Protein AF-A0A417CGA3-F1 (afdb_monomer)

Solvent-accessible surface area (backbone atoms only — not comparable to full-atom values): 44762 Å² total; per-residue (Å²): 132,80,87,48,50,60,63,56,37,50,60,51,47,54,55,50,52,66,54,46,75,32,62,44,65,71,61,20,47,55,45,10,72,73,71,78,50,52,49,51,54,39,34,26,54,29,27,42,54,42,20,55,56,34,40,56,54,21,55,54,28,43,56,49,25,52,55,27,44,55,50,25,52,52,27,49,52,50,28,52,55,35,45,58,58,41,73,72,42,74,87,67,52,72,66,51,51,52,35,48,75,72,68,42,74,71,86,55,88,83,43,80,53,64,72,43,28,52,38,47,50,54,28,36,50,29,45,53,50,24,55,53,29,47,50,50,23,51,54,27,45,54,50,21,56,52,33,44,52,53,24,54,52,33,44,53,53,20,52,52,36,45,50,36,48,74,70,67,42,64,62,66,39,57,40,51,54,41,53,49,51,31,52,50,37,44,49,51,18,53,44,29,41,52,25,22,56,51,26,49,53,50,34,60,51,35,54,53,48,34,54,55,29,48,50,50,33,52,54,45,37,52,52,45,49,72,76,43,47,90,80,50,52,71,67,52,50,50,30,46,74,68,61,44,71,64,90,50,86,88,50,81,54,66,69,60,30,54,52,45,54,55,40,32,53,35,31,53,51,28,53,57,35,47,57,51,35,52,55,34,47,54,50,24,54,53,24,46,50,52,20,54,52,30,45,51,50,24,52,50,39,52,46,51,32,50,52,51,41,41,50,48,50,53,53,51,42,50,52,52,46,60,48,49,55,54,51,43,53,60,63,46,45,59,56,53,51,45,42,74,73,69,44,81,76,51,40,70,59,37,53,54,55,37,53,48,44,51,52,50,29,52,51,36,46,54,40,32,55,53,44,52,50,47,51,46,55,28,41,76,72,64,67,38,46,89,86,36,72,66,38,50,53,55,51,49,53,45,51,53,36,50,48,52,30,51,52,37,53,52,50,42,52,53,44,52,52,50,25,52,53,36,39,47,37,73,77,41,47,62,65,41,52,56,47,50,59,49,38,54,52,42,51,54,58,43,70,69,61,49,77,77,58,21,40,39,88,83,66,12,42,69,29,76,55,26,49,38,42,48,52,42,43,51,52,40,45,52,48,44,52,53,44,46,52,50,46,52,52,51,50,52,50,55,54,53,45,39,71,69,30,95,72,92,62,19,84,46,55,71,68,59,48,52,51,53,54,51,52,45,51,52,53,45,54,50,42,55,53,50,43,52,48,43,50,49,53,46,49,49,53,52,51,53,26,54,49,36,33,50,53,42,49,47,51,51,50,52,54,49,43,50,52,50,52,51,51,48,49,52,51,53,61,66,51,78,73,74,89,84,95,79,52,59,77,59,38,55,55,54,38,61,75,41,69,83,61,88,46,71,68,48,48,53,50,36,52,53,37,50,51,56,49,50,59,51,51,47,55,53,52,48,54,54,46,55,51,50,50,52,53,51,44,52,52,49,52,50,49,51,50,52,54,50,54,52,47,52,52,48,54,53,52,36,71,77,28,71,67,53,33,51,48,46,51,49,50,57,54,62,75,56,70,72,48,73,67,53,44,51,50,51,52,46,54,53,42,44,74,76,68,45,50,73,68,54,39,52,59,70,51,58,84,72,70,76,83,82,69,92,57,73,50,35,89,58,66,49,85,53,60,68,49,92,86,45,63,42,48,68,89,59,104,71,89,60,91,64,48,79,44,51,60,71,46,59,53,44,56,31,72,62,43,48,58,55,50,64,75,66,70,78,85,89,76,85,83,69,85,61,61,70,58,55,49,48,53,48,52,48,53,55,53,52,55,67,53,68,81,69,78,87,79,92,82,83,88,81,90,82,84,90,78,93,68,74,63,61,62,54,49,52,52,49,51,46,51,52,43,54,51,46,47,60,52,46,65,63,61,72,72,115

Foldseek 3Di:
DPPALLVVLVVVVVLLVLLVVLQDLVVLVVVCVVPVHDSLVSSLVSLVVSLVVLVVQLVVLVVQLVVLVVQLVVLVVQLVVLLVVLLPDPQDDPVRNVCSVVLHQDDLPPRPPPVNSVSSVSNNVSSVSSVVSVVSSVVSVVSNVSSVVSSVVSVVVSVLSVVCVVVVVQLVNLLVSLVVLLVSLVVSLVSLVVSLVVLVVVLVVLVVVLVVLVVVLLVLLVVLCVPCVVVDDPVRNVCSVVLHQDDLPPPPPPVSSVSSVVSNVSSVVSVVSVVVSVVSVVSSVVSVVSSVVSVVVSLVSVLVSLVSSLVSLVVVLVVVLVVLVVVLVVVLVVQVVCVVVVDAHALVSLVSVLVSLVVSLVSLVVSLVSLVVSLVVCVVVVSDDPPDPSNVVSVVVSVVSVVVSVVSVVVSLVSLLVSVVSVCCVQFVVVLVVLVVVLVLLVVLLVLLDLCQQADLQQLAGDLSVLLNLVSLVVNLVSLVVSLVSLVVQLVVLVVQQVPDPDVNRSDDPVSSVVSVVVSVVSNVVSVVSSVVSLVVLLVSLLSSQVSNLVNVLVVLVVVLVVLVVVLVVLVVVVVPDDDPDCQVVLVVLLVVLVPDPDPVSVVVNVVSVVVNVVVVVVVVNVVSNVLSVVLNVVSVVLSVVSVVVSVVLSVVLVVDVVLSVQSSVVSNVVSPDDLVSSLVVSLVSCVVVPDDPVRSCVSCPPSPDFDDDDQFDQAWDKHQPQPPHDKDFPDPDDDNIDGDHGGGGIGDRVVVVVVVVVVDDDDDDSRDPVVVVVVVSVVVVVVSVVVSPPDDDDDDDDDDDDPDPVVVVCVVVVVVVCVVVVVVVVVVVPD

Structure (mmCIF, N/CA/C/O backbone):
data_AF-A0A417CGA3-F1
#
_entry.id   AF-A0A417CGA3-F1
#
loop_
_atom_site.group_PDB
_atom_site.id
_atom_site.type_symbol
_atom_site.label_atom_id
_atom_site.label_alt_id
_atom_site.label_comp_id
_atom_site.label_asym_id
_atom_site.label_entity_id
_atom_site.label_seq_id
_atom_site.pdbx_PDB_ins_code
_atom_site.Cartn_x
_atom_site.Cartn_y
_atom_site.Cartn_z
_atom_site.occupancy
_atom_site.B_iso_or_equiv
_atom_site.auth_seq_id
_atom_site.auth_comp_id
_atom_site.auth_asym_id
_atom_site.auth_atom_id
_atom_site.pdbx_PDB_model_num
ATOM 1 N N . MET A 1 1 ? -41.029 2.724 56.167 1.00 31.62 1 MET A N 1
ATOM 2 C CA . MET A 1 1 ? -40.655 2.666 54.746 1.00 31.62 1 MET A CA 1
ATOM 3 C C . MET A 1 1 ? -40.179 1.258 54.468 1.00 31.62 1 MET A C 1
ATOM 5 O O . MET A 1 1 ? -39.230 0.813 55.104 1.00 31.62 1 MET A O 1
ATOM 9 N N . ALA A 1 2 ? -40.948 0.505 53.686 1.00 33.84 2 ALA A N 1
ATOM 10 C CA . ALA A 1 2 ? -40.465 -0.754 53.142 1.00 33.84 2 ALA A CA 1
ATOM 11 C C . ALA A 1 2 ? -39.497 -0.367 52.024 1.00 33.84 2 ALA A C 1
ATOM 13 O O . ALA A 1 2 ? -39.910 0.370 51.140 1.00 33.84 2 ALA A O 1
ATOM 14 N N . ASN A 1 3 ? -38.234 -0.783 52.121 1.00 49.59 3 ASN A N 1
ATOM 15 C CA . ASN A 1 3 ? -37.273 -0.647 51.028 1.00 49.59 3 ASN A CA 1
ATOM 16 C C . ASN A 1 3 ? -37.910 -1.303 49.797 1.00 49.59 3 ASN A C 1
ATOM 18 O O . ASN A 1 3 ? -38.117 -2.522 49.820 1.00 49.59 3 ASN A O 1
ATOM 22 N N . MET A 1 4 ? -38.306 -0.520 48.796 1.00 61.38 4 MET A N 1
ATOM 23 C CA . MET A 1 4 ? -38.890 -1.091 47.586 1.00 61.38 4 MET A CA 1
ATOM 24 C C . MET A 1 4 ? -37.753 -1.647 46.714 1.00 61.38 4 MET A C 1
ATOM 26 O O . MET A 1 4 ? -36.682 -1.035 46.653 1.00 61.38 4 MET A O 1
ATOM 30 N N . PRO A 1 5 ? -37.925 -2.817 46.071 1.00 69.00 5 PRO A N 1
ATOM 31 C CA . PRO A 1 5 ? -36.888 -3.378 45.202 1.00 69.00 5 PRO A CA 1
ATOM 32 C C . PRO A 1 5 ? -36.457 -2.416 44.080 1.00 69.00 5 PRO A C 1
ATOM 34 O O . PRO A 1 5 ? -35.283 -2.392 43.725 1.00 69.00 5 PRO A O 1
ATOM 37 N N . THR A 1 6 ? -37.369 -1.561 43.603 1.00 67.75 6 THR A N 1
ATOM 38 C CA . THR A 1 6 ? -37.108 -0.497 42.619 1.00 67.75 6 THR A CA 1
ATOM 39 C C . THR A 1 6 ? -36.099 0.547 43.114 1.00 67.75 6 THR A C 1
ATOM 41 O O . THR A 1 6 ? -35.099 0.766 42.443 1.00 67.75 6 THR A O 1
ATOM 44 N N . GLU A 1 7 ? -36.250 1.087 44.330 1.00 69.75 7 GLU A N 1
ATOM 45 C CA . GLU A 1 7 ? -35.270 2.026 44.925 1.00 69.75 7 GLU A CA 1
ATOM 46 C C . GLU A 1 7 ? -33.877 1.390 45.091 1.00 69.75 7 GLU A C 1
ATOM 48 O O . GLU A 1 7 ? -32.843 2.054 45.013 1.00 69.75 7 GLU A O 1
ATOM 53 N N . THR A 1 8 ? -33.830 0.082 45.363 1.00 69.56 8 THR A N 1
ATOM 54 C CA . THR A 1 8 ? -32.555 -0.639 45.509 1.00 69.56 8 THR A CA 1
ATOM 55 C C . THR A 1 8 ? -31.869 -0.827 44.153 1.00 69.56 8 THR A C 1
ATOM 57 O O . THR A 1 8 ? -30.641 -0.744 44.084 1.00 69.56 8 THR A O 1
ATOM 60 N N . ALA A 1 9 ? -32.651 -1.048 43.093 1.00 62.41 9 ALA A N 1
ATOM 61 C CA . ALA A 1 9 ? -32.174 -1.138 41.718 1.00 62.41 9 ALA A CA 1
ATOM 62 C C . ALA A 1 9 ? -31.680 0.216 41.195 1.00 62.41 9 ALA A C 1
ATOM 64 O O . ALA A 1 9 ? -30.569 0.279 40.681 1.00 62.41 9 ALA A O 1
ATOM 65 N N . GLU A 1 10 ? -32.421 1.302 41.426 1.00 69.31 10 GLU A N 1
ATOM 66 C CA . GLU A 1 10 ? -32.006 2.671 41.074 1.00 69.31 10 GLU A CA 1
ATOM 67 C C . GLU A 1 10 ? -30.659 3.029 41.706 1.00 69.31 10 GLU A C 1
ATOM 69 O O . GLU A 1 10 ? -29.733 3.440 41.014 1.00 69.31 10 GLU A O 1
ATOM 74 N N . GLN A 1 11 ? -30.480 2.754 43.001 1.00 67.75 11 GLN A N 1
ATOM 75 C CA . GLN A 1 11 ? -29.192 2.972 43.671 1.00 67.75 11 GLN A CA 1
ATOM 76 C C . GLN A 1 11 ? -28.063 2.078 43.142 1.00 67.75 11 GLN A C 1
ATOM 78 O O . GLN A 1 11 ? -26.888 2.389 43.339 1.00 67.75 11 GLN A O 1
ATOM 83 N N . ALA A 1 12 ? -28.376 0.912 42.577 1.00 64.00 12 ALA A N 1
ATOM 84 C CA . ALA A 1 12 ? -27.379 0.046 41.957 1.00 64.00 12 ALA A CA 1
ATOM 85 C C . ALA A 1 12 ? -27.008 0.547 40.552 1.00 64.00 12 ALA A C 1
ATOM 87 O O . ALA A 1 12 ? -25.824 0.559 40.225 1.00 64.00 12 ALA A O 1
ATOM 88 N N . LEU A 1 13 ? -27.987 1.018 39.778 1.00 64.69 13 LEU A N 1
ATOM 89 C CA . LEU A 1 13 ? -27.801 1.626 38.460 1.00 64.69 13 LEU A CA 1
ATOM 90 C C . LEU A 1 13 ? -27.039 2.948 38.538 1.00 64.69 13 LEU A C 1
ATOM 92 O O . LEU A 1 13 ? -26.090 3.135 37.790 1.00 64.69 13 LEU A O 1
ATOM 96 N N . GLU A 1 14 ? -27.366 3.820 39.491 1.00 63.44 14 GLU A N 1
ATOM 97 C CA . GLU A 1 14 ? -26.654 5.086 39.709 1.00 63.44 14 GLU A CA 1
ATOM 98 C C . GLU A 1 14 ? -25.171 4.840 40.039 1.00 63.44 14 GLU A C 1
ATOM 100 O O . GLU A 1 14 ? -24.279 5.551 39.581 1.00 63.44 14 GLU A O 1
ATOM 105 N N . ARG A 1 15 ? -24.867 3.774 40.793 1.00 63.22 15 ARG A N 1
ATOM 106 C CA . ARG A 1 15 ? -23.475 3.355 41.038 1.00 63.22 15 ARG A CA 1
ATOM 107 C C . ARG A 1 15 ? -22.789 2.829 39.778 1.00 63.22 15 ARG A C 1
ATOM 109 O O . ARG A 1 15 ? -21.585 3.021 39.655 1.00 63.22 15 ARG A O 1
ATOM 116 N N . LEU A 1 16 ? -23.525 2.162 38.891 1.00 63.06 16 LEU A N 1
ATOM 117 C CA . LEU A 1 16 ? -23.014 1.649 37.619 1.00 63.06 16 LEU A CA 1
ATOM 118 C C . LEU A 1 16 ? -22.714 2.806 36.646 1.00 63.06 16 LEU A C 1
ATOM 120 O O . LEU A 1 16 ? -21.605 2.900 36.132 1.00 63.06 16 LEU A O 1
ATOM 124 N N . GLN A 1 17 ? -23.654 3.745 36.488 1.00 61.25 17 GLN A N 1
ATOM 125 C CA . GLN A 1 17 ? -23.510 4.956 35.664 1.00 61.25 17 GLN A CA 1
ATOM 126 C C . GLN A 1 17 ? -22.346 5.846 36.107 1.00 61.25 17 GLN A C 1
ATOM 128 O O . GLN A 1 17 ? -21.609 6.367 35.274 1.00 61.25 17 GLN A O 1
ATOM 133 N N . ASN A 1 18 ? -22.137 5.996 37.416 1.00 54.75 18 ASN A N 1
ATOM 134 C CA . ASN A 1 18 ? -21.003 6.765 37.924 1.00 54.75 18 ASN A CA 1
ATOM 135 C C . ASN A 1 18 ? -19.642 6.117 37.602 1.00 54.75 18 ASN A C 1
ATOM 137 O O . ASN A 1 18 ? -18.655 6.838 37.509 1.00 54.75 18 ASN A O 1
ATOM 141 N N . GLY A 1 19 ? -19.577 4.794 37.403 1.00 52.62 19 GLY A N 1
ATOM 142 C CA . GLY A 1 19 ? -18.383 4.128 36.867 1.00 52.62 19 GLY A CA 1
ATOM 143 C C . GLY A 1 19 ? -18.206 4.346 35.358 1.00 52.62 19 GLY A C 1
ATOM 144 O O . GLY A 1 19 ? -17.088 4.519 34.890 1.00 52.62 19 GLY A O 1
ATOM 145 N N . PHE A 1 20 ? -19.312 4.404 34.611 1.00 52.34 20 PHE A N 1
ATOM 146 C CA . PHE A 1 20 ? -19.339 4.574 33.153 1.00 52.34 20 PHE A CA 1
ATOM 147 C C . PHE A 1 20 ? -18.883 5.963 32.677 1.00 52.34 20 PHE A C 1
ATOM 149 O O . PHE A 1 20 ? -18.164 6.072 31.686 1.00 52.34 20 PHE A O 1
ATOM 156 N N . ASN A 1 21 ? -19.234 7.033 33.399 1.00 53.19 21 ASN A N 1
ATOM 157 C CA . ASN A 1 21 ? -18.836 8.399 33.027 1.00 53.19 21 ASN A CA 1
ATOM 158 C C . ASN A 1 21 ? -17.308 8.614 33.002 1.00 53.19 21 ASN A C 1
ATOM 160 O O . ASN A 1 21 ? -16.845 9.567 32.381 1.00 53.19 21 ASN A O 1
ATOM 164 N N . GLY A 1 22 ? -16.527 7.733 33.636 1.00 48.16 22 GLY A N 1
ATOM 165 C CA . GLY A 1 22 ? -15.066 7.736 33.560 1.00 48.16 22 GLY A CA 1
ATOM 166 C C . GLY A 1 22 ? -14.466 6.983 32.368 1.00 48.16 22 GLY A C 1
ATOM 167 O O . GLY A 1 22 ? -13.254 6.999 32.213 1.00 48.16 22 GLY A O 1
ATOM 168 N N . LEU A 1 23 ? -15.271 6.312 31.537 1.00 50.84 23 LEU A N 1
ATOM 169 C CA . LEU A 1 23 ? -14.804 5.393 30.483 1.00 50.84 23 LEU A CA 1
ATOM 170 C C . LEU A 1 23 ? -15.373 5.710 29.086 1.00 50.84 23 LEU A C 1
ATOM 172 O O . LEU A 1 23 ? -15.141 4.962 28.139 1.00 50.84 23 LEU A O 1
ATOM 176 N N . ASN A 1 24 ? -16.128 6.802 28.927 1.00 55.97 24 ASN A N 1
ATOM 177 C CA . ASN A 1 24 ? -16.761 7.137 27.651 1.00 55.97 24 ASN A CA 1
ATOM 178 C C . ASN A 1 24 ? -15.729 7.577 26.592 1.00 55.97 24 ASN A C 1
ATOM 180 O O . ASN A 1 24 ? -15.173 8.676 26.664 1.00 55.97 24 ASN A O 1
ATOM 184 N N . ALA A 1 25 ? -15.568 6.751 25.555 1.00 47.84 25 ALA A N 1
ATOM 185 C CA . ALA A 1 25 ? -14.669 6.964 24.422 1.00 47.84 25 ALA A CA 1
ATOM 186 C C . ALA A 1 25 ? -14.851 8.326 23.722 1.00 47.84 25 ALA A C 1
ATOM 188 O O . ALA A 1 25 ? -13.868 8.933 23.299 1.00 47.84 25 ALA A O 1
ATOM 189 N N . THR A 1 26 ? -16.075 8.854 23.640 1.00 43.47 26 THR A N 1
ATOM 190 C CA . THR A 1 26 ? -16.348 10.159 23.010 1.00 43.47 26 THR A CA 1
ATOM 191 C C . THR A 1 26 ? -15.842 11.318 23.870 1.00 43.47 26 THR A C 1
ATOM 193 O O . THR A 1 26 ? -15.259 12.271 23.354 1.00 43.47 26 THR A O 1
ATOM 196 N N . GLN A 1 27 ? -16.001 11.220 25.193 1.00 53.34 27 GLN A N 1
ATOM 197 C CA . GLN A 1 27 ? -15.490 12.214 26.139 1.00 53.34 27 GLN A CA 1
ATOM 198 C C . GLN A 1 27 ? -13.959 12.201 26.157 1.00 53.34 27 GLN A C 1
ATOM 200 O O . GLN A 1 27 ? -13.327 13.252 26.157 1.00 53.34 27 GLN A O 1
ATOM 205 N N . SER A 1 28 ? -13.361 11.012 26.115 1.00 52.25 28 SER A N 1
ATOM 206 C CA . SER A 1 28 ? -11.914 10.862 26.203 1.00 52.25 28 SER A CA 1
ATOM 207 C C . SER A 1 28 ? -11.182 11.215 24.911 1.00 52.25 28 SER A C 1
ATOM 209 O O . SER A 1 28 ? -10.083 11.757 24.986 1.00 52.25 28 SER A O 1
ATOM 211 N N . ARG A 1 29 ? -11.800 11.016 23.735 1.00 50.19 29 ARG A N 1
ATOM 212 C CA . ARG A 1 29 ? -11.328 11.601 22.464 1.00 50.19 29 ARG A CA 1
ATOM 213 C C . ARG A 1 29 ? -11.307 13.133 22.547 1.00 50.19 29 ARG A C 1
ATOM 215 O O . ARG A 1 29 ? -10.326 13.755 22.153 1.00 50.19 29 ARG A O 1
ATOM 222 N N . LEU A 1 30 ? -12.344 13.742 23.131 1.00 47.34 30 LEU A N 1
ATOM 223 C CA . LEU A 1 30 ? -12.415 15.193 23.339 1.00 47.34 30 LEU A CA 1
ATOM 224 C C . LEU A 1 30 ? -11.367 15.690 24.356 1.00 47.34 30 LEU A C 1
ATOM 226 O O . LEU A 1 30 ? -10.738 16.724 24.137 1.00 47.34 30 LEU A O 1
ATOM 230 N N . SER A 1 31 ? -11.135 14.946 25.442 1.00 51.16 31 SER A N 1
ATOM 231 C CA . SER A 1 31 ? -10.102 15.260 26.437 1.00 51.16 31 SER A CA 1
ATOM 232 C C . SER A 1 31 ? -8.686 15.113 25.881 1.00 51.16 31 SER A C 1
ATOM 234 O O . SER A 1 31 ? -7.860 15.982 26.133 1.00 51.16 31 SER A O 1
ATOM 236 N N . ALA A 1 32 ? -8.410 14.084 25.076 1.00 55.16 32 ALA A N 1
ATOM 237 C CA . ALA A 1 32 ? -7.110 13.881 24.432 1.00 55.16 32 ALA A CA 1
ATOM 238 C C . ALA A 1 32 ? -6.710 15.072 23.544 1.00 55.16 32 ALA A C 1
ATOM 240 O O . ALA A 1 32 ? -5.581 15.562 23.634 1.00 55.16 32 ALA A O 1
ATOM 241 N N . VAL A 1 33 ? -7.674 15.606 22.782 1.00 49.31 33 VAL A N 1
ATOM 242 C CA . VAL A 1 33 ? -7.517 16.829 21.975 1.00 49.31 33 VAL A CA 1
ATOM 243 C C . VAL A 1 33 ? -7.225 18.059 22.846 1.00 49.31 33 VAL A C 1
ATOM 245 O O . VAL A 1 33 ? -6.443 18.918 22.449 1.00 49.31 33 VAL A O 1
ATOM 248 N N . GLN A 1 34 ? -7.813 18.152 24.042 1.00 49.50 34 GLN A N 1
ATOM 249 C CA . GLN A 1 34 ? -7.630 19.294 24.948 1.00 49.50 34 GLN A CA 1
ATOM 250 C C . GLN A 1 34 ? -6.338 19.233 25.776 1.00 49.50 34 GLN A C 1
ATOM 252 O O . GLN A 1 34 ? -5.795 20.280 26.123 1.00 49.50 34 GLN A O 1
ATOM 257 N N . THR A 1 35 ? -5.843 18.038 26.115 1.00 52.12 35 THR A N 1
ATOM 258 C CA . THR A 1 35 ? -4.701 17.860 27.031 1.00 52.12 35 THR A CA 1
ATOM 259 C C . THR A 1 35 ? -3.386 17.489 26.341 1.00 52.12 35 THR A C 1
ATOM 261 O O . THR A 1 35 ? -2.376 17.349 27.027 1.00 52.12 35 THR A O 1
ATOM 264 N N . GLY A 1 36 ? -3.371 17.317 25.014 1.00 45.19 36 GLY A N 1
ATOM 265 C CA . GLY A 1 36 ? -2.151 17.021 24.250 1.00 45.19 36 GLY A CA 1
ATOM 266 C C . GLY A 1 36 ? -1.589 15.612 24.479 1.00 45.19 36 GLY A C 1
ATOM 267 O O . GLY A 1 36 ? -0.374 15.439 24.528 1.00 45.19 36 GLY A O 1
ATOM 268 N N . GLY A 1 37 ? -2.457 14.608 24.652 1.00 58.62 37 GLY A N 1
ATOM 269 C CA . GLY A 1 37 ? -2.077 13.200 24.844 1.00 58.62 37 GLY A CA 1
ATOM 270 C C . GLY A 1 37 ? -2.812 12.263 23.883 1.00 58.62 37 GLY A C 1
ATOM 271 O O . GLY A 1 37 ? -3.723 12.697 23.184 1.00 58.62 37 GLY A O 1
ATOM 272 N N . SER A 1 38 ? -2.441 10.976 23.845 1.00 64.38 38 SER A N 1
ATOM 273 C CA . SER A 1 38 ? -3.195 9.994 23.054 1.00 64.38 38 SER A CA 1
ATOM 274 C C . SER A 1 38 ? -4.575 9.742 23.663 1.00 64.38 38 SER A C 1
ATOM 276 O O . SER A 1 38 ? -4.771 9.861 24.879 1.00 64.38 38 SER A O 1
ATOM 278 N N . THR A 1 39 ? -5.533 9.342 22.826 1.00 62.22 39 THR A N 1
ATOM 279 C CA . THR A 1 39 ? -6.855 8.883 23.277 1.00 62.22 39 THR A CA 1
ATOM 280 C C . THR A 1 39 ? -6.721 7.777 24.327 1.00 62.22 39 THR A C 1
ATOM 282 O O . THR A 1 39 ? -7.438 7.793 25.323 1.00 62.22 39 THR A O 1
ATOM 285 N N . GLN A 1 40 ? -5.742 6.876 24.177 1.00 65.75 40 GLN A N 1
ATOM 286 C CA . GLN A 1 40 ? -5.481 5.808 25.150 1.00 65.75 40 GLN A CA 1
ATOM 287 C C . GLN A 1 40 ? -5.035 6.352 26.511 1.00 65.75 40 GLN A C 1
ATOM 289 O O . GLN A 1 40 ? -5.509 5.884 27.545 1.00 65.75 40 GLN A O 1
ATOM 294 N N . LYS A 1 41 ? -4.169 7.374 26.532 1.00 70.75 41 LYS A N 1
ATOM 295 C CA . LYS A 1 41 ? -3.720 7.997 27.783 1.00 70.75 41 LYS A CA 1
ATOM 296 C C . LYS A 1 41 ? -4.884 8.655 28.526 1.00 70.75 41 LYS A C 1
ATOM 298 O O . LYS A 1 41 ? -5.042 8.441 29.723 1.00 70.75 41 LYS A O 1
ATOM 303 N N . ALA A 1 42 ? -5.715 9.424 27.820 1.00 68.25 42 ALA A N 1
ATOM 304 C CA . ALA A 1 42 ? -6.862 10.104 28.425 1.00 68.25 42 ALA A CA 1
ATOM 305 C C . ALA A 1 42 ? -7.858 9.118 29.063 1.00 68.25 42 ALA A C 1
ATOM 307 O O . ALA A 1 42 ? -8.469 9.419 30.087 1.00 68.25 42 ALA A O 1
ATOM 308 N N . ILE A 1 43 ? -8.005 7.929 28.477 1.00 65.44 43 ILE A N 1
ATOM 309 C CA . ILE A 1 43 ? -8.890 6.875 28.983 1.00 65.44 43 ILE A CA 1
ATOM 310 C C . ILE A 1 43 ? -8.255 6.131 30.162 1.00 65.44 43 ILE A C 1
ATOM 312 O O . ILE A 1 43 ? -8.931 5.919 31.166 1.00 65.44 43 ILE A O 1
ATOM 316 N N . ALA A 1 44 ? -6.963 5.793 30.097 1.00 71.88 44 ALA A N 1
ATOM 317 C CA . ALA A 1 44 ? -6.245 5.188 31.222 1.00 71.88 44 ALA A CA 1
ATOM 318 C C . ALA A 1 44 ? -6.273 6.089 32.471 1.00 71.88 44 ALA A C 1
ATOM 320 O O . ALA A 1 44 ? -6.533 5.611 33.580 1.00 71.88 44 ALA A O 1
ATOM 321 N N . ASP A 1 45 ? -6.092 7.400 32.287 1.00 73.50 45 ASP A N 1
ATOM 322 C CA . ASP A 1 45 ? -6.178 8.393 33.362 1.00 73.50 45 ASP A CA 1
ATOM 323 C C . ASP A 1 45 ? -7.596 8.433 33.973 1.00 73.50 45 ASP A C 1
ATOM 325 O O . ASP A 1 45 ? -7.759 8.433 35.197 1.00 73.50 45 ASP A O 1
ATOM 329 N N . ALA A 1 46 ? -8.642 8.401 33.141 1.00 70.12 46 ALA A N 1
ATOM 330 C CA . ALA A 1 46 ? -10.034 8.458 33.593 1.00 70.12 46 ALA A CA 1
ATOM 331 C C . ALA A 1 46 ? -10.514 7.155 34.275 1.00 70.12 46 ALA A C 1
ATOM 333 O O . ALA A 1 46 ? -11.215 7.202 35.297 1.00 70.12 46 ALA A O 1
ATOM 334 N N . ALA A 1 47 ? -10.077 5.992 33.781 1.00 70.50 47 ALA A N 1
ATOM 335 C CA . ALA A 1 47 ? -10.306 4.694 34.416 1.00 70.50 47 ALA A CA 1
ATOM 336 C C . ALA A 1 47 ? -9.632 4.627 35.797 1.00 70.50 47 ALA A C 1
ATOM 338 O O . ALA A 1 47 ? -10.257 4.219 36.782 1.00 70.50 47 ALA A O 1
ATOM 339 N N . THR A 1 48 ? -8.391 5.116 35.892 1.00 79.00 48 THR A N 1
ATOM 340 C CA . THR A 1 48 ? -7.636 5.203 37.152 1.00 79.00 48 THR A CA 1
ATOM 341 C C . THR A 1 48 ? -8.350 6.101 38.162 1.00 79.00 48 THR A C 1
ATOM 343 O O . THR A 1 48 ? -8.616 5.671 39.286 1.00 79.00 48 THR A O 1
ATOM 346 N N . ALA A 1 49 ? -8.766 7.304 37.755 1.00 74.75 49 ALA A N 1
ATOM 347 C CA . ALA A 1 49 ? -9.494 8.234 38.623 1.00 74.75 49 ALA A CA 1
ATOM 348 C C . ALA A 1 49 ? -10.828 7.653 39.142 1.00 74.75 49 ALA A C 1
ATOM 350 O O . ALA A 1 49 ? -11.227 7.885 40.291 1.00 74.75 49 ALA A O 1
ATOM 351 N N . SER A 1 50 ? -11.518 6.864 38.314 1.00 67.19 50 SER A N 1
ATOM 352 C CA . SER A 1 50 ? -12.767 6.185 38.686 1.00 67.19 50 SER A CA 1
ATOM 353 C C . SER A 1 50 ? -12.535 5.078 39.715 1.00 67.19 50 SER A C 1
ATOM 355 O O . SER A 1 50 ? -13.285 4.970 40.694 1.00 67.19 50 SER A O 1
ATOM 357 N N . TYR A 1 51 ? -11.472 4.288 39.539 1.00 79.06 51 TYR A N 1
ATOM 358 C CA . TYR A 1 51 ? -11.047 3.290 40.518 1.00 79.06 51 TYR A CA 1
ATOM 359 C C . TYR A 1 51 ? -10.682 3.935 41.862 1.00 79.06 51 TYR A C 1
ATOM 361 O O . TYR A 1 51 ? -11.216 3.521 42.896 1.00 79.06 51 TYR A O 1
ATOM 369 N N . GLU A 1 52 ? -9.851 4.980 41.856 1.00 80.75 52 GLU A N 1
ATOM 370 C CA . GLU A 1 52 ? -9.437 5.698 43.070 1.00 80.75 52 GLU A CA 1
ATOM 371 C C . GLU A 1 52 ? -10.650 6.251 43.833 1.00 80.75 52 GLU A C 1
ATOM 373 O O . GLU A 1 52 ? -10.786 6.064 45.047 1.00 80.75 52 GLU A O 1
ATOM 378 N N . SER A 1 53 ? -11.605 6.842 43.112 1.00 76.19 53 SER A N 1
ATOM 379 C CA . SER A 1 53 ? -12.855 7.347 43.691 1.00 76.19 53 SER A CA 1
ATOM 380 C C . SER A 1 53 ? -13.685 6.235 44.352 1.00 76.19 53 SER A C 1
ATOM 382 O O . SER A 1 53 ? -14.205 6.403 45.462 1.00 76.19 53 SER A O 1
ATOM 384 N N . ALA A 1 54 ? -13.794 5.066 43.713 1.00 73.44 54 ALA A N 1
ATOM 385 C CA . ALA A 1 54 ? -14.500 3.910 44.269 1.00 73.44 54 ALA A CA 1
ATOM 386 C C . ALA A 1 54 ? -13.764 3.275 45.463 1.00 73.44 54 ALA A C 1
ATOM 388 O O . ALA A 1 54 ? -14.404 2.760 46.394 1.00 73.44 54 ALA A O 1
ATOM 389 N N . GLN A 1 55 ? -12.432 3.333 45.471 1.00 83.62 55 GLN A N 1
ATOM 390 C CA . GLN A 1 55 ? -11.605 2.851 46.572 1.00 83.62 55 GLN A CA 1
ATOM 391 C C . GLN A 1 55 ? -11.867 3.662 47.849 1.00 83.62 55 GLN A C 1
ATOM 393 O O . GLN A 1 55 ? -12.145 3.072 48.897 1.00 83.62 55 GLN A O 1
ATOM 398 N N . VAL A 1 56 ? -11.943 4.995 47.756 1.00 85.44 56 VAL A N 1
ATOM 399 C CA . VAL A 1 56 ? -12.281 5.880 48.894 1.00 85.44 56 VAL A CA 1
ATOM 400 C C . VAL A 1 56 ? -13.633 5.512 49.524 1.00 85.44 56 VAL A C 1
ATOM 402 O O . VAL A 1 56 ? -13.789 5.467 50.752 1.00 85.44 56 VAL A O 1
ATOM 405 N N . VAL A 1 57 ? -14.641 5.202 48.701 1.00 80.62 57 VAL A N 1
ATOM 406 C CA . VAL A 1 57 ? -15.962 4.760 49.186 1.00 80.62 57 VAL A CA 1
ATOM 407 C C . VAL A 1 57 ? -15.867 3.412 49.908 1.00 80.62 57 VAL A C 1
ATOM 409 O O . VAL A 1 57 ? -16.513 3.217 50.947 1.00 80.62 57 VAL A O 1
ATOM 412 N N . THR A 1 58 ? -15.054 2.492 49.390 1.00 84.56 58 THR A N 1
ATOM 413 C CA . THR A 1 58 ? -14.825 1.161 49.970 1.00 84.56 58 THR A CA 1
ATOM 414 C C . THR A 1 58 ? -14.143 1.251 51.330 1.00 84.56 58 THR A C 1
ATOM 416 O O . THR A 1 58 ? -14.625 0.651 52.295 1.00 84.56 58 THR A O 1
ATOM 419 N N . GLU A 1 59 ? -13.104 2.074 51.454 1.00 90.69 59 GLU A N 1
ATOM 420 C CA . GLU A 1 59 ? -12.394 2.329 52.714 1.00 90.69 59 GLU A CA 1
ATOM 421 C C . GLU A 1 59 ? -13.329 2.917 53.782 1.00 90.69 59 GLU A C 1
ATOM 423 O O . GLU A 1 59 ? -13.371 2.459 54.931 1.00 90.69 59 GLU A O 1
ATOM 428 N N . LYS A 1 60 ? -14.189 3.867 53.394 1.00 89.81 60 LYS A N 1
ATOM 429 C CA . LYS A 1 60 ? -15.218 4.420 54.287 1.00 89.81 60 LYS A CA 1
ATOM 430 C C . LYS A 1 60 ? -16.247 3.368 54.711 1.00 89.81 60 LYS A C 1
ATOM 432 O O . LYS A 1 60 ? -16.713 3.376 55.856 1.00 89.81 60 LYS A O 1
ATOM 437 N N . ALA A 1 61 ? -16.643 2.464 53.817 1.00 87.06 61 ALA A N 1
ATOM 438 C CA . ALA A 1 61 ? -17.562 1.374 54.143 1.00 87.06 61 ALA A CA 1
ATOM 439 C C . ALA A 1 61 ? -16.926 0.354 55.104 1.00 87.06 61 ALA A C 1
ATOM 441 O O . ALA A 1 61 ? -17.597 -0.083 56.044 1.00 87.06 61 ALA A O 1
ATOM 442 N N . GLN A 1 62 ? -15.638 0.048 54.925 1.00 93.38 62 GLN A N 1
ATOM 443 C CA . GLN A 1 62 ? -14.860 -0.819 55.812 1.00 93.38 62 GLN A CA 1
ATOM 444 C C . GLN A 1 62 ? -14.771 -0.229 57.226 1.00 93.38 62 GLN A C 1
ATOM 446 O O . GLN A 1 62 ? -15.169 -0.879 58.192 1.00 93.38 62 GLN A O 1
ATOM 451 N N . SER A 1 63 ? -14.406 1.050 57.354 1.00 94.06 63 SER A N 1
ATOM 452 C CA . SER A 1 63 ? -14.357 1.750 58.650 1.00 94.06 63 SER A CA 1
ATOM 453 C C . SER A 1 63 ? -15.699 1.702 59.409 1.00 94.06 63 SER A C 1
ATOM 455 O O . SER A 1 63 ? -15.770 1.483 60.629 1.00 94.06 63 SER A O 1
ATOM 457 N N . ASN A 1 64 ? -16.813 1.838 58.681 1.00 91.31 64 ASN A N 1
ATOM 458 C CA . ASN A 1 64 ? -18.155 1.705 59.249 1.00 91.31 64 ASN A CA 1
ATOM 459 C C . ASN A 1 64 ? -18.469 0.272 59.710 1.00 91.31 64 ASN A C 1
ATOM 461 O O . ASN A 1 64 ? -19.113 0.090 60.753 1.00 91.31 64 ASN A O 1
ATOM 465 N N . LEU A 1 65 ? -18.036 -0.739 58.952 1.00 94.94 65 LEU A N 1
ATOM 466 C CA . LEU A 1 65 ? -18.164 -2.148 59.319 1.00 94.94 65 LEU A CA 1
ATOM 467 C C . LEU A 1 65 ? -17.362 -2.469 60.583 1.00 94.94 65 LEU A C 1
ATOM 469 O O . LEU A 1 65 ? -17.908 -3.094 61.498 1.00 94.94 65 LEU A O 1
ATOM 473 N N . ASP A 1 66 ? -16.129 -1.983 60.688 1.00 94.94 66 ASP A N 1
ATOM 474 C CA . ASP A 1 66 ? -15.278 -2.177 61.866 1.00 94.94 66 ASP A CA 1
ATOM 475 C C . ASP A 1 66 ? -15.920 -1.566 63.113 1.00 94.94 66 ASP A C 1
ATOM 477 O O . ASP A 1 66 ? -16.078 -2.221 64.151 1.00 94.94 66 ASP A O 1
ATOM 481 N N . THR A 1 67 ? -16.435 -0.341 62.983 1.00 94.88 67 THR A N 1
ATOM 482 C CA . THR A 1 67 ? -17.169 0.344 64.055 1.00 94.88 67 THR A CA 1
ATOM 483 C C . THR A 1 67 ? -18.419 -0.431 64.488 1.00 94.88 67 THR A C 1
ATOM 485 O O . THR A 1 67 ? -18.720 -0.542 65.686 1.00 94.88 67 THR A O 1
ATOM 488 N N . ALA A 1 68 ? -19.192 -0.960 63.535 1.00 93.19 68 ALA A N 1
ATOM 489 C CA . ALA A 1 68 ? -20.396 -1.734 63.826 1.00 93.19 68 ALA A CA 1
ATOM 490 C C . ALA A 1 68 ? -20.066 -3.087 64.477 1.00 93.19 68 ALA A C 1
ATOM 492 O O . ALA A 1 68 ? -20.760 -3.501 65.412 1.00 93.19 68 ALA A O 1
ATOM 493 N N . THR A 1 69 ? -18.984 -3.731 64.038 1.00 95.06 69 THR A N 1
ATOM 494 C CA . THR A 1 69 ? -18.458 -4.977 64.604 1.00 95.06 69 THR A CA 1
ATOM 495 C C . THR A 1 69 ? -18.031 -4.781 66.053 1.00 95.06 69 THR A C 1
ATOM 497 O O . THR A 1 69 ? -18.569 -5.453 66.934 1.00 95.06 69 THR A O 1
ATOM 500 N N . ALA A 1 70 ? -17.222 -3.759 66.342 1.00 95.19 70 ALA A N 1
ATOM 501 C CA . ALA A 1 70 ? -16.801 -3.438 67.706 1.00 95.19 70 ALA A CA 1
ATOM 502 C C . ALA A 1 70 ? -17.994 -3.170 68.648 1.00 95.19 70 ALA A C 1
ATOM 504 O O . ALA A 1 70 ? -17.994 -3.571 69.817 1.00 95.19 70 ALA A O 1
ATOM 505 N N . LYS A 1 71 ? -19.055 -2.508 68.158 1.00 93.75 71 LYS A N 1
ATOM 506 C CA . LYS A 1 71 ? -20.296 -2.293 68.928 1.00 93.75 71 LYS A CA 1
ATOM 507 C C . LYS A 1 71 ? -21.053 -3.600 69.191 1.00 93.75 71 LYS A C 1
ATOM 509 O O . LYS A 1 71 ? -21.565 -3.778 70.300 1.00 93.75 71 LYS A O 1
ATOM 514 N N . ALA A 1 72 ? -21.128 -4.503 68.214 1.00 93.44 72 ALA A N 1
ATOM 515 C CA . ALA A 1 72 ? -21.755 -5.816 68.373 1.00 93.44 72 ALA A CA 1
ATOM 516 C C . ALA A 1 72 ? -20.995 -6.694 69.385 1.00 93.44 72 ALA A C 1
ATOM 518 O O . ALA A 1 72 ? -21.617 -7.320 70.250 1.00 93.44 72 ALA A O 1
ATOM 519 N N . ASP A 1 73 ? -19.664 -6.657 69.372 1.00 94.44 73 ASP A N 1
ATOM 520 C CA . ASP A 1 73 ? -18.820 -7.416 70.304 1.00 94.44 73 ASP A CA 1
ATOM 521 C C . ASP A 1 73 ? -18.931 -6.884 71.739 1.00 94.44 73 ASP A C 1
ATOM 523 O O . ASP A 1 73 ? -19.113 -7.652 72.696 1.00 94.44 73 ASP A O 1
ATOM 527 N N . LYS A 1 74 ? -18.952 -5.552 71.907 1.00 94.88 74 LYS A N 1
ATOM 528 C CA . LYS A 1 74 ? -19.255 -4.910 73.199 1.00 94.88 74 LYS A CA 1
ATOM 529 C C . LYS A 1 74 ? -20.637 -5.320 73.720 1.00 94.88 74 LYS A C 1
ATOM 531 O O . LYS A 1 74 ? -20.772 -5.666 74.898 1.00 94.88 74 LYS A O 1
ATOM 536 N N . ALA A 1 75 ? -21.661 -5.338 72.862 1.00 93.69 75 ALA A N 1
ATOM 537 C CA . ALA A 1 75 ? -23.011 -5.761 73.243 1.00 93.69 75 ALA A CA 1
ATOM 538 C C . ALA A 1 75 ? -23.072 -7.252 73.622 1.00 93.69 75 ALA A C 1
ATOM 540 O O . ALA A 1 75 ? -23.721 -7.614 74.607 1.00 93.69 75 ALA A O 1
ATOM 541 N N . THR A 1 76 ? -22.350 -8.111 72.899 1.00 94.06 76 THR A N 1
ATOM 542 C CA . THR A 1 76 ? -22.200 -9.542 73.212 1.00 94.06 76 THR A CA 1
ATOM 543 C C . THR A 1 76 ? -21.566 -9.742 74.585 1.00 94.06 76 THR A C 1
ATOM 545 O O . THR A 1 76 ? -22.091 -10.485 75.421 1.00 94.06 76 THR A O 1
ATOM 548 N N . THR A 1 77 ? -20.492 -9.007 74.870 1.00 94.81 77 THR A N 1
ATOM 549 C CA . THR A 1 77 ? -19.815 -9.021 76.172 1.00 94.81 77 THR A CA 1
ATOM 550 C C . THR A 1 77 ? -20.752 -8.579 77.298 1.00 94.81 77 THR A C 1
ATOM 552 O O . THR A 1 77 ? -20.822 -9.231 78.344 1.00 94.81 77 THR A O 1
ATOM 555 N N . ALA A 1 78 ? -21.531 -7.513 77.087 1.00 93.81 78 ALA A N 1
ATOM 556 C CA . ALA A 1 78 ? -22.516 -7.032 78.055 1.00 93.81 78 ALA A CA 1
ATOM 557 C C . ALA A 1 78 ? -23.606 -8.078 78.345 1.00 93.81 78 ALA A C 1
ATOM 559 O O . ALA A 1 78 ? -23.908 -8.339 79.514 1.00 93.81 78 ALA A O 1
ATOM 560 N N . VAL A 1 79 ? -24.146 -8.731 77.308 1.00 94.50 79 VAL A N 1
ATOM 561 C CA . VAL A 1 79 ? -25.103 -9.841 77.461 1.00 94.50 79 VAL A CA 1
ATOM 562 C C . VAL A 1 79 ? -24.493 -10.968 78.286 1.00 94.50 79 VAL A C 1
ATOM 564 O O . VAL A 1 79 ? -25.129 -11.419 79.235 1.00 94.50 79 VAL A O 1
ATOM 567 N N . ASN A 1 80 ? -23.262 -11.391 77.992 1.00 93.62 80 ASN A N 1
ATOM 568 C CA . ASN A 1 80 ? -22.599 -12.483 78.711 1.00 93.62 80 ASN A CA 1
ATOM 569 C C . ASN A 1 80 ? -22.360 -12.156 80.194 1.00 93.62 80 ASN A C 1
ATOM 571 O O . ASN A 1 80 ? -22.648 -12.986 81.063 1.00 93.62 80 ASN A O 1
ATOM 575 N N . ARG A 1 81 ? -21.919 -10.931 80.514 1.00 94.69 81 ARG A N 1
ATOM 576 C CA . ARG A 1 81 ? -21.763 -10.473 81.908 1.00 94.69 81 ARG A CA 1
ATOM 577 C C . ARG A 1 81 ? -23.101 -10.473 82.653 1.00 94.69 81 ARG A C 1
ATOM 579 O O . ARG A 1 81 ? -23.200 -11.048 83.738 1.00 94.69 81 ARG A O 1
ATOM 586 N N . LYS A 1 82 ? -24.146 -9.878 82.064 1.00 95.12 82 LYS A N 1
ATOM 587 C CA . LYS A 1 82 ? -25.486 -9.797 82.678 1.00 95.12 82 LYS A CA 1
ATOM 588 C C . LYS A 1 82 ? -26.153 -11.173 82.793 1.00 95.12 82 LYS A C 1
ATOM 590 O O . LYS A 1 82 ? -26.757 -11.463 83.821 1.00 95.12 82 LYS A O 1
ATOM 595 N N . LYS A 1 83 ? -25.955 -12.059 81.811 1.00 94.81 83 LYS A N 1
ATOM 596 C CA . LYS A 1 83 ? -26.365 -13.475 81.834 1.00 94.81 83 LYS A CA 1
ATOM 597 C C . LYS A 1 83 ? -25.759 -14.210 83.029 1.00 94.81 83 LYS A C 1
ATOM 599 O O . LYS A 1 83 ? -26.490 -14.839 83.790 1.00 94.81 83 LYS A O 1
ATOM 604 N N . LYS A 1 84 ? -24.437 -14.102 83.225 1.00 94.06 84 LYS A N 1
ATOM 605 C CA . LYS A 1 84 ? -23.721 -14.733 84.351 1.00 94.06 84 LYS A CA 1
ATOM 606 C C . LYS A 1 84 ? -24.222 -14.208 85.700 1.00 94.06 84 LYS A C 1
ATOM 608 O O . LYS A 1 84 ? -24.423 -14.998 86.616 1.00 94.06 84 LYS A O 1
ATOM 613 N N . ALA A 1 85 ? -24.464 -12.900 85.812 1.00 91.31 85 ALA A N 1
ATOM 614 C CA . ALA A 1 85 ? -24.998 -12.285 87.029 1.00 91.31 85 ALA A CA 1
ATOM 615 C C . ALA A 1 85 ? -26.443 -12.719 87.338 1.00 91.31 85 ALA A C 1
ATOM 617 O O . ALA A 1 85 ? -26.769 -12.976 88.495 1.00 91.31 85 ALA A O 1
ATOM 618 N N . LEU A 1 86 ? -27.298 -12.832 86.317 1.00 94.12 86 LEU A N 1
ATOM 619 C CA . LEU A 1 86 ? -28.690 -13.256 86.466 1.00 94.12 86 LEU A CA 1
ATOM 620 C C . LEU A 1 86 ? -28.810 -14.738 86.839 1.00 94.12 86 LEU A C 1
ATOM 622 O O . LEU A 1 86 ? -29.599 -15.076 87.713 1.00 94.12 86 LEU A O 1
ATOM 626 N N . LEU A 1 87 ? -27.998 -15.618 86.243 1.00 91.94 87 LEU A N 1
ATOM 627 C CA . LEU A 1 87 ? -28.011 -17.055 86.555 1.00 91.94 87 LEU A CA 1
ATOM 628 C C . LEU A 1 87 ? -27.603 -17.376 88.005 1.00 91.94 87 LEU A C 1
ATOM 630 O O . LEU A 1 87 ? -27.968 -18.437 88.504 1.00 91.94 87 LEU A O 1
ATOM 634 N N . LYS A 1 88 ? -26.885 -16.467 88.682 1.00 90.31 88 LYS A N 1
ATOM 635 C CA . LYS A 1 88 ? -26.531 -16.569 90.111 1.00 90.31 88 LYS A CA 1
ATOM 636 C C . LYS A 1 88 ? -27.647 -16.098 91.059 1.00 90.31 88 LYS A C 1
ATOM 638 O O . LYS A 1 88 ? -27.497 -16.210 92.273 1.00 90.31 88 LYS A O 1
ATOM 643 N N . SER A 1 89 ? -28.736 -15.528 90.544 1.00 88.31 89 SER A N 1
ATOM 644 C CA . SER A 1 89 ? -29.836 -15.010 91.364 1.00 88.31 89 SER A CA 1
ATOM 645 C C . SER A 1 89 ? -30.780 -16.118 91.857 1.00 88.31 89 SER A C 1
ATOM 647 O O . SER A 1 89 ? -31.035 -17.097 91.154 1.00 88.31 89 SER A O 1
ATOM 649 N N . LYS A 1 90 ? -31.340 -15.942 93.063 1.00 84.31 90 LYS A N 1
ATOM 650 C CA . LYS A 1 90 ? -32.356 -16.835 93.653 1.00 84.31 90 LYS A CA 1
ATOM 651 C C . LYS A 1 90 ? -33.752 -16.533 93.074 1.00 84.31 90 LYS A C 1
ATOM 653 O O . LYS A 1 90 ? -34.027 -15.398 92.703 1.00 84.31 90 LYS A O 1
ATOM 658 N N . GLY A 1 91 ? -34.645 -17.526 93.026 1.00 81.94 91 GLY A N 1
ATOM 659 C CA . GLY A 1 91 ? -36.046 -17.330 92.606 1.00 81.94 91 GLY A CA 1
ATOM 660 C C . GLY A 1 91 ? -36.317 -17.382 91.093 1.00 81.94 91 GLY A C 1
ATOM 661 O O . GLY A 1 91 ? -37.356 -16.903 90.653 1.00 81.94 91 GLY A O 1
ATOM 662 N N . LEU A 1 92 ? -35.399 -17.947 90.298 1.00 87.56 92 LEU A N 1
ATOM 663 C CA . LEU A 1 92 ? -35.619 -18.261 88.877 1.00 87.56 92 LEU A CA 1
ATOM 664 C C . LEU A 1 92 ? -36.117 -19.702 88.702 1.00 87.56 92 LEU A C 1
ATOM 666 O O . LEU A 1 92 ? -35.526 -20.618 89.284 1.00 87.56 92 LEU A O 1
ATOM 670 N N . THR A 1 93 ? -37.114 -19.911 87.837 1.00 89.19 93 THR A N 1
ATOM 671 C CA . THR A 1 93 ? -37.578 -21.259 87.459 1.00 89.19 93 THR A CA 1
ATOM 672 C C . THR A 1 93 ? -36.572 -21.977 86.555 1.00 89.19 93 THR A C 1
ATOM 674 O O . THR A 1 93 ? -35.672 -21.361 85.966 1.00 89.19 93 THR A O 1
ATOM 677 N N . ASN A 1 94 ? -36.725 -23.294 86.410 1.00 87.56 94 ASN A N 1
ATOM 678 C CA . ASN A 1 94 ? -35.884 -24.090 85.515 1.00 87.56 94 ASN A CA 1
ATOM 679 C C . ASN A 1 94 ? -36.058 -23.669 84.046 1.00 87.56 94 ASN A C 1
ATOM 681 O O . ASN A 1 94 ? -35.062 -23.535 83.328 1.00 87.56 94 ASN A O 1
ATOM 685 N N . GLU A 1 95 ? -37.281 -23.347 83.615 1.00 88.25 95 GLU A N 1
ATOM 686 C CA . GLU A 1 95 ? -37.569 -22.822 82.274 1.00 88.25 95 GLU A CA 1
ATOM 687 C C . GLU A 1 95 ? -36.899 -21.465 82.045 1.00 88.25 95 GLU A C 1
ATOM 689 O O . GLU A 1 95 ? -36.272 -21.256 81.004 1.00 88.25 95 GLU A O 1
ATOM 694 N N . GLN A 1 96 ? -36.963 -20.553 83.023 1.00 91.00 96 GLN A N 1
ATOM 695 C CA . GLN A 1 96 ? -36.304 -19.247 82.928 1.00 91.00 96 GLN A CA 1
ATOM 696 C C . GLN A 1 96 ? -34.784 -19.405 82.830 1.00 91.00 96 GLN A C 1
ATOM 698 O O . GLN A 1 96 ? -34.153 -18.786 81.972 1.00 91.00 96 GLN A O 1
ATOM 703 N N . LYS A 1 97 ? -34.180 -20.282 83.643 1.00 89.69 97 LYS A N 1
ATOM 704 C CA . LYS A 1 97 ? -32.742 -20.594 83.564 1.00 89.69 97 LYS A CA 1
ATOM 705 C C . LYS A 1 97 ? -32.361 -21.180 82.202 1.00 89.69 97 LYS A C 1
ATOM 707 O O . LYS A 1 97 ? -31.335 -20.785 81.648 1.00 89.69 97 LYS A O 1
ATOM 712 N N . LYS A 1 98 ? -33.176 -22.079 81.637 1.00 91.88 98 LYS A N 1
ATOM 713 C CA . LYS A 1 98 ? -32.968 -22.656 80.296 1.00 91.88 98 LYS A CA 1
ATOM 714 C C . LYS A 1 98 ? -33.053 -21.580 79.208 1.00 91.88 98 LYS A C 1
ATOM 716 O O . LYS A 1 98 ? -32.158 -21.496 78.366 1.00 91.88 98 LYS A O 1
ATOM 721 N N . ALA A 1 99 ? -34.048 -20.695 79.278 1.00 90.81 99 ALA A N 1
ATOM 722 C CA . ALA A 1 99 ? -34.202 -19.564 78.364 1.00 90.81 99 ALA A CA 1
ATOM 723 C C . ALA A 1 99 ? -32.995 -18.605 78.419 1.00 90.81 99 ALA A C 1
ATOM 725 O O . ALA A 1 99 ? -32.399 -18.319 77.378 1.00 90.81 99 ALA A O 1
ATOM 726 N N . ILE A 1 100 ? -32.551 -18.209 79.618 1.00 92.12 100 ILE A N 1
ATOM 727 C CA . ILE A 1 100 ? -31.364 -17.358 79.818 1.00 92.12 100 ILE A CA 1
ATOM 728 C C . ILE A 1 100 ? -30.098 -18.037 79.271 1.00 92.12 100 ILE A C 1
ATOM 730 O O . ILE A 1 100 ? -29.301 -17.403 78.572 1.00 92.12 100 ILE A O 1
ATOM 734 N N . LYS A 1 101 ? -29.900 -19.337 79.548 1.00 90.31 101 LYS A N 1
ATOM 735 C CA . LYS A 1 101 ? -28.771 -20.120 79.008 1.00 90.31 101 LYS A CA 1
ATOM 736 C C . LYS A 1 101 ? -28.771 -20.125 77.478 1.00 90.31 101 LYS A C 1
ATOM 738 O O . LYS A 1 101 ? -27.703 -19.942 76.896 1.00 90.31 101 LYS A O 1
ATOM 743 N N . SER A 1 102 ? -29.945 -20.207 76.855 1.00 89.19 102 SER A N 1
ATOM 744 C CA . SER A 1 102 ? -30.127 -20.116 75.399 1.00 89.19 102 SER A CA 1
ATOM 745 C C . SER A 1 102 ? -30.072 -18.691 74.822 1.00 89.19 102 SER A C 1
ATOM 747 O O . SER A 1 102 ? -30.263 -18.514 73.624 1.00 89.19 102 SER A O 1
ATOM 749 N N . GLY A 1 103 ? -29.826 -17.660 75.642 1.00 87.56 103 GLY A N 1
ATOM 750 C CA . GLY A 1 103 ? -29.727 -16.274 75.165 1.00 87.56 103 GLY A CA 1
ATOM 751 C C . GLY A 1 103 ? -31.074 -15.592 74.891 1.00 87.56 103 GLY A C 1
ATOM 752 O O . GLY A 1 103 ? -31.103 -14.543 74.247 1.00 87.56 103 GLY A O 1
ATOM 753 N N . LYS A 1 104 ? -32.188 -16.178 75.347 1.00 91.56 104 LYS A N 1
ATOM 754 C CA . LYS A 1 104 ? -33.542 -15.645 75.149 1.00 91.56 104 LYS A CA 1
ATOM 755 C C . LYS A 1 104 ? -33.945 -14.733 76.302 1.00 91.56 104 LYS A C 1
ATOM 757 O O . LYS A 1 104 ? -33.615 -14.990 77.456 1.00 91.56 104 LYS A O 1
ATOM 762 N N . THR A 1 105 ? -34.718 -13.698 75.982 1.00 92.62 105 THR A N 1
ATOM 763 C CA . THR A 1 105 ? -35.363 -12.850 76.988 1.00 92.62 105 THR A CA 1
ATOM 764 C C . THR A 1 105 ? -36.374 -13.648 77.808 1.00 92.62 105 THR A C 1
ATOM 766 O O . THR A 1 105 ? -37.002 -14.565 77.278 1.00 92.62 105 THR A O 1
ATOM 769 N N . ILE A 1 106 ? -36.579 -13.265 79.065 1.00 91.38 106 ILE A N 1
ATOM 770 C CA . ILE A 1 106 ? -37.550 -13.899 79.969 1.00 91.38 106 ILE A CA 1
ATOM 771 C C . ILE A 1 106 ? -38.635 -12.917 80.416 1.00 91.38 106 ILE A C 1
ATOM 773 O O . ILE A 1 106 ? -38.386 -11.716 80.491 1.00 91.38 106 ILE A O 1
ATOM 777 N N . ASP A 1 107 ? -39.831 -13.416 80.727 1.00 89.88 107 ASP A N 1
ATOM 778 C CA . ASP A 1 107 ? -40.895 -12.604 81.327 1.00 89.88 107 ASP A CA 1
ATOM 779 C C . ASP A 1 107 ? -40.535 -12.237 82.776 1.00 89.88 107 ASP A C 1
ATOM 781 O O . ASP A 1 107 ? -40.216 -13.107 83.591 1.00 89.88 107 ASP A O 1
ATOM 785 N N . THR A 1 108 ? -40.562 -10.939 83.083 1.00 89.56 108 THR A N 1
ATOM 786 C CA . THR A 1 108 ? -40.196 -10.384 84.392 1.00 89.56 108 THR A CA 1
ATOM 787 C C . THR A 1 108 ? -41.407 -10.072 85.269 1.00 89.56 108 THR A C 1
ATOM 789 O O . THR A 1 108 ? -41.232 -9.782 86.454 1.00 89.56 108 THR A O 1
ATOM 792 N N . SER A 1 109 ? -42.631 -10.160 84.733 1.00 85.69 109 SER A N 1
ATOM 793 C CA . SER A 1 109 ? -43.870 -9.811 85.446 1.00 85.69 109 SER A CA 1
ATOM 794 C C . SER A 1 109 ? -44.119 -10.693 86.673 1.00 85.69 109 SER A C 1
ATOM 796 O O . SER A 1 109 ? -44.593 -10.205 87.696 1.00 85.69 109 SER A O 1
ATOM 798 N N . LYS A 1 110 ? -43.715 -11.967 86.600 1.00 83.25 110 LYS A N 1
ATOM 799 C CA . LYS A 1 110 ? -43.904 -12.984 87.649 1.00 83.25 110 LYS A CA 1
ATOM 800 C C . LYS A 1 110 ? -42.715 -13.133 88.609 1.00 83.25 110 LYS A C 1
ATOM 802 O O . LYS A 1 110 ? -42.733 -14.009 89.468 1.00 83.25 110 LYS A O 1
ATOM 807 N N . ILE A 1 111 ? -41.666 -12.315 88.471 1.00 87.62 111 ILE A N 1
ATOM 808 C CA . ILE A 1 111 ? -40.489 -12.365 89.355 1.00 87.62 111 ILE A CA 1
ATOM 809 C C . ILE A 1 111 ? -40.744 -11.473 90.575 1.00 87.62 111 ILE A C 1
ATOM 811 O O . ILE A 1 111 ? -40.739 -10.248 90.467 1.00 87.62 111 ILE A O 1
ATOM 815 N N . THR A 1 112 ? -40.935 -12.083 91.746 1.00 83.50 112 THR A N 1
ATOM 816 C CA . THR A 1 112 ? -41.245 -11.374 93.003 1.00 83.50 112 THR A CA 1
ATOM 817 C C . THR A 1 112 ? -40.004 -10.801 93.697 1.00 83.50 112 THR A C 1
ATOM 819 O O . THR A 1 112 ? -40.069 -9.745 94.324 1.00 83.50 112 THR A O 1
ATOM 822 N N . ASN A 1 113 ? -38.838 -11.441 93.551 1.00 89.81 113 ASN A N 1
ATOM 823 C CA . ASN A 1 113 ? -37.581 -10.945 94.115 1.00 89.81 113 ASN A CA 1
ATOM 824 C C . ASN A 1 113 ? -37.083 -9.702 93.348 1.00 89.81 113 ASN A C 1
ATOM 826 O O . ASN A 1 113 ? -36.625 -9.816 92.207 1.00 89.81 113 ASN A O 1
ATOM 830 N N . LYS A 1 114 ? -37.122 -8.523 93.990 1.00 87.38 114 LYS A N 1
ATOM 831 C CA . LYS A 1 114 ? -36.758 -7.223 93.383 1.00 87.38 114 LYS A CA 1
ATOM 832 C C . LYS A 1 114 ? -35.381 -7.224 92.701 1.00 87.38 114 LYS A C 1
ATOM 834 O O . LYS A 1 114 ? -35.262 -6.775 91.563 1.00 87.38 114 LYS A O 1
ATOM 839 N N . THR A 1 115 ? -34.350 -7.767 93.350 1.00 89.94 115 THR A N 1
ATOM 840 C CA . THR A 1 115 ? -32.976 -7.810 92.809 1.00 89.94 115 THR A CA 1
ATOM 841 C C . THR A 1 115 ? -32.874 -8.690 91.563 1.00 89.94 115 THR A C 1
ATOM 843 O O . THR A 1 115 ? -32.195 -8.347 90.594 1.00 89.94 115 THR A O 1
ATOM 846 N N . THR A 1 116 ? -33.573 -9.823 91.562 1.00 91.94 116 THR A N 1
ATOM 847 C CA . THR A 1 116 ? -33.617 -10.755 90.427 1.00 91.94 116 THR A CA 1
ATOM 848 C C . THR A 1 116 ? -34.403 -10.169 89.265 1.00 91.94 116 THR A C 1
ATOM 850 O O . THR A 1 116 ? -33.944 -10.256 88.128 1.00 91.94 116 THR A O 1
ATOM 853 N N . LYS A 1 117 ? -35.528 -9.501 89.552 1.00 91.94 117 LYS A N 1
ATOM 854 C CA . LYS A 1 117 ? -36.332 -8.787 88.557 1.00 91.94 117 LYS A CA 1
ATOM 855 C C . LYS A 1 117 ? -35.509 -7.705 87.855 1.00 91.94 117 LYS A C 1
ATOM 857 O O . LYS A 1 117 ? -35.417 -7.729 86.631 1.00 91.94 117 LYS A O 1
ATOM 862 N N . LYS A 1 118 ? -34.796 -6.862 88.613 1.00 92.81 118 LYS A N 1
ATOM 863 C CA . LYS A 1 118 ? -33.895 -5.834 88.060 1.00 92.81 118 LYS A CA 1
ATOM 864 C C . LYS A 1 118 ? -32.805 -6.435 87.165 1.00 92.81 118 LYS A C 1
ATOM 866 O O . LYS A 1 118 ? -32.608 -5.992 86.037 1.00 92.81 118 LYS A O 1
ATOM 871 N N . ARG A 1 119 ? -32.125 -7.497 87.616 1.00 94.12 119 ARG A N 1
ATOM 872 C CA . ARG A 1 119 ? -31.108 -8.196 86.801 1.00 94.12 119 ARG A CA 1
ATOM 873 C C . ARG A 1 119 ? -31.699 -8.819 85.530 1.00 94.12 119 ARG A C 1
ATOM 875 O O . ARG A 1 119 ? -31.017 -8.854 84.507 1.00 94.12 119 ARG A O 1
ATOM 882 N N . ALA A 1 120 ? -32.941 -9.304 85.579 1.00 93.00 120 ALA A N 1
ATOM 883 C CA . ALA A 1 120 ? -33.646 -9.850 84.422 1.00 93.00 120 ALA A CA 1
ATOM 884 C C . ALA A 1 120 ? -34.020 -8.759 83.408 1.00 93.00 120 ALA A C 1
ATOM 886 O O . ALA A 1 120 ? -33.855 -8.962 82.206 1.00 93.00 120 ALA A O 1
ATOM 887 N N . GLU A 1 121 ? -34.450 -7.587 83.874 1.00 93.38 121 GLU A N 1
ATOM 888 C CA . GLU A 1 121 ? -34.730 -6.415 83.034 1.00 93.38 121 GLU A CA 1
ATOM 889 C C . GLU A 1 121 ? -33.454 -5.878 82.367 1.00 93.38 121 GLU A C 1
ATOM 891 O O . GLU A 1 121 ? -33.439 -5.645 81.154 1.00 93.38 121 GLU A O 1
ATOM 896 N N . GLU A 1 122 ? -32.351 -5.771 83.116 1.00 94.31 122 GLU A N 1
ATOM 897 C CA . GLU A 1 122 ? -31.033 -5.398 82.582 1.00 94.31 122 GLU A CA 1
ATOM 898 C C . GLU A 1 122 ? -30.529 -6.407 81.536 1.00 94.31 122 GLU A C 1
ATOM 900 O O . GLU A 1 122 ? -30.025 -6.015 80.481 1.00 94.31 122 GLU A O 1
ATOM 905 N N . TYR A 1 123 ? -30.695 -7.709 81.791 1.00 95.56 123 TYR A N 1
ATOM 906 C CA . TYR A 1 123 ? -30.359 -8.766 80.835 1.00 95.56 123 TYR A CA 1
ATOM 907 C C . TYR A 1 123 ? -31.222 -8.693 79.570 1.00 95.56 123 TYR A C 1
ATOM 909 O O . TYR A 1 123 ? -30.684 -8.689 78.463 1.00 95.56 123 TYR A O 1
ATOM 917 N N . ASN A 1 124 ? -32.545 -8.575 79.709 1.00 94.94 124 ASN A N 1
ATOM 918 C CA . ASN A 1 124 ? -33.461 -8.449 78.576 1.00 94.94 124 ASN A CA 1
ATOM 919 C C . ASN A 1 124 ? -33.127 -7.227 77.710 1.00 94.94 124 ASN A C 1
ATOM 921 O O . ASN A 1 124 ? -33.172 -7.302 76.480 1.00 94.94 124 ASN A O 1
ATOM 925 N N . SER A 1 125 ? -32.760 -6.114 78.347 1.00 94.88 125 SER A N 1
ATOM 926 C CA . SER A 1 125 ? -32.335 -4.887 77.667 1.00 94.88 125 SER A CA 1
ATOM 927 C C . SER A 1 125 ? -31.017 -5.092 76.918 1.00 94.88 125 SER A C 1
ATOM 929 O O . SER A 1 125 ? -30.917 -4.727 75.746 1.00 94.88 125 SER A O 1
ATOM 931 N N . ALA A 1 126 ? -30.039 -5.765 77.533 1.00 94.44 126 ALA A N 1
ATOM 932 C CA . ALA A 1 126 ? -28.787 -6.134 76.873 1.00 94.44 126 ALA A CA 1
ATOM 933 C C . ALA A 1 126 ? -29.020 -7.050 75.655 1.00 94.44 126 ALA A C 1
ATOM 935 O O . ALA A 1 126 ? -28.435 -6.819 74.599 1.00 94.44 126 ALA A O 1
ATOM 936 N N . VAL A 1 127 ? -29.915 -8.043 75.755 1.00 93.75 127 VAL A N 1
ATOM 937 C CA . VAL A 1 127 ? -30.263 -8.946 74.639 1.00 93.75 127 VAL A CA 1
ATOM 938 C C . VAL A 1 127 ? -30.931 -8.184 73.489 1.00 93.75 127 VAL A C 1
ATOM 940 O O . VAL A 1 127 ? -30.590 -8.405 72.325 1.00 93.75 127 VAL A O 1
ATOM 943 N N . LYS A 1 128 ? -31.846 -7.249 73.784 1.00 93.06 128 LYS A N 1
ATOM 944 C CA . LYS A 1 128 ? -32.451 -6.369 72.766 1.00 93.06 128 LYS A CA 1
ATOM 945 C C . LYS A 1 128 ? -31.404 -5.475 72.093 1.00 93.06 128 LYS A C 1
ATOM 947 O O . LYS A 1 128 ? -31.418 -5.346 70.870 1.00 93.06 128 LYS A O 1
ATOM 952 N N . ASN A 1 129 ? -30.484 -4.896 72.864 1.00 91.81 129 ASN A N 1
ATOM 953 C CA . ASN A 1 129 ? -29.407 -4.056 72.334 1.00 91.81 129 ASN A CA 1
ATOM 954 C C . ASN A 1 129 ? -28.433 -4.850 71.458 1.00 91.81 129 ASN A C 1
ATOM 956 O O . ASN A 1 129 ? -28.064 -4.365 70.392 1.00 91.81 129 ASN A O 1
ATOM 960 N N . LYS A 1 130 ? -28.094 -6.089 71.841 1.00 93.75 130 LYS A N 1
ATOM 961 C CA . LYS A 1 130 ? -27.307 -7.001 71.000 1.00 93.75 130 LYS A CA 1
ATOM 962 C C . LYS A 1 130 ? -27.995 -7.253 69.660 1.00 93.75 130 LYS A C 1
ATOM 964 O O . LYS A 1 130 ? -27.370 -7.048 68.631 1.00 93.75 130 LYS A O 1
ATOM 969 N N . LYS A 1 131 ? -29.294 -7.589 69.649 1.00 91.62 131 LYS A N 1
ATOM 970 C CA . LYS A 1 131 ? -30.045 -7.776 68.389 1.00 91.62 131 LYS A CA 1
ATOM 971 C C . LYS A 1 131 ? -29.989 -6.542 67.481 1.00 91.62 131 LYS A C 1
ATOM 973 O O . LYS A 1 131 ? -29.815 -6.686 66.275 1.00 91.62 131 LYS A O 1
ATOM 978 N N . LYS A 1 132 ? -30.118 -5.336 68.048 1.00 90.56 132 LYS A N 1
ATOM 979 C CA . LYS A 1 132 ? -29.981 -4.080 67.289 1.00 90.56 132 LYS A CA 1
ATOM 980 C C . LYS A 1 132 ? -28.558 -3.885 66.749 1.00 90.56 132 LYS A C 1
ATOM 982 O O . LYS A 1 132 ? -28.406 -3.464 65.607 1.00 90.56 132 LYS A O 1
ATOM 987 N N . ALA A 1 133 ? -27.533 -4.176 67.549 1.00 92.44 133 ALA A N 1
ATOM 988 C CA . ALA A 1 133 ? -26.135 -4.057 67.134 1.00 92.44 133 ALA A CA 1
ATOM 989 C C . ALA A 1 133 ? -25.773 -5.069 66.033 1.00 92.44 133 ALA A C 1
ATOM 991 O O . ALA A 1 133 ? -25.200 -4.672 65.023 1.00 92.44 133 ALA A O 1
ATOM 992 N N . ASP A 1 134 ? -26.193 -6.330 66.171 1.00 91.38 134 ASP A N 1
ATOM 993 C CA . ASP A 1 134 ? -26.005 -7.384 65.164 1.00 91.38 134 ASP A CA 1
ATOM 994 C C . ASP A 1 134 ? -26.690 -7.022 63.835 1.00 91.38 134 ASP A C 1
ATOM 996 O O . ASP A 1 134 ? -26.115 -7.203 62.765 1.00 91.38 134 ASP A O 1
ATOM 1000 N N . SER A 1 135 ? -27.904 -6.458 63.894 1.00 88.69 135 SER A N 1
ATOM 1001 C CA . SER A 1 135 ? -28.607 -5.938 62.713 1.00 88.69 135 SER A CA 1
ATOM 1002 C C . SER A 1 135 ? -27.808 -4.833 62.017 1.00 88.69 135 SER A C 1
ATOM 1004 O O . SER A 1 135 ? -27.622 -4.905 60.804 1.00 88.69 135 SER A O 1
ATOM 1006 N N . LYS A 1 136 ? -27.294 -3.847 62.765 1.00 90.50 136 LYS A N 1
ATOM 1007 C CA . LYS A 1 136 ? -26.467 -2.768 62.200 1.00 90.50 136 LYS A CA 1
ATOM 1008 C C . LYS A 1 136 ? -25.162 -3.292 61.601 1.00 90.50 136 LYS A C 1
ATOM 1010 O O . LYS A 1 136 ? -24.788 -2.841 60.524 1.00 90.50 136 LYS A O 1
ATOM 1015 N N . LYS A 1 137 ? -24.506 -4.257 62.259 1.00 92.31 137 LYS A N 1
ATOM 1016 C CA . LYS A 1 137 ? -23.325 -4.950 61.722 1.00 92.31 137 LYS A CA 1
ATOM 1017 C C . LYS A 1 137 ? -23.652 -5.620 60.392 1.00 92.31 137 LYS A C 1
ATOM 1019 O O . LYS A 1 137 ? -22.925 -5.422 59.429 1.00 92.31 137 LYS A O 1
ATOM 1024 N N . LYS A 1 138 ? -24.767 -6.355 60.309 1.00 89.38 138 LYS A N 1
ATOM 1025 C CA . LYS A 1 138 ? -25.182 -7.020 59.067 1.00 89.38 138 LYS A CA 1
ATOM 1026 C C . LYS A 1 138 ? -25.425 -6.020 57.934 1.00 89.38 138 LYS A C 1
ATOM 1028 O O . LYS A 1 138 ? -24.944 -6.244 56.832 1.00 89.38 138 LYS A O 1
ATOM 1033 N N . THR A 1 139 ? -26.087 -4.895 58.209 1.00 82.50 139 THR A N 1
ATOM 1034 C CA . THR A 1 139 ? -26.261 -3.817 57.221 1.00 82.50 139 THR A CA 1
ATOM 1035 C C . THR A 1 139 ? -24.925 -3.217 56.777 1.00 82.50 139 THR A C 1
ATOM 1037 O O . THR A 1 139 ? -24.724 -3.010 55.584 1.00 82.50 139 THR A O 1
ATOM 1040 N N . ALA A 1 140 ? -24.006 -2.950 57.710 1.00 85.56 140 ALA A N 1
ATOM 1041 C CA . ALA A 1 140 ? -22.681 -2.426 57.381 1.00 85.56 140 ALA A CA 1
ATOM 1042 C C . ALA A 1 140 ? -21.864 -3.421 56.538 1.00 85.56 140 ALA A C 1
ATOM 1044 O O . ALA A 1 140 ? -21.240 -3.014 55.565 1.00 85.56 140 ALA A O 1
ATOM 1045 N N . GLN A 1 141 ? -21.953 -4.721 56.841 1.00 90.06 141 GLN A N 1
ATOM 1046 C CA . GLN A 1 141 ? -21.294 -5.783 56.076 1.00 90.06 141 GLN A CA 1
ATOM 1047 C C . GLN A 1 141 ? -21.800 -5.827 54.635 1.00 90.06 141 GLN A C 1
ATOM 1049 O O . GLN A 1 141 ? -21.004 -5.893 53.708 1.00 90.06 141 GLN A O 1
ATOM 1054 N N . THR A 1 142 ? -23.118 -5.760 54.431 1.00 79.50 142 THR A N 1
ATOM 1055 C CA . THR A 1 142 ? -23.694 -5.728 53.081 1.00 79.50 142 THR A CA 1
ATOM 1056 C C . THR A 1 142 ? -23.212 -4.506 52.296 1.00 79.50 142 THR A C 1
ATOM 1058 O O . THR A 1 142 ? -22.855 -4.642 51.127 1.00 79.50 142 THR A O 1
ATOM 1061 N N . LYS A 1 143 ? -23.146 -3.328 52.934 1.00 81.19 143 LYS A N 1
ATOM 1062 C CA . LYS A 1 143 ? -22.630 -2.105 52.297 1.00 81.19 143 LYS A CA 1
ATOM 1063 C C . LYS A 1 143 ? -21.153 -2.226 51.920 1.00 81.19 143 LYS A C 1
ATOM 1065 O O . LYS A 1 143 ? -20.809 -1.877 50.798 1.00 81.19 143 LYS A O 1
ATOM 1070 N N . PHE A 1 144 ? -20.317 -2.755 52.814 1.00 87.69 144 PHE A N 1
ATOM 1071 C CA . PHE A 1 144 ? -18.904 -3.006 52.526 1.00 87.69 144 PHE A CA 1
ATOM 1072 C C . PHE A 1 144 ? -18.730 -3.995 51.373 1.00 87.69 144 PHE A C 1
ATOM 1074 O O . PHE A 1 144 ? -18.063 -3.670 50.401 1.00 87.69 144 PHE A O 1
ATOM 1081 N N . ASN A 1 145 ? -19.395 -5.153 51.422 1.00 82.81 145 ASN A N 1
ATOM 1082 C CA . ASN A 1 145 ? -19.289 -6.158 50.362 1.00 82.81 145 ASN A CA 1
ATOM 1083 C C . ASN A 1 145 ? -19.701 -5.592 48.990 1.00 82.81 145 ASN A C 1
ATOM 1085 O O . ASN A 1 145 ? -19.108 -5.953 47.980 1.00 82.81 145 ASN A O 1
ATOM 1089 N N . THR A 1 146 ? -20.702 -4.704 48.957 1.00 75.44 146 THR A N 1
ATOM 1090 C CA . THR A 1 146 ? -21.145 -4.030 47.725 1.00 75.44 146 THR A CA 1
ATOM 1091 C C . THR A 1 146 ? -20.092 -3.043 47.221 1.00 75.44 146 THR A C 1
ATOM 1093 O O . THR A 1 146 ? -19.711 -3.109 46.058 1.00 75.44 146 THR A O 1
ATOM 1096 N N . ALA A 1 147 ? -19.586 -2.163 48.093 1.00 71.31 147 ALA A N 1
ATOM 1097 C CA . ALA A 1 147 ? -18.554 -1.190 47.730 1.00 71.31 147 ALA A CA 1
ATOM 1098 C C . ALA A 1 147 ? -17.265 -1.882 47.252 1.00 71.31 147 ALA A C 1
ATOM 1100 O O . ALA A 1 147 ? -16.753 -1.558 46.186 1.00 71.31 147 ALA A O 1
ATOM 1101 N N . ASN A 1 148 ? -16.824 -2.913 47.978 1.00 82.38 148 ASN A N 1
ATOM 1102 C CA . ASN A 1 148 ? -15.629 -3.684 47.651 1.00 82.38 148 ASN A CA 1
ATOM 1103 C C . ASN A 1 148 ? -15.748 -4.397 46.301 1.00 82.38 148 ASN A C 1
ATOM 1105 O O . ASN A 1 148 ? -14.795 -4.411 45.528 1.00 82.38 148 ASN A O 1
ATOM 1109 N N . LYS A 1 149 ? -16.923 -4.960 45.987 1.00 77.38 149 LYS A N 1
ATOM 1110 C CA . LYS A 1 149 ? -17.163 -5.589 44.683 1.00 77.38 149 LYS A CA 1
ATOM 1111 C C . LYS A 1 149 ? -17.071 -4.572 43.538 1.00 77.38 149 LYS A C 1
ATOM 1113 O O . LYS A 1 149 ? -16.454 -4.880 42.525 1.00 77.38 149 LYS A O 1
ATOM 1118 N N . ASN A 1 150 ? -17.625 -3.372 43.718 1.00 70.06 150 ASN A N 1
ATOM 1119 C CA . ASN A 1 150 ? -17.550 -2.304 42.717 1.00 70.06 150 ASN A CA 1
ATOM 1120 C C . ASN A 1 150 ? -16.110 -1.809 42.512 1.00 70.06 150 ASN A C 1
ATOM 1122 O O . ASN A 1 150 ? -15.654 -1.739 41.378 1.00 70.06 150 ASN A O 1
ATOM 1126 N N . SER A 1 151 ? -15.379 -1.522 43.594 1.00 74.62 151 SER A N 1
ATOM 1127 C CA . SER A 1 151 ? -13.975 -1.092 43.510 1.00 74.62 151 SER A CA 1
ATOM 1128 C C . SER A 1 151 ? -13.083 -2.165 42.878 1.00 74.62 151 SER A C 1
ATOM 1130 O O . SER A 1 151 ? -12.254 -1.832 42.041 1.00 74.62 151 SER A O 1
ATOM 1132 N N . SER A 1 152 ? -13.306 -3.449 43.189 1.00 75.56 152 SER A N 1
ATOM 1133 C CA . SER A 1 152 ? -12.562 -4.554 42.561 1.00 75.56 152 SER A CA 1
ATOM 1134 C C . SER A 1 152 ? -12.799 -4.630 41.049 1.00 75.56 152 SER A C 1
ATOM 1136 O O . SER A 1 152 ? -11.852 -4.855 40.309 1.00 75.56 152 SER A O 1
ATOM 1138 N N . SER A 1 153 ? -14.041 -4.422 40.590 1.00 68.19 153 SER A N 1
ATOM 1139 C CA . SER A 1 153 ? -14.369 -4.405 39.155 1.00 68.19 153 SER A CA 1
ATOM 1140 C C . SER A 1 153 ? -13.664 -3.258 38.436 1.00 68.19 153 SER A C 1
ATOM 1142 O O . SER A 1 153 ? -12.987 -3.484 37.442 1.00 68.19 153 SER A O 1
ATOM 1144 N N . LEU A 1 154 ? -13.761 -2.042 38.982 1.00 69.06 154 LEU A N 1
ATOM 1145 C CA . LEU A 1 154 ? -13.121 -0.859 38.400 1.00 69.06 154 LEU A CA 1
ATOM 1146 C C . LEU A 1 154 ? -11.591 -0.952 38.420 1.00 69.06 154 LEU A C 1
ATOM 1148 O O . LEU A 1 154 ? -10.935 -0.375 37.563 1.00 69.06 154 LEU A O 1
ATOM 1152 N N . LYS A 1 155 ? -11.017 -1.696 39.375 1.00 78.62 155 LYS A N 1
ATOM 1153 C CA . LYS A 1 155 ? -9.582 -1.986 39.400 1.00 78.62 155 LYS A CA 1
ATOM 1154 C C . LYS A 1 155 ? -9.157 -2.792 38.180 1.00 78.62 155 LYS A C 1
ATOM 1156 O O . LYS A 1 155 ? -8.187 -2.431 37.533 1.00 78.62 155 LYS A O 1
ATOM 1161 N N . THR A 1 156 ? -9.886 -3.867 37.880 1.00 73.50 156 THR A N 1
ATOM 1162 C CA . THR A 1 156 ? -9.618 -4.704 36.706 1.00 73.50 156 THR A CA 1
ATOM 1163 C C . THR A 1 156 ? -9.763 -3.898 35.419 1.00 73.50 156 THR A C 1
ATOM 1165 O O . THR A 1 156 ? -8.909 -3.998 34.545 1.00 73.50 156 THR A O 1
ATOM 1168 N N . ASP A 1 157 ? -10.787 -3.048 35.342 1.00 67.38 157 ASP A N 1
ATOM 1169 C CA . ASP A 1 157 ? -11.006 -2.156 34.203 1.00 67.38 157 ASP A CA 1
ATOM 1170 C C . ASP A 1 157 ? -9.843 -1.158 34.025 1.00 67.38 157 ASP A C 1
ATOM 1172 O O . ASP A 1 157 ? -9.343 -0.975 32.917 1.00 67.38 157 ASP A O 1
ATOM 1176 N N . ALA A 1 158 ? -9.352 -0.554 35.114 1.00 70.75 158 ALA A N 1
ATOM 1177 C CA . ALA A 1 158 ? -8.196 0.343 35.084 1.00 70.75 158 ALA A CA 1
ATOM 1178 C C . ALA A 1 158 ? -6.887 -0.387 34.731 1.00 70.75 158 ALA A C 1
ATOM 1180 O O . ALA A 1 158 ? -6.095 0.124 33.944 1.00 70.75 158 ALA A O 1
ATOM 1181 N N . GLU A 1 159 ? -6.662 -1.591 35.264 1.00 76.75 159 GLU A N 1
ATOM 1182 C CA . GLU A 1 159 ? -5.497 -2.425 34.935 1.00 76.75 159 GLU A CA 1
ATOM 1183 C C . GLU A 1 159 ? -5.479 -2.796 33.446 1.00 76.75 159 GLU A C 1
ATOM 1185 O O . GLU A 1 159 ? -4.451 -2.631 32.791 1.00 76.75 159 GLU A O 1
ATOM 1190 N N . ALA A 1 160 ? -6.618 -3.216 32.887 1.00 70.56 160 ALA A N 1
ATOM 1191 C CA . ALA A 1 160 ? -6.752 -3.479 31.456 1.00 70.56 160 ALA A CA 1
ATOM 1192 C C . ALA A 1 160 ? -6.511 -2.211 30.622 1.00 70.56 160 ALA A C 1
ATOM 1194 O O . ALA A 1 160 ? -5.810 -2.257 29.608 1.00 70.56 160 ALA A O 1
ATOM 1195 N N . ALA A 1 161 ? -7.026 -1.064 31.083 1.00 66.50 161 ALA A N 1
ATOM 1196 C CA . ALA A 1 161 ? -6.846 0.203 30.392 1.00 66.50 161 ALA A CA 1
ATOM 1197 C C . ALA A 1 161 ? -5.366 0.646 30.344 1.00 66.50 161 ALA A C 1
ATOM 1199 O O . ALA A 1 161 ? -4.895 1.177 29.338 1.00 66.50 161 ALA A O 1
ATOM 1200 N N . ILE A 1 162 ? -4.621 0.408 31.427 1.00 72.12 162 ILE A N 1
ATOM 1201 C CA . ILE A 1 162 ? -3.188 0.715 31.529 1.00 72.12 162 ILE A CA 1
ATOM 1202 C C . ILE A 1 162 ? -2.357 -0.233 30.659 1.00 72.12 162 ILE A C 1
ATOM 1204 O O . ILE A 1 162 ? -1.447 0.229 29.972 1.00 72.12 162 ILE A O 1
ATOM 1208 N N . VAL A 1 163 ? -2.667 -1.534 30.657 1.00 71.06 163 VAL A N 1
ATOM 1209 C CA . VAL A 1 163 ? -1.957 -2.524 29.828 1.00 71.06 163 VAL A CA 1
ATOM 1210 C C . VAL A 1 163 ? -2.111 -2.196 28.343 1.00 71.06 163 VAL A C 1
ATOM 1212 O O . VAL A 1 163 ? -1.108 -2.090 27.643 1.00 71.06 163 VAL A O 1
ATOM 1215 N N . GLY A 1 164 ? -3.332 -1.922 27.871 1.00 64.31 164 GLY A N 1
ATOM 1216 C CA . GLY A 1 164 ? -3.550 -1.567 26.465 1.00 64.31 164 GLY A CA 1
ATOM 1217 C C . GLY A 1 164 ? -2.893 -0.245 26.047 1.00 64.31 164 GLY A C 1
ATOM 1218 O O . GLY A 1 164 ? -2.453 -0.113 24.907 1.00 64.31 164 GLY A O 1
ATOM 1219 N N . TYR A 1 165 ? -2.745 0.713 26.971 1.00 65.88 165 TYR A N 1
ATOM 1220 C CA . TYR A 1 165 ? -1.920 1.905 26.745 1.00 65.88 165 TYR A CA 1
ATOM 1221 C C . TYR A 1 165 ? -0.424 1.564 26.610 1.00 65.88 165 TYR A C 1
ATOM 1223 O O . TYR A 1 165 ? 0.249 2.110 25.739 1.00 65.88 165 TYR A O 1
ATOM 1231 N N . GLN A 1 166 ? 0.103 0.663 27.446 1.00 69.00 166 GLN A N 1
ATOM 1232 C CA . GLN A 1 166 ? 1.526 0.294 27.456 1.00 69.00 166 GLN A CA 1
ATOM 1233 C C . GLN A 1 166 ? 1.947 -0.579 26.264 1.00 69.00 166 GLN A C 1
ATOM 1235 O O . GLN A 1 166 ? 3.087 -0.475 25.819 1.00 69.00 166 GLN A O 1
ATOM 1240 N N . GLU A 1 167 ? 1.052 -1.418 25.740 1.00 65.81 167 GLU A N 1
ATOM 1241 C CA . GLU A 1 167 ? 1.335 -2.315 24.608 1.00 65.81 167 GLU A CA 1
ATOM 1242 C C . GLU A 1 167 ? 1.304 -1.611 23.240 1.00 65.81 167 GLU A C 1
ATOM 1244 O O . GLU A 1 167 ? 1.761 -2.176 22.249 1.00 65.81 167 GLU A O 1
ATOM 1249 N N . GLY A 1 168 ? 0.774 -0.384 23.156 1.00 59.97 168 GLY A N 1
ATOM 1250 C CA . GLY A 1 168 ? 0.707 0.387 21.908 1.00 59.97 168 GLY A CA 1
ATOM 1251 C C . GLY A 1 168 ? -0.298 -0.143 20.873 1.00 59.97 168 GLY A C 1
ATOM 1252 O O . GLY A 1 168 ? -0.373 0.387 19.767 1.00 59.97 168 GLY A O 1
ATOM 1253 N N . ASN A 1 169 ? -1.100 -1.156 21.213 1.00 69.62 169 ASN A N 1
ATOM 1254 C CA . ASN A 1 169 ? -2.116 -1.718 20.326 1.00 69.62 169 ASN A CA 1
ATOM 1255 C C . ASN A 1 169 ? -3.423 -0.908 20.405 1.00 69.62 169 ASN A C 1
ATOM 1257 O O . ASN A 1 169 ? -4.357 -1.252 21.133 1.00 69.62 169 ASN A O 1
ATOM 1261 N N . GLU A 1 170 ? -3.479 0.198 19.658 1.00 69.25 170 GLU A N 1
ATOM 1262 C CA . GLU A 1 170 ? -4.633 1.110 19.628 1.00 69.25 170 GLU A CA 1
ATOM 1263 C C . GLU A 1 170 ? -5.937 0.419 19.224 1.00 69.25 170 GLU A C 1
ATOM 1265 O O . GLU A 1 170 ? -6.984 0.690 19.812 1.00 69.25 170 GLU A O 1
ATOM 1270 N N . LEU A 1 171 ? -5.871 -0.534 18.295 1.00 75.50 171 LEU A N 1
ATOM 1271 C CA . LEU A 1 171 ? -7.045 -1.246 17.810 1.00 75.50 171 LEU A CA 1
ATOM 1272 C C . LEU A 1 171 ? -7.643 -2.181 18.873 1.00 75.50 171 LEU A C 1
ATOM 1274 O O . LEU A 1 171 ? -8.825 -2.066 19.200 1.00 75.50 171 LEU A O 1
ATOM 1278 N N . SER A 1 172 ? -6.819 -3.040 19.486 1.00 72.69 172 SER A N 1
ATOM 1279 C CA . SER A 1 172 ? -7.258 -3.923 20.582 1.00 72.69 172 SER A CA 1
ATOM 1280 C C . SER A 1 172 ? -7.796 -3.126 21.767 1.00 72.69 172 SER A C 1
ATOM 1282 O O . SER A 1 172 ? -8.709 -3.568 22.467 1.00 72.69 172 SER A O 1
ATOM 1284 N N . TYR A 1 173 ? -7.235 -1.943 22.001 1.00 67.75 173 TYR A N 1
ATOM 1285 C CA . TYR A 1 173 ? -7.685 -1.060 23.058 1.00 67.75 173 TYR A CA 1
ATOM 1286 C C . TYR A 1 173 ? -9.078 -0.476 22.788 1.00 67.75 173 TYR A C 1
ATOM 1288 O O . TYR A 1 173 ? -9.949 -0.547 23.659 1.00 67.75 173 TYR A O 1
ATOM 1296 N N . MET A 1 174 ? -9.322 0.053 21.584 1.00 70.38 174 MET A N 1
ATOM 1297 C CA . MET A 1 174 ? -10.640 0.574 21.190 1.00 70.38 174 MET A CA 1
ATOM 1298 C C . MET A 1 174 ? -11.725 -0.511 21.250 1.00 70.38 174 MET A C 1
ATOM 1300 O O . MET A 1 174 ? -12.854 -0.253 21.685 1.00 70.38 174 MET A O 1
ATOM 1304 N N . ASP A 1 175 ? -11.373 -1.743 20.891 1.00 77.19 175 ASP A N 1
ATOM 1305 C CA . ASP A 1 175 ? -12.282 -2.884 20.986 1.00 77.19 175 ASP A CA 1
ATOM 1306 C C . ASP A 1 175 ? -12.592 -3.246 22.446 1.00 77.19 175 ASP A C 1
ATOM 1308 O O . ASP A 1 175 ? -13.754 -3.496 22.773 1.00 77.19 175 ASP A O 1
ATOM 1312 N N . SER A 1 176 ? -11.600 -3.182 23.345 1.00 69.00 176 SER A N 1
ATOM 1313 C CA . SER A 1 176 ? -11.802 -3.459 24.776 1.00 69.00 176 SER A CA 1
ATOM 1314 C C . SER A 1 176 ? -12.828 -2.521 25.429 1.00 69.00 176 SER A C 1
ATOM 1316 O O . SER A 1 176 ? -13.663 -2.963 26.219 1.00 69.00 176 SER A O 1
ATOM 1318 N N . LEU A 1 177 ? -12.839 -1.242 25.042 1.00 70.19 177 LEU A N 1
ATOM 1319 C CA . LEU A 1 177 ? -13.802 -0.251 25.540 1.00 70.19 177 LEU A CA 1
ATOM 1320 C C . LEU A 1 177 ? -15.217 -0.540 25.052 1.00 70.19 177 LEU A C 1
ATOM 1322 O O . LEU A 1 177 ? -16.194 -0.416 25.794 1.00 70.19 177 LEU A O 1
ATOM 1326 N N . THR A 1 178 ? -15.310 -0.967 23.797 1.00 76.69 178 THR A N 1
ATOM 1327 C CA . THR A 1 178 ? -16.564 -1.378 23.178 1.00 76.69 178 THR A CA 1
ATOM 1328 C C . THR A 1 178 ? -17.138 -2.605 23.901 1.00 76.69 178 THR A C 1
ATOM 1330 O O . THR A 1 178 ? -18.312 -2.616 24.276 1.00 76.69 178 THR A O 1
ATOM 1333 N N . ASP A 1 179 ? -16.301 -3.599 24.208 1.00 76.81 179 ASP A N 1
ATOM 1334 C CA . ASP A 1 179 ? -16.695 -4.796 24.968 1.00 76.81 179 ASP A CA 1
ATOM 1335 C C . ASP A 1 179 ? -17.094 -4.490 26.415 1.00 76.81 179 ASP A C 1
ATOM 1337 O O . ASP A 1 179 ? -18.021 -5.097 26.972 1.00 76.81 179 ASP A O 1
ATOM 1341 N N . GLN A 1 180 ? -16.420 -3.527 27.037 1.00 69.94 180 GLN A N 1
ATOM 1342 C CA . GLN A 1 180 ? -16.744 -3.087 28.384 1.00 69.94 180 GLN A CA 1
ATOM 1343 C C . GLN A 1 180 ? -18.114 -2.400 28.433 1.00 69.94 180 GLN A C 1
ATOM 1345 O O . GLN A 1 180 ? -18.902 -2.696 29.336 1.00 69.94 180 GLN A O 1
ATOM 1350 N N . ASN A 1 181 ? -18.445 -1.568 27.438 1.00 73.50 181 ASN A N 1
ATOM 1351 C CA . ASN A 1 181 ? -19.773 -0.965 27.307 1.00 73.50 181 ASN A CA 1
ATOM 1352 C C . ASN A 1 181 ? -20.862 -2.052 27.238 1.00 73.50 181 ASN A C 1
ATOM 1354 O O . ASN A 1 181 ? -21.781 -2.067 28.056 1.00 73.50 181 ASN A O 1
ATOM 1358 N N . VAL A 1 182 ? -20.696 -3.057 26.366 1.00 80.56 182 VAL A N 1
ATOM 1359 C CA . VAL A 1 182 ? -21.623 -4.205 26.266 1.00 80.56 182 VAL A CA 1
ATOM 1360 C C . VAL A 1 182 ? -21.778 -4.928 27.603 1.00 80.56 182 VAL A C 1
ATOM 1362 O O . VAL A 1 182 ? -22.892 -5.260 28.024 1.00 80.56 182 VAL A O 1
ATOM 1365 N N . THR A 1 183 ? -20.661 -5.188 28.283 1.00 74.56 183 THR A N 1
ATOM 1366 C CA . THR A 1 183 ? -20.650 -5.874 29.578 1.00 74.56 183 THR A CA 1
ATOM 1367 C C . THR A 1 183 ? -21.459 -5.103 30.617 1.00 74.56 183 THR A C 1
ATOM 1369 O O . THR A 1 183 ? -22.256 -5.699 31.347 1.00 74.56 183 THR A O 1
ATOM 1372 N N . GLN A 1 184 ? -21.310 -3.783 30.668 1.00 71.44 184 GLN A N 1
ATOM 1373 C CA . GLN A 1 184 ? -22.018 -2.933 31.620 1.00 71.44 184 GLN A CA 1
ATOM 1374 C C . GLN A 1 184 ? -23.513 -2.824 31.301 1.00 71.44 184 GLN A C 1
ATOM 1376 O O . GLN A 1 184 ? -24.333 -2.985 32.210 1.00 71.44 184 GLN A O 1
ATOM 1381 N N . THR A 1 185 ? -23.905 -2.672 30.034 1.00 77.75 185 THR A N 1
ATOM 1382 C CA . THR A 1 185 ? -25.327 -2.641 29.643 1.00 77.75 185 THR A CA 1
ATOM 1383 C C . THR A 1 185 ? -26.022 -3.965 29.976 1.00 77.75 185 THR A C 1
ATOM 1385 O O . THR A 1 185 ? -27.128 -3.982 30.523 1.00 77.75 185 THR A O 1
ATOM 1388 N N . LYS A 1 186 ? -25.334 -5.102 29.789 1.00 82.69 186 LYS A N 1
ATOM 1389 C CA . LYS A 1 186 ? -25.815 -6.426 30.236 1.00 82.69 186 LYS A CA 1
ATOM 1390 C C . LYS A 1 186 ? -25.945 -6.521 31.759 1.00 82.69 186 LYS A C 1
ATOM 1392 O O . LYS A 1 186 ? -26.888 -7.141 32.262 1.00 82.69 186 LYS A O 1
ATOM 1397 N N . GLN A 1 187 ? -25.032 -5.913 32.519 1.00 78.19 187 GLN A N 1
ATOM 1398 C CA . GLN A 1 187 ? -25.145 -5.844 33.979 1.00 78.19 187 GLN A CA 1
ATOM 1399 C C . GLN A 1 187 ? -26.352 -5.002 34.418 1.00 78.19 187 GLN A C 1
ATOM 1401 O O . GLN A 1 187 ? -27.083 -5.439 35.310 1.00 78.19 187 GLN A O 1
ATOM 1406 N N . ALA A 1 188 ? -26.606 -3.858 33.773 1.00 75.19 188 ALA A N 1
ATOM 1407 C CA . ALA A 1 188 ? -27.786 -3.028 34.021 1.00 75.19 188 ALA A CA 1
ATOM 1408 C C . ALA A 1 188 ? -29.090 -3.807 33.770 1.00 75.19 188 ALA A C 1
ATOM 1410 O O . ALA A 1 188 ? -29.966 -3.844 34.639 1.00 75.19 188 ALA A O 1
ATOM 1411 N N . ALA A 1 189 ? -29.173 -4.527 32.647 1.00 82.19 189 ALA A N 1
ATOM 1412 C CA . ALA A 1 189 ? -30.308 -5.394 32.331 1.00 82.19 189 ALA A CA 1
ATOM 1413 C C . ALA A 1 189 ? -30.533 -6.481 33.396 1.00 82.19 189 ALA A C 1
ATOM 1415 O O . ALA A 1 189 ? -31.658 -6.728 33.833 1.00 82.19 189 ALA A O 1
ATOM 1416 N N . ASN A 1 190 ? -29.457 -7.106 33.885 1.00 82.75 190 ASN A N 1
ATOM 1417 C CA . ASN A 1 190 ? -29.532 -8.123 34.938 1.00 82.75 190 ASN A CA 1
ATOM 1418 C C . ASN A 1 190 ? -30.016 -7.538 36.280 1.00 82.75 190 ASN A C 1
ATOM 1420 O O . ASN A 1 190 ? -30.800 -8.174 36.989 1.00 82.75 190 ASN A O 1
ATOM 1424 N N . ILE A 1 191 ? -29.582 -6.322 36.629 1.00 79.69 191 ILE A N 1
ATOM 1425 C CA . ILE A 1 191 ? -30.045 -5.606 37.829 1.00 79.69 191 ILE A CA 1
ATOM 1426 C C . ILE A 1 191 ? -31.556 -5.351 37.749 1.00 79.69 191 ILE A C 1
ATOM 1428 O O . ILE A 1 191 ? -32.277 -5.695 38.690 1.00 79.69 191 ILE A O 1
ATOM 1432 N N . ASN A 1 192 ? -32.041 -4.819 36.626 1.00 82.75 192 ASN A N 1
ATOM 1433 C CA . ASN A 1 192 ? -33.464 -4.534 36.434 1.00 82.75 192 ASN A CA 1
ATOM 1434 C C . ASN A 1 192 ? -34.317 -5.806 36.395 1.00 82.75 192 ASN A C 1
ATOM 1436 O O . ASN A 1 192 ? -35.366 -5.856 37.037 1.00 82.75 192 ASN A O 1
ATOM 1440 N N . ASN A 1 193 ? -33.834 -6.873 35.753 1.00 88.19 193 ASN A N 1
ATOM 1441 C CA . ASN A 1 193 ? -34.509 -8.173 35.766 1.00 88.19 193 ASN A CA 1
ATOM 1442 C C . ASN A 1 193 ? -34.689 -8.725 37.181 1.00 88.19 193 ASN A C 1
ATOM 1444 O O . ASN A 1 193 ? -35.779 -9.167 37.538 1.00 88.19 193 ASN A O 1
ATOM 1448 N N . LYS A 1 194 ? -33.651 -8.661 38.021 1.00 86.00 194 LYS A N 1
ATOM 1449 C CA . LYS A 1 194 ? -33.757 -9.094 39.424 1.00 86.00 194 LYS A CA 1
ATOM 1450 C C . LYS A 1 194 ? -34.757 -8.253 40.211 1.00 86.00 194 LYS A C 1
ATOM 1452 O O . LYS A 1 194 ? -35.511 -8.798 41.015 1.00 86.00 194 LYS A O 1
ATOM 1457 N N . ALA A 1 195 ? -34.790 -6.942 39.976 1.00 81.94 195 ALA A N 1
ATOM 1458 C CA . ALA A 1 195 ? -35.762 -6.053 40.609 1.00 81.94 195 ALA A CA 1
ATOM 1459 C C . ALA A 1 195 ? -37.202 -6.404 40.201 1.00 81.94 195 ALA A C 1
ATOM 1461 O O . ALA A 1 195 ? -38.102 -6.443 41.049 1.00 81.94 195 ALA A O 1
ATOM 1462 N N . TRP A 1 196 ? -37.417 -6.725 38.925 1.00 89.88 196 TRP A N 1
ATOM 1463 C CA . TRP A 1 196 ? -38.700 -7.209 38.425 1.00 89.88 196 TRP A CA 1
ATOM 1464 C C . TRP A 1 196 ? -39.099 -8.555 39.051 1.00 89.88 196 TRP A C 1
ATOM 1466 O O . TRP A 1 196 ? -40.206 -8.694 39.569 1.00 89.88 196 TRP A O 1
ATOM 1476 N N . GLU A 1 197 ? -38.190 -9.529 39.126 1.00 90.31 197 GLU A N 1
ATOM 1477 C CA . GLU A 1 197 ? -38.464 -10.813 39.789 1.00 90.31 197 GLU A CA 1
ATOM 1478 C C . GLU A 1 197 ? -38.848 -10.640 41.273 1.00 90.31 197 GLU A C 1
ATOM 1480 O O . GLU A 1 197 ? -39.779 -11.289 41.772 1.00 90.31 197 GLU A O 1
ATOM 1485 N N . GLU A 1 198 ? -38.169 -9.743 41.995 1.00 86.56 198 GLU A N 1
ATOM 1486 C CA . GLU A 1 198 ? -38.467 -9.450 43.400 1.00 86.56 198 GLU A CA 1
ATOM 1487 C C . GLU A 1 198 ? -39.808 -8.726 43.589 1.00 86.56 198 GLU A C 1
ATOM 1489 O O . GLU A 1 198 ? -40.582 -9.092 44.485 1.00 86.56 198 GLU A O 1
ATOM 1494 N N . THR A 1 199 ? -40.122 -7.726 42.760 1.00 86.94 199 THR A N 1
ATOM 1495 C CA . THR A 1 199 ? -41.424 -7.030 42.804 1.00 86.94 199 THR A CA 1
ATOM 1496 C C . THR A 1 199 ? -42.568 -7.975 42.456 1.00 86.94 199 THR A C 1
ATOM 1498 O O . THR A 1 199 ? -43.552 -8.022 43.198 1.00 86.94 199 THR A O 1
ATOM 1501 N N . LYS A 1 200 ? -42.397 -8.846 41.458 1.00 91.38 200 LYS A N 1
ATOM 1502 C CA . LYS A 1 200 ? -43.356 -9.904 41.105 1.00 91.38 200 LYS A CA 1
ATOM 1503 C C . LYS A 1 200 ? -43.595 -10.888 42.249 1.00 91.38 200 LYS A C 1
ATOM 1505 O O . LYS A 1 200 ? -44.727 -11.308 42.509 1.00 91.38 200 LYS A O 1
ATOM 1510 N N . LYS A 1 201 ? -42.554 -11.253 43.002 1.00 90.75 201 LYS A N 1
ATOM 1511 C CA . LYS A 1 201 ? -42.699 -12.077 44.215 1.00 90.75 201 LYS A CA 1
ATOM 1512 C C . LYS A 1 201 ? -43.470 -11.344 45.317 1.00 90.75 201 LYS A C 1
ATOM 1514 O O . LYS A 1 201 ? -44.297 -11.962 45.995 1.00 90.75 201 LYS A O 1
ATOM 1519 N N . ASN A 1 202 ? -43.222 -10.046 45.493 1.00 88.06 202 ASN A N 1
ATOM 1520 C CA . ASN A 1 202 ? -43.933 -9.213 46.463 1.00 88.06 202 ASN A CA 1
ATOM 1521 C C . ASN A 1 202 ? -45.408 -9.029 46.089 1.00 88.06 202 ASN A C 1
ATOM 1523 O O . ASN A 1 202 ? -46.256 -9.126 46.978 1.00 88.06 202 ASN A O 1
ATOM 1527 N N . LEU A 1 203 ? -45.717 -8.840 44.804 1.00 90.81 203 LEU A N 1
ATOM 1528 C CA . LEU A 1 203 ? -47.080 -8.730 44.282 1.00 90.81 203 LEU A CA 1
ATOM 1529 C C . LEU A 1 203 ? -47.882 -9.984 44.628 1.00 90.81 203 LEU A C 1
ATOM 1531 O O . LEU A 1 203 ? -48.853 -9.912 45.380 1.00 90.81 203 LEU A O 1
ATOM 1535 N N . ASN A 1 204 ? -47.366 -11.154 44.242 1.00 91.50 204 ASN A N 1
ATOM 1536 C CA . ASN A 1 204 ? -47.952 -12.455 44.579 1.00 91.50 204 ASN A CA 1
ATOM 1537 C C . ASN A 1 204 ? -48.185 -12.641 46.093 1.00 91.50 204 ASN A C 1
ATOM 1539 O O . ASN A 1 204 ? -49.147 -13.285 46.525 1.00 91.50 204 ASN A O 1
ATOM 1543 N N . ALA A 1 205 ? -47.284 -12.123 46.936 1.00 91.62 205 ALA A N 1
ATOM 1544 C CA . ALA A 1 205 ? -47.430 -12.192 48.388 1.00 91.62 205 ALA A CA 1
ATOM 1545 C C . ALA A 1 205 ? -48.534 -11.253 48.910 1.00 91.62 205 ALA A C 1
ATOM 1547 O O . ALA A 1 205 ? -49.297 -11.656 49.795 1.00 91.62 205 ALA A O 1
ATOM 1548 N N . GLN A 1 206 ? -48.646 -10.035 48.368 1.00 91.25 206 GLN A N 1
ATOM 1549 C CA . GLN A 1 206 ? -49.681 -9.073 48.763 1.00 91.25 206 GLN A CA 1
ATOM 1550 C C . GLN A 1 206 ? -51.067 -9.449 48.242 1.00 91.25 206 GLN A C 1
ATOM 1552 O O . GLN A 1 206 ? -52.034 -9.319 48.990 1.00 91.25 206 GLN A O 1
ATOM 1557 N N . GLU A 1 207 ? -51.183 -10.017 47.042 1.00 93.06 207 GLU A N 1
ATOM 1558 C CA . GLU A 1 207 ? -52.444 -10.574 46.533 1.00 93.06 207 GLU A CA 1
ATOM 1559 C C . GLU A 1 207 ? -52.987 -11.660 47.472 1.00 93.06 207 GLU A C 1
ATOM 1561 O O . GLU A 1 207 ? -54.156 -11.646 47.877 1.00 93.06 207 GLU A O 1
ATOM 1566 N N . LYS A 1 208 ? -52.110 -12.573 47.916 1.00 93.88 208 LYS A N 1
ATOM 1567 C CA . LYS A 1 208 ? -52.455 -13.595 48.918 1.00 93.88 208 LYS A CA 1
ATOM 1568 C C . LYS A 1 208 ? -52.866 -12.967 50.250 1.00 93.88 208 LYS A C 1
ATOM 1570 O O . LYS A 1 208 ? -53.835 -13.426 50.860 1.00 93.88 208 LYS A O 1
ATOM 1575 N N . ALA A 1 209 ? -52.159 -11.936 50.714 1.00 91.88 209 ALA A N 1
ATOM 1576 C CA . ALA A 1 209 ? -52.486 -11.238 51.957 1.00 91.88 209 ALA A CA 1
ATOM 1577 C C . ALA A 1 209 ? -53.846 -10.526 51.879 1.00 91.88 209 ALA A C 1
ATOM 1579 O O . ALA A 1 209 ? -54.638 -10.633 52.820 1.00 91.88 209 ALA A O 1
ATOM 1580 N N . LYS A 1 210 ? -54.152 -9.871 50.751 1.00 93.19 210 LYS A N 1
ATOM 1581 C CA . LYS A 1 210 ? -55.434 -9.200 50.501 1.00 93.19 210 LYS A CA 1
ATOM 1582 C C . LYS A 1 210 ? -56.585 -10.196 50.521 1.00 93.19 210 LYS A C 1
ATOM 1584 O O . LYS A 1 210 ? -57.520 -10.018 51.300 1.00 93.19 210 LYS A O 1
ATOM 1589 N N . LYS A 1 211 ? -56.454 -11.312 49.795 1.00 94.00 211 LYS A N 1
ATOM 1590 C CA . LYS A 1 211 ? -57.443 -12.402 49.806 1.00 94.00 211 LYS A CA 1
ATOM 1591 C C . LYS A 1 211 ? -57.714 -12.918 51.224 1.00 94.00 211 LYS A C 1
ATOM 1593 O O . LYS A 1 211 ? -58.863 -13.075 51.627 1.00 94.00 211 LYS A O 1
ATOM 1598 N N . GLN A 1 212 ? -56.666 -13.122 52.026 1.00 94.06 212 GLN A N 1
ATOM 1599 C CA . GLN A 1 212 ? -56.812 -13.554 53.422 1.00 94.06 212 GLN A CA 1
ATOM 1600 C C . GLN A 1 212 ? -57.467 -12.499 54.329 1.00 94.06 212 GLN A C 1
ATOM 1602 O O . GLN A 1 212 ? -58.175 -12.860 55.277 1.00 94.06 212 GLN A O 1
ATOM 1607 N N . ALA A 1 213 ? -57.203 -11.210 54.101 1.00 93.00 213 ALA A N 1
ATOM 1608 C CA . ALA A 1 213 ? -57.814 -10.118 54.852 1.00 93.00 213 ALA A CA 1
ATOM 1609 C C . ALA A 1 213 ? -59.314 -10.009 54.538 1.00 93.00 213 ALA A C 1
ATOM 1611 O O . ALA A 1 213 ? -60.128 -9.999 55.468 1.00 93.00 213 ALA A O 1
ATOM 1612 N N . ASP A 1 214 ? -59.680 -10.051 53.257 1.00 93.00 214 ASP A N 1
ATOM 1613 C CA . ASP A 1 214 ? -61.072 -10.035 52.792 1.00 93.00 214 ASP A CA 1
ATOM 1614 C C . ASP A 1 214 ? -61.859 -11.241 53.321 1.00 93.00 214 ASP A C 1
ATOM 1616 O O . ASP A 1 214 ? -62.974 -11.098 53.834 1.00 93.00 214 ASP A O 1
ATOM 1620 N N . ASP A 1 215 ? -61.247 -12.429 53.319 1.00 94.69 215 ASP A N 1
ATOM 1621 C CA . ASP A 1 215 ? -61.831 -13.638 53.903 1.00 94.69 215 ASP A CA 1
ATOM 1622 C C . ASP A 1 215 ? -62.141 -13.473 55.397 1.00 94.69 215 ASP A C 1
ATOM 1624 O O . ASP A 1 215 ? -63.183 -13.936 55.878 1.00 94.69 215 ASP A O 1
ATOM 1628 N N . LYS A 1 216 ? -61.256 -12.820 56.164 1.00 94.62 216 LYS A N 1
ATOM 1629 C CA . LYS A 1 216 ? -61.478 -12.549 57.597 1.00 94.62 216 LYS A CA 1
ATOM 1630 C C . LYS A 1 216 ? -62.623 -11.564 57.806 1.00 94.62 216 LYS A C 1
ATOM 1632 O O . LYS A 1 216 ? -63.460 -11.813 58.681 1.00 94.62 216 LYS A O 1
ATOM 1637 N N . VAL A 1 217 ? -62.690 -10.496 57.006 1.00 94.19 217 VAL A N 1
ATOM 1638 C CA . VAL A 1 217 ? -63.797 -9.524 57.020 1.00 94.19 217 VAL A CA 1
ATOM 1639 C C . VAL A 1 217 ? -65.118 -10.239 56.735 1.00 94.19 217 VAL A C 1
ATOM 1641 O O . VAL A 1 217 ? -66.037 -10.174 57.554 1.00 94.19 217 VAL A O 1
ATOM 1644 N N . SER A 1 218 ? -65.183 -11.016 55.651 1.00 93.44 218 SER A N 1
ATOM 1645 C CA . SER A 1 218 ? -66.371 -11.772 55.233 1.00 93.44 218 SER A CA 1
ATOM 1646 C C . SER A 1 218 ? -66.822 -12.790 56.287 1.00 93.44 218 SER A C 1
ATOM 1648 O O . SER A 1 218 ? -67.992 -12.814 56.684 1.00 93.44 218 SER A O 1
ATOM 1650 N N . LYS A 1 219 ? -65.898 -13.597 56.830 1.00 94.38 219 LYS A N 1
ATOM 1651 C CA . LYS A 1 219 ? -66.199 -14.568 57.900 1.00 94.38 219 LYS A CA 1
ATOM 1652 C C . LYS A 1 219 ? -66.732 -13.876 59.154 1.00 94.38 219 LYS A C 1
ATOM 1654 O O . LYS A 1 219 ? -67.709 -14.345 59.748 1.00 94.38 219 LYS A O 1
ATOM 1659 N N . LYS A 1 220 ? -66.132 -12.750 59.559 1.00 94.06 220 LYS A N 1
ATOM 1660 C CA . LYS A 1 220 ? -66.571 -12.003 60.745 1.00 94.06 220 LYS A CA 1
ATOM 1661 C C . LYS A 1 220 ? -67.925 -11.327 60.523 1.00 94.06 220 LYS A C 1
ATOM 1663 O O . LYS A 1 220 ? -68.774 -11.415 61.410 1.00 94.06 220 LYS A O 1
ATOM 1668 N N . ALA A 1 221 ? -68.156 -10.740 59.350 1.00 93.50 221 ALA A N 1
ATOM 1669 C CA . ALA A 1 221 ? -69.438 -10.165 58.948 1.00 93.50 221 ALA A CA 1
ATOM 1670 C C . ALA A 1 221 ? -70.563 -11.210 58.992 1.00 93.50 221 ALA A C 1
ATOM 1672 O O . ALA A 1 221 ? -71.586 -10.989 59.643 1.00 93.50 221 ALA A O 1
ATOM 1673 N N . LYS A 1 222 ? -70.347 -12.394 58.398 1.00 93.88 222 LYS A N 1
ATOM 1674 C CA . LYS A 1 222 ? -71.295 -13.524 58.446 1.00 93.88 222 LYS A CA 1
ATOM 1675 C C . LYS A 1 222 ? -71.600 -13.955 59.884 1.00 93.88 222 LYS A C 1
ATOM 1677 O O . LYS A 1 222 ? -72.765 -14.134 60.238 1.00 93.88 222 LYS A O 1
ATOM 1682 N N . ALA A 1 223 ? -70.578 -14.066 60.737 1.00 93.31 223 ALA A N 1
ATOM 1683 C CA . ALA A 1 223 ? -70.753 -14.432 62.144 1.00 93.31 223 ALA A CA 1
ATOM 1684 C C . ALA A 1 223 ? -71.558 -13.387 62.940 1.00 93.31 223 ALA A C 1
ATOM 1686 O O . ALA A 1 223 ? -72.403 -13.757 63.758 1.00 93.31 223 ALA A O 1
ATOM 1687 N N . ILE A 1 224 ? -71.322 -12.092 62.695 1.00 93.94 224 ILE A N 1
ATOM 1688 C CA . ILE A 1 224 ? -72.068 -10.993 63.326 1.00 93.94 224 ILE A CA 1
ATOM 1689 C C . ILE A 1 224 ? -73.518 -10.982 62.841 1.00 93.94 224 ILE A C 1
ATOM 1691 O O . ILE A 1 224 ? -74.420 -10.933 63.673 1.00 93.94 224 ILE A O 1
ATOM 1695 N N . LYS A 1 225 ? -73.756 -11.110 61.529 1.00 92.31 225 LYS A N 1
ATOM 1696 C CA . LYS A 1 225 ? -75.107 -11.186 60.949 1.00 92.31 225 LYS A CA 1
ATOM 1697 C C . LYS A 1 225 ? -75.903 -12.354 61.536 1.00 92.31 225 LYS A C 1
ATOM 1699 O O . LYS A 1 225 ? -77.055 -12.165 61.910 1.00 92.31 225 LYS A O 1
ATOM 1704 N N . LYS A 1 226 ? -75.278 -13.530 61.685 1.00 92.62 226 LYS A N 1
ATOM 1705 C CA . LYS A 1 226 ? -75.916 -14.720 62.273 1.00 92.62 226 LYS A CA 1
ATOM 1706 C C . LYS A 1 226 ? -76.276 -14.535 63.752 1.00 92.62 226 LYS A C 1
ATOM 1708 O O . LYS A 1 226 ? -77.361 -14.927 64.154 1.00 92.62 226 LYS A O 1
ATOM 1713 N N . LYS A 1 227 ? -75.379 -13.966 64.570 1.00 92.75 227 LYS A N 1
ATOM 1714 C CA . LYS A 1 227 ? -75.587 -13.848 66.031 1.00 92.75 227 LYS A CA 1
ATOM 1715 C C . LYS A 1 227 ? -76.371 -12.609 66.469 1.00 92.75 227 LYS A C 1
ATOM 1717 O O . LYS A 1 227 ? -77.024 -12.648 67.503 1.00 92.75 227 LYS A O 1
ATOM 1722 N N . PHE A 1 228 ? -76.269 -11.508 65.730 1.00 92.62 228 PHE A N 1
ATOM 1723 C CA . PHE A 1 228 ? -76.781 -10.198 66.143 1.00 92.62 228 PHE A CA 1
ATOM 1724 C C . PHE A 1 228 ? -77.647 -9.520 65.073 1.00 92.62 228 PHE A C 1
ATOM 1726 O O . PHE A 1 228 ? -77.939 -8.336 65.197 1.00 92.62 228 PHE A O 1
ATOM 1733 N N . GLY A 1 229 ? -78.063 -10.237 64.023 1.00 86.25 229 GLY A N 1
ATOM 1734 C CA . GLY A 1 229 ? -78.771 -9.668 62.870 1.00 86.25 229 GLY A CA 1
ATOM 1735 C C . GLY A 1 229 ? -80.024 -8.853 63.211 1.00 86.25 229 GLY A C 1
ATOM 1736 O O . GLY A 1 229 ? -80.247 -7.817 62.591 1.00 86.25 229 GLY A O 1
ATOM 1737 N N . SER A 1 230 ? -80.793 -9.267 64.224 1.00 87.12 230 SER A N 1
ATOM 1738 C CA . SER A 1 230 ? -81.982 -8.548 64.714 1.00 87.12 230 SER A CA 1
ATOM 1739 C C . SER A 1 230 ? -81.661 -7.267 65.494 1.00 87.12 230 SER A C 1
ATOM 1741 O O . SER A 1 230 ? -82.522 -6.407 65.634 1.00 87.12 230 SER A O 1
ATOM 1743 N N . LYS A 1 231 ? -80.423 -7.116 65.982 1.00 88.31 231 LYS A N 1
ATOM 1744 C CA . LYS A 1 231 ? -79.945 -5.963 66.766 1.00 88.31 231 LYS A CA 1
ATOM 1745 C C . LYS A 1 231 ? -79.211 -4.913 65.920 1.00 88.31 231 LYS A C 1
ATOM 1747 O O . LYS A 1 231 ? -78.687 -3.947 66.469 1.00 88.31 231 LYS A O 1
ATOM 1752 N N . LEU A 1 232 ? -79.122 -5.121 64.607 1.00 89.06 232 LEU A N 1
ATOM 1753 C CA . LEU A 1 232 ? -78.481 -4.205 63.663 1.00 89.06 232 LEU A CA 1
ATOM 1754 C C . LEU A 1 232 ? -79.537 -3.366 62.941 1.00 89.06 232 LEU A C 1
ATOM 1756 O O . LEU A 1 232 ? -80.548 -3.905 62.491 1.00 89.06 232 LEU A O 1
ATOM 1760 N N . SER A 1 233 ? -79.269 -2.074 62.748 1.00 89.38 233 SER A N 1
ATOM 1761 C CA . SER A 1 233 ? -80.074 -1.240 61.849 1.00 89.38 233 SER A CA 1
ATOM 1762 C C . SER A 1 233 ? -79.846 -1.624 60.387 1.00 89.38 233 SER A C 1
ATOM 1764 O O . SER A 1 233 ? -78.818 -2.211 60.037 1.00 89.38 233 SER A O 1
ATOM 1766 N N . ASP A 1 234 ? -80.761 -1.252 59.498 1.00 90.00 234 ASP A N 1
ATOM 1767 C CA . ASP A 1 234 ? -80.626 -1.594 58.078 1.00 90.00 234 ASP A CA 1
ATOM 1768 C C . ASP A 1 234 ? -79.399 -0.944 57.431 1.00 90.00 234 ASP A C 1
ATOM 1770 O O . ASP A 1 234 ? -78.717 -1.573 56.622 1.00 90.00 234 ASP A O 1
ATOM 1774 N N . ASN A 1 235 ? -79.025 0.262 57.869 1.00 89.81 235 ASN A N 1
ATOM 1775 C CA . ASN A 1 235 ? -77.772 0.890 57.452 1.00 89.81 235 ASN A CA 1
ATOM 1776 C C . ASN A 1 235 ? -76.541 0.102 57.946 1.00 89.81 235 ASN A C 1
ATOM 1778 O O . ASN A 1 235 ? -75.588 -0.100 57.195 1.00 89.81 235 ASN A O 1
ATOM 1782 N N . GLN A 1 236 ? -76.560 -0.402 59.186 1.00 91.75 236 GLN A N 1
ATOM 1783 C CA . GLN A 1 236 ? -75.480 -1.253 59.699 1.00 91.75 236 GLN A CA 1
ATOM 1784 C C . GLN A 1 236 ? -75.408 -2.584 58.944 1.00 91.75 236 GLN A C 1
ATOM 1786 O O . GLN A 1 236 ? -74.309 -3.021 58.618 1.00 91.75 236 GLN A O 1
ATOM 1791 N N . LYS A 1 237 ? -76.547 -3.201 58.600 1.00 90.06 237 LYS A N 1
ATOM 1792 C CA . LYS A 1 237 ? -76.595 -4.414 57.764 1.00 90.06 237 LYS A CA 1
ATOM 1793 C C . LYS A 1 237 ? -76.022 -4.158 56.366 1.00 90.06 237 LYS A C 1
ATOM 1795 O O . LYS A 1 237 ? -75.235 -4.977 55.896 1.00 90.06 237 LYS A O 1
ATOM 1800 N N . LYS A 1 238 ? -76.358 -3.026 55.732 1.00 91.94 238 LYS A N 1
ATOM 1801 C CA . LYS A 1 238 ? -75.794 -2.612 54.432 1.00 91.94 238 LYS A CA 1
ATOM 1802 C C . LYS A 1 238 ? -74.278 -2.421 54.510 1.00 91.94 238 LYS A C 1
ATOM 1804 O O . LYS A 1 238 ? -73.556 -2.995 53.702 1.00 91.94 238 LYS A O 1
ATOM 1809 N N . LYS A 1 239 ? -73.778 -1.689 55.512 1.00 92.56 239 LYS A N 1
ATOM 1810 C CA . LYS A 1 239 ? -72.330 -1.497 55.718 1.00 92.56 239 LYS A CA 1
ATOM 1811 C C . LYS A 1 239 ? -71.596 -2.807 56.012 1.00 92.56 239 LYS A C 1
ATOM 1813 O O . LYS A 1 239 ? -70.524 -3.025 55.461 1.00 92.56 239 LYS A O 1
ATOM 1818 N N . LEU A 1 240 ? -72.195 -3.692 56.811 1.00 91.56 240 LEU A N 1
ATOM 1819 C CA . LEU A 1 240 ? -71.649 -5.016 57.122 1.00 91.56 240 LEU A CA 1
ATOM 1820 C C . LEU A 1 240 ? -71.556 -5.904 55.871 1.00 91.56 240 LEU A C 1
ATOM 1822 O O . LEU A 1 240 ? -70.584 -6.633 55.708 1.00 91.56 240 LEU A O 1
ATOM 1826 N N . ALA A 1 241 ? -72.561 -5.846 54.991 1.00 88.75 241 ALA A N 1
ATOM 1827 C CA . ALA A 1 241 ? -72.563 -6.574 53.722 1.00 88.75 241 ALA A CA 1
ATOM 1828 C C . ALA A 1 241 ? -71.543 -6.007 52.725 1.00 88.75 241 ALA A C 1
ATOM 1830 O O . ALA A 1 241 ? -70.905 -6.769 52.010 1.00 88.75 241 ALA A O 1
ATOM 1831 N N . ALA A 1 242 ? -71.355 -4.686 52.724 1.00 90.75 242 ALA A N 1
ATOM 1832 C CA . ALA A 1 242 ? -70.389 -3.994 51.877 1.00 90.75 242 ALA A CA 1
ATOM 1833 C C . ALA A 1 242 ? -68.943 -4.036 52.412 1.00 90.75 242 ALA A C 1
ATOM 1835 O O . ALA A 1 242 ? -68.077 -3.389 51.834 1.00 90.75 242 ALA A O 1
ATOM 1836 N N . GLY A 1 243 ? -68.677 -4.716 53.537 1.00 90.31 243 GLY A N 1
ATOM 1837 C CA . GLY A 1 243 ? -67.336 -4.768 54.129 1.00 90.31 243 GLY A CA 1
ATOM 1838 C C . GLY A 1 243 ? -66.841 -3.424 54.678 1.00 90.31 243 GLY A C 1
ATOM 1839 O O . GLY A 1 243 ? -65.641 -3.235 54.824 1.00 90.31 243 GLY A O 1
ATOM 1840 N N . LYS A 1 244 ? -67.741 -2.476 54.975 1.00 92.88 244 LYS A N 1
ATOM 1841 C CA . LYS A 1 244 ? -67.405 -1.124 55.454 1.00 92.88 244 LYS A CA 1
ATOM 1842 C C . LYS A 1 244 ? -67.448 -1.031 56.974 1.00 92.88 244 LYS A C 1
ATOM 1844 O O . LYS A 1 244 ? -68.195 -1.767 57.623 1.00 92.88 244 LYS A O 1
ATOM 1849 N N . GLU A 1 245 ? -66.690 -0.091 57.535 1.00 92.38 245 GLU A N 1
ATOM 1850 C CA . GLU A 1 245 ? -66.676 0.176 58.975 1.00 92.38 245 GLU A CA 1
ATOM 1851 C C . GLU A 1 245 ? -68.036 0.655 59.499 1.00 92.38 245 GLU A C 1
ATOM 1853 O O . GLU A 1 245 ? -68.788 1.384 58.842 1.00 92.38 245 GLU A O 1
ATOM 1858 N N . ILE A 1 246 ? -68.345 0.256 60.730 1.00 92.00 246 ILE A N 1
ATOM 1859 C CA . ILE A 1 246 ? -69.600 0.559 61.416 1.00 92.00 246 ILE A CA 1
ATOM 1860 C C . ILE A 1 246 ? -69.301 1.365 62.679 1.00 92.00 246 ILE A C 1
ATOM 1862 O O . ILE A 1 246 ? -68.588 0.891 63.557 1.00 92.00 246 ILE A O 1
ATOM 1866 N N . ASN A 1 247 ? -69.885 2.559 62.817 1.00 90.44 247 ASN A N 1
ATOM 1867 C CA . ASN A 1 247 ? -69.746 3.344 64.046 1.00 90.44 247 ASN A CA 1
ATOM 1868 C C . ASN A 1 247 ? -70.329 2.561 65.246 1.00 90.44 247 ASN A C 1
ATOM 1870 O O . ASN A 1 247 ? -71.470 2.089 65.205 1.00 90.44 247 ASN A O 1
ATOM 1874 N N . VAL A 1 248 ? -69.523 2.419 66.302 1.00 91.06 248 VAL A N 1
ATOM 1875 C CA . VAL A 1 248 ? -69.815 1.625 67.505 1.00 91.06 248 VAL A CA 1
ATOM 1876 C C . VAL A 1 248 ? -70.167 2.472 68.736 1.00 91.06 248 VAL A C 1
ATOM 1878 O O . VAL A 1 248 ? -70.518 1.917 69.781 1.00 91.06 248 VAL A O 1
ATOM 1881 N N . ASP A 1 249 ? -70.090 3.800 68.648 1.00 87.75 249 ASP A N 1
ATOM 1882 C CA . ASP A 1 249 ? -70.182 4.715 69.793 1.00 87.75 249 ASP A CA 1
ATOM 1883 C C . ASP A 1 249 ? -71.562 4.668 70.439 1.00 87.75 249 ASP A C 1
ATOM 1885 O O . ASP A 1 249 ? -71.677 4.555 71.660 1.00 87.75 249 ASP A O 1
ATOM 1889 N N . LYS A 1 250 ? -72.607 4.630 69.605 1.00 85.25 250 LYS A N 1
ATOM 1890 C CA . LYS A 1 250 ? -74.018 4.608 70.020 1.00 85.25 250 LYS A CA 1
ATOM 1891 C C . LYS A 1 250 ? -74.564 3.199 70.320 1.00 85.25 250 LYS A C 1
ATOM 1893 O O . LYS A 1 250 ? -75.759 3.046 70.561 1.00 85.25 250 LYS A O 1
ATOM 1898 N N . ILE A 1 251 ? -73.725 2.156 70.311 1.00 87.88 251 ILE A N 1
ATOM 1899 C CA . ILE A 1 251 ? -74.154 0.768 70.565 1.00 87.88 251 ILE A CA 1
ATOM 1900 C C . ILE A 1 251 ? -74.121 0.464 72.067 1.00 87.88 251 ILE A C 1
ATOM 1902 O O . ILE A 1 251 ? -73.052 0.407 72.672 1.00 87.88 251 ILE A O 1
ATOM 1906 N N . LYS A 1 252 ? -75.301 0.225 72.658 1.00 86.12 252 LYS A N 1
ATOM 1907 C CA . LYS A 1 252 ? -75.452 -0.087 74.093 1.00 86.12 252 LYS A CA 1
ATOM 1908 C C . LYS A 1 252 ? -75.104 -1.543 74.447 1.00 86.12 252 LYS A C 1
ATOM 1910 O O . LYS A 1 252 ? -74.588 -1.800 75.532 1.00 86.12 252 LYS A O 1
ATOM 1915 N N . ASP A 1 253 ? -75.352 -2.499 73.545 1.00 90.12 253 ASP A N 1
ATOM 1916 C CA . ASP A 1 253 ? -75.036 -3.920 73.764 1.00 90.12 253 ASP A CA 1
ATOM 1917 C C . ASP A 1 253 ? -73.512 -4.141 73.735 1.00 90.12 253 ASP A C 1
ATOM 1919 O O . ASP A 1 253 ? -72.867 -4.030 72.689 1.00 90.12 253 ASP A O 1
ATOM 1923 N N . LYS A 1 254 ? -72.928 -4.457 74.899 1.00 90.19 254 LYS A N 1
ATOM 1924 C CA . LYS A 1 254 ? -71.474 -4.624 75.069 1.00 90.19 254 LYS A CA 1
ATOM 1925 C C . LYS A 1 254 ? -70.893 -5.733 74.180 1.00 90.19 254 LYS A C 1
ATOM 1927 O O . LYS A 1 254 ? -69.768 -5.594 73.694 1.00 90.19 254 LYS A O 1
ATOM 1932 N N . SER A 1 255 ? -71.637 -6.814 73.944 1.00 90.88 255 SER A N 1
ATOM 1933 C CA . SER A 1 255 ? -71.188 -7.960 73.143 1.00 90.88 255 SER A CA 1
ATOM 1934 C C . SER A 1 255 ? -71.185 -7.635 71.651 1.00 90.88 255 SER A C 1
ATOM 1936 O O . SER A 1 255 ? -70.207 -7.929 70.958 1.00 90.88 255 SER A O 1
ATOM 1938 N N . LEU A 1 256 ? -72.237 -6.970 71.168 1.00 91.81 256 LEU A N 1
ATOM 1939 C CA . LEU A 1 256 ? -72.319 -6.471 69.796 1.00 91.81 256 LEU A CA 1
ATOM 1940 C C . LEU A 1 256 ? -71.265 -5.391 69.536 1.00 91.81 256 LEU A C 1
ATOM 1942 O O . LEU A 1 256 ? -70.555 -5.473 68.534 1.00 91.81 256 LEU A O 1
ATOM 1946 N N . LYS A 1 257 ? -71.103 -4.435 70.463 1.00 93.31 257 LYS A N 1
ATOM 1947 C CA . LYS A 1 257 ? -70.070 -3.390 70.386 1.00 93.31 257 LYS A CA 1
ATOM 1948 C C . LYS A 1 257 ? -68.686 -4.015 70.218 1.00 93.31 257 LYS A C 1
ATOM 1950 O O . LYS A 1 257 ? -68.001 -3.719 69.246 1.00 93.31 257 LYS A O 1
ATOM 1955 N N . LYS A 1 258 ? -68.315 -4.974 71.077 1.00 92.94 258 LYS A N 1
ATOM 1956 C CA . LYS A 1 258 ? -67.034 -5.700 70.989 1.00 92.94 258 LYS A CA 1
ATOM 1957 C C . LYS A 1 258 ? -66.868 -6.459 69.666 1.00 92.94 258 LYS A C 1
ATOM 1959 O O . LYS A 1 258 ? -65.773 -6.478 69.102 1.00 92.94 258 LYS A O 1
ATOM 1964 N N . ALA A 1 259 ? -67.929 -7.092 69.161 1.00 92.88 259 ALA A N 1
ATOM 1965 C CA . ALA A 1 259 ? -67.884 -7.830 67.900 1.00 92.88 259 ALA A CA 1
ATOM 1966 C C . ALA A 1 259 ? -67.687 -6.905 66.688 1.00 92.88 259 ALA A C 1
ATOM 1968 O O . ALA A 1 259 ? -66.867 -7.224 65.825 1.00 92.88 259 ALA A O 1
ATOM 1969 N N . LEU A 1 260 ? -68.385 -5.766 66.655 1.00 93.69 260 LEU A N 1
ATOM 1970 C CA . LEU A 1 260 ? -68.269 -4.752 65.605 1.00 93.69 260 LEU A CA 1
ATOM 1971 C C . LEU A 1 260 ? -66.933 -4.007 65.663 1.00 93.69 260 LEU A C 1
ATOM 1973 O O . LEU A 1 260 ? -66.327 -3.812 64.620 1.00 93.69 260 LEU A O 1
ATOM 1977 N N . THR A 1 261 ? -66.402 -3.697 66.850 1.00 93.12 261 THR A N 1
ATOM 1978 C CA . THR A 1 261 ? -65.040 -3.149 66.990 1.00 93.12 261 THR A CA 1
ATOM 1979 C C . THR A 1 261 ? -63.990 -4.108 66.421 1.00 93.12 261 THR A C 1
ATOM 1981 O O . THR A 1 261 ? -63.090 -3.688 65.698 1.00 93.12 261 THR A O 1
ATOM 1984 N N . ALA A 1 262 ? -64.110 -5.412 66.695 1.00 92.88 262 ALA A N 1
ATOM 1985 C CA . ALA A 1 262 ? -63.210 -6.413 66.119 1.00 92.88 262 ALA A CA 1
ATOM 1986 C C . ALA A 1 262 ? -63.379 -6.554 64.595 1.00 92.88 262 ALA A C 1
ATOM 1988 O O . ALA A 1 262 ? -62.396 -6.779 63.898 1.00 92.88 262 ALA A O 1
ATOM 1989 N N . TYR A 1 263 ? -64.607 -6.432 64.083 1.00 95.06 263 TYR A N 1
ATOM 1990 C CA . TYR A 1 263 ? -64.882 -6.405 62.646 1.00 95.06 263 TYR A CA 1
ATOM 1991 C C . TYR A 1 263 ? -64.273 -5.173 61.970 1.00 95.06 263 TYR A C 1
ATOM 1993 O O . TYR A 1 263 ? -63.545 -5.350 61.001 1.00 95.06 263 TYR A O 1
ATOM 2001 N N . ASN A 1 264 ? -64.475 -3.969 62.516 1.00 94.88 264 ASN A N 1
ATOM 2002 C CA . ASN A 1 264 ? -63.879 -2.745 61.978 1.00 94.88 264 ASN A CA 1
ATOM 2003 C C . ASN A 1 264 ? -62.360 -2.868 61.903 1.00 94.88 264 ASN A C 1
ATOM 2005 O O . ASN A 1 264 ? -61.798 -2.557 60.871 1.00 94.88 264 ASN A O 1
ATOM 2009 N N . LYS A 1 265 ? -61.704 -3.447 62.920 1.00 94.81 265 LYS A N 1
ATOM 2010 C CA . LYS A 1 265 ? -60.258 -3.708 62.861 1.00 94.81 265 LYS A CA 1
ATOM 2011 C C . LYS A 1 265 ? -59.857 -4.567 61.653 1.00 94.81 265 LYS A C 1
ATOM 2013 O O . LYS A 1 265 ? -58.830 -4.298 61.043 1.00 94.81 265 LYS A O 1
ATOM 2018 N N . TYR A 1 266 ? -60.643 -5.591 61.305 1.00 94.31 266 TYR A N 1
ATOM 2019 C CA . TYR A 1 266 ? -60.389 -6.380 60.094 1.00 94.31 266 TYR A CA 1
ATOM 2020 C C . TYR A 1 266 ? -60.642 -5.579 58.815 1.00 94.31 266 TYR A C 1
ATOM 2022 O O . TYR A 1 266 ? -59.875 -5.739 57.872 1.00 94.31 266 TYR A O 1
ATOM 2030 N N . VAL A 1 267 ? -61.665 -4.717 58.789 1.00 93.56 267 VAL A N 1
ATOM 2031 C CA . VAL A 1 267 ? -61.939 -3.814 57.659 1.00 93.56 267 VAL A CA 1
ATOM 2032 C C . VAL A 1 267 ? -60.781 -2.837 57.451 1.00 93.56 267 VAL A C 1
ATOM 2034 O O . VAL A 1 267 ? -60.266 -2.751 56.342 1.00 93.56 267 VAL A O 1
ATOM 2037 N N . THR A 1 268 ? -60.302 -2.181 58.512 1.00 93.50 268 THR A N 1
ATOM 2038 C CA . THR A 1 268 ? -59.133 -1.293 58.454 1.00 93.50 268 THR A CA 1
ATOM 2039 C C . THR A 1 268 ? -57.905 -2.046 57.936 1.00 93.50 268 THR A C 1
ATOM 2041 O O . THR A 1 268 ? -57.238 -1.582 57.020 1.00 93.50 268 THR A O 1
ATOM 2044 N N . THR A 1 269 ? -57.636 -3.257 58.447 1.00 92.25 269 THR A N 1
ATOM 2045 C CA . THR A 1 269 ? -56.523 -4.089 57.955 1.00 92.25 269 THR A CA 1
ATOM 2046 C C . THR A 1 269 ? -56.675 -4.457 56.474 1.00 92.25 269 THR A C 1
ATOM 2048 O O . THR A 1 269 ? -55.677 -4.483 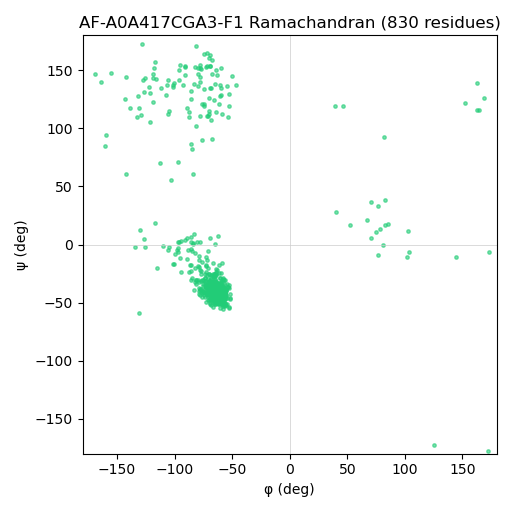55.757 1.00 92.25 269 THR A O 1
ATOM 2051 N N . ALA A 1 270 ? -57.889 -4.747 55.995 1.00 92.31 270 ALA A N 1
ATOM 2052 C CA . ALA A 1 270 ? -58.129 -5.045 54.583 1.00 92.31 270 ALA A CA 1
ATOM 2053 C C . ALA A 1 270 ? -57.861 -3.821 53.692 1.00 92.31 270 ALA A C 1
ATOM 2055 O O . ALA A 1 270 ? -57.160 -3.964 52.692 1.00 92.31 270 ALA A O 1
ATOM 2056 N N . ALA A 1 271 ? -58.309 -2.628 54.102 1.00 91.44 271 ALA A N 1
ATOM 2057 C CA . ALA A 1 271 ? -58.038 -1.370 53.400 1.00 91.44 271 ALA A CA 1
ATOM 2058 C C . ALA A 1 271 ? -56.537 -1.011 53.385 1.00 91.44 271 ALA A C 1
ATOM 2060 O O . ALA A 1 271 ? -55.991 -0.653 52.346 1.00 91.44 271 ALA A O 1
ATOM 2061 N N . GLU A 1 272 ? -55.828 -1.184 54.507 1.00 91.56 272 GLU A N 1
ATOM 2062 C CA . GLU A 1 272 ? -54.365 -1.014 54.565 1.00 91.56 272 GLU A CA 1
ATOM 2063 C C . GLU A 1 272 ? -53.624 -2.011 53.659 1.00 91.56 272 GLU A C 1
ATOM 2065 O O . GLU A 1 272 ? -52.556 -1.706 53.129 1.00 91.56 272 GLU A O 1
ATOM 2070 N N . THR A 1 273 ? -54.156 -3.228 53.507 1.00 90.50 273 THR A N 1
ATOM 2071 C CA . THR A 1 273 ? -53.572 -4.250 52.626 1.00 90.50 273 THR A CA 1
ATOM 2072 C C . THR A 1 273 ? -53.847 -3.933 51.157 1.00 90.50 273 THR A C 1
ATOM 2074 O O . THR A 1 273 ? -52.985 -4.176 50.324 1.00 90.50 273 THR A O 1
ATOM 2077 N N . GLU A 1 274 ? -55.000 -3.340 50.840 1.00 91.62 274 GLU A N 1
ATOM 2078 C CA . GLU A 1 274 ? -55.338 -2.846 49.499 1.00 91.62 274 GLU A CA 1
ATOM 2079 C C . GLU A 1 274 ? -54.405 -1.725 49.048 1.00 91.62 274 GLU A C 1
ATOM 2081 O O . GLU A 1 274 ? -53.823 -1.807 47.974 1.00 91.62 274 GLU A O 1
ATOM 2086 N N . GLN A 1 275 ? -54.164 -0.730 49.907 1.00 90.06 275 GLN A N 1
ATOM 2087 C CA . GLN A 1 275 ? -53.196 0.330 49.612 1.00 90.06 275 GLN A CA 1
ATOM 2088 C C . GLN A 1 275 ? -51.795 -0.236 49.344 1.00 90.06 275 GLN A C 1
ATOM 2090 O O . GLN A 1 275 ? -51.126 0.186 48.406 1.00 90.06 275 GLN A O 1
ATOM 2095 N N . LYS A 1 276 ? -51.355 -1.226 50.133 1.00 89.31 276 LYS A N 1
ATOM 2096 C CA . LYS A 1 276 ? -50.071 -1.910 49.903 1.00 89.31 276 LYS A CA 1
ATOM 2097 C C . LYS A 1 276 ? -50.056 -2.710 48.605 1.00 89.31 276 LYS A C 1
ATOM 2099 O O . LYS A 1 276 ? -49.013 -2.759 47.966 1.00 89.31 276 LYS A O 1
ATOM 2104 N N . LEU A 1 277 ? -51.169 -3.347 48.242 1.00 91.44 277 LEU A N 1
ATOM 2105 C CA . LEU A 1 277 ? -51.288 -4.078 46.986 1.00 91.44 277 LEU A CA 1
ATOM 2106 C C . LEU A 1 277 ? -51.152 -3.126 45.795 1.00 91.44 277 LEU A C 1
ATOM 2108 O O . LEU A 1 277 ? -50.358 -3.417 44.910 1.00 91.44 277 LEU A O 1
ATOM 2112 N N . ASN A 1 278 ? -51.831 -1.976 45.816 1.00 89.62 278 ASN A N 1
ATOM 2113 C CA . ASN A 1 278 ? -51.727 -0.972 44.751 1.00 89.62 278 ASN A CA 1
ATOM 2114 C C . ASN A 1 278 ? -50.284 -0.469 44.598 1.00 89.62 278 ASN A C 1
ATOM 2116 O O . ASN A 1 278 ? -49.735 -0.540 43.509 1.00 89.62 278 ASN A O 1
ATOM 2120 N N . ILE A 1 279 ? -49.622 -0.101 45.704 1.00 84.88 279 ILE A N 1
ATOM 2121 C CA . ILE A 1 279 ? -48.212 0.339 45.685 1.00 84.88 279 ILE A CA 1
ATOM 2122 C C . ILE A 1 279 ? -47.293 -0.726 45.071 1.00 84.88 279 ILE A C 1
ATOM 2124 O O . ILE A 1 279 ? -46.395 -0.409 44.298 1.00 84.88 279 ILE A O 1
ATOM 2128 N N . VAL A 1 280 ? -47.486 -1.999 45.429 1.00 87.25 280 VAL A N 1
ATOM 2129 C CA . VAL A 1 280 ? -46.658 -3.091 44.897 1.00 87.25 280 VAL A CA 1
ATOM 2130 C C . VAL A 1 280 ? -47.005 -3.412 43.440 1.00 87.25 280 VAL A C 1
ATOM 2132 O O . VAL A 1 280 ? -46.119 -3.835 42.707 1.00 87.25 280 VAL A O 1
ATOM 2135 N N . THR A 1 281 ? -48.251 -3.189 43.020 1.00 89.06 281 THR A N 1
ATOM 2136 C CA . THR A 1 281 ? -48.685 -3.333 41.621 1.00 89.06 281 THR A CA 1
ATOM 2137 C C . THR A 1 281 ? -48.015 -2.276 40.748 1.00 89.06 281 THR A C 1
ATOM 2139 O O . THR A 1 281 ? -47.386 -2.626 39.755 1.00 89.06 281 THR A O 1
ATOM 2142 N N . ASP A 1 282 ? -48.049 -1.009 41.169 1.00 86.25 282 ASP A N 1
ATOM 2143 C CA . ASP A 1 282 ? -47.376 0.085 40.460 1.00 86.25 282 ASP A CA 1
ATOM 2144 C C . ASP A 1 282 ? -45.859 -0.163 40.386 1.00 86.25 282 ASP A C 1
ATOM 2146 O O . ASP A 1 282 ? -45.251 -0.042 39.325 1.00 86.25 282 ASP A O 1
ATOM 2150 N N . ALA A 1 283 ? -45.245 -0.596 41.494 1.00 81.44 283 ALA A N 1
ATOM 2151 C CA . ALA A 1 283 ? -43.817 -0.908 41.535 1.00 81.44 283 ALA A CA 1
ATOM 2152 C C . ALA A 1 283 ? -43.421 -2.090 40.630 1.00 81.44 283 ALA A C 1
ATOM 2154 O O . ALA A 1 283 ? -42.328 -2.074 40.066 1.00 81.44 283 ALA A O 1
ATOM 2155 N N . GLU A 1 284 ? -44.269 -3.117 40.501 1.00 91.12 284 GLU A N 1
ATOM 2156 C CA . GLU A 1 284 ? -44.030 -4.242 39.586 1.00 91.12 284 GLU A CA 1
ATOM 2157 C C . GLU A 1 284 ? -44.148 -3.803 38.127 1.00 91.12 284 GLU A C 1
ATOM 2159 O O . GLU A 1 284 ? -43.254 -4.123 37.347 1.00 91.12 284 GLU A O 1
ATOM 2164 N N . SER A 1 285 ? -45.153 -2.986 37.790 1.00 87.50 285 SER A N 1
ATOM 2165 C CA . SER A 1 285 ? -45.310 -2.424 36.443 1.00 87.50 285 SER A CA 1
ATOM 2166 C C . SER A 1 285 ? -44.101 -1.577 36.034 1.00 87.50 285 SER A C 1
ATOM 2168 O O . SER A 1 285 ? -43.595 -1.731 34.923 1.00 87.50 285 SER A O 1
ATOM 2170 N N . THR A 1 286 ? -43.597 -0.714 36.924 1.00 83.00 286 THR A N 1
ATOM 2171 C CA . THR A 1 286 ? -42.381 0.078 36.663 1.00 83.00 286 THR A CA 1
ATOM 2172 C C . THR A 1 286 ? -41.150 -0.814 36.516 1.00 83.00 286 THR A C 1
ATOM 2174 O O . THR A 1 286 ? -40.363 -0.636 35.590 1.00 83.00 286 THR A O 1
ATOM 2177 N N . ALA A 1 287 ? -40.975 -1.805 37.397 1.00 83.31 287 ALA A N 1
ATOM 2178 C CA . ALA A 1 287 ? -39.838 -2.719 37.311 1.00 83.31 287 ALA A CA 1
ATOM 2179 C C . ALA A 1 287 ? -39.869 -3.569 36.029 1.00 83.31 287 ALA A C 1
ATOM 2181 O O . ALA A 1 287 ? -38.817 -3.806 35.440 1.00 83.31 287 ALA A O 1
ATOM 2182 N N . ALA A 1 288 ? -41.056 -3.991 35.580 1.00 87.38 288 ALA A N 1
ATOM 2183 C CA . ALA A 1 288 ? -41.250 -4.726 34.333 1.00 87.38 288 ALA A CA 1
ATOM 2184 C C . ALA A 1 288 ? -40.868 -3.883 33.109 1.00 87.38 288 ALA A C 1
ATOM 2186 O O . ALA A 1 288 ? -40.153 -4.371 32.234 1.00 87.38 288 ALA A O 1
ATOM 2187 N N . ALA A 1 289 ? -41.295 -2.615 33.070 1.00 87.50 289 ALA A N 1
ATOM 2188 C CA . ALA A 1 289 ? -40.930 -1.681 32.006 1.00 87.50 289 ALA A CA 1
ATOM 2189 C C . ALA A 1 289 ? -39.409 -1.459 31.953 1.00 87.50 289 ALA A C 1
ATOM 2191 O O . ALA A 1 289 ? -38.800 -1.681 30.909 1.00 87.50 289 ALA A O 1
ATOM 2192 N N . ASN A 1 290 ? -38.780 -1.150 33.093 1.00 82.50 290 ASN A N 1
ATOM 2193 C CA . ASN A 1 290 ? -37.328 -0.950 33.176 1.00 82.50 290 ASN A CA 1
ATOM 2194 C C . ASN A 1 290 ? -36.543 -2.212 32.776 1.00 82.50 290 ASN A C 1
ATOM 2196 O O . ASN A 1 290 ? -35.490 -2.128 32.141 1.00 82.50 290 ASN A O 1
ATOM 2200 N N . ALA A 1 291 ? -37.032 -3.400 33.148 1.00 84.69 291 ALA A N 1
ATOM 2201 C CA . ALA A 1 291 ? -36.442 -4.677 32.755 1.00 84.69 291 ALA A CA 1
ATOM 2202 C C . ALA A 1 291 ? -36.514 -4.896 31.235 1.00 84.69 291 ALA A C 1
ATOM 2204 O O . ALA A 1 291 ? -35.502 -5.241 30.628 1.00 84.69 291 ALA A O 1
ATOM 2205 N N . ALA A 1 292 ? -37.669 -4.648 30.614 1.00 87.88 292 ALA A N 1
ATOM 2206 C CA . ALA A 1 292 ? -37.840 -4.774 29.166 1.00 87.88 292 ALA A CA 1
ATOM 2207 C C . ALA A 1 292 ? -36.979 -3.764 28.383 1.00 87.88 292 ALA A C 1
ATOM 2209 O O . ALA A 1 292 ? -36.301 -4.138 27.424 1.00 87.88 292 ALA A O 1
ATOM 2210 N N . GLU A 1 293 ? -36.956 -2.503 28.818 1.00 84.12 293 GLU A N 1
ATOM 2211 C CA . GLU A 1 293 ? -36.155 -1.442 28.198 1.00 84.12 293 GLU A CA 1
ATOM 2212 C C . GLU A 1 293 ? -34.656 -1.752 28.285 1.00 84.12 293 GLU A C 1
ATOM 2214 O O . GLU A 1 293 ? -33.965 -1.778 27.273 1.00 84.12 293 GLU A O 1
ATOM 2219 N N . SER A 1 294 ? -34.153 -2.100 29.472 1.00 81.75 294 SER A N 1
ATOM 2220 C CA . SER A 1 294 ? -32.726 -2.412 29.643 1.00 81.75 294 SER A CA 1
ATOM 2221 C C . SER A 1 294 ? -32.281 -3.701 28.945 1.00 81.75 294 SER A C 1
ATOM 2223 O O . SER A 1 294 ? -31.133 -3.782 28.513 1.00 81.75 294 SER A O 1
ATOM 2225 N N . GLN A 1 295 ? -33.159 -4.699 28.781 1.00 85.31 295 GLN A N 1
ATOM 2226 C CA . GLN A 1 295 ? -32.870 -5.852 27.917 1.00 85.31 295 GLN A CA 1
ATOM 2227 C C . GLN A 1 295 ? -32.740 -5.443 26.447 1.00 85.31 295 GLN A C 1
ATOM 2229 O O . GLN A 1 295 ? -31.839 -5.925 25.761 1.00 85.31 295 GLN A O 1
ATOM 2234 N N . THR A 1 296 ? -33.613 -4.546 25.985 1.00 86.75 296 THR A N 1
ATOM 2235 C CA . THR A 1 296 ? -33.563 -4.005 24.621 1.00 86.75 296 THR A CA 1
ATOM 2236 C C . THR A 1 296 ? -32.268 -3.225 24.404 1.00 86.75 296 THR A C 1
ATOM 2238 O O . THR A 1 296 ? -31.567 -3.470 23.427 1.00 86.75 296 THR A O 1
ATOM 2241 N N . GLU A 1 297 ? -31.886 -2.375 25.358 1.00 82.81 297 GLU A N 1
ATOM 2242 C CA . GLU A 1 297 ? -30.643 -1.603 25.291 1.00 82.81 297 GLU A CA 1
ATOM 2243 C C . GLU A 1 297 ? -29.399 -2.504 25.325 1.00 82.81 297 GLU A C 1
ATOM 2245 O O . GLU A 1 297 ? -28.441 -2.273 24.597 1.00 82.81 297 GLU A O 1
ATOM 2250 N N . ALA A 1 298 ? -29.411 -3.589 26.108 1.00 82.12 298 ALA A N 1
ATOM 2251 C CA . ALA A 1 298 ? -28.309 -4.553 26.131 1.00 82.12 298 ALA A CA 1
ATOM 2252 C C . ALA A 1 298 ? -28.164 -5.331 24.810 1.00 82.12 298 ALA A C 1
ATOM 2254 O O . ALA A 1 298 ? -27.040 -5.633 24.392 1.00 82.12 298 ALA A O 1
ATOM 2255 N N . ALA A 1 299 ? -29.281 -5.662 24.155 1.00 84.38 299 ALA A N 1
ATOM 2256 C CA . ALA A 1 299 ? -29.270 -6.272 22.828 1.00 84.38 299 ALA A CA 1
ATOM 2257 C C . ALA A 1 299 ? -28.738 -5.283 21.780 1.00 84.38 299 ALA A C 1
ATOM 2259 O O . ALA A 1 299 ? -27.812 -5.617 21.043 1.00 84.38 299 ALA A O 1
ATOM 2260 N N . LYS A 1 300 ? -29.242 -4.044 21.793 1.00 83.75 300 LYS A N 1
ATOM 2261 C CA . LYS A 1 300 ? -28.793 -2.956 20.919 1.00 83.75 300 LYS A CA 1
ATOM 2262 C C . LYS A 1 300 ? -27.297 -2.667 21.073 1.00 83.75 300 LYS A C 1
ATOM 2264 O O . LYS A 1 300 ? -26.584 -2.669 20.078 1.00 83.75 300 LYS A O 1
ATOM 2269 N N . ALA A 1 301 ? -26.799 -2.550 22.304 1.00 82.81 301 ALA A N 1
ATOM 2270 C CA . ALA A 1 301 ? -25.377 -2.340 22.577 1.00 82.81 301 ALA A CA 1
ATOM 2271 C C . ALA A 1 301 ? -24.495 -3.472 22.022 1.00 82.81 301 ALA A C 1
ATOM 2273 O O . ALA A 1 301 ? -23.367 -3.226 21.611 1.00 82.81 301 ALA A O 1
ATOM 2274 N N . THR A 1 302 ? -24.997 -4.714 21.990 1.00 83.81 302 THR A N 1
ATOM 2275 C CA . THR A 1 302 ? -24.259 -5.846 21.400 1.00 83.81 302 THR A CA 1
ATOM 2276 C C . THR A 1 302 ? -24.156 -5.714 19.875 1.00 83.81 302 THR A C 1
ATOM 2278 O O . THR A 1 302 ? -23.105 -6.023 19.324 1.00 83.81 302 THR A O 1
ATOM 2281 N N . VAL A 1 303 ? -25.200 -5.213 19.205 1.00 81.75 303 VAL A N 1
ATOM 2282 C CA . VAL A 1 303 ? -25.186 -4.927 17.757 1.00 81.75 303 VAL A CA 1
ATOM 2283 C C . VAL A 1 303 ? -24.248 -3.764 17.437 1.00 81.75 303 VAL A C 1
ATOM 2285 O O . VAL A 1 303 ? -23.330 -3.912 16.630 1.00 81.75 303 VAL A O 1
ATOM 2288 N N . GLU A 1 304 ? -24.420 -2.635 18.127 1.00 84.50 304 GLU A N 1
ATOM 2289 C CA . GLU A 1 304 ? -23.608 -1.426 17.935 1.00 84.50 304 GLU A CA 1
ATOM 2290 C C . GLU A 1 304 ? -22.123 -1.672 18.225 1.00 84.50 304 GLU A C 1
ATOM 2292 O O . GLU A 1 304 ? -21.260 -1.040 17.619 1.00 84.50 304 GLU A O 1
ATOM 2297 N N . ALA A 1 305 ? -21.802 -2.617 19.113 1.00 85.06 305 ALA A N 1
ATOM 2298 C CA . ALA A 1 305 ? -20.428 -2.996 19.402 1.00 85.06 305 ALA A CA 1
ATOM 2299 C C . ALA A 1 305 ? -19.703 -3.586 18.189 1.00 85.06 305 ALA A C 1
ATOM 2301 O O . ALA A 1 305 ? -18.550 -3.243 17.949 1.00 85.06 305 ALA A O 1
ATOM 2302 N N . ILE A 1 306 ? -20.355 -4.443 17.403 1.00 86.81 306 ILE A N 1
ATOM 2303 C CA . ILE A 1 306 ? -19.723 -5.053 16.221 1.00 86.81 306 ILE A CA 1
ATOM 2304 C C . ILE A 1 306 ? -19.457 -4.000 15.154 1.00 86.81 306 ILE A C 1
ATOM 2306 O O . ILE A 1 306 ? -18.367 -3.965 14.586 1.00 86.81 306 ILE A O 1
ATOM 2310 N N . GLN A 1 307 ? -20.419 -3.103 14.941 1.00 86.25 307 GLN A N 1
ATOM 2311 C CA . GLN A 1 307 ? -20.249 -1.965 14.042 1.00 86.25 307 GLN A CA 1
ATOM 2312 C C . GLN A 1 307 ? -19.119 -1.052 14.517 1.00 86.25 307 GLN A C 1
ATOM 2314 O O . GLN A 1 307 ? -18.216 -0.743 13.752 1.00 86.25 307 GLN A O 1
ATOM 2319 N N . SER A 1 308 ? -19.105 -0.709 15.807 1.00 84.25 308 SER A N 1
ATOM 2320 C CA . SER A 1 308 ? -18.065 0.142 16.394 1.00 84.25 308 SER A CA 1
ATOM 2321 C C . SER A 1 308 ? -16.680 -0.480 16.243 1.00 84.25 308 SER A C 1
ATOM 2323 O O . SER A 1 308 ? -15.732 0.213 15.889 1.00 84.25 308 SER A O 1
ATOM 2325 N N . LYS A 1 309 ? -16.547 -1.796 16.459 1.00 85.50 309 LYS A N 1
ATOM 2326 C CA . LYS A 1 309 ? -15.295 -2.513 16.193 1.00 85.50 309 LYS A CA 1
ATOM 2327 C C . LYS A 1 309 ? -14.938 -2.429 14.712 1.00 85.50 309 LYS A C 1
ATOM 2329 O O . LYS A 1 309 ? -13.816 -2.063 14.384 1.00 85.50 309 LYS A O 1
ATOM 2334 N N . PHE A 1 310 ? -15.854 -2.718 13.798 1.00 90.62 310 PHE A N 1
ATOM 2335 C CA . PHE A 1 310 ? -15.585 -2.589 12.364 1.00 90.62 310 PHE A CA 1
ATOM 2336 C C . PHE A 1 310 ? -15.081 -1.179 11.987 1.00 90.62 310 PHE A C 1
ATOM 2338 O O . PHE A 1 310 ? -14.031 -1.047 11.354 1.00 90.62 310 PHE A O 1
ATOM 2345 N N . ASP A 1 311 ? -15.734 -0.131 12.491 1.00 86.81 311 ASP A N 1
ATOM 2346 C CA . ASP A 1 311 ? -15.357 1.271 12.269 1.00 86.81 311 ASP A CA 1
ATOM 2347 C C . ASP A 1 311 ? -14.008 1.644 12.910 1.00 86.81 311 ASP A C 1
ATOM 2349 O O . ASP A 1 311 ? -13.232 2.418 12.340 1.00 86.81 311 ASP A O 1
ATOM 2353 N N . ASN A 1 312 ? -13.685 1.074 14.076 1.00 82.56 312 ASN A N 1
ATOM 2354 C CA . ASN A 1 312 ? -12.383 1.250 14.724 1.00 82.56 312 ASN A CA 1
ATOM 2355 C C . ASN A 1 312 ? -11.246 0.708 13.843 1.00 82.56 312 ASN A C 1
ATOM 2357 O O . ASN A 1 312 ? -10.228 1.384 13.691 1.00 82.56 312 ASN A O 1
ATOM 2361 N N . ALA A 1 313 ? -11.419 -0.469 13.227 1.00 86.62 313 ALA A N 1
ATOM 2362 C CA . ALA A 1 313 ? -10.438 -1.019 12.284 1.00 86.62 313 ALA A CA 1
ATOM 2363 C C . ALA A 1 313 ? -10.322 -0.166 11.027 1.00 86.62 313 ALA A C 1
ATOM 2365 O O . ALA A 1 313 ? -9.209 0.159 10.612 1.00 86.62 313 ALA A O 1
ATOM 2366 N N . LYS A 1 314 ? -11.459 0.249 10.458 1.00 88.81 314 LYS A N 1
ATOM 2367 C CA . LYS A 1 314 ? -11.485 1.155 9.307 1.00 88.81 314 LYS A CA 1
ATOM 2368 C C . LYS A 1 314 ? -10.650 2.411 9.576 1.00 88.81 314 LYS A C 1
ATOM 2370 O O . LYS A 1 314 ? -9.720 2.694 8.823 1.00 88.81 314 LYS A O 1
ATOM 2375 N N . THR A 1 315 ? -10.935 3.096 10.683 1.00 85.69 315 THR A N 1
ATOM 2376 C CA . THR A 1 315 ? -10.260 4.342 11.080 1.00 85.69 315 THR A CA 1
ATOM 2377 C C . THR A 1 315 ? -8.768 4.125 11.343 1.00 85.69 315 THR A C 1
ATOM 2379 O O . THR A 1 315 ? -7.940 4.932 10.925 1.00 85.69 315 THR A O 1
ATOM 2382 N N . TYR A 1 316 ? -8.409 3.031 12.022 1.00 84.81 316 TYR A N 1
ATOM 2383 C CA . TYR A 1 316 ? -7.018 2.702 12.335 1.00 84.81 316 TYR A CA 1
ATOM 2384 C C . TYR A 1 316 ? -6.167 2.549 11.067 1.00 84.81 316 TYR A C 1
ATOM 2386 O O . TYR A 1 316 ? -5.131 3.202 10.929 1.00 84.81 316 TYR A O 1
ATOM 2394 N N . TYR A 1 317 ? -6.627 1.743 10.108 1.00 91.12 317 TYR A N 1
ATOM 2395 C CA . TYR A 1 317 ? -5.888 1.529 8.863 1.00 91.12 317 TYR A CA 1
ATOM 2396 C C . TYR A 1 317 ? -5.903 2.749 7.936 1.00 91.12 317 TYR A C 1
ATOM 2398 O O . TYR A 1 317 ? -4.929 2.967 7.224 1.00 91.12 317 TYR A O 1
ATOM 2406 N N . GLU A 1 318 ? -6.948 3.581 7.963 1.00 89.00 318 GLU A N 1
ATOM 2407 C CA . GLU A 1 318 ? -6.947 4.878 7.263 1.00 89.00 318 GLU A CA 1
ATOM 2408 C C . GLU A 1 318 ? -5.883 5.828 7.823 1.00 89.00 318 GLU A C 1
ATOM 2410 O O . GLU A 1 318 ? -5.193 6.502 7.058 1.00 89.00 318 GLU A O 1
ATOM 2415 N N . GLY A 1 319 ? -5.689 5.834 9.145 1.00 84.06 319 GLY A N 1
ATOM 2416 C CA . GLY A 1 319 ? -4.600 6.568 9.787 1.00 84.06 319 GLY A CA 1
ATOM 2417 C C . GLY A 1 319 ? -3.215 6.062 9.370 1.00 84.06 319 GLY A C 1
ATOM 2418 O O . GLY A 1 319 ? -2.341 6.871 9.055 1.00 84.06 319 GLY A O 1
ATOM 2419 N N . LEU A 1 320 ? -3.022 4.738 9.323 1.00 88.12 320 LEU A N 1
ATOM 2420 C CA . LEU A 1 320 ? -1.768 4.127 8.864 1.00 88.12 320 LEU A CA 1
ATOM 2421 C C . LEU A 1 320 ? -1.475 4.434 7.392 1.00 88.12 320 LEU A C 1
ATOM 2423 O O . LEU A 1 320 ? -0.353 4.826 7.074 1.00 88.12 320 LEU A O 1
ATOM 2427 N N . LEU A 1 321 ? -2.474 4.306 6.512 1.00 93.12 321 LEU A N 1
ATOM 2428 C CA . LEU A 1 321 ? -2.347 4.659 5.095 1.00 93.12 321 LEU A CA 1
ATOM 2429 C C . LEU A 1 321 ? -1.959 6.131 4.936 1.00 93.12 321 LEU A C 1
ATOM 2431 O O . LEU A 1 321 ? -0.946 6.425 4.312 1.00 93.12 321 LEU A O 1
ATOM 2435 N N . GLY A 1 322 ? -2.682 7.050 5.583 1.00 91.44 322 GLY A N 1
ATOM 2436 C CA . GLY A 1 322 ? -2.396 8.483 5.479 1.00 91.44 322 GLY A CA 1
ATOM 2437 C C . GLY A 1 322 ? -1.036 8.898 6.061 1.00 91.44 322 GLY A C 1
ATOM 2438 O O . GLY A 1 322 ? -0.475 9.921 5.659 1.00 91.44 322 GLY A O 1
ATOM 2439 N N . TYR A 1 323 ? -0.486 8.135 7.010 1.00 90.25 323 TYR A N 1
ATOM 2440 C CA . TYR A 1 323 ? 0.897 8.304 7.461 1.00 90.25 323 TYR A CA 1
ATOM 2441 C C . TYR A 1 323 ? 1.894 7.802 6.409 1.00 90.25 323 TYR A C 1
ATOM 2443 O O . TYR A 1 323 ? 2.811 8.543 6.049 1.00 90.25 323 TYR A O 1
ATOM 2451 N N . GLN A 1 324 ? 1.694 6.585 5.895 1.00 94.56 324 GLN A N 1
ATOM 2452 C CA . GLN A 1 324 ? 2.577 5.974 4.903 1.00 94.56 324 GLN A CA 1
ATOM 2453 C C . GLN A 1 324 ? 2.620 6.788 3.603 1.00 94.56 324 GLN A C 1
ATOM 2455 O O . GLN A 1 324 ? 3.697 7.000 3.063 1.00 94.56 324 GLN A O 1
ATOM 2460 N N . GLU A 1 325 ? 1.491 7.327 3.137 1.00 95.12 325 GLU A N 1
ATOM 2461 C CA . GLU A 1 325 ? 1.433 8.199 1.953 1.00 95.12 325 GLU A CA 1
ATOM 2462 C C . GLU A 1 325 ? 2.322 9.438 2.111 1.00 95.12 325 GLU A C 1
ATOM 2464 O O . GLU A 1 325 ? 3.069 9.800 1.204 1.00 95.12 325 GLU A O 1
ATOM 2469 N N . LYS A 1 326 ? 2.289 10.077 3.286 1.00 93.94 326 LYS A N 1
ATOM 2470 C CA . LYS A 1 326 ? 3.135 11.245 3.579 1.00 93.94 326 LYS A CA 1
ATOM 2471 C C . LYS A 1 326 ? 4.607 10.874 3.693 1.00 93.94 326 LYS A C 1
ATOM 2473 O O . LYS A 1 326 ? 5.458 11.672 3.306 1.00 93.94 326 LYS A O 1
ATOM 2478 N N . TYR A 1 327 ? 4.900 9.700 4.245 1.00 92.56 327 TYR A N 1
ATOM 2479 C CA . TYR A 1 327 ? 6.260 9.182 4.323 1.00 92.56 327 TYR A CA 1
ATOM 2480 C C . TYR A 1 327 ? 6.825 8.910 2.923 1.00 92.56 327 TYR A C 1
ATOM 2482 O O . TYR A 1 327 ? 7.883 9.436 2.588 1.00 92.56 327 TYR A O 1
ATOM 2490 N N . ASN A 1 328 ? 6.072 8.201 2.080 1.00 94.88 328 ASN A N 1
ATOM 2491 C CA . ASN A 1 328 ? 6.440 7.920 0.693 1.00 94.88 328 ASN A CA 1
ATOM 2492 C C . ASN A 1 328 ? 6.664 9.216 -0.099 1.00 94.88 328 ASN A C 1
ATOM 2494 O O . ASN A 1 328 ? 7.688 9.368 -0.754 1.00 94.88 328 ASN A O 1
ATOM 2498 N N . ALA A 1 329 ? 5.761 10.196 0.031 1.00 93.75 329 ALA A N 1
ATOM 2499 C CA . ALA A 1 329 ? 5.908 11.496 -0.625 1.00 93.75 329 ALA A CA 1
ATOM 2500 C C . ALA A 1 329 ? 7.177 12.249 -0.183 1.00 93.75 329 ALA A C 1
ATOM 2502 O O . ALA A 1 329 ? 7.796 12.951 -0.979 1.00 93.75 329 ALA A O 1
ATOM 2503 N N . MET A 1 330 ? 7.585 12.113 1.084 1.00 92.25 330 MET A N 1
ATOM 2504 C CA . MET A 1 330 ? 8.843 12.686 1.573 1.00 92.25 330 MET A CA 1
ATOM 2505 C C . MET A 1 330 ? 10.060 12.004 0.937 1.00 92.25 330 MET A C 1
ATOM 2507 O O . MET A 1 330 ? 11.038 12.677 0.615 1.00 92.25 330 MET A O 1
ATOM 2511 N N . GLU A 1 331 ? 10.021 10.682 0.785 1.00 89.12 331 GLU A N 1
ATOM 2512 C CA . GLU A 1 331 ? 11.110 9.905 0.192 1.00 89.12 331 GLU A CA 1
ATOM 2513 C C . GLU A 1 331 ? 11.260 10.189 -1.308 1.00 89.12 331 GLU A C 1
ATOM 2515 O O . GLU A 1 331 ? 12.370 10.415 -1.797 1.00 89.12 331 GLU A O 1
ATOM 2520 N N . GLU A 1 332 ? 10.136 10.285 -2.017 1.00 93.19 332 GLU A N 1
ATOM 2521 C CA . GLU A 1 332 ? 10.089 10.574 -3.453 1.00 93.19 332 GLU A CA 1
ATOM 2522 C C . GLU A 1 332 ? 10.477 12.023 -3.789 1.00 93.19 332 GLU A C 1
ATOM 2524 O O . GLU A 1 332 ? 10.956 12.289 -4.890 1.00 93.19 332 GLU A O 1
ATOM 2529 N N . ALA A 1 333 ? 10.409 12.954 -2.830 1.00 91.00 333 ALA A N 1
ATOM 2530 C CA . ALA A 1 333 ? 10.763 14.358 -3.050 1.00 91.00 333 ALA A CA 1
ATOM 2531 C C . ALA A 1 333 ? 12.208 14.566 -3.551 1.00 91.00 333 ALA A C 1
ATOM 2533 O O . ALA A 1 333 ? 12.486 15.527 -4.272 1.00 91.00 333 ALA A O 1
ATOM 2534 N N . ASN A 1 334 ? 13.141 13.678 -3.190 1.00 82.69 334 ASN A N 1
ATOM 2535 C CA . ASN A 1 334 ? 14.516 13.741 -3.698 1.00 82.69 334 ASN A CA 1
ATOM 2536 C C . ASN A 1 334 ? 14.614 13.331 -5.174 1.00 82.69 334 ASN A C 1
ATOM 2538 O O . ASN A 1 334 ? 15.412 13.916 -5.908 1.00 82.69 334 ASN A O 1
ATOM 2542 N N . ILE A 1 335 ? 13.806 12.357 -5.603 1.00 88.31 335 ILE A N 1
ATOM 2543 C CA . ILE A 1 335 ? 13.695 11.943 -7.009 1.00 88.31 335 ILE A CA 1
ATOM 2544 C C . ILE A 1 335 ? 13.101 13.104 -7.811 1.00 88.31 335 ILE A C 1
ATOM 2546 O O . ILE A 1 335 ? 13.678 13.528 -8.812 1.00 88.31 335 ILE A O 1
ATOM 2550 N N . ASP A 1 336 ? 12.015 13.699 -7.316 1.00 89.50 336 ASP A N 1
ATOM 2551 C CA . ASP A 1 336 ? 11.360 14.835 -7.969 1.00 89.50 336 ASP A CA 1
ATOM 2552 C C . ASP A 1 336 ? 12.298 16.041 -8.100 1.00 89.50 336 ASP A C 1
ATOM 2554 O O . ASP A 1 336 ? 12.347 16.686 -9.148 1.00 89.50 336 ASP A O 1
ATOM 2558 N N . LEU A 1 337 ? 13.097 16.328 -7.067 1.00 83.44 337 LEU A N 1
ATOM 2559 C CA . LEU A 1 337 ? 14.116 17.377 -7.117 1.00 83.44 337 LEU A CA 1
ATOM 2560 C C . LEU A 1 337 ? 15.205 17.068 -8.156 1.00 83.44 337 LEU A C 1
ATOM 2562 O O . LEU A 1 337 ? 15.638 17.969 -8.880 1.00 83.44 337 LEU A O 1
ATOM 2566 N N . TYR A 1 338 ? 15.650 15.811 -8.237 1.00 80.94 338 TYR A N 1
ATOM 2567 C CA . TYR A 1 338 ? 16.647 15.368 -9.211 1.00 80.94 338 TYR A CA 1
ATOM 2568 C C . TYR A 1 338 ? 16.142 15.538 -10.650 1.00 80.94 338 TYR A C 1
ATOM 2570 O O . TYR A 1 338 ? 16.876 16.076 -11.487 1.00 80.94 338 TYR A O 1
ATOM 2578 N N . ASN A 1 339 ? 14.881 15.181 -10.906 1.00 85.62 339 ASN A N 1
ATOM 2579 C CA . ASN A 1 339 ? 14.223 15.323 -12.207 1.00 85.62 339 ASN A CA 1
ATOM 2580 C C . ASN A 1 339 ? 13.955 16.798 -12.544 1.00 85.62 339 ASN A C 1
ATOM 2582 O O . ASN A 1 339 ? 14.233 17.242 -13.657 1.00 85.62 339 ASN A O 1
ATOM 2586 N N . ALA A 1 340 ? 13.508 17.603 -11.575 1.00 85.31 340 ALA A N 1
ATOM 2587 C CA . ALA A 1 340 ? 13.280 19.041 -11.751 1.00 85.31 340 ALA A CA 1
ATOM 2588 C C . ALA A 1 340 ? 14.568 19.825 -12.062 1.00 85.31 340 ALA A C 1
ATOM 2590 O O . ALA A 1 340 ? 14.519 20.866 -12.715 1.00 85.31 340 ALA A O 1
ATOM 2591 N N . HIS A 1 341 ? 15.730 19.317 -11.641 1.00 87.38 341 HIS A N 1
ATOM 2592 C CA . HIS A 1 341 ? 17.038 19.855 -12.026 1.00 87.38 341 HIS A CA 1
ATOM 2593 C C . HIS A 1 341 ? 17.391 19.579 -13.507 1.00 87.38 341 HIS A C 1
ATOM 2595 O O . HIS A 1 341 ? 18.406 20.065 -14.004 1.00 87.38 341 HIS A O 1
ATOM 2601 N N . GLY A 1 342 ? 16.571 18.812 -14.232 1.00 82.94 342 GLY A N 1
ATOM 2602 C CA . GLY A 1 342 ? 16.803 18.435 -15.628 1.00 82.94 342 GLY A CA 1
ATOM 2603 C C . GLY A 1 342 ? 17.740 17.240 -15.786 1.00 82.94 342 GLY A C 1
ATOM 2604 O O . GLY A 1 342 ? 18.282 17.025 -16.870 1.00 82.94 342 GLY A O 1
ATOM 2605 N N . ASN A 1 343 ? 17.970 16.476 -14.714 1.00 82.44 343 ASN A N 1
ATOM 2606 C CA . ASN A 1 343 ? 18.657 15.200 -14.845 1.00 82.44 343 ASN A CA 1
ATOM 2607 C C . ASN A 1 343 ? 17.696 14.148 -15.400 1.00 82.44 343 ASN A C 1
ATOM 2609 O O . ASN A 1 343 ? 16.493 14.201 -15.161 1.00 82.44 343 ASN A O 1
ATOM 2613 N N . TYR A 1 344 ? 18.253 13.176 -16.116 1.00 81.19 344 TYR A N 1
ATOM 2614 C CA . TYR A 1 344 ? 17.480 12.044 -16.597 1.00 81.19 344 TYR A CA 1
ATOM 2615 C C . TYR A 1 344 ? 16.950 11.194 -15.442 1.00 81.19 344 TYR A C 1
ATOM 2617 O O . TYR A 1 344 ? 17.711 10.874 -14.524 1.00 81.19 344 TYR A O 1
ATOM 2625 N N . GLU A 1 345 ? 15.698 10.756 -15.562 1.00 86.06 345 GLU A N 1
ATOM 2626 C CA . GLU A 1 345 ? 15.128 9.746 -14.672 1.00 86.06 345 GLU A CA 1
ATOM 2627 C C . GLU A 1 345 ? 15.932 8.447 -14.740 1.00 86.06 345 GLU A C 1
ATOM 2629 O O . GLU A 1 345 ? 16.538 8.126 -15.779 1.00 86.06 345 GLU A O 1
ATOM 2634 N N . ARG A 1 346 ? 15.924 7.693 -13.637 1.00 83.81 346 ARG A N 1
ATOM 2635 C CA . ARG A 1 346 ? 16.612 6.407 -13.554 1.00 83.81 346 ARG A CA 1
ATOM 2636 C C . ARG A 1 346 ? 15.671 5.258 -13.286 1.00 83.81 346 ARG A C 1
ATOM 2638 O O . ARG A 1 346 ? 14.722 5.381 -12.517 1.00 83.81 346 ARG A O 1
ATOM 2645 N N . SER A 1 347 ? 15.994 4.094 -13.841 1.00 85.38 347 SER A N 1
ATOM 2646 C CA . SER A 1 347 ? 15.236 2.868 -13.569 1.00 85.38 347 SER A CA 1
ATOM 2647 C C . SER A 1 347 ? 15.218 2.511 -12.072 1.00 85.38 347 SER A C 1
ATOM 2649 O O . SER A 1 347 ? 14.213 2.000 -11.580 1.00 85.38 347 SER A O 1
ATOM 2651 N N . SER A 1 348 ? 16.269 2.863 -11.320 1.00 85.12 348 SER A N 1
ATOM 2652 C CA . SER A 1 348 ? 16.337 2.694 -9.860 1.00 85.12 348 SER A CA 1
ATOM 2653 C C . SER A 1 348 ? 15.359 3.578 -9.079 1.00 85.12 348 SER A C 1
ATOM 2655 O O . SER A 1 348 ? 14.944 3.214 -7.984 1.00 85.12 348 SER A O 1
ATOM 2657 N N . ASP A 1 349 ? 14.971 4.736 -9.619 1.00 89.44 349 ASP A N 1
ATOM 2658 C CA . ASP A 1 349 ? 14.037 5.644 -8.939 1.00 89.44 349 ASP A CA 1
ATOM 2659 C C . ASP A 1 349 ? 12.638 5.012 -8.853 1.00 89.44 349 ASP A C 1
ATOM 2661 O O . ASP A 1 349 ? 11.911 5.182 -7.875 1.00 89.44 349 ASP A O 1
ATOM 2665 N N . TYR A 1 350 ? 12.285 4.209 -9.859 1.00 93.38 350 TYR A N 1
ATOM 2666 C CA . TYR A 1 350 ? 11.037 3.457 -9.886 1.00 93.38 350 TYR A CA 1
ATOM 2667 C C . TYR A 1 350 ? 11.039 2.261 -8.929 1.00 93.38 350 TYR A C 1
ATOM 2669 O O . TYR A 1 350 ? 9.970 1.897 -8.451 1.00 93.38 350 TYR A O 1
ATOM 2677 N N . GLU A 1 351 ? 12.196 1.691 -8.568 1.00 90.88 351 GLU A N 1
ATOM 2678 C CA . GLU A 1 351 ? 12.268 0.651 -7.525 1.00 90.88 351 GLU A CA 1
ATOM 2679 C C . GLU A 1 351 ? 11.773 1.193 -6.177 1.00 90.88 351 GLU A C 1
ATOM 2681 O O . GLU A 1 351 ? 11.017 0.523 -5.472 1.00 90.88 351 GLU A O 1
ATOM 2686 N N . ILE A 1 352 ? 12.134 2.442 -5.859 1.00 91.75 352 ILE A N 1
ATOM 2687 C CA . ILE A 1 352 ? 11.680 3.147 -4.652 1.00 91.75 352 ILE A CA 1
ATOM 2688 C C . ILE A 1 352 ? 10.168 3.385 -4.727 1.00 91.75 352 ILE A C 1
ATOM 2690 O O . ILE A 1 352 ? 9.443 2.990 -3.815 1.00 91.75 352 ILE A O 1
ATOM 2694 N N . LYS A 1 353 ? 9.667 3.946 -5.838 1.00 95.75 353 LYS A N 1
ATOM 2695 C CA . LYS A 1 353 ? 8.224 4.194 -6.044 1.00 95.75 353 LYS A CA 1
ATOM 2696 C C . LYS A 1 353 ? 7.391 2.907 -5.959 1.00 95.75 353 LYS A C 1
ATOM 2698 O O . LYS A 1 353 ? 6.315 2.898 -5.356 1.00 95.75 353 LYS A O 1
ATOM 2703 N N . ILE A 1 354 ? 7.887 1.805 -6.528 1.00 96.00 354 ILE A N 1
ATOM 2704 C CA . ILE A 1 354 ? 7.242 0.486 -6.467 1.00 96.00 354 ILE A CA 1
ATOM 2705 C C . ILE A 1 354 ? 7.214 -0.021 -5.025 1.00 96.00 354 ILE A C 1
ATOM 2707 O O . ILE A 1 354 ? 6.134 -0.330 -4.531 1.00 96.00 354 ILE A O 1
ATOM 2711 N N . SER A 1 355 ? 8.350 -0.031 -4.321 1.00 96.31 355 SER A N 1
ATOM 2712 C CA . SER A 1 355 ? 8.441 -0.450 -2.910 1.00 96.31 355 SER A CA 1
ATOM 2713 C C . SER A 1 355 ? 7.505 0.360 -1.999 1.00 96.31 355 SER A C 1
ATOM 2715 O O . SER A 1 355 ? 6.816 -0.177 -1.121 1.00 96.31 355 SER A O 1
ATOM 2717 N N . ASN A 1 356 ? 7.422 1.666 -2.239 1.00 96.38 356 ASN A N 1
ATOM 2718 C CA . ASN A 1 356 ? 6.539 2.576 -1.519 1.00 96.38 356 ASN A CA 1
ATOM 2719 C C . ASN A 1 356 ? 5.063 2.262 -1.775 1.00 96.38 356 ASN A C 1
ATOM 2721 O O . ASN A 1 356 ? 4.263 2.201 -0.833 1.00 96.38 356 ASN A O 1
ATOM 2725 N N . THR A 1 357 ? 4.704 1.983 -3.026 1.00 97.94 357 THR A N 1
ATOM 2726 C CA . THR A 1 357 ? 3.340 1.589 -3.403 1.00 97.94 357 THR A CA 1
ATOM 2727 C C . THR A 1 357 ? 2.983 0.188 -2.888 1.00 97.94 357 THR A C 1
ATOM 2729 O O . THR A 1 357 ? 1.868 -0.026 -2.414 1.00 97.94 357 THR A O 1
ATOM 2732 N N . GLU A 1 358 ? 3.924 -0.760 -2.880 1.00 97.75 358 GLU A N 1
ATOM 2733 C CA . GLU A 1 358 ? 3.758 -2.091 -2.276 1.00 97.75 358 GLU A CA 1
ATOM 2734 C C . GLU A 1 358 ? 3.506 -2.004 -0.767 1.00 97.75 358 GLU A C 1
ATOM 2736 O O . GLU A 1 358 ? 2.660 -2.721 -0.230 1.00 97.75 358 GLU A O 1
ATOM 2741 N N . SER A 1 359 ? 4.180 -1.083 -0.078 1.00 97.50 359 SER A N 1
ATOM 2742 C CA . SER A 1 359 ? 3.937 -0.826 1.345 1.00 97.50 359 SER A CA 1
ATOM 2743 C C . SER A 1 359 ? 2.507 -0.332 1.594 1.00 97.50 359 SER A C 1
ATOM 2745 O O . SER A 1 359 ? 1.835 -0.837 2.496 1.00 97.50 359 SER A O 1
ATOM 2747 N N . LEU A 1 360 ? 1.992 0.580 0.757 1.00 98.12 360 LEU A N 1
ATOM 2748 C CA . LEU A 1 360 ? 0.590 1.023 0.811 1.00 98.12 360 LEU A CA 1
ATOM 2749 C C . LEU A 1 360 ? -0.384 -0.125 0.533 1.00 98.12 360 LEU A C 1
ATOM 2751 O O . LEU A 1 360 ? -1.333 -0.324 1.297 1.00 98.12 360 LEU A O 1
ATOM 2755 N N . LYS A 1 361 ? -0.114 -0.931 -0.500 1.00 98.31 361 LYS A N 1
ATOM 2756 C CA . LYS A 1 361 ? -0.898 -2.127 -0.828 1.00 98.31 361 LYS A CA 1
ATOM 2757 C C . LYS A 1 361 ? -0.975 -3.087 0.358 1.00 98.31 361 LYS A C 1
ATOM 2759 O O . LYS A 1 361 ? -2.061 -3.554 0.687 1.00 98.31 361 LYS A O 1
ATOM 2764 N N . ASN A 1 362 ? 0.146 -3.366 1.022 1.00 98.12 362 ASN A N 1
ATOM 2765 C CA . ASN A 1 362 ? 0.192 -4.273 2.170 1.00 98.12 362 ASN A CA 1
ATOM 2766 C C . ASN A 1 362 ? -0.654 -3.754 3.343 1.00 98.12 362 ASN A C 1
ATOM 2768 O O . ASN A 1 362 ? -1.388 -4.522 3.964 1.00 98.12 362 ASN A O 1
ATOM 2772 N N . ILE A 1 363 ? -0.612 -2.448 3.630 1.00 96.19 363 ILE A N 1
ATOM 2773 C CA . ILE A 1 363 ? -1.470 -1.833 4.657 1.00 96.19 363 ILE A CA 1
ATOM 2774 C C . ILE A 1 363 ? -2.950 -1.925 4.250 1.00 96.19 363 ILE A C 1
ATOM 2776 O O . ILE A 1 363 ? -3.791 -2.269 5.082 1.00 96.19 363 ILE A O 1
ATOM 2780 N N . ALA A 1 364 ? -3.278 -1.672 2.980 1.00 97.81 364 ALA A N 1
ATOM 2781 C CA . ALA A 1 364 ? -4.639 -1.798 2.460 1.00 97.81 364 ALA A CA 1
ATOM 2782 C C . ALA A 1 364 ? -5.154 -3.248 2.495 1.00 97.81 364 ALA A C 1
ATOM 2784 O O . ALA A 1 364 ? -6.314 -3.476 2.834 1.00 97.81 364 ALA A O 1
ATOM 2785 N N . GLN A 1 365 ? -4.298 -4.237 2.224 1.00 98.25 365 GLN A N 1
ATOM 2786 C CA . GLN A 1 365 ? -4.647 -5.652 2.352 1.00 98.25 365 GLN A CA 1
ATOM 2787 C C . GLN A 1 365 ? -4.906 -6.025 3.815 1.00 98.25 365 GLN A C 1
ATOM 2789 O O . GLN A 1 365 ? -5.927 -6.633 4.116 1.00 98.25 365 GLN A O 1
ATOM 2794 N N . ASN A 1 366 ? -4.061 -5.566 4.743 1.00 97.00 366 ASN A N 1
ATOM 2795 C CA . ASN A 1 366 ? -4.296 -5.762 6.175 1.00 97.00 366 ASN A CA 1
ATOM 2796 C C . ASN A 1 366 ? -5.624 -5.124 6.635 1.00 97.00 366 ASN A C 1
ATOM 2798 O O . ASN A 1 366 ? -6.318 -5.695 7.477 1.00 97.00 366 ASN A O 1
ATOM 2802 N N . LYS A 1 367 ? -6.015 -3.972 6.058 1.00 96.31 367 LYS A N 1
ATOM 2803 C CA . LYS A 1 367 ? -7.345 -3.370 6.273 1.00 96.31 367 LYS A CA 1
ATOM 2804 C C . LYS A 1 367 ? -8.450 -4.321 5.823 1.00 96.31 367 LYS A C 1
ATOM 2806 O O . LYS A 1 367 ? -9.383 -4.550 6.585 1.00 96.31 367 LYS A O 1
ATOM 2811 N N . VAL A 1 368 ? -8.359 -4.868 4.609 1.00 98.25 368 VAL A N 1
ATOM 2812 C CA . VAL A 1 368 ? -9.340 -5.837 4.088 1.00 98.25 368 VAL A CA 1
ATOM 2813 C C . VAL A 1 368 ? -9.462 -7.032 5.028 1.00 98.25 368 VAL A C 1
ATOM 2815 O O . VAL A 1 368 ? -10.573 -7.343 5.455 1.00 98.25 368 VAL A O 1
ATOM 2818 N N . ASP A 1 369 ? -8.341 -7.651 5.391 1.00 97.81 369 ASP A N 1
ATOM 2819 C CA . ASP A 1 369 ? -8.317 -8.866 6.207 1.00 97.81 369 ASP A CA 1
ATOM 2820 C C . ASP A 1 369 ? -8.961 -8.637 7.585 1.00 97.81 369 ASP A C 1
ATOM 2822 O O . ASP A 1 369 ? -9.789 -9.431 8.040 1.00 97.81 369 ASP A O 1
ATOM 2826 N N . GLU A 1 370 ? -8.645 -7.516 8.241 1.00 94.75 370 GLU A N 1
ATOM 2827 C CA . GLU A 1 370 ? -9.201 -7.187 9.556 1.00 94.75 370 GLU A CA 1
ATOM 2828 C C . GLU A 1 370 ? -10.692 -6.802 9.480 1.00 94.75 370 GLU A C 1
ATOM 2830 O O . GLU A 1 370 ? -11.470 -7.175 10.364 1.00 94.75 370 GLU A O 1
ATOM 2835 N N . LEU A 1 371 ? -11.131 -6.110 8.420 1.00 97.06 371 LEU A N 1
ATOM 2836 C CA . LEU A 1 371 ? -12.553 -5.823 8.192 1.00 97.06 371 LEU A CA 1
ATOM 2837 C C . LEU A 1 371 ? -13.350 -7.106 7.914 1.00 97.06 371 LEU A C 1
ATOM 2839 O O . LEU A 1 371 ? -14.440 -7.279 8.465 1.00 97.06 371 LEU A O 1
ATOM 2843 N N . GLU A 1 372 ? -12.816 -8.026 7.105 1.00 97.62 372 GLU A N 1
ATOM 2844 C CA . GLU A 1 372 ? -13.456 -9.317 6.825 1.00 97.62 372 GLU A CA 1
ATOM 2845 C C . GLU A 1 372 ? -13.570 -10.180 8.075 1.00 97.62 372 GLU A C 1
ATOM 2847 O O . GLU A 1 372 ? -14.635 -10.745 8.329 1.00 97.62 372 GLU A O 1
ATOM 2852 N N . LYS A 1 373 ? -12.519 -10.220 8.896 1.00 95.69 373 LYS A N 1
ATOM 2853 C CA . LYS A 1 373 ? -12.532 -10.908 10.187 1.00 95.69 373 LYS A CA 1
ATOM 2854 C C . LYS A 1 373 ? -13.644 -10.381 11.099 1.00 95.69 373 LYS A C 1
ATOM 2856 O O . LYS A 1 373 ? -14.451 -11.167 11.585 1.00 95.69 373 LYS A O 1
ATOM 2861 N N . ARG A 1 374 ? -13.740 -9.060 11.293 1.00 91.50 374 ARG A N 1
ATOM 2862 C CA . ARG A 1 374 ? -14.764 -8.434 12.161 1.00 91.50 374 ARG A CA 1
ATOM 2863 C C . ARG A 1 374 ? -16.179 -8.623 11.630 1.00 91.50 374 ARG A C 1
ATOM 2865 O O . ARG A 1 374 ? -17.111 -8.857 12.397 1.00 91.50 374 ARG A O 1
ATOM 2872 N N . PHE A 1 375 ? -16.344 -8.535 10.314 1.00 95.50 375 PHE A N 1
ATOM 2873 C CA . PHE A 1 375 ? -17.604 -8.857 9.658 1.00 95.50 375 PHE A CA 1
ATOM 2874 C C . PHE A 1 375 ? -18.012 -10.310 9.926 1.00 95.50 375 PHE A C 1
ATOM 2876 O O . PHE A 1 375 ? -19.143 -10.552 10.348 1.00 95.50 375 PHE A O 1
ATOM 2883 N N . GLN A 1 376 ? -17.088 -11.262 9.759 1.00 94.81 376 GLN A N 1
ATOM 2884 C CA . GLN A 1 376 ? -17.366 -12.678 9.985 1.00 94.81 376 GLN A CA 1
ATOM 2885 C C . GLN A 1 376 ? -17.693 -12.975 11.453 1.00 94.81 376 GLN A C 1
ATOM 2887 O O . GLN A 1 376 ? -18.640 -13.707 11.715 1.00 94.81 376 GLN A O 1
ATOM 2892 N N . GLU A 1 377 ? -17.005 -12.345 12.410 1.00 91.12 377 GLU A N 1
ATOM 2893 C CA . GLU A 1 377 ? -17.334 -12.457 13.839 1.00 91.12 377 GLU A CA 1
ATOM 2894 C C . GLU A 1 377 ? -18.796 -12.070 14.126 1.00 91.12 377 GLU A C 1
ATOM 2896 O O . GLU A 1 377 ? -19.467 -12.732 14.921 1.00 91.12 377 GLU A O 1
ATOM 2901 N N . GLY A 1 378 ? -19.306 -11.025 13.465 1.00 91.00 378 GLY A N 1
ATOM 2902 C CA . GLY A 1 378 ? -20.700 -10.594 13.581 1.00 91.00 378 GLY A CA 1
ATOM 2903 C C . GLY A 1 378 ? -21.711 -11.500 12.894 1.00 91.00 378 GLY A C 1
ATOM 2904 O O . GLY A 1 378 ? -22.830 -11.650 13.390 1.00 91.00 378 GLY A O 1
ATOM 2905 N N . VAL A 1 379 ? -21.328 -12.129 11.787 1.00 92.62 379 VAL A N 1
ATOM 2906 C CA . VAL A 1 379 ? -22.162 -13.129 11.109 1.00 92.62 379 VAL A CA 1
ATOM 2907 C C . VAL A 1 379 ? -22.236 -14.411 11.942 1.00 92.62 379 VAL A C 1
ATOM 2909 O O . VAL A 1 379 ? -23.328 -14.907 12.218 1.00 92.62 379 VAL A O 1
ATOM 2912 N N . ASP A 1 380 ? -21.095 -14.907 12.424 1.00 91.50 380 ASP A N 1
ATOM 2913 C CA . ASP A 1 380 ? -20.987 -16.165 13.172 1.00 91.50 380 ASP A CA 1
ATOM 2914 C C . ASP A 1 380 ? -21.740 -16.124 14.505 1.00 91.50 380 ASP A C 1
ATOM 2916 O O . ASP A 1 380 ? -22.345 -17.114 14.924 1.00 91.50 380 ASP A O 1
ATOM 2920 N N . ASN A 1 381 ? -21.732 -14.973 15.183 1.00 85.94 381 ASN A N 1
ATOM 2921 C CA . ASN A 1 381 ? -22.451 -14.799 16.443 1.00 85.94 381 ASN A CA 1
ATOM 2922 C C . ASN A 1 381 ? -23.943 -14.444 16.259 1.00 85.94 381 ASN A C 1
ATOM 2924 O O . ASN A 1 381 ? -24.654 -14.280 17.254 1.00 85.94 381 ASN A O 1
ATOM 2928 N N . GLY A 1 382 ? -24.421 -14.349 15.011 1.00 85.69 382 GLY A N 1
ATOM 2929 C CA . GLY A 1 382 ? -25.820 -14.100 14.657 1.00 85.69 382 GLY A CA 1
ATOM 2930 C C . GLY A 1 382 ? -26.297 -12.663 14.870 1.00 85.69 382 GLY A C 1
ATOM 2931 O O . GLY A 1 382 ? -27.500 -12.410 14.816 1.00 85.69 382 GLY A O 1
ATOM 2932 N N . THR A 1 383 ? -25.385 -11.727 15.134 1.00 86.25 383 THR A N 1
ATOM 2933 C CA . THR A 1 383 ? -25.715 -10.309 15.336 1.00 86.25 383 THR A CA 1
ATOM 2934 C C . THR A 1 383 ? -25.885 -9.582 14.003 1.00 86.25 383 THR A C 1
ATOM 2936 O O . THR A 1 383 ? -26.724 -8.691 13.893 1.00 86.25 383 THR A O 1
ATOM 2939 N N . ILE A 1 384 ? -25.119 -9.979 12.984 1.00 89.25 384 ILE A N 1
ATOM 2940 C CA . ILE A 1 384 ? -25.211 -9.470 11.615 1.00 89.25 384 ILE A CA 1
ATOM 2941 C C . ILE A 1 384 ? -25.887 -10.534 10.755 1.00 89.25 384 ILE A C 1
ATOM 2943 O O . ILE A 1 384 ? -25.357 -11.626 10.558 1.00 89.25 384 ILE A O 1
ATOM 2947 N N . VAL A 1 385 ? -27.075 -10.216 10.247 1.00 90.94 385 VAL A N 1
ATOM 2948 C CA . VAL A 1 385 ? -27.880 -11.139 9.439 1.00 90.94 385 VAL A CA 1
ATOM 2949 C C . VAL A 1 385 ? -27.723 -10.786 7.967 1.00 90.94 385 VAL A C 1
ATOM 2951 O O . VAL A 1 385 ? -27.789 -9.617 7.596 1.00 90.94 385 VAL A O 1
ATOM 2954 N N . GLU A 1 386 ? -27.539 -11.796 7.119 1.00 90.75 386 GLU A N 1
ATOM 2955 C CA . GLU A 1 386 ? -27.443 -11.603 5.672 1.00 90.75 386 GLU A CA 1
ATOM 2956 C C . GLU A 1 386 ? -28.642 -10.809 5.126 1.00 90.75 386 GLU A C 1
ATOM 2958 O O . GLU A 1 386 ? -29.801 -11.106 5.425 1.00 90.75 386 GLU A O 1
ATOM 2963 N N . GLY A 1 387 ? -28.349 -9.764 4.348 1.00 88.44 387 GLY A N 1
ATOM 2964 C CA . GLY A 1 387 ? -29.350 -8.845 3.804 1.00 88.44 387 GLY A CA 1
ATOM 2965 C C . GLY A 1 387 ? -29.843 -7.756 4.768 1.00 88.44 387 GLY A C 1
ATOM 2966 O O . GLY A 1 387 ? -30.666 -6.938 4.356 1.00 88.44 387 GLY A O 1
ATOM 2967 N N . SER A 1 388 ? -29.360 -7.699 6.017 1.00 91.00 388 SER A N 1
ATOM 2968 C CA . SER A 1 388 ? -29.634 -6.564 6.910 1.00 91.00 388 SER A CA 1
ATOM 2969 C C . SER A 1 388 ? -28.920 -5.291 6.441 1.00 91.00 388 SER A C 1
ATOM 2971 O O . SER A 1 388 ? -27.976 -5.340 5.649 1.00 91.00 388 SER A O 1
ATOM 2973 N N . GLN A 1 389 ? -29.348 -4.129 6.945 1.00 88.94 389 GLN A N 1
ATOM 2974 C CA . GLN A 1 389 ? -28.707 -2.856 6.603 1.00 88.94 389 GLN A CA 1
ATOM 2975 C C . GLN A 1 389 ? -27.231 -2.838 7.028 1.00 88.94 389 GLN A C 1
ATOM 2977 O O . GLN A 1 389 ? -26.374 -2.349 6.296 1.00 88.94 389 GLN A O 1
ATOM 2982 N N . GLU A 1 390 ? -26.931 -3.398 8.197 1.00 88.56 390 GLU A N 1
ATOM 2983 C CA . GLU A 1 390 ? -25.581 -3.514 8.744 1.00 88.56 390 GLU A CA 1
ATOM 2984 C C . GLU A 1 390 ? -24.712 -4.423 7.876 1.00 88.56 390 GLU A C 1
ATOM 2986 O O . GLU A 1 390 ? -23.584 -4.058 7.551 1.00 88.56 390 GLU A O 1
ATOM 2991 N N . TRP A 1 391 ? -25.263 -5.558 7.434 1.00 93.62 391 TRP A N 1
ATOM 2992 C CA . TRP A 1 391 ? -24.583 -6.467 6.515 1.00 93.62 391 TRP A CA 1
ATOM 2993 C C . TRP A 1 391 ? -24.228 -5.773 5.196 1.00 93.62 391 TRP A C 1
ATOM 2995 O O . TRP A 1 391 ? -23.082 -5.857 4.757 1.00 93.62 391 TRP A O 1
ATOM 3005 N N . ILE A 1 392 ? -25.178 -5.043 4.594 1.00 93.25 392 ILE A N 1
ATOM 3006 C CA . ILE A 1 392 ? -24.965 -4.320 3.328 1.00 93.25 392 ILE A CA 1
ATOM 3007 C C . ILE A 1 392 ? -23.873 -3.260 3.495 1.00 93.25 392 ILE A C 1
ATOM 3009 O O . ILE A 1 392 ? -22.949 -3.206 2.684 1.00 93.25 392 ILE A O 1
ATOM 3013 N N . ASN A 1 393 ? -23.950 -2.451 4.556 1.00 92.19 393 ASN A N 1
ATOM 3014 C CA . ASN A 1 393 ? -22.981 -1.386 4.814 1.00 92.19 393 ASN A CA 1
ATOM 3015 C C . ASN A 1 393 ? -21.567 -1.954 4.997 1.00 92.19 393 ASN A C 1
ATOM 3017 O O . ASN A 1 393 ? -20.640 -1.533 4.311 1.00 92.19 393 ASN A O 1
ATOM 3021 N N . MET A 1 394 ? -21.405 -2.959 5.863 1.00 95.19 394 MET A N 1
ATOM 3022 C CA . MET A 1 394 ? -20.097 -3.568 6.127 1.00 95.19 394 MET A CA 1
ATOM 3023 C C . MET A 1 394 ? -19.530 -4.261 4.883 1.00 95.19 394 MET A C 1
ATOM 3025 O O . MET A 1 394 ? -18.331 -4.159 4.618 1.00 95.19 394 MET A O 1
ATOM 3029 N N . LYS A 1 395 ? -20.365 -4.941 4.079 1.00 96.12 395 LYS A N 1
ATOM 3030 C CA . LYS A 1 395 ? -19.876 -5.545 2.833 1.00 96.12 395 LYS A CA 1
ATOM 3031 C C . LYS A 1 395 ? -19.493 -4.520 1.779 1.00 96.12 395 LYS A C 1
ATOM 3033 O O . LYS A 1 395 ? -18.501 -4.760 1.093 1.00 96.12 395 LYS A O 1
ATOM 3038 N N . SER A 1 396 ? -20.217 -3.407 1.667 1.00 96.06 396 SER A N 1
ATOM 3039 C CA . SER A 1 396 ? -19.846 -2.306 0.768 1.00 96.06 396 SER A CA 1
ATOM 3040 C C . SER A 1 396 ? -18.451 -1.782 1.101 1.00 96.06 396 SER A C 1
ATOM 3042 O O . SER A 1 396 ? -17.591 -1.722 0.230 1.00 96.06 396 SER A O 1
ATOM 3044 N N . GLU A 1 397 ? -18.190 -1.523 2.381 1.00 96.75 397 GLU A N 1
ATOM 3045 C CA . GLU A 1 397 ? -16.894 -1.041 2.876 1.00 96.75 397 GLU A CA 1
ATOM 3046 C C . GLU A 1 397 ? -15.754 -2.041 2.612 1.00 96.75 397 GLU A C 1
ATOM 3048 O O . GLU A 1 397 ? -14.658 -1.657 2.203 1.00 96.75 397 GLU A O 1
ATOM 3053 N N . ILE A 1 398 ? -16.007 -3.346 2.771 1.00 98.12 398 ILE A N 1
ATOM 3054 C CA . ILE A 1 398 ? -15.034 -4.391 2.409 1.00 98.12 398 ILE A CA 1
ATOM 3055 C C . ILE A 1 398 ? -14.753 -4.385 0.900 1.00 98.12 398 ILE A C 1
ATOM 3057 O O . ILE A 1 398 ? -13.603 -4.538 0.490 1.00 98.12 398 ILE A O 1
ATOM 3061 N N . VAL A 1 399 ? -15.781 -4.235 0.060 1.00 97.50 399 VAL A N 1
ATOM 3062 C CA . VAL A 1 399 ? -15.617 -4.183 -1.403 1.00 97.50 399 VAL A CA 1
ATOM 3063 C C . VAL A 1 399 ? -14.814 -2.951 -1.816 1.00 97.50 399 VAL A C 1
ATOM 3065 O O . VAL A 1 399 ? -13.910 -3.073 -2.642 1.00 97.50 399 VAL A O 1
ATOM 3068 N N . GLU A 1 400 ? -15.080 -1.793 -1.215 1.00 96.94 400 GLU A N 1
ATOM 3069 C CA . GLU A 1 400 ? -14.303 -0.568 -1.438 1.00 96.94 400 GLU A CA 1
ATOM 3070 C C . GLU A 1 400 ? -12.837 -0.743 -1.024 1.00 96.94 400 GLU A C 1
ATOM 3072 O O . GLU A 1 400 ? -11.935 -0.403 -1.792 1.00 96.94 400 GLU A O 1
ATOM 3077 N N . ALA A 1 401 ? -12.576 -1.360 0.132 1.00 96.75 401 ALA A N 1
ATOM 3078 C CA . ALA A 1 401 ? -11.215 -1.662 0.573 1.00 96.75 401 ALA A CA 1
ATOM 3079 C C . ALA A 1 401 ? -10.490 -2.634 -0.382 1.00 96.75 401 ALA A C 1
ATOM 3081 O O . ALA A 1 401 ? -9.326 -2.415 -0.713 1.00 96.75 401 ALA A O 1
ATOM 3082 N N . LYS A 1 402 ? -11.175 -3.667 -0.897 1.00 98.06 402 LYS A N 1
ATOM 3083 C CA . LYS A 1 402 ? -10.614 -4.587 -1.909 1.00 98.06 402 LYS A CA 1
ATOM 3084 C C . LYS A 1 402 ? -10.315 -3.888 -3.230 1.00 98.06 402 LYS A C 1
ATOM 3086 O O . LYS A 1 402 ? -9.296 -4.173 -3.863 1.00 98.06 402 LYS A O 1
ATOM 3091 N N . LYS A 1 403 ? -11.182 -2.960 -3.642 1.00 97.56 403 LYS A N 1
ATOM 3092 C CA . LYS A 1 403 ? -10.935 -2.127 -4.819 1.00 97.56 403 LYS A CA 1
ATOM 3093 C C . LYS A 1 403 ? -9.664 -1.297 -4.631 1.00 97.56 403 LYS A C 1
ATOM 3095 O O . LYS A 1 403 ? -8.847 -1.275 -5.541 1.00 97.56 403 LYS A O 1
ATOM 3100 N N . ALA A 1 404 ? -9.450 -0.702 -3.457 1.00 95.56 404 ALA A N 1
ATOM 3101 C CA . ALA A 1 404 ? -8.233 0.063 -3.178 1.00 95.56 404 ALA A CA 1
ATOM 3102 C C . ALA A 1 404 ? -6.952 -0.786 -3.313 1.00 95.56 404 ALA A C 1
ATOM 3104 O O . ALA A 1 404 ? -5.977 -0.325 -3.896 1.00 95.56 404 ALA A O 1
ATOM 3105 N N . VAL A 1 405 ? -6.961 -2.050 -2.862 1.00 98.19 405 VAL A N 1
ATOM 3106 C CA . VAL A 1 405 ? -5.839 -2.987 -3.096 1.00 98.19 405 VAL A CA 1
ATOM 3107 C C . VAL A 1 405 ? -5.587 -3.185 -4.594 1.00 98.19 405 VAL A C 1
ATOM 3109 O O . VAL A 1 405 ? -4.448 -3.100 -5.045 1.00 98.19 405 VAL A O 1
ATOM 3112 N N . THR A 1 406 ? -6.654 -3.379 -5.373 1.00 96.69 406 THR A N 1
ATOM 3113 C CA . THR A 1 406 ? -6.564 -3.550 -6.835 1.00 96.69 406 THR A CA 1
ATOM 3114 C C . THR A 1 406 ? -6.056 -2.279 -7.535 1.00 96.69 406 THR A C 1
ATOM 3116 O O . THR A 1 406 ? -5.295 -2.354 -8.502 1.00 96.69 406 THR A O 1
ATOM 3119 N N . ASP A 1 407 ? -6.446 -1.099 -7.046 1.00 97.62 407 ASP A N 1
ATOM 3120 C CA . ASP A 1 407 ? -5.963 0.190 -7.552 1.00 97.62 407 ASP A CA 1
ATOM 3121 C C . ASP A 1 407 ? -4.446 0.349 -7.290 1.00 97.62 407 ASP A C 1
ATOM 3123 O O . ASP A 1 407 ? -3.715 0.824 -8.166 1.00 97.62 407 ASP A O 1
ATOM 3127 N N . TYR A 1 408 ? -3.940 -0.117 -6.138 1.00 98.06 408 TYR A N 1
ATOM 3128 C CA . TYR A 1 408 ? -2.496 -0.177 -5.878 1.00 98.06 408 TYR A CA 1
ATOM 3129 C C . TYR A 1 408 ? -1.782 -1.209 -6.758 1.00 98.06 408 TYR A C 1
ATOM 3131 O O . TYR A 1 408 ? -0.720 -0.893 -7.286 1.00 98.06 408 TYR A O 1
ATOM 3139 N N . ASP A 1 409 ? -2.361 -2.394 -6.988 1.00 95.56 409 ASP A N 1
ATOM 3140 C CA . ASP A 1 409 ? -1.807 -3.384 -7.930 1.00 95.56 409 ASP A CA 1
ATOM 3141 C C . ASP A 1 409 ? -1.650 -2.802 -9.340 1.00 95.56 409 ASP A C 1
ATOM 3143 O O . ASP A 1 409 ? -0.600 -2.931 -9.969 1.00 95.56 409 ASP A O 1
ATOM 3147 N N . THR A 1 410 ? -2.669 -2.079 -9.806 1.00 95.06 410 THR A N 1
ATOM 3148 C CA . THR A 1 410 ? -2.632 -1.366 -11.091 1.00 95.06 410 THR A CA 1
ATOM 3149 C C . THR A 1 410 ? -1.543 -0.291 -11.106 1.00 95.06 410 THR A C 1
ATOM 3151 O O . THR A 1 410 ? -0.841 -0.124 -12.102 1.00 95.06 410 THR A O 1
ATOM 3154 N N . SER A 1 411 ? -1.379 0.443 -10.003 1.00 96.88 411 SER A N 1
ATOM 3155 C CA . SER A 1 411 ? -0.354 1.489 -9.888 1.00 96.88 411 SER A CA 1
ATOM 3156 C C . SER A 1 411 ? 1.060 0.906 -9.905 1.00 96.88 411 SER A C 1
ATOM 3158 O O . SER A 1 411 ? 1.924 1.439 -10.597 1.00 96.88 411 SER A O 1
ATOM 3160 N N . ILE A 1 412 ? 1.280 -0.217 -9.216 1.00 95.69 412 ILE A N 1
ATOM 3161 C CA . ILE A 1 412 ? 2.546 -0.963 -9.242 1.00 95.69 412 ILE A CA 1
ATOM 3162 C C . ILE A 1 412 ? 2.867 -1.410 -10.669 1.00 95.69 412 ILE A C 1
ATOM 3164 O O . ILE A 1 412 ? 3.995 -1.230 -11.122 1.00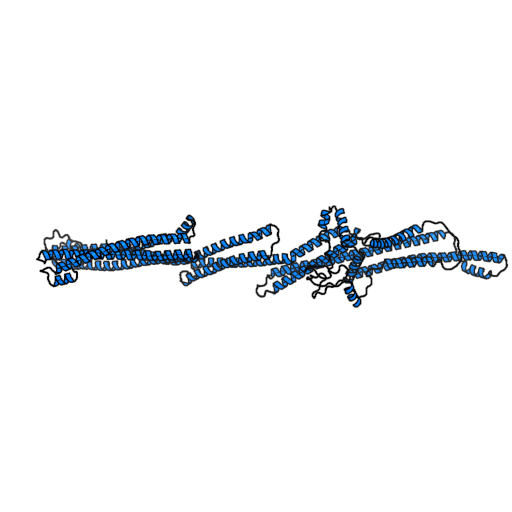 95.69 412 ILE A O 1
ATOM 3168 N N . GLU A 1 413 ? 1.888 -1.949 -11.400 1.00 90.25 413 GLU A N 1
ATOM 3169 C CA . GLU A 1 413 ? 2.105 -2.378 -12.783 1.00 90.25 413 GLU A CA 1
ATOM 3170 C C . GLU A 1 413 ? 2.427 -1.198 -13.709 1.00 90.25 413 GLU A C 1
ATOM 3172 O O . GLU A 1 413 ? 3.378 -1.260 -14.485 1.00 90.25 413 GLU A O 1
ATOM 3177 N N . ASN A 1 414 ? 1.723 -0.072 -13.571 1.00 92.06 414 ASN A N 1
ATOM 3178 C CA . ASN A 1 414 ? 2.044 1.142 -14.326 1.00 92.06 414 ASN A CA 1
ATOM 3179 C C . ASN A 1 414 ? 3.472 1.638 -14.046 1.00 92.06 414 ASN A C 1
ATOM 3181 O O . ASN A 1 414 ? 4.183 2.005 -14.982 1.00 92.06 414 ASN A O 1
ATOM 3185 N N . LEU A 1 415 ? 3.910 1.618 -12.782 1.00 94.31 415 LEU A N 1
ATOM 3186 C CA . LEU A 1 415 ? 5.277 1.990 -12.405 1.00 94.31 415 LEU A CA 1
ATOM 3187 C C . LEU A 1 415 ? 6.315 1.032 -13.003 1.00 94.31 415 LEU A C 1
ATOM 3189 O O . LEU A 1 415 ? 7.352 1.496 -13.469 1.00 94.31 415 LEU A O 1
ATOM 3193 N N . LYS A 1 416 ? 6.038 -0.277 -13.056 1.00 89.62 416 LYS A N 1
ATOM 3194 C CA . LYS A 1 416 ? 6.906 -1.256 -13.736 1.00 89.62 416 LYS A CA 1
ATOM 3195 C C . LYS A 1 416 ? 7.017 -0.972 -15.232 1.00 89.62 416 LYS A C 1
ATOM 3197 O O . LYS A 1 416 ? 8.119 -0.962 -15.771 1.00 89.62 416 LYS A O 1
ATOM 3202 N N . GLN A 1 417 ? 5.906 -0.669 -15.905 1.00 87.88 417 GLN A N 1
ATOM 3203 C CA . GLN A 1 417 ? 5.938 -0.322 -17.330 1.00 87.88 417 GLN A CA 1
ATOM 3204 C C . GLN A 1 417 ? 6.716 0.984 -17.588 1.00 87.88 417 GLN A C 1
ATOM 3206 O O . GLN A 1 417 ? 7.477 1.069 -18.554 1.00 87.88 417 GLN A O 1
ATOM 3211 N N . GLN A 1 418 ? 6.601 1.982 -16.705 1.00 90.75 418 GLN A N 1
ATOM 3212 C CA . GLN A 1 418 ? 7.412 3.208 -16.772 1.00 90.75 418 GLN A CA 1
ATOM 3213 C C . GLN A 1 418 ? 8.900 2.932 -16.519 1.00 90.75 418 GLN A C 1
ATOM 3215 O O . GLN A 1 418 ? 9.748 3.409 -17.274 1.00 90.75 418 GLN A O 1
ATOM 3220 N N . GLN A 1 419 ? 9.220 2.104 -15.520 1.00 89.12 419 GLN A N 1
ATOM 3221 C CA . GLN A 1 419 ? 10.585 1.675 -15.216 1.00 89.12 419 GLN A CA 1
ATOM 3222 C C . GLN A 1 419 ? 11.260 1.030 -16.429 1.00 89.12 419 GLN A C 1
ATOM 3224 O O . GLN A 1 419 ? 12.419 1.324 -16.716 1.00 89.12 419 GLN A O 1
ATOM 3229 N N . ILE A 1 420 ? 10.535 0.175 -17.153 1.00 85.50 420 ILE A N 1
ATOM 3230 C CA . ILE A 1 420 ? 11.015 -0.467 -18.380 1.00 85.50 420 ILE A CA 1
ATOM 3231 C C . ILE A 1 420 ? 11.350 0.581 -19.443 1.00 85.50 420 ILE A C 1
ATOM 3233 O O . ILE A 1 420 ? 12.425 0.517 -20.037 1.00 85.50 420 ILE A O 1
ATOM 3237 N N . GLY A 1 421 ? 10.471 1.568 -19.650 1.00 86.38 421 GLY A N 1
ATOM 3238 C CA . GLY A 1 421 ? 10.734 2.704 -20.539 1.00 86.38 421 GLY A CA 1
ATOM 3239 C C . GLY A 1 421 ? 12.051 3.402 -20.217 1.00 86.38 421 GLY A C 1
ATOM 3240 O O . GLY A 1 421 ? 12.948 3.470 -21.059 1.00 86.38 421 GLY A O 1
ATOM 3241 N N . VAL A 1 422 ? 12.209 3.824 -18.964 1.00 86.06 422 VAL A N 1
ATOM 3242 C CA . VAL A 1 422 ? 13.416 4.521 -18.500 1.00 86.06 422 VAL A CA 1
ATOM 3243 C C . VAL A 1 422 ? 14.661 3.636 -18.588 1.00 86.06 422 VAL A C 1
ATOM 3245 O O . VAL A 1 422 ? 15.730 4.113 -18.968 1.00 86.06 422 VAL A O 1
ATOM 3248 N N . TYR A 1 423 ? 14.544 2.337 -18.313 1.00 86.19 423 TYR A N 1
ATOM 3249 C CA . TYR A 1 423 ? 15.643 1.389 -18.485 1.00 86.19 423 TYR A CA 1
ATOM 3250 C C . TYR A 1 423 ? 16.139 1.349 -19.940 1.00 86.19 423 TYR A C 1
ATOM 3252 O O . TYR A 1 423 ? 17.347 1.414 -20.184 1.00 86.19 423 TYR A O 1
ATOM 3260 N N . TYR A 1 424 ? 15.238 1.287 -20.924 1.00 84.06 424 TYR A N 1
ATOM 3261 C CA . TYR A 1 424 ? 15.639 1.299 -22.335 1.00 84.06 424 TYR A CA 1
ATOM 3262 C C . TYR A 1 424 ? 16.221 2.640 -22.775 1.00 84.06 424 TYR A C 1
ATOM 3264 O O . TYR A 1 424 ? 17.180 2.653 -23.558 1.00 84.06 424 TYR A O 1
ATOM 3272 N N . GLU A 1 425 ? 15.726 3.749 -22.227 1.00 82.06 425 GLU A N 1
ATOM 3273 C CA . GLU A 1 425 ? 16.353 5.051 -22.430 1.00 82.06 425 GLU A CA 1
ATOM 3274 C C . GLU A 1 425 ? 17.797 5.072 -21.917 1.00 82.06 425 GLU A C 1
ATOM 3276 O O . GLU A 1 425 ? 18.704 5.520 -22.623 1.00 82.06 425 GLU A O 1
ATOM 3281 N N . GLU A 1 426 ? 18.025 4.556 -20.707 1.00 77.12 426 GLU A N 1
ATOM 3282 C CA . GLU A 1 426 ? 19.342 4.467 -20.071 1.00 77.12 426 GLU A CA 1
ATOM 3283 C C . GLU A 1 426 ? 20.329 3.608 -20.860 1.00 77.12 426 GLU A C 1
ATOM 3285 O O . GLU A 1 426 ? 21.477 4.017 -21.056 1.00 77.12 426 GLU A O 1
ATOM 3290 N N . GLN A 1 427 ? 19.902 2.418 -21.285 1.00 75.12 427 GLN A N 1
ATOM 3291 C CA . GLN A 1 427 ? 20.789 1.435 -21.907 1.00 75.12 427 GLN A CA 1
ATOM 3292 C C . GLN A 1 427 ? 21.019 1.690 -23.401 1.00 75.12 427 GLN A C 1
ATOM 3294 O O . GLN A 1 427 ? 22.104 1.396 -23.908 1.00 75.12 427 GLN A O 1
ATOM 3299 N N . PHE A 1 428 ? 20.025 2.237 -24.109 1.00 78.94 428 PHE A N 1
ATOM 3300 C CA . PHE A 1 428 ? 20.048 2.315 -25.570 1.00 78.94 428 PHE A CA 1
ATOM 3301 C C . PHE A 1 428 ? 19.720 3.710 -26.098 1.00 78.94 428 PHE A C 1
ATOM 3303 O O . PHE A 1 428 ? 20.561 4.292 -26.790 1.00 78.94 428 PHE A O 1
ATOM 3310 N N . ASP A 1 429 ? 18.542 4.263 -25.783 1.00 83.12 429 ASP A N 1
ATOM 3311 C CA . ASP A 1 429 ? 18.004 5.388 -26.566 1.00 83.12 429 ASP A CA 1
ATOM 3312 C C . ASP A 1 429 ? 18.825 6.669 -26.398 1.00 83.12 429 ASP A C 1
ATOM 3314 O O . ASP A 1 429 ? 19.147 7.310 -27.394 1.00 83.12 429 ASP A O 1
ATOM 3318 N N . ARG A 1 430 ? 19.323 6.978 -25.194 1.00 81.69 430 ARG A N 1
ATOM 3319 C CA . ARG A 1 430 ? 20.226 8.132 -24.973 1.00 81.69 430 ARG A CA 1
ATOM 3320 C C . ARG A 1 430 ? 21.524 8.027 -25.774 1.00 81.69 430 ARG A C 1
ATOM 3322 O O . ARG A 1 430 ? 22.168 9.025 -26.095 1.00 81.69 430 ARG A O 1
ATOM 3329 N N . ALA A 1 431 ? 21.972 6.804 -26.048 1.00 68.88 431 ALA A N 1
ATOM 3330 C CA . ALA A 1 431 ? 23.189 6.553 -26.802 1.00 68.88 431 ALA A CA 1
ATOM 3331 C C . ALA A 1 431 ? 22.937 6.508 -28.318 1.00 68.88 431 ALA A C 1
ATOM 3333 O O . ALA A 1 431 ? 23.888 6.722 -29.068 1.00 68.88 431 ALA A O 1
ATOM 3334 N N . ILE A 1 432 ? 21.704 6.218 -28.746 1.00 76.44 432 ILE A N 1
ATOM 3335 C CA . ILE A 1 432 ? 21.215 6.362 -30.125 1.00 76.44 432 ILE A CA 1
ATOM 3336 C C . ILE A 1 432 ? 21.011 7.847 -30.447 1.00 76.44 432 ILE A C 1
ATOM 3338 O O . ILE A 1 432 ? 21.546 8.321 -31.440 1.00 76.44 432 ILE A O 1
ATOM 3342 N N . GLU A 1 433 ? 20.402 8.619 -29.548 1.00 83.00 433 GLU A N 1
ATOM 3343 C CA . GLU A 1 433 ? 20.192 10.062 -29.723 1.00 83.00 433 GLU A CA 1
ATOM 3344 C C . GLU A 1 433 ? 21.513 10.817 -29.951 1.00 83.00 433 GLU A C 1
ATOM 3346 O O . GLU A 1 433 ? 21.610 11.698 -30.800 1.00 83.00 433 GLU A O 1
ATOM 3351 N N . LYS A 1 434 ? 22.588 10.436 -29.249 1.00 76.38 434 LYS A N 1
ATOM 3352 C CA . LYS A 1 434 ? 23.929 11.001 -29.493 1.00 76.38 434 LYS A CA 1
ATOM 3353 C C . LYS A 1 434 ? 24.489 10.658 -30.876 1.00 76.38 434 LYS A C 1
ATOM 3355 O O . LYS A 1 434 ? 25.275 11.438 -31.412 1.00 76.38 434 LYS A O 1
ATOM 3360 N N . ILE A 1 435 ? 24.137 9.495 -31.424 1.00 73.38 435 ILE A N 1
ATOM 3361 C CA . ILE A 1 435 ? 24.512 9.097 -32.787 1.00 73.38 435 ILE A CA 1
ATOM 3362 C C . ILE A 1 435 ? 23.713 9.928 -33.795 1.00 73.38 435 ILE A C 1
ATOM 3364 O O . ILE A 1 435 ? 24.310 10.448 -34.734 1.00 73.38 435 ILE A O 1
ATOM 3368 N N . ASP A 1 436 ? 22.418 10.134 -33.563 1.00 82.56 436 ASP A N 1
ATOM 3369 C CA . ASP A 1 436 ? 21.578 11.002 -34.397 1.00 82.56 436 ASP A CA 1
ATOM 3370 C C . ASP A 1 436 ? 22.085 12.445 -34.410 1.00 82.56 436 ASP A C 1
ATOM 3372 O O . ASP A 1 436 ? 22.341 12.995 -35.476 1.00 82.56 436 ASP A O 1
ATOM 3376 N N . GLN A 1 437 ? 22.396 13.018 -33.246 1.00 80.19 437 GLN A N 1
ATOM 3377 C CA . GLN A 1 437 ? 23.002 14.354 -33.159 1.00 80.19 437 GLN A CA 1
ATOM 3378 C C . GLN A 1 437 ? 24.333 14.451 -33.920 1.00 80.19 437 GLN A C 1
ATOM 3380 O O . GLN A 1 437 ? 24.687 15.512 -34.436 1.00 80.19 437 GLN A O 1
ATOM 3385 N N . PHE A 1 438 ? 25.105 13.364 -33.976 1.00 77.12 438 PHE A N 1
ATOM 3386 C CA . PHE A 1 438 ? 26.334 13.308 -34.761 1.00 77.12 438 PHE A CA 1
ATOM 3387 C C . PHE A 1 438 ? 26.050 13.231 -36.268 1.00 77.12 438 PHE A C 1
ATOM 3389 O O . PHE A 1 438 ? 26.704 13.936 -37.040 1.00 77.12 438 PHE A O 1
ATOM 3396 N N . LYS A 1 439 ? 25.061 12.432 -36.686 1.00 82.50 439 LYS A N 1
ATOM 3397 C CA . LYS A 1 439 ? 24.596 12.341 -38.079 1.00 82.50 439 LYS A CA 1
ATOM 3398 C C . LYS A 1 439 ? 24.073 13.688 -38.576 1.00 82.50 439 LYS A C 1
ATOM 3400 O O . LYS A 1 439 ? 24.558 14.157 -39.598 1.00 82.50 439 LYS A O 1
ATOM 3405 N N . ASP A 1 440 ? 23.225 14.364 -37.803 1.00 85.69 440 ASP A N 1
ATOM 3406 C CA . ASP A 1 440 ? 22.676 15.686 -38.141 1.00 85.69 440 ASP A CA 1
ATOM 3407 C C . ASP A 1 440 ? 23.780 16.734 -38.359 1.00 85.69 440 ASP A C 1
ATOM 3409 O O . ASP A 1 440 ? 23.709 17.576 -39.262 1.00 85.69 440 ASP A O 1
ATOM 3413 N N . ARG A 1 441 ? 24.847 16.678 -37.547 1.00 79.88 441 ARG A N 1
ATOM 3414 C CA . ARG A 1 441 ? 26.031 17.533 -37.729 1.00 79.88 441 ARG A CA 1
ATOM 3415 C C . ARG A 1 441 ? 26.764 17.206 -39.025 1.00 79.88 441 ARG A C 1
ATOM 3417 O O . ARG A 1 441 ? 27.174 18.132 -39.722 1.00 79.88 441 ARG A O 1
ATOM 3424 N N . ILE A 1 442 ? 26.942 15.925 -39.348 1.00 79.19 442 ILE A N 1
ATOM 3425 C CA . ILE A 1 442 ? 27.564 15.507 -40.611 1.00 79.19 442 ILE A CA 1
ATOM 3426 C C . ILE A 1 442 ? 26.729 15.976 -41.802 1.00 79.19 442 ILE A C 1
ATOM 3428 O O . ILE A 1 442 ? 27.294 16.581 -42.711 1.00 79.19 442 ILE A O 1
ATOM 3432 N N . ASP A 1 443 ? 25.416 15.759 -41.775 1.00 85.62 443 ASP A N 1
ATOM 3433 C CA . ASP A 1 443 ? 24.493 16.189 -42.827 1.00 85.62 443 ASP A CA 1
ATOM 3434 C C . ASP A 1 443 ? 24.573 17.698 -43.048 1.00 85.62 443 ASP A C 1
ATOM 3436 O O . ASP A 1 443 ? 24.737 18.163 -44.177 1.00 85.62 443 ASP A O 1
ATOM 3440 N N . THR A 1 444 ? 24.553 18.468 -41.956 1.00 84.69 444 THR A N 1
ATOM 3441 C CA . THR A 1 444 ? 24.702 19.926 -42.004 1.00 84.69 444 THR A CA 1
ATOM 3442 C C . THR A 1 444 ? 26.021 20.322 -42.664 1.00 84.69 444 THR A C 1
ATOM 3444 O O . THR A 1 444 ? 26.033 21.169 -43.552 1.00 84.69 444 THR A O 1
ATOM 3447 N N . LEU A 1 445 ? 27.138 19.706 -42.268 1.00 83.38 445 LEU A N 1
ATOM 3448 C CA . LEU A 1 445 ? 28.462 20.027 -42.809 1.00 83.38 445 LEU A CA 1
ATOM 3449 C C . LEU A 1 445 ? 28.612 19.631 -44.275 1.00 83.38 445 LEU A C 1
ATOM 3451 O O . LEU A 1 445 ? 29.201 20.377 -45.057 1.00 83.38 445 LEU A O 1
ATOM 3455 N N . ASN A 1 446 ? 28.061 18.482 -44.653 1.00 84.56 446 ASN A N 1
ATOM 3456 C CA . ASN A 1 446 ? 28.078 18.001 -46.024 1.00 84.56 446 ASN A CA 1
ATOM 3457 C C . ASN A 1 446 ? 27.217 18.887 -46.933 1.00 84.56 446 ASN A C 1
ATOM 3459 O O . ASN A 1 446 ? 27.632 19.201 -48.045 1.00 84.56 446 ASN A O 1
ATOM 3463 N N . GLY A 1 447 ? 26.074 19.368 -46.433 1.00 85.75 447 GLY A N 1
ATOM 3464 C CA . GLY A 1 447 ? 25.189 20.290 -47.145 1.00 85.75 447 GLY A CA 1
ATOM 3465 C C . GLY A 1 447 ? 25.814 21.653 -47.464 1.00 85.75 447 GLY A C 1
ATOM 3466 O O . GLY A 1 447 ? 25.370 22.317 -48.399 1.00 85.75 447 GLY A O 1
ATOM 3467 N N . ILE A 1 448 ? 26.864 22.072 -46.745 1.00 85.19 448 ILE A N 1
ATOM 3468 C CA . ILE A 1 448 ? 27.597 23.310 -47.067 1.00 85.19 448 ILE A CA 1
ATOM 3469 C C . ILE A 1 448 ? 28.538 23.105 -48.272 1.00 85.19 448 ILE A C 1
ATOM 3471 O O . ILE A 1 448 ? 28.875 24.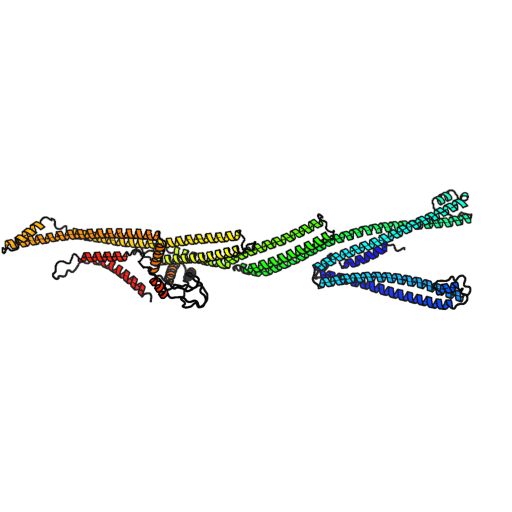066 -48.968 1.00 85.19 448 ILE A O 1
ATOM 3475 N N . ILE A 1 449 ? 28.952 21.866 -48.565 1.00 85.00 449 ILE A N 1
ATOM 3476 C CA . ILE A 1 449 ? 29.796 21.549 -49.723 1.00 85.00 449 ILE A CA 1
ATOM 3477 C C . ILE A 1 449 ? 28.913 21.457 -50.975 1.00 85.00 449 ILE A C 1
ATOM 3479 O O . ILE A 1 449 ? 28.262 20.441 -51.220 1.00 85.00 449 ILE A O 1
ATOM 3483 N N . SER A 1 450 ? 28.917 22.506 -51.801 1.00 84.88 450 SER A N 1
ATOM 3484 C CA . SER A 1 450 ? 28.130 22.523 -53.040 1.00 84.88 450 SER A CA 1
ATOM 3485 C C . SER A 1 450 ? 28.677 21.555 -54.090 1.00 84.88 450 SER A C 1
ATOM 3487 O O . SER A 1 450 ? 29.873 21.262 -54.122 1.00 84.88 450 SER A O 1
ATOM 3489 N N . ASP A 1 451 ? 27.817 21.079 -54.993 1.00 83.06 451 ASP A N 1
ATOM 3490 C CA . ASP A 1 451 ? 28.219 20.122 -56.033 1.00 83.06 451 ASP A CA 1
ATOM 3491 C C . ASP A 1 451 ? 29.308 20.672 -56.966 1.00 83.06 451 ASP A C 1
ATOM 3493 O O . ASP A 1 451 ? 30.246 19.955 -57.314 1.00 83.06 451 ASP A O 1
ATOM 3497 N N . ASP A 1 452 ? 29.260 21.971 -57.278 1.00 83.06 452 ASP A N 1
ATOM 3498 C CA . ASP A 1 452 ? 30.283 22.661 -58.075 1.00 83.06 452 ASP A CA 1
ATOM 3499 C C . ASP A 1 452 ? 31.660 22.699 -57.396 1.00 83.06 452 ASP A C 1
ATOM 3501 O O . ASP A 1 452 ? 32.679 22.840 -58.073 1.00 83.06 452 ASP A O 1
ATOM 3505 N N . MET A 1 453 ? 31.715 22.590 -56.065 1.00 82.44 453 MET A N 1
ATOM 3506 C CA . MET A 1 453 ? 32.977 22.557 -55.329 1.00 82.44 453 MET A CA 1
ATOM 3507 C C . MET A 1 453 ? 33.627 21.179 -55.363 1.00 82.44 453 MET A C 1
ATOM 3509 O O . MET A 1 453 ? 34.820 21.094 -55.079 1.00 82.44 453 MET A O 1
ATOM 3513 N N . LYS A 1 454 ? 32.885 20.109 -55.679 1.00 84.25 454 LYS A N 1
ATOM 3514 C CA . LYS A 1 454 ? 33.347 18.722 -55.510 1.00 84.25 454 LYS A CA 1
ATOM 3515 C C . LYS A 1 454 ? 34.274 18.247 -56.633 1.00 84.25 454 LYS A C 1
ATOM 3517 O O . LYS A 1 454 ? 35.163 17.441 -56.365 1.00 84.25 454 LYS A O 1
ATOM 3522 N N . ILE A 1 455 ? 34.108 18.755 -57.856 1.00 78.25 455 ILE A N 1
ATOM 3523 C CA . ILE A 1 455 ? 34.874 18.345 -59.047 1.00 78.25 455 ILE A CA 1
ATOM 3524 C C . ILE A 1 455 ? 35.490 19.577 -59.722 1.00 78.25 455 ILE A C 1
ATOM 3526 O O . ILE A 1 455 ? 34.800 20.560 -59.996 1.00 78.25 455 ILE A O 1
ATOM 3530 N N . ASP A 1 456 ? 36.787 19.531 -60.033 1.00 74.44 456 ASP A N 1
ATOM 3531 C CA . ASP A 1 456 ? 37.446 20.594 -60.798 1.00 74.44 456 ASP A CA 1
ATOM 3532 C C . ASP A 1 456 ? 37.112 20.462 -62.289 1.00 74.44 456 ASP A C 1
ATOM 3534 O O . ASP A 1 456 ? 37.606 19.574 -62.982 1.00 74.44 456 ASP A O 1
ATOM 3538 N N . LYS A 1 457 ? 36.325 21.409 -62.810 1.00 72.81 457 LYS A N 1
ATOM 3539 C CA . LYS A 1 457 ? 35.861 21.444 -64.211 1.00 72.81 457 LYS A CA 1
ATOM 3540 C C . LYS A 1 457 ? 36.985 21.474 -65.259 1.00 72.81 457 LYS A C 1
ATOM 3542 O O . LYS A 1 457 ? 36.718 21.251 -66.437 1.00 72.81 457 LYS A O 1
ATOM 3547 N N . ASN A 1 458 ? 38.226 21.786 -64.877 1.00 62.41 458 ASN A N 1
ATOM 3548 C CA . ASN A 1 458 ? 39.364 21.837 -65.799 1.00 62.41 458 ASN A CA 1
ATOM 3549 C C . ASN A 1 458 ? 40.171 20.541 -65.849 1.00 62.41 458 ASN A C 1
ATOM 3551 O O . ASN A 1 458 ? 40.891 20.327 -66.826 1.00 62.41 458 ASN A O 1
ATOM 3555 N N . THR A 1 459 ? 40.111 19.731 -64.793 1.00 62.06 459 THR A N 1
ATOM 3556 C CA . THR A 1 459 ? 40.883 18.485 -64.681 1.00 62.06 459 THR A CA 1
ATOM 3557 C C . THR A 1 459 ? 39.998 17.244 -64.649 1.00 62.06 459 THR A C 1
ATOM 3559 O O . THR A 1 459 ? 40.495 16.163 -64.935 1.00 62.06 459 THR A O 1
ATOM 3562 N N . GLY A 1 460 ? 38.713 17.392 -64.317 1.00 60.22 460 GLY A N 1
ATOM 3563 C CA . GLY A 1 460 ? 37.774 16.294 -64.092 1.00 60.22 460 GLY A CA 1
ATOM 3564 C C . GLY A 1 460 ? 37.957 15.594 -62.742 1.00 60.22 460 GLY A C 1
ATOM 3565 O O . GLY A 1 460 ? 37.108 14.806 -62.343 1.00 60.22 460 GLY A O 1
ATOM 3566 N N . LEU A 1 461 ? 39.027 15.910 -62.006 1.00 66.06 461 LEU A N 1
ATOM 3567 C CA . LEU A 1 461 ? 39.376 15.250 -60.752 1.00 66.06 461 LEU A CA 1
ATOM 3568 C C . LEU A 1 461 ? 38.526 15.751 -59.578 1.00 66.06 461 LEU A C 1
ATOM 3570 O O . LEU A 1 461 ? 38.084 16.906 -59.546 1.00 66.06 461 LEU A O 1
ATOM 3574 N N . LEU A 1 462 ? 38.386 14.898 -58.559 1.00 67.19 462 LEU A N 1
ATOM 3575 C CA . LEU A 1 462 ? 37.867 15.311 -57.256 1.00 67.19 462 LEU A CA 1
ATOM 3576 C C . LEU A 1 462 ? 38.743 16.405 -56.642 1.00 67.19 462 LEU A C 1
ATOM 3578 O O . LEU A 1 462 ? 39.972 16.309 -56.602 1.00 67.19 462 LEU A O 1
ATOM 3582 N N . THR A 1 463 ? 38.091 17.431 -56.109 1.00 72.38 463 THR A N 1
ATOM 3583 C CA . THR A 1 463 ? 38.746 18.434 -55.271 1.00 72.38 463 THR A CA 1
ATOM 3584 C C . THR A 1 463 ? 38.887 17.917 -53.837 1.00 72.38 463 THR A C 1
ATOM 3586 O O . THR A 1 463 ? 38.268 16.925 -53.439 1.00 72.38 463 THR A O 1
ATOM 3589 N N . GLU A 1 464 ? 39.632 18.644 -53.004 1.00 67.75 464 GLU A N 1
ATOM 3590 C CA . GLU A 1 464 ? 39.689 18.376 -51.563 1.00 67.75 464 GLU A CA 1
ATOM 3591 C C . GLU A 1 464 ? 38.298 18.448 -50.898 1.00 67.75 464 GLU A C 1
ATOM 3593 O O . GLU A 1 464 ? 38.027 17.725 -49.940 1.00 67.75 464 GLU A O 1
ATOM 3598 N N . TRP A 1 465 ? 37.378 19.256 -51.439 1.00 75.50 465 TRP A N 1
ATOM 3599 C CA . TRP A 1 465 ? 35.989 19.354 -50.981 1.00 75.50 465 TRP A CA 1
ATOM 3600 C C . TRP A 1 465 ? 35.144 18.156 -51.409 1.00 75.50 465 TRP A C 1
ATOM 3602 O O . TRP A 1 465 ? 34.364 17.644 -50.609 1.00 75.50 465 TRP A O 1
ATOM 3612 N N . GLY A 1 466 ? 35.336 17.665 -52.636 1.00 74.44 466 GLY A N 1
ATOM 3613 C CA . GLY A 1 466 ? 34.707 16.432 -53.111 1.00 74.44 466 GLY A CA 1
ATOM 3614 C C . GLY A 1 466 ? 35.124 15.236 -52.266 1.00 74.44 466 GLY A C 1
ATOM 3615 O O . GLY A 1 466 ? 34.274 14.504 -51.764 1.00 74.44 466 GLY A O 1
ATOM 3616 N N . ALA A 1 467 ? 36.423 15.100 -52.001 1.00 69.62 467 ALA A N 1
ATOM 3617 C CA . ALA A 1 467 ? 36.947 14.067 -51.112 1.00 69.62 467 ALA A CA 1
ATOM 3618 C C . ALA A 1 467 ? 36.454 14.223 -49.657 1.00 69.62 467 ALA A C 1
ATOM 3620 O O . ALA A 1 467 ? 36.121 13.231 -49.006 1.00 69.62 467 ALA A O 1
ATOM 3621 N N . THR A 1 468 ? 36.327 15.461 -49.159 1.00 74.81 468 THR A N 1
ATOM 3622 C CA . THR A 1 468 ? 35.727 15.750 -47.842 1.00 74.81 468 THR A CA 1
ATOM 3623 C C . THR A 1 468 ? 34.261 15.298 -47.778 1.00 74.81 468 THR A C 1
ATOM 3625 O O . THR A 1 468 ? 33.869 14.661 -46.802 1.00 74.81 468 THR A O 1
ATOM 3628 N N . SER A 1 469 ? 33.471 15.548 -48.827 1.00 81.12 469 SER A N 1
ATOM 3629 C CA . SER A 1 469 ? 32.064 15.122 -48.926 1.00 81.12 469 SER A CA 1
ATOM 3630 C C . SER A 1 469 ? 31.914 13.593 -48.930 1.00 81.12 469 SER A C 1
ATOM 3632 O O . SER A 1 469 ? 31.103 13.051 -48.179 1.00 81.12 469 SER A O 1
ATOM 3634 N N . VAL A 1 470 ? 32.762 12.866 -49.673 1.00 73.25 470 VAL A N 1
ATOM 3635 C CA . VAL A 1 470 ? 32.775 11.388 -49.635 1.00 73.25 470 VAL A CA 1
ATOM 3636 C C . VAL A 1 470 ? 33.108 10.868 -48.232 1.00 73.25 470 VAL A C 1
ATOM 3638 O O . VAL A 1 470 ? 32.470 9.934 -47.745 1.00 73.25 470 VAL A O 1
ATOM 3641 N N . MET A 1 471 ? 34.087 11.473 -47.551 1.00 71.38 471 MET A N 1
ATOM 3642 C CA . MET A 1 471 ? 34.476 11.058 -46.200 1.00 71.38 471 MET A CA 1
ATOM 3643 C C . MET A 1 471 ? 33.372 11.324 -45.165 1.00 71.38 471 MET A C 1
ATOM 3645 O O . MET A 1 471 ? 33.155 10.499 -44.276 1.00 71.38 471 MET A O 1
ATOM 3649 N N . LEU A 1 472 ? 32.643 12.437 -45.288 1.00 76.12 472 LEU A N 1
ATOM 3650 C CA . LEU A 1 472 ? 31.473 12.737 -44.460 1.00 76.12 472 LEU A CA 1
ATOM 3651 C C . LEU A 1 472 ? 30.355 11.706 -44.667 1.00 76.12 472 LEU A C 1
ATOM 3653 O O . LEU A 1 472 ? 29.933 11.085 -43.691 1.00 76.12 472 LEU A O 1
ATOM 3657 N N . ASN A 1 473 ? 29.974 11.424 -45.918 1.00 76.69 473 ASN A N 1
ATOM 3658 C CA . ASN A 1 473 ? 28.984 10.386 -46.236 1.00 76.69 473 ASN A CA 1
ATOM 3659 C C . ASN A 1 473 ? 29.396 9.012 -45.679 1.00 76.69 473 ASN A C 1
ATOM 3661 O O . ASN A 1 473 ? 28.570 8.268 -45.152 1.00 76.69 473 ASN A O 1
ATOM 3665 N N . ARG A 1 474 ? 30.692 8.676 -45.725 1.00 70.75 474 ARG A N 1
ATOM 3666 C CA . ARG A 1 474 ? 31.232 7.435 -45.146 1.00 70.75 474 ARG A CA 1
ATOM 3667 C C . ARG A 1 474 ? 31.148 7.398 -43.618 1.00 70.75 474 ARG A C 1
ATOM 3669 O O . ARG A 1 474 ? 30.856 6.345 -43.043 1.00 70.75 474 ARG A O 1
ATOM 3676 N N . ASN A 1 475 ? 31.418 8.516 -42.949 1.00 71.19 475 ASN A N 1
ATOM 3677 C CA . ASN A 1 475 ? 31.294 8.617 -41.495 1.00 71.19 475 ASN A CA 1
ATOM 3678 C C . ASN A 1 475 ? 29.832 8.464 -41.061 1.00 71.19 475 ASN A C 1
ATOM 3680 O O . ASN A 1 475 ? 29.561 7.727 -40.116 1.00 71.19 475 ASN A O 1
ATOM 3684 N N . GLN A 1 476 ? 28.894 9.072 -41.788 1.00 76.56 476 GLN A N 1
ATOM 3685 C CA . GLN A 1 476 ? 27.461 8.916 -41.537 1.00 76.56 476 GLN A CA 1
ATOM 3686 C C . GLN A 1 476 ? 26.975 7.493 -41.817 1.00 76.56 476 GLN A C 1
ATOM 3688 O O . GLN A 1 476 ? 26.262 6.921 -40.999 1.00 76.56 476 GLN A O 1
ATOM 3693 N N . PHE A 1 477 ? 27.441 6.869 -42.904 1.00 73.19 477 PHE A N 1
ATOM 3694 C CA . PHE A 1 477 ? 27.182 5.454 -43.176 1.00 73.19 477 PHE A CA 1
ATOM 3695 C C . PHE A 1 477 ? 27.657 4.578 -42.008 1.00 73.19 477 PHE A C 1
ATOM 3697 O O . PHE A 1 477 ? 26.946 3.683 -41.559 1.00 73.19 477 PHE A O 1
ATOM 3704 N N . SER A 1 478 ? 28.843 4.860 -41.464 1.00 69.38 478 SER A N 1
ATOM 3705 C CA . SER A 1 478 ? 29.384 4.139 -40.303 1.00 69.38 478 SER A CA 1
ATOM 3706 C C . SER A 1 478 ? 28.564 4.390 -39.028 1.00 69.38 478 SER A C 1
ATOM 3708 O O . SER A 1 478 ? 28.352 3.462 -38.250 1.00 69.38 478 SER A O 1
ATOM 3710 N N . ALA A 1 479 ? 28.066 5.612 -38.827 1.00 71.75 479 ALA A N 1
ATOM 3711 C CA . ALA A 1 479 ? 27.189 5.966 -37.711 1.00 71.75 479 ALA A CA 1
ATOM 3712 C C . ALA A 1 479 ? 25.843 5.219 -37.784 1.00 71.75 479 ALA A C 1
ATOM 3714 O O . ALA A 1 479 ? 25.422 4.625 -36.792 1.00 71.75 479 ALA A O 1
ATOM 3715 N N . ASN A 1 480 ? 25.236 5.140 -38.974 1.00 76.25 480 ASN A N 1
ATOM 3716 C CA . ASN A 1 480 ? 24.029 4.345 -39.222 1.00 76.25 480 ASN A CA 1
ATOM 3717 C C . ASN A 1 480 ? 24.239 2.854 -38.899 1.00 76.25 480 ASN A C 1
ATOM 3719 O O . ASN A 1 480 ? 23.335 2.198 -38.388 1.00 76.25 480 ASN A O 1
ATOM 3723 N N . GLN A 1 481 ? 25.424 2.296 -39.183 1.00 73.44 481 GLN A N 1
ATOM 3724 C CA . GLN A 1 481 ? 25.747 0.903 -38.836 1.00 73.44 481 GLN A CA 1
ATOM 3725 C C . GLN A 1 481 ? 25.808 0.681 -37.318 1.00 73.44 481 GLN A C 1
ATOM 3727 O O . GLN A 1 481 ? 25.308 -0.330 -36.824 1.00 73.44 481 GLN A O 1
ATOM 3732 N N . GLU A 1 482 ? 26.385 1.622 -36.570 1.00 73.69 482 GLU A N 1
ATOM 3733 C CA . GLU A 1 482 ? 26.438 1.542 -35.106 1.00 73.69 482 GLU A CA 1
ATOM 3734 C C . GLU A 1 482 ? 25.047 1.686 -34.473 1.00 73.69 482 GLU A C 1
ATOM 3736 O O . GLU A 1 482 ? 24.713 0.962 -33.534 1.00 73.69 482 GLU A O 1
ATOM 3741 N N . GLU A 1 483 ? 24.201 2.561 -35.013 1.00 80.44 483 GLU A N 1
ATOM 3742 C CA . GLU A 1 483 ? 22.807 2.680 -34.584 1.00 80.44 483 GLU A CA 1
ATOM 3743 C C . GLU A 1 483 ? 22.018 1.389 -34.847 1.00 80.44 483 GLU A C 1
ATOM 3745 O O . GLU A 1 483 ? 21.365 0.872 -33.939 1.00 80.44 483 GLU A O 1
ATOM 3750 N N . MET A 1 484 ? 22.156 0.793 -36.041 1.00 78.12 484 MET A N 1
ATOM 3751 C CA . MET A 1 484 ? 21.566 -0.516 -36.355 1.00 78.12 484 MET A CA 1
ATOM 3752 C C . MET A 1 484 ? 22.027 -1.606 -35.378 1.00 78.12 484 MET A C 1
ATOM 3754 O O . MET A 1 484 ? 21.215 -2.426 -34.948 1.00 78.12 484 MET A O 1
ATOM 3758 N N . ARG A 1 485 ? 23.310 -1.613 -34.987 1.00 76.88 485 ARG A N 1
ATOM 3759 C CA . ARG A 1 485 ? 23.848 -2.558 -33.995 1.00 76.88 485 ARG A CA 1
ATOM 3760 C C . ARG A 1 485 ? 23.157 -2.400 -32.638 1.00 76.88 485 ARG A C 1
ATOM 3762 O O . ARG A 1 485 ? 22.733 -3.401 -32.066 1.00 76.88 485 ARG A O 1
ATOM 3769 N N . LYS A 1 486 ? 22.999 -1.168 -32.144 1.00 78.62 486 LYS A N 1
ATOM 3770 C CA . LYS A 1 486 ? 22.311 -0.893 -30.868 1.00 78.62 486 LYS A CA 1
ATOM 3771 C C . LYS A 1 486 ? 20.825 -1.234 -30.910 1.00 78.62 486 LYS A C 1
ATOM 3773 O O . LYS A 1 486 ? 20.304 -1.776 -29.940 1.00 78.62 486 LYS A O 1
ATOM 3778 N N . LEU A 1 487 ? 20.152 -0.970 -32.029 1.00 80.69 487 LEU A N 1
ATOM 3779 C CA . LEU A 1 487 ? 18.755 -1.360 -32.231 1.00 80.69 487 LEU A CA 1
ATOM 3780 C C . LEU A 1 487 ? 18.578 -2.883 -32.193 1.00 80.69 487 LEU A C 1
ATOM 3782 O O . LEU A 1 487 ? 17.639 -3.361 -31.566 1.00 80.69 487 LEU A O 1
ATOM 3786 N N . LEU A 1 488 ? 19.505 -3.650 -32.777 1.00 81.56 488 LEU A N 1
ATOM 3787 C CA . LEU A 1 488 ? 19.506 -5.116 -32.689 1.00 81.56 488 LEU A CA 1
ATOM 3788 C C . LEU A 1 488 ? 19.785 -5.619 -31.263 1.00 81.56 488 LEU A C 1
ATOM 3790 O O . LEU A 1 488 ? 19.205 -6.617 -30.836 1.00 81.56 488 LEU A O 1
ATOM 3794 N N . GLU A 1 489 ? 20.663 -4.955 -30.504 1.00 82.19 489 GLU A N 1
ATOM 3795 C CA . GLU A 1 489 ? 20.864 -5.265 -29.080 1.00 82.19 489 GLU A CA 1
ATOM 3796 C C . GLU A 1 489 ? 19.587 -5.016 -28.271 1.00 82.19 489 GLU A C 1
ATOM 3798 O O . GLU A 1 489 ? 19.171 -5.900 -27.518 1.00 82.19 489 GLU A O 1
ATOM 3803 N N . LYS A 1 490 ? 18.928 -3.870 -28.494 1.00 86.19 490 LYS A N 1
ATOM 3804 C CA . LYS A 1 490 ? 17.626 -3.535 -27.900 1.00 86.19 490 LYS A CA 1
ATOM 3805 C C . LYS A 1 490 ? 16.569 -4.580 -28.264 1.00 86.19 490 LYS A C 1
ATOM 3807 O O . LYS A 1 490 ? 15.891 -5.089 -27.379 1.00 86.19 490 LYS A O 1
ATOM 3812 N N . GLU A 1 491 ? 16.465 -4.960 -29.538 1.00 86.31 491 GLU A N 1
ATOM 3813 C CA . GLU A 1 491 ? 15.508 -5.964 -30.026 1.00 86.31 491 GLU A CA 1
ATOM 3814 C C . GLU A 1 491 ? 15.703 -7.326 -29.353 1.00 86.31 491 GLU A C 1
ATOM 3816 O O . GLU A 1 491 ? 14.738 -7.967 -28.933 1.00 86.31 491 GLU A O 1
ATOM 3821 N N . ASN A 1 492 ? 16.956 -7.772 -29.238 1.00 85.38 492 ASN A N 1
ATOM 3822 C CA . ASN A 1 492 ? 17.289 -9.038 -28.594 1.00 85.38 492 ASN A CA 1
ATOM 3823 C C . ASN A 1 492 ? 16.951 -9.022 -27.100 1.00 85.38 492 ASN A C 1
ATOM 3825 O O . ASN A 1 492 ? 16.455 -10.025 -26.583 1.00 85.38 492 ASN A O 1
ATOM 3829 N N . ASP A 1 493 ? 17.202 -7.907 -26.411 1.00 85.69 493 ASP A N 1
ATOM 3830 C CA . ASP A 1 493 ? 16.858 -7.761 -24.996 1.00 85.69 493 ASP A CA 1
ATOM 3831 C C . ASP A 1 493 ? 15.335 -7.749 -24.781 1.00 85.69 493 ASP A C 1
ATOM 3833 O O . ASP A 1 493 ? 14.836 -8.530 -23.968 1.00 85.69 493 ASP A O 1
ATOM 3837 N N . VAL A 1 494 ? 14.591 -6.981 -25.590 1.00 87.75 494 VAL A N 1
ATOM 3838 C CA . VAL A 1 494 ? 13.114 -6.952 -25.590 1.00 87.75 494 VAL A CA 1
ATOM 3839 C C . VAL A 1 494 ? 12.547 -8.358 -25.811 1.00 87.75 494 VAL A C 1
ATOM 3841 O O . VAL A 1 494 ? 11.734 -8.840 -25.021 1.00 87.75 494 VAL A O 1
ATOM 3844 N N . LYS A 1 495 ? 13.021 -9.072 -26.843 1.00 86.50 495 LYS A N 1
ATOM 3845 C CA . LYS A 1 495 ? 12.599 -10.453 -27.139 1.00 86.50 495 LYS A CA 1
ATOM 3846 C C . LYS A 1 495 ? 12.892 -11.412 -25.990 1.00 86.50 495 LYS A C 1
ATOM 3848 O O . LYS A 1 495 ? 12.049 -12.244 -25.665 1.00 86.50 495 LYS A O 1
ATOM 3853 N N . LYS A 1 496 ? 14.069 -11.308 -25.371 1.00 84.75 496 LYS A N 1
ATOM 3854 C CA . LYS A 1 496 ? 14.479 -12.179 -24.262 1.00 84.75 496 LYS A CA 1
ATOM 3855 C C . LYS A 1 496 ? 13.613 -11.966 -23.019 1.00 84.75 496 LYS A C 1
ATOM 3857 O O . LYS A 1 496 ? 13.178 -12.940 -22.413 1.00 84.75 496 LYS A O 1
ATOM 3862 N N . ARG A 1 497 ? 13.375 -10.714 -22.633 1.00 80.12 497 ARG A N 1
ATOM 3863 C CA . ARG A 1 497 ? 12.566 -10.356 -21.456 1.00 80.12 497 ARG A CA 1
ATOM 3864 C C . ARG A 1 497 ? 11.078 -10.661 -21.653 1.00 80.12 497 ARG A C 1
ATOM 3866 O O . ARG A 1 497 ? 10.424 -11.054 -20.694 1.00 80.12 497 ARG A O 1
ATOM 3873 N N . TYR A 1 498 ? 10.562 -10.571 -22.883 1.00 82.44 498 TYR A N 1
ATOM 3874 C CA . TYR A 1 498 ? 9.208 -11.033 -23.215 1.00 82.44 498 TYR A CA 1
ATOM 3875 C C . TYR A 1 498 ? 9.083 -12.567 -23.150 1.00 82.44 498 TYR A C 1
ATOM 3877 O O . TYR A 1 498 ? 8.184 -13.082 -22.495 1.00 82.44 498 TYR A O 1
ATOM 3885 N N . ALA A 1 499 ? 10.027 -13.310 -23.745 1.00 75.62 499 ALA A N 1
ATOM 3886 C CA . ALA A 1 499 ? 9.996 -14.779 -23.794 1.00 75.62 499 ALA A CA 1
ATOM 3887 C C . ALA A 1 499 ? 10.161 -15.476 -22.427 1.00 75.62 499 ALA A C 1
ATOM 3889 O O . ALA A 1 499 ? 9.863 -16.660 -22.306 1.00 75.62 499 ALA A O 1
ATOM 3890 N N . ASN A 1 500 ? 10.630 -14.763 -21.399 1.00 66.19 500 ASN A N 1
ATOM 3891 C CA . ASN A 1 500 ? 10.807 -15.296 -20.046 1.00 66.19 500 ASN A CA 1
ATOM 3892 C C . ASN A 1 500 ? 9.522 -15.286 -19.188 1.00 66.19 500 ASN A C 1
ATOM 3894 O O . ASN A 1 500 ? 9.604 -15.559 -17.989 1.00 66.19 500 ASN A O 1
ATOM 3898 N N . GLY A 1 501 ? 8.347 -14.986 -19.755 1.00 58.69 501 GLY A N 1
ATOM 3899 C CA . GLY A 1 501 ? 7.075 -15.047 -19.034 1.00 58.69 501 GLY A CA 1
ATOM 3900 C C . GLY A 1 501 ? 6.064 -16.000 -19.655 1.00 58.69 501 GLY A C 1
ATOM 3901 O O . GLY A 1 501 ? 5.442 -15.660 -20.652 1.00 58.69 501 GLY A O 1
ATOM 3902 N N . GLU A 1 502 ? 5.853 -17.165 -19.038 1.00 47.31 502 GLU A N 1
ATOM 3903 C CA . GLU A 1 502 ? 4.752 -18.072 -19.407 1.00 47.31 502 GLU A CA 1
ATOM 3904 C C . GLU A 1 502 ? 3.440 -17.778 -18.637 1.00 47.31 502 GLU A C 1
ATOM 3906 O O . GLU A 1 502 ? 2.393 -18.238 -19.071 1.00 47.31 502 GLU A O 1
ATOM 3911 N N . ASP A 1 503 ? 3.446 -16.955 -17.571 1.00 46.47 503 ASP A N 1
ATOM 3912 C CA . ASP A 1 503 ? 2.284 -16.746 -16.670 1.00 46.47 503 ASP A CA 1
ATOM 3913 C C . ASP A 1 503 ? 2.124 -15.278 -16.186 1.00 46.47 503 ASP A C 1
ATOM 3915 O O . ASP A 1 503 ? 2.233 -14.989 -14.995 1.00 46.47 503 ASP A O 1
ATOM 3919 N N . MET A 1 504 ? 1.931 -14.299 -17.088 1.00 47.78 504 MET A N 1
ATOM 3920 C CA . MET A 1 504 ? 1.917 -12.846 -16.750 1.00 47.78 504 MET A CA 1
ATOM 3921 C C . MET A 1 504 ? 3.156 -12.366 -15.957 1.00 47.78 504 MET A C 1
ATOM 3923 O O . MET A 1 504 ? 3.162 -11.295 -15.357 1.00 47.78 504 MET A O 1
ATOM 3927 N N . SER A 1 505 ? 4.222 -13.166 -15.968 1.00 49.22 505 SER A N 1
ATOM 3928 C CA . SER A 1 505 ? 5.514 -12.893 -15.344 1.00 49.22 505 SER A CA 1
ATOM 3929 C C . SER A 1 505 ? 6.523 -12.311 -16.332 1.00 49.22 505 SER A C 1
ATOM 3931 O O . SER A 1 505 ? 7.682 -12.109 -15.970 1.00 49.22 505 SER A O 1
ATOM 3933 N N . SER A 1 506 ? 6.118 -12.091 -17.590 1.00 58.72 506 SER A N 1
ATOM 3934 C CA . SER A 1 506 ? 6.927 -11.338 -18.541 1.00 58.72 506 SER A CA 1
ATOM 3935 C C . SER A 1 506 ? 6.962 -9.895 -18.071 1.00 58.72 506 SER A C 1
ATOM 3937 O O . SER A 1 506 ? 5.933 -9.315 -17.740 1.00 58.72 506 SER A O 1
ATOM 3939 N N . GLU A 1 507 ? 8.146 -9.291 -18.078 1.00 65.19 507 GLU A N 1
ATOM 3940 C CA . GLU A 1 507 ? 8.290 -7.869 -17.743 1.00 65.19 507 GLU A CA 1
ATOM 3941 C C . GLU A 1 507 ? 7.460 -6.985 -18.701 1.00 65.19 507 GLU A C 1
ATOM 3943 O O . GLU A 1 507 ? 7.008 -5.903 -18.342 1.00 65.19 507 GLU A O 1
ATOM 3948 N N . PHE A 1 508 ? 7.178 -7.484 -19.907 1.00 68.75 508 PHE A N 1
ATOM 3949 C CA . PHE A 1 508 ? 6.361 -6.812 -20.909 1.00 68.75 508 PHE A CA 1
ATOM 3950 C C . PHE A 1 508 ? 4.937 -7.356 -20.993 1.00 68.75 508 PHE A C 1
ATOM 3952 O O . PHE A 1 508 ? 4.734 -8.566 -21.111 1.00 68.75 508 PHE A O 1
ATOM 3959 N N . GLY A 1 509 ? 3.967 -6.446 -21.102 1.00 74.00 509 GLY A N 1
ATOM 3960 C CA . GLY A 1 509 ? 2.681 -6.750 -21.726 1.00 74.00 509 GLY A CA 1
ATOM 3961 C C . GLY A 1 509 ? 2.810 -6.883 -23.251 1.00 74.00 509 GLY A C 1
ATOM 3962 O O . GLY A 1 509 ? 3.667 -6.247 -23.864 1.00 74.00 509 GLY A O 1
ATOM 3963 N N . GLU A 1 510 ? 1.930 -7.674 -23.874 1.00 81.56 510 GLU A N 1
ATOM 3964 C CA . GLU A 1 510 ? 1.908 -7.935 -25.329 1.00 81.56 510 GLU A CA 1
ATOM 3965 C C . GLU A 1 510 ? 1.917 -6.643 -26.162 1.00 81.56 510 GLU A C 1
ATOM 3967 O O . GLU A 1 510 ? 2.745 -6.475 -27.053 1.00 81.56 510 GLU A O 1
ATOM 3972 N N . LYS A 1 511 ? 1.068 -5.673 -25.800 1.00 84.19 511 LYS A N 1
ATOM 3973 C CA . LYS A 1 511 ? 1.000 -4.375 -26.482 1.00 84.19 511 LYS A CA 1
ATOM 3974 C C . LYS A 1 511 ? 2.330 -3.611 -26.421 1.00 84.19 511 LYS A C 1
ATOM 3976 O O . LYS A 1 511 ? 2.771 -3.079 -27.435 1.00 84.19 511 LYS A O 1
ATOM 3981 N N . THR A 1 512 ? 2.957 -3.554 -25.244 1.00 83.56 512 THR A N 1
ATOM 3982 C CA . THR A 1 512 ? 4.235 -2.855 -25.047 1.00 83.56 512 THR A CA 1
ATOM 3983 C C . THR A 1 512 ? 5.334 -3.515 -25.879 1.00 83.56 512 THR A C 1
ATOM 3985 O O . THR A 1 512 ? 6.101 -2.830 -26.550 1.00 83.56 512 THR A O 1
ATOM 3988 N N . TYR A 1 513 ? 5.384 -4.850 -25.881 1.00 87.81 513 TYR A N 1
ATOM 3989 C CA . TYR A 1 513 ? 6.308 -5.617 -26.713 1.00 87.81 513 TYR A CA 1
ATOM 3990 C C . TYR A 1 513 ? 6.155 -5.276 -28.205 1.00 87.81 513 TYR A C 1
ATOM 3992 O O . TYR A 1 513 ? 7.139 -4.912 -28.855 1.00 87.81 513 TYR A O 1
ATOM 4000 N N . ASP A 1 514 ? 4.929 -5.325 -28.730 1.00 88.69 514 ASP A N 1
ATOM 4001 C CA . ASP A 1 514 ? 4.648 -5.032 -30.139 1.00 88.69 514 ASP A CA 1
ATOM 4002 C C . ASP A 1 514 ? 5.048 -3.603 -30.527 1.00 88.69 514 ASP A C 1
ATOM 4004 O O . ASP A 1 514 ? 5.608 -3.380 -31.604 1.00 88.69 514 ASP A O 1
ATOM 4008 N N . GLU A 1 515 ? 4.798 -2.628 -29.648 1.00 90.69 515 GLU A N 1
ATOM 4009 C CA . GLU A 1 515 ? 5.183 -1.230 -29.857 1.00 90.69 515 GLU A CA 1
ATOM 4010 C C . GLU A 1 515 ? 6.707 -1.068 -29.957 1.00 90.69 515 GLU A C 1
ATOM 4012 O O . GLU A 1 515 ? 7.184 -0.440 -30.908 1.00 90.69 515 GLU A O 1
ATOM 4017 N N . TYR A 1 516 ? 7.480 -1.691 -29.058 1.00 89.44 516 TYR A N 1
ATOM 4018 C CA . TYR A 1 516 ? 8.947 -1.664 -29.122 1.00 89.44 516 TYR A CA 1
ATOM 4019 C C . TYR A 1 516 ? 9.487 -2.316 -30.392 1.00 89.44 516 TYR A C 1
ATOM 4021 O O . TYR A 1 516 ? 10.344 -1.739 -31.062 1.00 89.44 516 TYR A O 1
ATOM 4029 N N . ILE A 1 517 ? 8.997 -3.505 -30.747 1.00 91.88 517 ILE A N 1
ATOM 4030 C CA . ILE A 1 517 ? 9.461 -4.209 -31.949 1.00 91.88 517 ILE A CA 1
ATOM 4031 C C . ILE A 1 517 ? 9.129 -3.406 -33.206 1.00 91.88 517 ILE A C 1
ATOM 4033 O O . ILE A 1 517 ? 9.981 -3.267 -34.086 1.00 91.88 517 ILE A O 1
ATOM 4037 N N . LYS A 1 518 ? 7.930 -2.823 -33.284 1.00 93.69 518 LYS A N 1
ATOM 4038 C CA . LYS A 1 518 ? 7.525 -1.981 -34.412 1.00 93.69 518 LYS A CA 1
ATOM 4039 C C . LYS A 1 518 ? 8.382 -0.718 -34.532 1.00 93.69 518 LYS A C 1
ATOM 4041 O O . LYS A 1 518 ? 8.789 -0.386 -35.646 1.00 93.69 518 LYS A O 1
ATOM 4046 N N . ASP A 1 519 ? 8.663 -0.024 -33.427 1.00 93.25 519 ASP A N 1
ATOM 4047 C CA . ASP A 1 519 ? 9.546 1.155 -33.417 1.00 93.25 519 ASP A CA 1
ATOM 4048 C C . ASP A 1 519 ? 10.954 0.794 -33.903 1.00 93.25 519 ASP A C 1
ATOM 4050 O O . ASP A 1 519 ? 11.479 1.418 -34.829 1.00 93.25 519 ASP A O 1
ATOM 4054 N N . ILE A 1 520 ? 11.526 -0.280 -33.351 1.00 90.44 520 ILE A N 1
ATOM 4055 C CA . ILE A 1 520 ? 12.851 -0.775 -33.733 1.00 90.44 520 ILE A CA 1
ATOM 4056 C C . ILE A 1 520 ? 12.895 -1.118 -35.225 1.00 90.44 520 ILE A C 1
ATOM 4058 O O . ILE A 1 520 ? 13.792 -0.657 -35.929 1.00 90.44 520 ILE A O 1
ATOM 4062 N N . GLN A 1 521 ? 11.917 -1.871 -35.734 1.00 89.50 521 GLN A N 1
ATOM 4063 C CA . GLN A 1 521 ? 11.843 -2.236 -37.152 1.00 89.50 521 GLN A CA 1
ATOM 4064 C C . GLN A 1 521 ? 11.708 -1.010 -38.060 1.00 89.50 521 GLN A C 1
ATOM 4066 O O . GLN A 1 521 ? 12.342 -0.950 -39.114 1.00 89.50 521 GLN A O 1
ATOM 4071 N N . SER A 1 522 ? 10.913 -0.016 -37.658 1.00 93.88 522 SER A N 1
ATOM 4072 C CA . SER A 1 522 ? 10.757 1.232 -38.410 1.00 93.88 522 SER A CA 1
ATOM 4073 C C . SER A 1 522 ? 12.078 1.997 -38.508 1.00 93.88 522 SER A C 1
ATOM 4075 O O . SER A 1 522 ? 12.480 2.395 -39.605 1.00 93.88 522 SER A O 1
ATOM 4077 N N . LYS A 1 523 ? 12.788 2.161 -37.384 1.00 92.38 523 LYS A N 1
ATOM 4078 C CA . LYS A 1 523 ? 14.110 2.809 -37.348 1.00 92.38 523 LYS A CA 1
ATOM 4079 C C . LYS A 1 523 ? 15.131 2.031 -38.175 1.00 92.38 523 LYS A C 1
ATOM 4081 O O . LYS A 1 523 ? 15.814 2.614 -39.011 1.00 92.38 523 LYS A O 1
ATOM 4086 N N . TYR A 1 524 ? 15.159 0.708 -38.035 1.00 83.75 524 TYR A N 1
ATOM 4087 C CA . TYR A 1 524 ? 16.045 -0.168 -38.801 1.00 83.75 524 TYR A CA 1
ATOM 4088 C C . TYR A 1 524 ? 15.829 -0.037 -40.321 1.00 83.75 524 TYR A C 1
ATOM 4090 O O . TYR A 1 524 ? 16.787 0.150 -41.073 1.00 83.75 524 TYR A O 1
ATOM 4098 N N . ASN A 1 525 ? 14.575 -0.036 -40.788 1.00 84.50 525 ASN A N 1
ATOM 4099 C CA . ASN A 1 525 ? 14.240 0.147 -42.207 1.00 84.50 525 ASN A CA 1
ATOM 4100 C C . ASN A 1 525 ? 14.628 1.539 -42.740 1.00 84.50 525 ASN A C 1
ATOM 4102 O O . ASN A 1 525 ? 15.086 1.668 -43.882 1.00 84.50 525 ASN A O 1
ATOM 4106 N N . SER A 1 526 ? 14.471 2.579 -41.916 1.00 90.69 526 SER A N 1
ATOM 4107 C CA . SER A 1 526 ? 14.918 3.937 -42.245 1.00 90.69 526 SER A CA 1
ATOM 4108 C C . SER A 1 526 ? 16.440 3.994 -42.425 1.00 90.69 526 SER A C 1
ATOM 4110 O O . SER A 1 526 ? 16.926 4.526 -43.425 1.00 90.69 526 SER A O 1
ATOM 4112 N N . LEU A 1 527 ? 17.201 3.356 -41.529 1.00 81.50 527 LEU A N 1
ATOM 4113 C CA . LEU A 1 527 ? 18.666 3.297 -41.603 1.00 81.50 527 LEU A CA 1
ATOM 4114 C C . LEU A 1 527 ? 19.173 2.534 -42.830 1.00 81.50 527 LEU A C 1
ATOM 4116 O O . LEU A 1 527 ? 20.142 2.968 -43.455 1.00 81.50 527 LEU A O 1
ATOM 4120 N N . ILE A 1 528 ? 18.504 1.446 -43.229 1.00 75.56 528 ILE A N 1
ATOM 4121 C CA . ILE A 1 528 ? 18.803 0.745 -44.491 1.00 75.56 528 ILE A CA 1
ATOM 4122 C C . ILE A 1 528 ? 18.631 1.693 -45.683 1.00 75.56 528 ILE A C 1
ATOM 4124 O O . ILE A 1 528 ? 19.510 1.779 -46.543 1.00 75.56 528 ILE A O 1
ATOM 4128 N N . SER A 1 529 ? 17.521 2.430 -45.717 1.00 85.31 529 SER A N 1
ATOM 4129 C CA . SER A 1 529 ? 17.213 3.368 -46.803 1.00 85.31 529 SER A CA 1
ATOM 4130 C C . SER A 1 529 ? 18.216 4.525 -46.852 1.00 85.31 529 SER A C 1
ATOM 4132 O O . SER A 1 529 ? 18.730 4.851 -47.922 1.00 85.31 529 SER A O 1
ATOM 4134 N N . SER A 1 530 ? 18.564 5.093 -45.692 1.00 85.88 530 SER A N 1
ATOM 4135 C CA . SER A 1 530 ? 19.588 6.138 -45.559 1.00 85.88 530 SER A CA 1
ATOM 4136 C C . SER A 1 530 ? 20.954 5.652 -46.049 1.00 85.88 530 SER A C 1
ATOM 4138 O O . SER A 1 530 ? 21.584 6.314 -46.869 1.00 85.88 530 SER A O 1
ATOM 4140 N N . ASN A 1 531 ? 21.383 4.452 -45.647 1.00 78.50 531 ASN A N 1
ATOM 4141 C CA . ASN A 1 531 ? 22.635 3.865 -46.126 1.00 78.50 531 ASN A CA 1
ATOM 4142 C C . ASN A 1 531 ? 22.650 3.646 -47.639 1.00 78.50 531 ASN A C 1
ATOM 4144 O O . ASN A 1 531 ? 23.669 3.913 -48.275 1.00 78.50 531 ASN A O 1
ATOM 4148 N N . SER A 1 532 ? 21.533 3.203 -48.221 1.00 76.69 532 SER A N 1
ATOM 4149 C CA . SER A 1 532 ? 21.410 3.091 -49.675 1.00 76.69 532 SER A CA 1
ATOM 4150 C C . SER A 1 532 ? 21.507 4.456 -50.363 1.00 76.69 532 SER A C 1
ATOM 4152 O O . SER A 1 532 ? 22.146 4.548 -51.409 1.00 76.69 532 SER A O 1
ATOM 4154 N N . SER A 1 533 ? 20.914 5.511 -49.791 1.00 85.56 533 SER A N 1
ATOM 4155 C CA . SER A 1 533 ? 21.037 6.879 -50.316 1.00 85.56 533 SER A CA 1
ATOM 4156 C C . SER A 1 533 ? 22.483 7.362 -50.269 1.00 85.56 533 SER A C 1
ATOM 4158 O O . SER A 1 533 ? 23.019 7.751 -51.297 1.00 85.56 533 SER A O 1
ATOM 4160 N N . LEU A 1 534 ? 23.156 7.231 -49.121 1.00 76.75 534 LEU A N 1
ATOM 4161 C CA . LEU A 1 534 ? 24.557 7.636 -48.956 1.00 76.75 534 LEU A CA 1
ATOM 4162 C C . LEU A 1 534 ? 25.488 6.901 -49.930 1.00 76.75 534 LEU A C 1
ATOM 4164 O O . LEU A 1 534 ? 26.411 7.497 -50.486 1.00 76.75 534 LEU A O 1
ATOM 4168 N N . GLN A 1 535 ? 25.244 5.607 -50.160 1.00 72.19 535 GLN A N 1
ATOM 4169 C CA . GLN A 1 535 ? 25.958 4.828 -51.173 1.00 72.19 535 GLN A CA 1
ATOM 4170 C C . GLN A 1 535 ? 25.729 5.375 -52.583 1.00 72.19 535 GLN A C 1
ATOM 4172 O O . GLN A 1 535 ? 26.695 5.542 -53.327 1.00 72.19 535 GLN A O 1
ATOM 4177 N N . ASN A 1 536 ? 24.483 5.692 -52.935 1.00 81.75 536 ASN A N 1
ATOM 4178 C CA . ASN A 1 536 ? 24.144 6.281 -54.227 1.00 81.75 536 ASN A CA 1
ATOM 4179 C C . ASN A 1 536 ? 24.735 7.684 -54.403 1.00 81.75 536 ASN A C 1
ATOM 4181 O O . ASN A 1 536 ? 25.205 7.994 -55.494 1.00 81.75 536 ASN A O 1
ATOM 418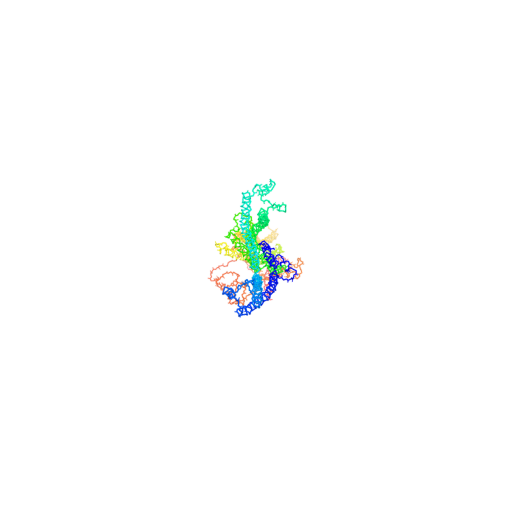5 N N . ASP A 1 537 ? 24.785 8.501 -53.352 1.00 83.94 537 ASP A N 1
ATOM 4186 C CA . ASP A 1 537 ? 25.379 9.841 -53.387 1.00 83.94 537 ASP A CA 1
ATOM 4187 C C . ASP A 1 537 ? 26.892 9.766 -53.622 1.00 83.94 537 ASP A C 1
ATOM 4189 O O . ASP A 1 537 ? 27.432 10.457 -54.490 1.00 83.94 537 ASP A O 1
ATOM 4193 N N . MET A 1 538 ? 27.582 8.869 -52.906 1.00 80.31 538 MET A N 1
ATOM 4194 C CA . MET A 1 538 ? 29.007 8.600 -53.134 1.00 80.31 538 MET A CA 1
ATOM 4195 C C . MET A 1 538 ? 29.258 8.042 -54.543 1.00 80.31 538 MET A C 1
ATOM 4197 O O . MET A 1 538 ? 30.182 8.487 -55.222 1.00 80.31 538 MET A O 1
ATOM 4201 N N . LEU A 1 539 ? 28.426 7.104 -55.011 1.00 81.25 539 LEU A N 1
ATOM 4202 C CA . LEU A 1 539 ? 28.523 6.532 -56.356 1.00 81.25 539 LEU A CA 1
ATOM 4203 C C . LEU A 1 539 ? 28.284 7.584 -57.448 1.00 81.25 539 LEU A C 1
ATOM 4205 O O . LEU A 1 539 ? 29.012 7.618 -58.438 1.00 81.25 539 LEU A O 1
ATOM 4209 N N . SER A 1 540 ? 27.271 8.433 -57.278 1.00 86.25 540 SER A N 1
ATOM 4210 C CA . SER A 1 540 ? 26.936 9.523 -58.197 1.00 86.25 540 SER A CA 1
ATOM 4211 C C . SER A 1 540 ? 28.114 10.478 -58.345 1.00 86.25 540 SER A C 1
ATOM 4213 O O . SER A 1 540 ? 28.527 10.782 -59.461 1.00 86.25 540 SER A O 1
ATOM 4215 N N . LEU A 1 541 ? 28.741 10.864 -57.230 1.00 82.81 541 LEU A N 1
ATOM 4216 C CA . LEU A 1 541 ? 29.918 11.725 -57.253 1.00 82.81 541 LEU A CA 1
ATOM 4217 C C . LEU A 1 541 ? 31.098 11.095 -58.015 1.00 82.81 541 LEU A C 1
ATOM 4219 O O . LEU A 1 541 ? 31.758 11.781 -58.790 1.00 82.81 541 LEU A O 1
ATOM 4223 N N . ILE A 1 542 ? 31.331 9.791 -57.857 1.00 76.12 542 ILE A N 1
ATOM 4224 C CA . ILE A 1 542 ? 32.409 9.068 -58.559 1.00 76.12 542 ILE A CA 1
ATOM 4225 C C . ILE A 1 542 ? 32.127 8.933 -60.055 1.00 76.12 542 ILE A C 1
ATOM 4227 O O . ILE A 1 542 ? 33.034 9.085 -60.872 1.00 76.12 542 ILE A O 1
ATOM 4231 N N . LYS A 1 543 ? 30.872 8.684 -60.438 1.00 83.25 543 LYS A N 1
ATOM 4232 C CA . LYS A 1 543 ? 30.467 8.685 -61.850 1.00 83.25 543 LYS A CA 1
ATOM 4233 C C . LYS A 1 543 ? 30.614 10.064 -62.472 1.00 83.25 543 LYS A C 1
ATOM 4235 O O . LYS A 1 543 ? 31.155 10.171 -63.565 1.00 83.25 543 LYS A O 1
ATOM 4240 N N . ASN A 1 544 ? 30.178 11.105 -61.765 1.00 84.94 544 ASN A N 1
ATOM 4241 C CA . ASN A 1 544 ? 30.302 12.485 -62.220 1.00 84.94 544 ASN A CA 1
ATOM 4242 C C . ASN A 1 544 ? 31.773 12.886 -62.376 1.00 84.94 544 ASN A C 1
ATOM 4244 O O . ASN A 1 544 ? 32.110 13.560 -63.343 1.00 84.94 544 ASN A O 1
ATOM 4248 N N . GLN A 1 545 ? 32.654 12.437 -61.474 1.00 74.69 545 GLN A N 1
ATOM 4249 C CA . GLN A 1 545 ? 34.100 12.615 -61.617 1.00 74.69 545 GLN A CA 1
ATOM 4250 C C . GLN A 1 545 ? 34.606 11.938 -62.899 1.00 74.69 545 GLN A C 1
ATOM 4252 O O . GLN A 1 545 ? 35.213 12.591 -63.739 1.00 74.69 545 GLN A O 1
ATOM 4257 N N . ALA A 1 546 ? 34.325 10.646 -63.081 1.00 71.50 546 ALA A N 1
ATOM 4258 C CA . ALA A 1 546 ? 34.794 9.899 -64.246 1.00 71.50 546 ALA A CA 1
ATOM 4259 C C . ALA A 1 546 ? 34.239 10.457 -65.575 1.00 71.50 546 ALA A C 1
ATOM 4261 O O . ALA A 1 546 ? 34.972 10.516 -66.561 1.00 71.50 546 ALA A O 1
ATOM 4262 N N . GLN A 1 547 ? 32.991 10.941 -65.594 1.00 80.69 547 GLN A N 1
ATOM 4263 C CA . GLN A 1 547 ? 32.421 11.649 -66.744 1.00 80.69 547 GLN A CA 1
ATOM 4264 C C . GLN A 1 547 ? 33.149 12.973 -66.998 1.00 80.69 547 GLN A C 1
ATOM 4266 O O . GLN A 1 547 ? 33.475 13.285 -68.137 1.00 80.69 547 GLN A O 1
ATOM 4271 N N . ALA A 1 548 ? 33.442 13.749 -65.952 1.00 73.25 548 ALA A N 1
ATOM 4272 C CA . ALA A 1 548 ? 34.159 15.010 -66.097 1.00 73.25 548 ALA A CA 1
ATOM 4273 C C . ALA A 1 548 ? 35.601 14.801 -66.597 1.00 73.25 548 ALA A C 1
ATOM 4275 O O . ALA A 1 548 ? 36.091 15.594 -67.402 1.00 73.25 548 ALA A O 1
ATOM 4276 N N . GLU A 1 549 ? 36.280 13.734 -66.165 1.00 64.94 549 GLU A N 1
ATOM 4277 C CA . GLU A 1 549 ? 37.586 13.330 -66.708 1.00 64.94 549 GLU A CA 1
ATOM 4278 C C . GLU A 1 549 ? 37.484 12.978 -68.199 1.00 64.94 549 GLU A C 1
ATOM 4280 O O . GLU A 1 549 ? 38.284 13.468 -69.003 1.00 64.94 549 GLU A O 1
ATOM 4285 N N . LEU A 1 550 ? 36.467 12.201 -68.587 1.00 67.62 550 LEU A N 1
ATOM 4286 C CA . LEU A 1 550 ? 36.185 11.865 -69.983 1.00 67.62 550 LEU A CA 1
ATOM 4287 C C . LEU A 1 550 ? 35.899 13.118 -70.829 1.00 67.62 550 LEU A C 1
ATOM 4289 O O . LEU A 1 550 ? 36.470 13.271 -71.909 1.00 67.62 550 LEU A O 1
ATOM 4293 N N . ASP A 1 551 ? 35.087 14.052 -70.333 1.00 71.38 551 ASP A N 1
ATOM 4294 C CA . ASP A 1 551 ? 34.754 15.306 -71.019 1.00 71.38 551 ASP A CA 1
ATOM 4295 C C . ASP A 1 551 ? 35.996 16.182 -71.241 1.00 71.38 551 ASP A C 1
ATOM 4297 O O . ASP A 1 551 ? 36.188 16.756 -72.321 1.00 71.38 551 ASP A O 1
ATOM 4301 N N . VAL A 1 552 ? 36.874 16.277 -70.235 1.00 62.06 552 VAL A N 1
ATOM 4302 C CA . VAL A 1 552 ? 38.151 16.999 -70.342 1.00 62.06 552 VAL A CA 1
ATOM 4303 C C . VAL A 1 552 ? 39.045 16.352 -71.397 1.00 62.06 552 VAL A C 1
ATOM 4305 O O . VAL A 1 552 ? 39.626 17.066 -72.220 1.00 62.06 552 VAL A O 1
ATOM 4308 N N . LEU A 1 553 ? 39.130 15.022 -71.424 1.00 59.22 553 LEU A N 1
ATOM 4309 C CA . LEU A 1 553 ? 39.922 14.294 -72.416 1.00 59.22 553 LEU A CA 1
ATOM 4310 C C . LEU A 1 553 ? 39.357 14.445 -73.827 1.00 59.22 553 LEU A C 1
ATOM 4312 O O . LEU A 1 553 ? 40.113 14.770 -74.741 1.00 59.22 553 LEU A O 1
ATOM 4316 N N . ASN A 1 554 ? 38.042 14.332 -74.002 1.00 62.97 554 ASN A N 1
ATOM 4317 C CA . ASN A 1 554 ? 37.374 14.577 -75.279 1.00 62.97 554 ASN A CA 1
ATOM 4318 C C . ASN A 1 554 ? 37.608 16.010 -75.770 1.00 62.97 554 ASN A C 1
ATOM 4320 O O . ASN A 1 554 ? 37.887 16.229 -76.945 1.00 62.97 554 ASN A O 1
ATOM 4324 N N . LYS A 1 555 ? 37.611 17.004 -74.876 1.00 65.31 555 LYS A N 1
ATOM 4325 C CA . LYS A 1 555 ? 37.966 18.387 -75.231 1.00 65.31 555 LYS A CA 1
ATOM 4326 C C . LYS A 1 555 ? 39.424 18.526 -75.674 1.00 65.31 555 LYS A C 1
ATOM 4328 O O . LYS A 1 555 ? 39.712 19.309 -76.582 1.00 65.31 555 LYS A O 1
ATOM 4333 N N . VAL A 1 556 ? 40.349 17.800 -75.043 1.00 56.91 556 VAL A N 1
ATOM 4334 C CA . VAL A 1 556 ? 41.760 17.747 -75.463 1.00 56.91 556 VAL A CA 1
ATOM 4335 C C . VAL A 1 556 ? 41.888 17.083 -76.836 1.00 56.91 556 VAL A C 1
ATOM 4337 O O . VAL A 1 556 ? 42.592 17.623 -77.690 1.00 56.91 556 VAL A O 1
ATOM 4340 N N . ILE A 1 557 ? 41.174 15.980 -77.074 1.00 58.69 557 ILE A N 1
ATOM 4341 C CA . ILE A 1 557 ? 41.104 15.293 -78.371 1.00 58.69 557 ILE A CA 1
ATOM 4342 C C . ILE A 1 557 ? 40.566 16.244 -79.448 1.00 58.69 557 ILE A C 1
ATOM 4344 O O . ILE A 1 557 ? 41.233 16.436 -80.461 1.00 58.69 557 ILE A O 1
ATOM 4348 N N . SER A 1 558 ? 39.445 16.929 -79.210 1.00 59.94 558 SER A N 1
ATOM 4349 C CA . SER A 1 558 ? 38.869 17.898 -80.155 1.00 59.94 558 SER A CA 1
ATOM 4350 C C . SER A 1 558 ? 39.838 19.026 -80.504 1.00 59.94 558 SER A C 1
ATOM 4352 O O . SER A 1 558 ? 40.048 19.306 -81.679 1.00 59.94 558 SER A O 1
ATOM 4354 N N . LYS A 1 559 ? 40.518 19.620 -79.515 1.00 53.78 559 LYS A N 1
ATOM 4355 C CA . LYS A 1 559 ? 41.552 20.638 -79.778 1.00 53.78 559 LYS A CA 1
ATOM 4356 C C . LYS A 1 559 ? 42.741 20.088 -80.557 1.00 53.78 559 LYS A C 1
ATOM 4358 O O . LYS A 1 559 ? 43.353 20.807 -81.343 1.00 53.78 559 LYS A O 1
ATOM 4363 N N . ARG A 1 560 ? 43.101 18.821 -80.335 1.00 55.16 560 ARG A N 1
ATOM 4364 C CA . ARG A 1 560 ? 44.155 18.163 -81.109 1.00 55.16 560 ARG A CA 1
ATOM 4365 C C . ARG A 1 560 ? 43.717 17.960 -82.555 1.00 55.16 560 ARG A C 1
ATOM 4367 O O . ARG A 1 560 ? 44.522 18.224 -83.438 1.00 55.16 560 ARG A O 1
ATOM 4374 N N . LYS A 1 561 ? 42.467 17.560 -82.792 1.00 60.16 561 LYS A N 1
ATOM 4375 C CA . LYS A 1 561 ? 41.881 17.472 -84.137 1.00 60.16 561 LYS A CA 1
ATOM 4376 C C . LYS A 1 561 ? 41.836 18.834 -84.829 1.00 60.16 561 LYS A C 1
ATOM 4378 O O . LYS A 1 561 ? 42.236 18.925 -85.981 1.00 60.16 561 LYS A O 1
ATOM 4383 N N . GLU A 1 562 ? 41.429 19.892 -84.125 1.00 57.06 562 GLU A N 1
ATOM 4384 C CA . GLU A 1 562 ? 41.473 21.270 -84.639 1.00 57.06 562 GLU A CA 1
ATOM 4385 C C . GLU A 1 562 ? 42.897 21.660 -85.052 1.00 57.06 562 GLU A C 1
ATOM 4387 O O . GLU A 1 562 ? 43.097 22.117 -86.171 1.00 57.06 562 GLU A O 1
ATOM 4392 N N . ALA A 1 563 ? 43.896 21.395 -84.203 1.00 51.75 563 ALA A N 1
ATOM 4393 C CA . ALA A 1 563 ? 45.299 21.668 -84.516 1.00 51.75 563 ALA A CA 1
ATOM 4394 C C . ALA A 1 563 ? 45.838 20.815 -85.682 1.00 51.75 563 ALA A C 1
ATOM 4396 O O . ALA A 1 563 ? 46.667 21.295 -86.451 1.00 51.75 563 ALA A O 1
ATOM 4397 N N . LEU A 1 564 ? 45.390 19.560 -85.823 1.00 55.00 564 LEU A N 1
ATOM 4398 C CA . LEU A 1 564 ? 45.724 18.711 -86.973 1.00 55.00 564 LEU A CA 1
ATOM 4399 C C . LEU A 1 564 ? 45.108 19.265 -88.262 1.00 55.00 564 LEU A C 1
ATOM 4401 O O . LEU A 1 564 ? 45.820 19.384 -89.250 1.00 55.00 564 LEU A O 1
ATOM 4405 N N . SER A 1 565 ? 43.840 19.686 -88.230 1.00 61.28 565 SER A N 1
ATOM 4406 C CA . SER A 1 565 ? 43.161 20.305 -89.376 1.00 61.28 565 SER A CA 1
ATOM 4407 C C . SER A 1 565 ? 43.734 21.682 -89.730 1.00 61.28 565 SER A C 1
ATOM 4409 O O . SER A 1 565 ? 43.787 22.060 -90.893 1.00 61.28 565 SER A O 1
ATOM 4411 N N . GLU A 1 566 ? 44.187 22.464 -88.751 1.00 52.03 566 GLU A N 1
ATOM 4412 C CA . GLU A 1 566 ? 44.851 23.747 -89.003 1.00 52.03 566 GLU A CA 1
ATOM 4413 C C . GLU A 1 566 ? 46.254 23.545 -89.594 1.00 52.03 566 GLU A C 1
ATOM 4415 O O . GLU A 1 566 ? 46.657 24.289 -90.486 1.00 52.03 566 GLU A O 1
ATOM 4420 N N . LYS A 1 567 ? 46.964 22.487 -89.173 1.00 53.44 567 LYS A N 1
ATOM 4421 C CA . LYS A 1 567 ? 48.232 22.065 -89.782 1.00 53.44 567 LYS A CA 1
ATOM 4422 C C . LYS A 1 567 ? 48.036 21.540 -91.209 1.00 53.44 567 LYS A C 1
ATOM 4424 O O . LYS A 1 567 ? 48.835 21.881 -92.073 1.00 53.44 567 LYS A O 1
ATOM 4429 N N . GLU A 1 568 ? 46.971 20.782 -91.456 1.00 58.31 568 GLU A N 1
ATOM 4430 C CA . GLU A 1 568 ? 46.528 20.362 -92.793 1.00 58.31 568 GLU A CA 1
ATOM 4431 C C . GLU A 1 568 ? 46.217 21.584 -93.670 1.00 58.31 568 GLU A C 1
ATOM 4433 O O . GLU A 1 568 ? 46.803 21.728 -94.732 1.00 58.31 568 GLU A O 1
ATOM 4438 N N . LYS A 1 569 ? 45.420 22.550 -93.188 1.00 54.59 569 LYS A N 1
ATOM 4439 C CA . LYS A 1 569 ? 45.134 23.808 -93.910 1.00 54.59 569 LYS A CA 1
ATOM 4440 C C . LYS A 1 569 ? 46.376 24.654 -94.186 1.00 54.59 569 LYS A C 1
ATOM 4442 O O . LYS A 1 569 ? 46.420 25.341 -95.201 1.00 54.59 569 LYS A O 1
ATOM 4447 N N . TYR A 1 570 ? 47.354 24.658 -93.282 1.00 47.91 570 TYR A N 1
ATOM 4448 C CA . TYR A 1 570 ? 48.637 25.329 -93.498 1.00 47.91 570 TYR A CA 1
ATOM 4449 C C . TYR A 1 570 ? 49.443 24.644 -94.611 1.00 47.91 570 TYR A C 1
ATOM 4451 O O . TYR A 1 570 ? 49.989 25.332 -95.469 1.00 47.91 570 TYR A O 1
ATOM 4459 N N . TYR A 1 571 ? 49.452 23.309 -94.638 1.00 50.59 571 TYR A N 1
ATOM 4460 C CA . TYR A 1 571 ? 50.031 22.522 -95.731 1.00 50.59 571 TYR A CA 1
ATOM 4461 C C . TYR A 1 571 ? 49.283 22.743 -97.059 1.00 50.59 571 TYR A C 1
ATOM 4463 O O . TYR A 1 571 ? 49.914 23.007 -98.076 1.00 50.59 571 TYR A O 1
ATOM 4471 N N . ASP A 1 572 ? 47.948 22.752 -97.054 1.00 51.97 572 ASP A N 1
ATOM 4472 C CA . ASP A 1 572 ? 47.124 23.074 -98.229 1.00 51.97 572 ASP A CA 1
ATOM 4473 C C . ASP A 1 572 ? 47.338 24.518 -98.725 1.00 51.97 572 ASP A C 1
ATOM 4475 O O . ASP A 1 572 ? 47.272 24.789 -99.925 1.00 51.97 572 ASP A O 1
ATOM 4479 N N . TYR A 1 573 ? 47.611 25.465 -97.820 1.00 41.09 573 TYR A N 1
ATOM 4480 C CA . TYR A 1 573 ? 47.966 26.844 -98.169 1.00 41.09 573 TYR A CA 1
ATOM 4481 C C . TYR A 1 573 ? 49.345 26.925 -98.847 1.00 41.09 573 TYR A C 1
ATOM 4483 O O . TYR A 1 573 ? 49.506 27.675 -99.814 1.00 41.09 573 TYR A O 1
ATOM 4491 N N . ASP A 1 574 ? 50.313 26.116 -98.411 1.00 43.53 574 ASP A N 1
ATOM 4492 C CA . ASP A 1 574 ? 51.615 25.952 -99.081 1.00 43.53 574 ASP A CA 1
ATOM 4493 C C . ASP A 1 574 ? 51.450 25.314 -100.482 1.00 43.53 574 ASP A C 1
ATOM 4495 O O . ASP A 1 574 ? 52.064 25.734 -101.464 1.00 43.53 574 ASP A O 1
ATOM 4499 N N . LYS A 1 575 ? 50.489 24.390 -100.608 1.00 47.84 575 LYS A N 1
ATOM 4500 C CA . LYS A 1 575 ? 50.119 23.642 -101.824 1.00 47.84 575 LYS A CA 1
ATOM 4501 C C . LYS A 1 575 ? 49.393 24.454 -102.902 1.00 47.84 575 LYS A C 1
ATOM 4503 O O . LYS A 1 575 ? 49.329 24.016 -104.050 1.00 47.84 575 LYS A O 1
ATOM 4508 N N . THR A 1 576 ? 48.903 25.669 -102.622 1.00 44.38 576 THR A N 1
ATOM 4509 C CA . THR A 1 576 ? 48.261 26.546 -103.636 1.00 44.38 576 THR A CA 1
ATOM 4510 C C . THR A 1 576 ? 49.186 26.980 -104.798 1.00 44.38 576 THR A C 1
ATOM 4512 O O . THR A 1 576 ? 48.797 27.812 -105.623 1.00 44.38 576 THR A O 1
ATOM 4515 N N . LEU A 1 577 ? 50.405 26.433 -104.889 1.00 42.44 577 LEU A N 1
ATOM 4516 C CA . LEU A 1 577 ? 51.476 26.858 -105.784 1.00 42.44 577 LEU A CA 1
ATOM 4517 C C . LEU A 1 577 ? 51.849 25.918 -106.946 1.00 42.44 577 LEU A C 1
ATOM 4519 O O . LEU A 1 577 ? 52.689 26.343 -107.736 1.00 42.44 577 LEU A O 1
ATOM 4523 N N . LYS A 1 578 ? 51.256 24.731 -107.162 1.00 44.44 578 LYS A N 1
ATOM 4524 C CA . LYS A 1 578 ? 51.479 23.947 -108.408 1.00 44.44 578 LYS A CA 1
ATOM 4525 C C . LYS A 1 578 ? 50.512 22.766 -108.548 1.00 44.44 578 LYS A C 1
ATOM 4527 O O . LYS A 1 578 ? 50.114 22.156 -107.572 1.00 44.44 578 LYS A O 1
ATOM 4532 N N . ASP A 1 579 ? 50.146 22.459 -109.792 1.00 46.62 579 ASP A N 1
ATOM 4533 C CA . ASP A 1 579 ? 49.112 21.487 -110.156 1.00 46.62 579 ASP A CA 1
ATOM 4534 C C . ASP A 1 579 ? 49.612 20.673 -111.375 1.00 46.62 579 ASP A C 1
ATOM 4536 O O . ASP A 1 579 ? 49.830 21.267 -112.437 1.00 46.62 579 ASP A O 1
ATOM 4540 N N . LYS A 1 580 ? 49.787 19.340 -111.252 1.00 44.19 580 LYS A N 1
ATOM 4541 C CA . LYS A 1 580 ? 49.174 18.278 -112.105 1.00 44.19 580 LYS A CA 1
ATOM 4542 C C . LYS A 1 580 ? 49.971 16.966 -112.242 1.00 44.19 580 LYS A C 1
ATOM 4544 O O . LYS A 1 580 ? 51.024 16.866 -112.865 1.00 44.19 580 LYS A O 1
ATOM 4549 N N . THR A 1 581 ? 49.286 15.902 -111.832 1.00 46.03 581 THR A N 1
ATOM 4550 C CA . THR A 1 581 ? 49.758 14.530 -111.610 1.00 46.03 581 THR A CA 1
ATOM 4551 C C . THR A 1 581 ? 49.500 13.575 -112.792 1.00 46.03 581 THR A C 1
ATOM 4553 O O . THR A 1 581 ? 48.665 12.671 -112.712 1.00 46.03 581 THR A O 1
ATOM 4556 N N . LYS A 1 582 ? 50.207 13.716 -113.922 1.00 47.56 582 LYS A N 1
ATOM 4557 C CA . LYS A 1 582 ? 50.173 12.675 -114.986 1.00 47.56 582 LYS A CA 1
ATOM 4558 C C . LYS A 1 582 ? 51.521 12.272 -115.586 1.00 47.56 582 LYS A C 1
ATOM 4560 O O . LYS A 1 582 ? 51.559 11.318 -116.363 1.00 47.56 582 LYS A O 1
ATOM 4565 N N . ASP A 1 583 ? 52.615 12.902 -115.161 1.00 50.62 583 ASP A N 1
ATOM 4566 C CA . ASP A 1 583 ? 53.904 12.779 -115.851 1.00 50.62 583 ASP A CA 1
ATOM 4567 C C . ASP A 1 583 ? 54.898 11.789 -115.198 1.00 50.62 583 ASP A C 1
ATOM 4569 O O . ASP A 1 583 ? 55.792 11.305 -115.886 1.00 50.62 583 ASP A O 1
ATOM 4573 N N . ILE A 1 584 ? 54.722 11.373 -113.932 1.00 53.44 584 ILE A N 1
ATOM 4574 C CA . ILE A 1 584 ? 55.727 10.600 -113.148 1.00 53.44 584 ILE A CA 1
ATOM 4575 C C . ILE A 1 584 ? 56.170 9.294 -113.819 1.00 53.44 584 ILE A C 1
ATOM 4577 O O . ILE A 1 584 ? 57.359 9.068 -114.035 1.00 53.44 584 ILE A O 1
ATOM 4581 N N . GLN A 1 585 ? 55.218 8.435 -114.197 1.00 53.16 585 GLN A N 1
ATOM 4582 C CA . GLN A 1 585 ? 55.539 7.131 -114.795 1.00 53.16 585 GLN A CA 1
ATOM 4583 C C . GLN A 1 585 ? 56.158 7.259 -116.195 1.00 53.16 585 GLN A C 1
ATOM 4585 O O . GLN A 1 585 ? 56.892 6.374 -116.643 1.00 53.16 585 GLN A O 1
ATOM 4590 N N . ILE A 1 586 ? 55.857 8.353 -116.902 1.00 58.97 586 ILE A N 1
ATOM 4591 C CA . ILE A 1 586 ? 56.440 8.654 -118.212 1.00 58.97 586 ILE A CA 1
ATOM 4592 C C . ILE A 1 586 ? 57.864 9.193 -118.023 1.00 58.97 586 ILE A C 1
ATOM 4594 O O . ILE A 1 586 ? 58.779 8.745 -118.717 1.00 58.97 586 ILE A O 1
ATOM 4598 N N . LEU A 1 587 ? 58.066 10.083 -117.049 1.00 59.44 587 LEU A N 1
ATOM 4599 C CA . LEU A 1 587 ? 59.351 10.696 -116.714 1.00 59.44 587 LEU A CA 1
ATOM 4600 C C . LEU A 1 587 ? 60.360 9.679 -116.170 1.00 59.44 587 LEU A C 1
ATOM 4602 O O . LEU A 1 587 ? 61.508 9.698 -116.602 1.00 59.44 587 LEU A O 1
ATOM 4606 N N . GLU A 1 588 ? 59.953 8.727 -115.323 1.00 56.16 588 GLU A N 1
ATOM 4607 C CA . GLU A 1 588 ? 60.836 7.646 -114.847 1.00 56.16 588 GLU A CA 1
ATOM 4608 C C . GLU A 1 588 ? 61.367 6.777 -115.994 1.00 56.16 588 GLU A C 1
ATOM 4610 O O . GLU A 1 588 ? 62.561 6.465 -116.047 1.00 56.16 588 GLU A O 1
ATOM 4615 N N . ARG A 1 589 ? 60.511 6.439 -116.970 1.00 60.06 589 ARG A N 1
ATOM 4616 C CA . ARG A 1 589 ? 60.935 5.694 -118.168 1.00 60.06 589 ARG A CA 1
ATOM 4617 C C . ARG A 1 589 ? 61.871 6.511 -119.057 1.00 60.06 589 ARG A C 1
ATOM 4619 O O . ARG A 1 589 ? 62.814 5.951 -119.614 1.00 60.06 589 ARG A O 1
ATOM 4626 N N . GLN A 1 590 ? 61.627 7.813 -119.197 1.00 59.12 590 GLN A N 1
ATOM 4627 C CA . GLN A 1 590 ? 62.480 8.701 -119.991 1.00 59.12 590 GLN A CA 1
ATOM 4628 C C . GLN A 1 590 ? 63.833 8.974 -119.311 1.00 59.12 590 GLN A C 1
ATOM 4630 O O . GLN A 1 590 ? 64.852 8.992 -120.000 1.00 59.12 590 GLN A O 1
ATOM 4635 N N . ALA A 1 591 ? 63.874 9.102 -117.980 1.00 57.78 591 ALA A N 1
ATOM 4636 C CA . ALA A 1 591 ? 65.112 9.224 -117.208 1.00 57.78 591 ALA A CA 1
ATOM 4637 C C . ALA A 1 591 ? 65.992 7.980 -117.372 1.00 57.78 591 ALA A C 1
ATOM 4639 O O . ALA A 1 591 ? 67.171 8.095 -117.707 1.00 57.78 591 ALA A O 1
ATOM 4640 N N . ALA A 1 592 ? 65.406 6.788 -117.209 1.00 58.25 592 ALA A N 1
ATOM 4641 C CA . ALA A 1 592 ? 66.121 5.519 -117.333 1.00 58.25 592 ALA A CA 1
ATOM 4642 C C . ALA A 1 592 ? 66.712 5.302 -118.739 1.00 58.25 592 ALA A C 1
ATOM 4644 O O . ALA A 1 592 ? 67.801 4.749 -118.867 1.00 58.25 592 ALA A O 1
ATOM 4645 N N . ALA A 1 593 ? 66.037 5.775 -119.794 1.00 59.91 593 ALA A N 1
ATOM 4646 C CA . ALA A 1 593 ? 66.536 5.687 -121.170 1.00 59.91 593 ALA A CA 1
ATOM 4647 C C . ALA A 1 593 ? 67.738 6.613 -121.455 1.00 59.91 593 ALA A C 1
ATOM 4649 O O . ALA A 1 593 ? 68.528 6.330 -122.354 1.00 59.91 593 ALA A O 1
ATOM 4650 N N . LEU A 1 594 ? 67.887 7.711 -120.706 1.00 59.25 594 LEU A N 1
ATOM 4651 C CA . LEU A 1 594 ? 68.962 8.701 -120.875 1.00 59.25 594 LEU A CA 1
ATOM 4652 C C . LEU A 1 594 ? 70.160 8.457 -119.936 1.00 59.25 594 LEU A C 1
ATOM 4654 O O . LEU A 1 594 ? 71.230 9.050 -120.111 1.00 59.25 594 LEU A O 1
ATOM 4658 N N . GLN A 1 595 ? 70.009 7.571 -118.949 1.00 51.81 595 GLN A N 1
ATOM 4659 C CA . GLN A 1 595 ? 71.014 7.271 -117.932 1.00 51.81 595 GLN A CA 1
ATOM 4660 C C . GLN A 1 595 ? 72.129 6.377 -118.513 1.00 51.81 595 GLN A C 1
ATOM 4662 O O . GLN A 1 595 ? 72.054 5.154 -118.505 1.00 51.81 595 GLN A O 1
ATOM 4667 N N . GLY A 1 596 ? 73.170 7.014 -119.059 1.00 57.38 596 GLY A N 1
ATOM 4668 C CA . GLY A 1 596 ? 74.315 6.351 -119.706 1.00 57.38 596 GLY A CA 1
ATOM 4669 C C . GLY A 1 596 ? 74.880 7.104 -120.917 1.00 57.38 596 GLY A C 1
ATOM 4670 O O . GLY A 1 596 ? 75.966 6.771 -121.389 1.00 57.38 596 GLY A O 1
ATOM 4671 N N . SER A 1 597 ? 74.182 8.138 -121.404 1.00 56.81 597 SER A N 1
ATOM 4672 C CA . SER A 1 597 ? 74.653 8.966 -122.519 1.00 56.81 597 SER A CA 1
ATOM 4673 C C . SER A 1 597 ? 75.777 9.925 -122.094 1.00 56.81 597 SER A C 1
ATOM 4675 O O . SER A 1 597 ? 75.692 10.610 -121.071 1.00 56.81 597 SER A O 1
ATOM 4677 N N . THR A 1 598 ? 76.843 10.005 -122.897 1.00 55.19 598 THR A N 1
ATOM 4678 C CA . THR A 1 598 ? 77.949 10.969 -122.734 1.00 55.19 598 THR A CA 1
ATOM 4679 C C . THR A 1 598 ? 77.720 12.280 -123.497 1.00 55.19 598 THR A C 1
ATOM 4681 O O . THR A 1 598 ? 78.602 13.138 -123.505 1.00 55.19 598 THR A O 1
ATOM 4684 N N . ASN A 1 599 ? 76.557 12.450 -124.137 1.00 59.78 599 ASN A N 1
ATOM 4685 C CA . ASN A 1 599 ? 76.194 13.658 -124.877 1.00 59.78 599 ASN A CA 1
ATOM 4686 C C . ASN A 1 599 ? 75.707 14.771 -123.924 1.00 59.78 599 ASN A C 1
ATOM 4688 O O . ASN A 1 599 ? 74.929 14.527 -123.000 1.00 59.78 599 ASN A O 1
ATOM 4692 N N . ALA A 1 600 ? 76.159 16.009 -124.141 1.00 59.84 600 ALA A N 1
ATOM 4693 C CA . ALA A 1 600 ? 75.814 17.163 -123.308 1.00 59.84 600 ALA A CA 1
ATOM 4694 C C . ALA A 1 600 ? 74.311 17.507 -123.353 1.00 59.84 600 ALA A C 1
ATOM 4696 O O . ALA A 1 600 ? 73.745 17.934 -122.348 1.00 59.84 600 ALA A O 1
ATOM 4697 N N . GLU A 1 601 ? 73.655 17.273 -124.492 1.00 62.00 601 GLU A N 1
ATOM 4698 C CA . GLU A 1 601 ? 72.225 17.545 -124.686 1.00 62.00 601 GLU A CA 1
ATOM 4699 C C . GLU A 1 601 ? 71.336 16.541 -123.926 1.00 62.00 601 GLU A C 1
ATOM 4701 O O . GLU A 1 601 ? 70.338 16.918 -123.307 1.00 62.00 601 GLU A O 1
ATOM 4706 N N . ASP A 1 602 ? 71.761 15.275 -123.870 1.00 60.94 602 ASP A N 1
ATOM 4707 C CA . ASP A 1 602 ? 71.093 14.224 -123.095 1.00 60.94 602 ASP A CA 1
ATOM 4708 C C . ASP A 1 602 ? 71.290 14.416 -121.589 1.00 60.94 602 ASP A C 1
ATOM 4710 O O . ASP A 1 602 ? 70.359 14.184 -120.822 1.00 60.94 602 ASP A O 1
ATOM 4714 N N . LYS A 1 603 ? 72.454 14.919 -121.149 1.00 64.06 603 LYS A N 1
ATOM 4715 C CA . LYS A 1 603 ? 72.665 15.327 -119.748 1.00 64.06 603 LYS A CA 1
ATOM 4716 C C . LYS A 1 603 ? 71.750 16.478 -119.334 1.00 64.06 603 LYS A C 1
ATOM 4718 O O . LYS A 1 603 ? 71.226 16.452 -118.225 1.00 64.06 603 LYS A O 1
ATOM 4723 N N . ALA A 1 604 ? 71.528 17.460 -120.210 1.00 64.12 604 ALA A N 1
ATOM 4724 C CA . ALA A 1 604 ? 70.606 18.562 -119.935 1.00 64.12 604 ALA A CA 1
ATOM 4725 C C . ALA A 1 604 ? 69.144 18.084 -119.862 1.00 64.12 604 ALA A C 1
ATOM 4727 O O . ALA A 1 604 ? 68.402 18.515 -118.982 1.00 64.12 604 ALA A O 1
ATOM 4728 N N . ARG A 1 605 ? 68.731 17.154 -120.737 1.00 63.50 605 ARG A N 1
ATOM 4729 C CA . ARG A 1 605 ? 67.395 16.531 -120.676 1.00 63.50 605 ARG A CA 1
ATOM 4730 C C . ARG A 1 605 ? 67.217 15.630 -119.460 1.00 63.50 605 ARG A C 1
ATOM 4732 O O . ARG A 1 605 ? 66.165 15.690 -118.836 1.00 63.50 605 ARG A O 1
ATOM 4739 N N . LEU A 1 606 ? 68.232 14.846 -119.099 1.00 68.62 606 LEU A N 1
ATOM 4740 C CA . LEU A 1 606 ? 68.223 14.023 -117.891 1.00 68.62 606 LEU A CA 1
ATOM 4741 C C . LEU A 1 606 ? 68.100 14.895 -116.638 1.00 68.62 606 LEU A C 1
ATOM 4743 O O . LEU A 1 606 ? 67.273 14.585 -115.793 1.00 68.62 606 LEU A O 1
ATOM 4747 N N . ALA A 1 607 ? 68.843 16.003 -116.548 1.00 64.38 607 ALA A N 1
ATOM 4748 C CA . ALA A 1 607 ? 68.724 16.949 -115.437 1.00 64.38 607 ALA A CA 1
ATOM 4749 C C . ALA A 1 607 ? 67.311 17.551 -115.346 1.00 64.38 607 ALA A C 1
ATOM 4751 O O . ALA A 1 607 ? 66.737 17.603 -114.265 1.00 64.38 607 ALA A O 1
ATOM 4752 N N . LYS A 1 608 ? 66.715 17.917 -116.488 1.00 68.00 608 LYS A N 1
ATOM 4753 C CA . LYS A 1 608 ? 65.351 18.462 -116.550 1.00 68.00 608 LYS A CA 1
ATOM 4754 C C . LYS A 1 608 ? 64.282 17.435 -116.158 1.00 68.00 608 LYS A C 1
ATOM 4756 O O . LYS A 1 608 ? 63.334 17.764 -115.462 1.00 68.00 608 LYS A O 1
ATOM 4761 N N . ILE A 1 609 ? 64.446 16.180 -116.579 1.00 67.31 609 ILE A N 1
ATOM 4762 C CA . ILE A 1 609 ? 63.550 15.081 -116.200 1.00 67.31 609 ILE A CA 1
ATOM 4763 C C . ILE A 1 609 ? 63.737 14.722 -114.721 1.00 67.31 609 ILE A C 1
ATOM 4765 O O . ILE A 1 609 ? 62.751 14.447 -114.054 1.00 67.31 609 ILE A O 1
ATOM 4769 N N . GLN A 1 610 ? 64.966 14.748 -114.193 1.00 62.47 610 GLN A N 1
ATOM 4770 C CA . GLN A 1 610 ? 65.256 14.524 -112.771 1.00 62.47 610 GLN A CA 1
ATOM 4771 C C . GLN A 1 610 ? 64.657 15.615 -111.877 1.00 62.47 610 GLN A C 1
ATOM 4773 O O . GLN A 1 610 ? 64.145 15.288 -110.813 1.00 62.47 610 GLN A O 1
ATOM 4778 N N . GLU A 1 611 ? 64.661 16.873 -112.322 1.00 62.53 611 GLU A N 1
ATOM 4779 C CA . GLU A 1 611 ? 63.965 17.987 -111.664 1.00 62.53 611 GLU A CA 1
ATOM 4780 C C . GLU A 1 611 ? 62.447 17.737 -111.624 1.00 62.53 611 GLU A C 1
ATOM 4782 O O . GLU A 1 611 ? 61.847 17.761 -110.557 1.00 62.53 611 GLU A O 1
ATOM 4787 N N . GLN A 1 612 ? 61.838 17.341 -112.748 1.00 57.34 612 GLN A N 1
ATOM 4788 C CA . GLN A 1 612 ? 60.409 16.994 -112.795 1.00 57.34 612 GLN A CA 1
ATOM 4789 C C . GLN A 1 612 ? 60.045 15.736 -111.977 1.00 57.34 612 GLN A C 1
ATOM 4791 O O . GLN A 1 612 ? 58.920 15.605 -111.503 1.00 57.34 612 GLN A O 1
ATOM 4796 N N . LEU A 1 613 ? 60.980 14.797 -111.810 1.00 62.22 613 LEU A N 1
ATOM 4797 C CA . LEU A 1 613 ? 60.829 13.603 -110.966 1.00 62.22 613 LEU A CA 1
ATOM 4798 C C . LEU A 1 613 ? 60.953 13.939 -109.474 1.00 62.22 613 LEU A C 1
ATOM 4800 O O . LEU A 1 613 ? 60.346 13.259 -108.651 1.00 62.22 613 LEU A O 1
ATOM 4804 N N . SER A 1 614 ? 61.743 14.962 -109.138 1.00 58.53 614 SER A N 1
ATOM 4805 C CA . SER A 1 614 ? 61.835 15.519 -107.789 1.00 58.53 614 SER A CA 1
ATOM 4806 C C . SER A 1 614 ? 60.513 16.178 -107.400 1.00 58.53 614 SER A C 1
ATOM 4808 O O . SER A 1 614 ? 59.916 15.741 -106.420 1.00 58.53 614 SER A O 1
ATOM 4810 N N . ASP A 1 615 ? 60.006 17.102 -108.228 1.00 54.06 615 ASP A N 1
ATOM 4811 C CA . ASP A 1 615 ? 58.722 17.797 -108.011 1.00 54.06 615 ASP A CA 1
ATOM 4812 C C . ASP A 1 615 ? 57.559 16.798 -107.835 1.00 54.06 615 ASP A C 1
ATOM 4814 O O . ASP A 1 615 ? 56.698 16.959 -106.983 1.00 54.06 615 ASP A O 1
ATOM 4818 N N . ALA A 1 616 ? 57.536 15.700 -108.594 1.00 54.66 616 ALA A N 1
ATOM 4819 C CA . ALA A 1 616 ? 56.419 14.760 -108.530 1.00 54.66 616 ALA A CA 1
ATOM 4820 C C . ALA A 1 616 ? 56.542 13.683 -107.427 1.00 54.66 616 ALA A C 1
ATOM 4822 O O . ALA A 1 616 ? 55.558 13.039 -107.055 1.00 54.66 616 ALA A O 1
ATOM 4823 N N . ARG A 1 617 ? 57.750 13.466 -106.887 1.00 54.62 617 ARG A N 1
ATOM 4824 C CA . ARG A 1 617 ? 57.940 12.722 -105.629 1.00 54.62 617 ARG A CA 1
ATOM 4825 C C . ARG A 1 617 ? 57.502 13.557 -104.425 1.00 54.62 617 ARG A C 1
ATOM 4827 O O . ARG A 1 617 ? 57.038 12.970 -103.450 1.00 54.62 617 ARG A O 1
ATOM 4834 N N . GLU A 1 618 ? 57.602 14.880 -104.525 1.00 54.00 618 GLU A N 1
ATOM 4835 C CA . GLU A 1 618 ? 57.032 15.845 -103.579 1.00 54.00 618 GLU A CA 1
ATOM 4836 C C . GLU A 1 618 ? 55.492 15.732 -103.557 1.00 54.00 618 GLU A C 1
ATOM 4838 O O . GLU A 1 618 ? 54.935 15.441 -102.506 1.00 54.00 618 GLU A O 1
ATOM 4843 N N . ASP A 1 619 ? 54.815 15.703 -104.716 1.00 51.38 619 ASP A N 1
ATOM 4844 C CA . ASP A 1 619 ? 53.348 15.487 -104.811 1.00 51.38 619 ASP A CA 1
ATOM 4845 C C . ASP A 1 619 ? 52.844 14.169 -104.160 1.00 51.38 619 ASP A C 1
ATOM 4847 O O . ASP A 1 619 ? 51.749 14.095 -103.582 1.00 51.38 619 ASP A O 1
ATOM 4851 N N . LEU A 1 620 ? 53.612 13.074 -104.280 1.00 48.59 620 LEU A N 1
ATOM 4852 C CA . LEU A 1 620 ? 53.295 11.799 -103.618 1.00 48.59 620 LEU A CA 1
ATOM 4853 C C . LEU A 1 620 ? 53.497 11.906 -102.100 1.00 48.59 620 LEU A C 1
ATOM 4855 O O . LEU A 1 620 ? 52.685 11.372 -101.342 1.00 48.59 620 LEU A O 1
ATOM 4859 N N . SER A 1 621 ? 54.550 12.608 -101.671 1.00 49.59 621 SER A N 1
ATOM 4860 C CA . SER A 1 621 ? 54.794 12.945 -100.265 1.00 49.59 621 SER A CA 1
ATOM 4861 C C . SER A 1 621 ? 53.640 13.774 -99.686 1.00 49.59 621 SER A C 1
ATOM 4863 O O . SER A 1 621 ? 53.213 13.517 -98.560 1.00 49.59 621 SER A O 1
ATOM 4865 N N . ASP A 1 622 ? 53.055 14.676 -100.473 1.00 50.09 622 ASP A N 1
ATOM 4866 C CA . ASP A 1 622 ? 51.921 15.513 -100.065 1.00 50.09 622 ASP A CA 1
ATOM 4867 C C . ASP A 1 622 ? 50.632 14.697 -99.896 1.00 50.09 622 ASP A C 1
ATOM 4869 O O . ASP A 1 622 ? 49.963 14.790 -98.870 1.00 50.09 622 ASP A O 1
ATOM 4873 N N . THR A 1 623 ? 50.325 13.789 -100.830 1.00 49.34 623 THR A N 1
ATOM 4874 C CA . THR A 1 623 ? 49.168 12.875 -100.698 1.00 49.34 623 THR A CA 1
ATOM 4875 C C . THR A 1 623 ? 49.327 11.918 -99.511 1.00 49.34 623 THR A C 1
ATOM 4877 O O . THR A 1 623 ? 48.357 11.602 -98.819 1.00 49.34 623 THR A O 1
ATOM 4880 N N . MET A 1 624 ? 50.552 11.445 -99.253 1.00 44.50 624 MET A N 1
ATOM 4881 C CA . MET A 1 624 ? 50.860 10.623 -98.078 1.00 44.50 624 MET A CA 1
ATOM 4882 C C . MET A 1 624 ? 50.711 11.414 -96.772 1.00 44.50 624 MET A C 1
ATOM 4884 O O . MET A 1 624 ? 50.321 10.834 -95.758 1.00 44.50 624 MET A O 1
ATOM 4888 N N . THR A 1 625 ? 50.964 12.723 -96.802 1.00 49.44 625 THR A N 1
ATOM 4889 C CA . THR A 1 625 ? 50.839 13.627 -95.653 1.00 49.44 625 THR A CA 1
ATOM 4890 C C . THR A 1 625 ? 49.372 13.967 -95.351 1.00 49.44 625 THR A C 1
ATOM 4892 O O . THR A 1 625 ? 48.953 13.817 -94.202 1.00 49.44 625 THR A O 1
ATOM 4895 N N . ASP A 1 626 ? 48.552 14.285 -96.359 1.00 51.47 626 ASP A N 1
ATOM 4896 C CA . ASP A 1 626 ? 47.094 14.490 -96.211 1.00 51.47 626 ASP A CA 1
ATOM 4897 C C . ASP A 1 626 ? 46.397 13.213 -95.700 1.00 51.47 626 ASP A C 1
ATOM 4899 O O . ASP A 1 626 ? 45.558 13.225 -94.789 1.00 51.47 626 ASP A O 1
ATOM 4903 N N . HIS A 1 627 ? 46.799 12.057 -96.235 1.00 48.41 627 HIS A N 1
ATOM 4904 C CA . HIS A 1 627 ? 46.319 10.760 -95.765 1.00 48.41 627 HIS A CA 1
ATOM 4905 C C . HIS A 1 627 ? 46.771 10.462 -94.322 1.00 48.41 627 HIS A C 1
ATOM 4907 O O . HIS A 1 627 ? 46.011 9.898 -93.538 1.00 48.41 627 HIS A O 1
ATOM 4913 N N . ALA A 1 628 ? 47.978 10.875 -93.920 1.00 45.97 628 ALA A N 1
ATOM 4914 C CA . ALA A 1 628 ? 48.443 10.729 -92.540 1.00 45.97 628 ALA A CA 1
ATOM 4915 C C . ALA A 1 628 ? 47.665 11.624 -91.557 1.00 45.97 628 ALA A C 1
ATOM 4917 O O . ALA A 1 628 ? 47.364 11.176 -90.447 1.00 45.97 628 ALA A O 1
ATOM 4918 N N . PHE A 1 629 ? 47.302 12.854 -91.942 1.00 48.78 629 PHE A N 1
ATOM 4919 C CA . PHE A 1 629 ? 46.491 13.745 -91.102 1.00 48.78 629 PHE A CA 1
ATOM 4920 C C . PHE A 1 629 ? 45.052 13.245 -90.930 1.00 48.78 629 PHE A C 1
ATOM 4922 O O . PHE A 1 629 ? 44.562 13.188 -89.797 1.00 48.78 629 PHE A O 1
ATOM 4929 N N . SER A 1 630 ? 44.406 12.799 -92.011 1.00 50.38 630 SER A N 1
ATOM 4930 C CA . SER A 1 630 ? 43.065 12.195 -91.948 1.00 50.38 630 SER A CA 1
ATOM 4931 C C . SER A 1 630 ? 43.046 10.901 -91.124 1.00 50.38 630 SER A C 1
ATOM 4933 O O . SER A 1 630 ? 42.222 10.774 -90.219 1.00 50.38 630 SER A O 1
ATOM 4935 N N . MET A 1 631 ? 44.018 9.997 -91.308 1.00 45.94 631 MET A N 1
ATOM 4936 C CA . MET A 1 631 ? 44.150 8.788 -90.478 1.00 45.94 631 MET A CA 1
ATOM 4937 C C . MET A 1 631 ? 44.338 9.099 -88.985 1.00 45.94 631 MET A C 1
ATOM 4939 O O . MET A 1 631 ? 43.802 8.386 -88.135 1.00 45.94 631 MET A O 1
ATOM 4943 N N . GLN A 1 632 ? 45.096 10.146 -88.640 1.00 49.97 632 GLN A N 1
ATOM 4944 C CA . GLN A 1 632 ? 45.260 10.577 -87.247 1.00 49.97 632 GLN A CA 1
ATOM 4945 C C . GLN A 1 632 ? 43.961 11.148 -86.668 1.00 49.97 632 GLN A C 1
ATOM 4947 O O . GLN A 1 632 ? 43.646 10.872 -85.510 1.00 49.97 632 GLN A O 1
ATOM 4952 N N . SER A 1 633 ? 43.197 11.911 -87.453 1.00 53.78 633 SER A N 1
ATOM 4953 C CA . SER A 1 633 ? 41.878 12.403 -87.040 1.00 53.78 633 SER A CA 1
ATOM 4954 C C . SER A 1 633 ? 40.889 11.254 -86.805 1.00 53.78 633 SER A C 1
ATOM 4956 O O . SER A 1 633 ? 40.225 11.235 -85.770 1.00 53.78 633 SER A O 1
ATOM 4958 N N . ASP A 1 634 ? 40.841 10.267 -87.702 1.00 50.12 634 ASP A N 1
ATOM 4959 C CA . ASP A 1 634 ? 39.952 9.102 -87.583 1.00 50.12 634 ASP A CA 1
ATOM 4960 C C . ASP A 1 634 ? 40.322 8.208 -86.388 1.00 50.12 634 ASP A C 1
ATOM 4962 O O . ASP A 1 634 ? 39.451 7.704 -85.676 1.00 50.12 634 ASP A O 1
ATOM 4966 N N . ALA A 1 635 ? 41.620 8.033 -86.116 1.00 48.22 635 ALA A N 1
ATOM 4967 C CA . ALA A 1 635 ? 42.092 7.307 -84.937 1.00 48.22 635 ALA A CA 1
ATOM 4968 C C . ALA A 1 635 ? 41.706 8.015 -83.626 1.00 48.22 635 ALA A C 1
ATOM 4970 O O . ALA A 1 635 ? 41.371 7.351 -82.644 1.00 48.22 635 ALA A O 1
ATOM 4971 N N . LEU A 1 636 ? 41.718 9.353 -83.612 1.00 51.28 636 LEU A N 1
ATOM 4972 C CA . LEU A 1 636 ? 41.264 10.164 -82.481 1.00 51.28 636 LEU A CA 1
ATOM 4973 C C . LEU A 1 636 ? 39.742 10.085 -82.277 1.00 51.28 636 LEU A C 1
ATOM 4975 O O . LEU A 1 636 ? 39.299 10.021 -81.131 1.00 51.28 636 LEU A O 1
ATOM 4979 N N . ASP A 1 637 ? 38.953 10.040 -83.356 1.00 57.56 637 ASP A N 1
ATOM 4980 C CA . ASP A 1 637 ? 37.500 9.819 -83.281 1.00 57.56 637 ASP A CA 1
ATOM 4981 C C . ASP A 1 637 ? 37.164 8.437 -82.730 1.00 57.56 637 ASP A C 1
ATOM 4983 O O . ASP A 1 637 ? 36.338 8.307 -81.823 1.00 57.56 637 ASP A O 1
ATOM 4987 N N . LYS A 1 638 ? 37.858 7.406 -83.218 1.00 53.12 638 LYS A N 1
ATOM 4988 C CA . LYS A 1 638 ? 37.695 6.047 -82.707 1.00 53.12 638 LYS A CA 1
ATOM 4989 C C . LYS A 1 638 ? 38.070 5.949 -81.227 1.00 53.12 638 LYS A C 1
ATOM 4991 O O . LYS A 1 638 ? 37.321 5.357 -80.465 1.00 53.12 638 LYS A O 1
ATOM 4996 N N . LEU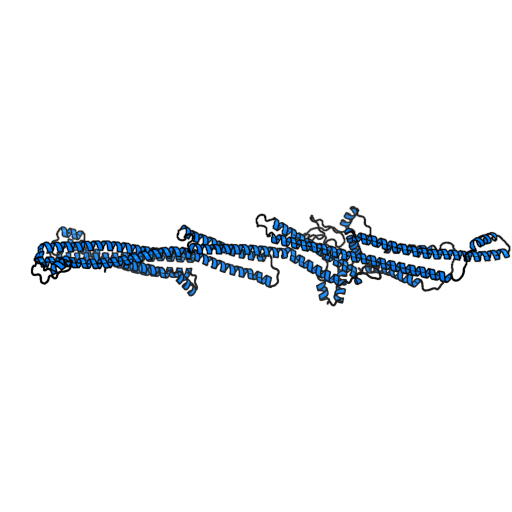 A 1 639 ? 39.169 6.577 -80.802 1.00 52.06 639 LEU A N 1
ATOM 4997 C CA . LEU A 1 639 ? 39.571 6.603 -79.394 1.00 52.06 639 LEU A CA 1
ATOM 4998 C C . LEU A 1 639 ? 38.540 7.314 -78.501 1.00 52.06 639 LEU A C 1
ATOM 5000 O O . LEU A 1 639 ? 38.227 6.816 -77.425 1.00 52.06 639 LEU A O 1
ATOM 5004 N N . SER A 1 640 ? 38.000 8.455 -78.942 1.00 57.16 640 SER A N 1
ATOM 5005 C CA . SER A 1 640 ? 36.943 9.177 -78.217 1.00 57.16 640 SER A CA 1
ATOM 5006 C C . SER A 1 640 ? 35.671 8.329 -78.075 1.00 57.16 640 SER A C 1
ATOM 5008 O O . SER A 1 640 ? 35.075 8.280 -76.995 1.00 57.16 640 SER A O 1
ATOM 5010 N N . SER A 1 641 ? 35.298 7.603 -79.137 1.00 59.38 641 SER A N 1
ATOM 5011 C CA . SER A 1 641 ? 34.182 6.650 -79.122 1.00 59.38 641 SER A CA 1
ATOM 5012 C C . SER A 1 641 ? 34.445 5.478 -78.172 1.00 59.38 641 SER A C 1
ATOM 5014 O O . SER A 1 641 ? 33.620 5.214 -77.304 1.00 59.38 641 SER A O 1
ATOM 5016 N N . ASP A 1 642 ? 35.602 4.819 -78.281 1.00 54.78 642 ASP A N 1
ATOM 5017 C CA . ASP A 1 642 ? 35.965 3.656 -77.462 1.00 54.78 642 ASP A CA 1
ATOM 5018 C C . ASP A 1 642 ? 36.026 4.027 -75.963 1.00 54.78 642 ASP A C 1
ATOM 5020 O O . ASP A 1 642 ? 35.518 3.293 -75.116 1.00 54.78 642 ASP A O 1
ATOM 5024 N N . MET A 1 643 ? 36.569 5.204 -75.619 1.00 56.50 643 MET A N 1
ATOM 5025 C CA . MET A 1 643 ? 36.591 5.709 -74.237 1.00 56.50 643 MET A CA 1
ATOM 5026 C C . MET A 1 643 ? 35.191 5.995 -73.681 1.00 56.50 643 MET A C 1
ATOM 5028 O O . MET A 1 643 ? 34.952 5.775 -72.493 1.00 56.50 643 MET A O 1
ATOM 5032 N N . SER A 1 644 ? 34.277 6.486 -74.522 1.00 68.88 644 SER A N 1
ATOM 5033 C CA . SER A 1 644 ? 32.888 6.747 -74.128 1.00 68.88 644 SER A CA 1
ATOM 5034 C C . SER A 1 644 ? 32.121 5.438 -73.916 1.00 68.88 644 SER A C 1
ATOM 5036 O O . SER A 1 644 ? 31.453 5.274 -72.898 1.00 68.88 644 SER A O 1
ATOM 5038 N N . ASP A 1 645 ? 32.310 4.460 -74.805 1.00 66.94 645 ASP A N 1
ATOM 5039 C CA . ASP A 1 645 ? 31.726 3.121 -74.676 1.00 66.94 645 ASP A CA 1
ATOM 5040 C C . ASP A 1 645 ? 32.227 2.388 -73.422 1.00 66.94 645 ASP A C 1
ATOM 5042 O O . ASP A 1 645 ? 31.459 1.709 -72.732 1.00 66.94 645 ASP A O 1
ATOM 5046 N N . ASP A 1 646 ? 33.520 2.497 -73.109 1.00 61.75 646 ASP A N 1
ATOM 5047 C CA . ASP A 1 646 ? 34.105 1.874 -71.920 1.00 61.75 646 ASP A CA 1
ATOM 5048 C C . ASP A 1 646 ? 33.658 2.565 -70.626 1.00 61.75 646 ASP A C 1
ATOM 5050 O O . ASP A 1 646 ? 33.407 1.882 -69.626 1.00 61.75 646 ASP A O 1
ATOM 5054 N N . PHE A 1 647 ? 33.468 3.889 -70.649 1.00 69.94 647 PHE A N 1
ATOM 5055 C CA . PHE A 1 647 ? 32.831 4.617 -69.553 1.00 69.94 647 PHE A CA 1
ATOM 5056 C C . PHE A 1 647 ? 31.391 4.148 -69.325 1.00 69.94 647 PHE A C 1
ATOM 5058 O O . PHE A 1 647 ? 31.033 3.833 -68.190 1.00 69.94 647 PHE A O 1
ATOM 5065 N N . ASP A 1 648 ? 30.577 4.042 -70.377 1.00 76.19 648 ASP A N 1
ATOM 5066 C CA . ASP A 1 648 ? 29.177 3.623 -70.265 1.00 76.19 648 ASP A CA 1
ATOM 5067 C C . ASP A 1 648 ? 29.056 2.192 -69.733 1.00 76.19 648 ASP A C 1
ATOM 5069 O O . ASP A 1 648 ? 28.232 1.910 -68.854 1.00 76.19 648 ASP A O 1
ATOM 5073 N N . LYS A 1 649 ? 29.907 1.273 -70.206 1.00 77.00 649 LYS A N 1
ATOM 5074 C CA . LYS A 1 649 ? 29.973 -0.097 -69.671 1.00 77.00 649 LYS A CA 1
ATOM 5075 C C . LYS A 1 649 ? 30.346 -0.095 -68.194 1.00 77.00 649 LYS A C 1
ATOM 5077 O O . LYS A 1 649 ? 29.659 -0.738 -67.402 1.00 77.00 649 LYS A O 1
ATOM 5082 N N . TRP A 1 650 ? 31.399 0.630 -67.817 1.00 75.69 650 TRP A N 1
ATOM 5083 C CA . TRP A 1 650 ? 31.842 0.731 -66.427 1.00 75.69 650 TRP A CA 1
ATOM 5084 C C . TRP A 1 650 ? 30.763 1.349 -65.530 1.00 75.69 650 TRP A C 1
ATOM 5086 O O . TRP A 1 650 ? 30.427 0.771 -64.498 1.00 75.69 650 TRP A O 1
ATOM 5096 N N . SER A 1 651 ? 30.161 2.465 -65.948 1.00 77.25 651 SER A N 1
ATOM 5097 C CA . SER A 1 651 ? 29.106 3.181 -65.226 1.00 77.25 651 SER A CA 1
ATOM 5098 C C . SER A 1 651 ? 27.885 2.290 -64.986 1.00 77.25 651 SER A C 1
ATOM 5100 O O . SER A 1 651 ? 27.367 2.228 -63.866 1.00 77.25 651 SER A O 1
ATOM 5102 N N . ASN A 1 652 ? 27.454 1.524 -65.993 1.00 80.69 652 ASN A N 1
ATOM 5103 C CA . ASN A 1 652 ? 26.354 0.565 -65.859 1.00 80.69 652 ASN A CA 1
ATOM 5104 C C . ASN A 1 652 ? 26.710 -0.623 -64.946 1.00 80.69 652 ASN A C 1
ATOM 5106 O O . ASN A 1 652 ? 25.890 -1.049 -64.126 1.00 80.69 652 ASN A O 1
ATOM 5110 N N . ASP A 1 653 ? 27.936 -1.135 -65.035 1.00 74.25 653 ASP A N 1
ATOM 5111 C CA . ASP A 1 653 ? 28.416 -2.266 -64.234 1.00 74.25 653 ASP A CA 1
ATOM 5112 C C . ASP A 1 653 ? 28.529 -1.909 -62.740 1.00 74.25 653 ASP A C 1
ATOM 5114 O O . ASP A 1 653 ? 28.041 -2.646 -61.883 1.00 74.25 653 ASP A O 1
ATOM 5118 N N . ILE A 1 654 ? 29.060 -0.730 -62.402 1.00 69.06 654 ILE A N 1
ATOM 5119 C CA . ILE A 1 654 ? 29.106 -0.264 -61.005 1.00 69.06 654 ILE A CA 1
ATOM 5120 C C . ILE A 1 654 ? 27.728 0.155 -60.469 1.00 69.06 654 ILE A C 1
ATOM 5122 O O . ILE A 1 654 ? 27.516 0.121 -59.264 1.00 69.06 654 ILE A O 1
ATOM 5126 N N . SER A 1 655 ? 26.777 0.532 -61.334 1.00 74.69 655 SER A N 1
ATOM 5127 C C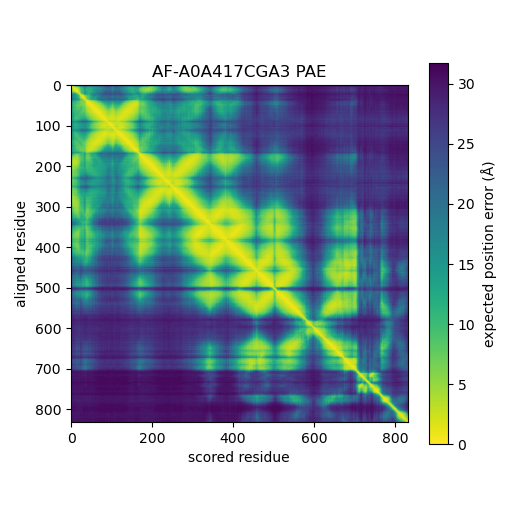A . SER A 1 655 ? 25.390 0.841 -60.927 1.00 74.69 655 SER A CA 1
ATOM 5128 C C . SER A 1 655 ? 24.605 -0.394 -60.516 1.00 74.69 655 SER A C 1
ATOM 5130 O O . SER A 1 655 ? 23.723 -0.320 -59.667 1.00 74.69 655 SER A O 1
ATOM 5132 N N . SER A 1 656 ? 24.882 -1.514 -61.175 1.00 71.81 656 SER A N 1
ATOM 5133 C CA . SER A 1 656 ? 24.116 -2.752 -61.039 1.00 71.81 656 SER A CA 1
ATOM 5134 C C . SER A 1 656 ? 24.760 -3.748 -60.072 1.00 71.81 656 SER A C 1
ATOM 5136 O O . SER A 1 656 ? 24.164 -4.783 -59.773 1.00 71.81 656 SER A O 1
ATOM 5138 N N . ASN A 1 657 ? 25.951 -3.438 -59.545 1.00 68.75 657 ASN A N 1
ATOM 5139 C CA . ASN A 1 657 ? 26.712 -4.322 -58.672 1.00 68.75 657 ASN A CA 1
ATOM 5140 C C . ASN A 1 657 ? 27.237 -3.596 -57.418 1.00 68.75 657 ASN A C 1
ATOM 5142 O O . ASN A 1 657 ? 28.184 -2.814 -57.480 1.00 68.75 657 ASN A O 1
ATOM 5146 N N . VAL A 1 658 ? 26.659 -3.928 -56.257 1.00 56.16 658 VAL A N 1
ATOM 5147 C CA . VAL A 1 658 ? 26.983 -3.330 -54.944 1.00 56.16 658 VAL A CA 1
ATOM 5148 C C . VAL A 1 658 ? 28.442 -3.557 -54.525 1.00 56.16 658 VAL A C 1
ATOM 5150 O O . VAL A 1 658 ? 29.047 -2.694 -53.884 1.00 56.16 658 VAL A O 1
ATOM 5153 N N . GLU A 1 659 ? 29.033 -4.694 -54.892 1.00 56.56 659 GLU A N 1
ATOM 5154 C CA . GLU A 1 659 ? 30.428 -5.012 -54.576 1.00 56.56 659 GLU A CA 1
ATOM 5155 C C . GLU A 1 659 ? 31.384 -4.144 -55.402 1.00 56.56 659 GLU A C 1
ATOM 5157 O O . GLU A 1 659 ? 32.304 -3.530 -54.856 1.00 56.56 659 GLU A O 1
ATOM 5162 N N . LYS A 1 660 ? 31.114 -4.002 -56.706 1.00 64.56 660 LYS A N 1
ATOM 5163 C CA . LYS A 1 660 ? 31.885 -3.120 -57.596 1.00 64.56 660 LYS A CA 1
ATOM 5164 C C . LYS A 1 660 ? 31.695 -1.644 -57.246 1.00 64.56 660 LYS A C 1
ATOM 5166 O O . LYS A 1 660 ? 32.678 -0.911 -57.220 1.00 64.56 660 LYS A O 1
ATOM 5171 N N . MET A 1 661 ? 30.476 -1.232 -56.892 1.00 60.75 661 MET A N 1
ATOM 5172 C CA . MET A 1 661 ? 30.176 0.095 -56.340 1.00 60.75 661 MET A CA 1
ATOM 5173 C C . MET A 1 661 ? 31.034 0.380 -55.105 1.00 60.75 661 MET A C 1
ATOM 5175 O O . MET A 1 661 ? 31.723 1.395 -55.042 1.00 60.75 661 MET A O 1
ATOM 5179 N N . SER A 1 662 ? 31.038 -0.539 -54.137 1.00 56.91 662 SER A N 1
ATOM 5180 C CA . SER A 1 662 ? 31.816 -0.393 -52.903 1.00 56.91 662 SER A CA 1
ATOM 5181 C C . SER A 1 662 ? 33.318 -0.329 -53.182 1.00 56.91 662 SER A C 1
ATOM 5183 O O . SER A 1 662 ? 34.026 0.466 -52.565 1.00 56.91 662 SER A O 1
ATOM 5185 N N . LYS A 1 663 ? 33.820 -1.133 -54.127 1.00 62.47 663 LYS A N 1
ATOM 5186 C CA . LYS A 1 663 ? 35.226 -1.108 -54.550 1.00 62.47 663 LYS A CA 1
ATOM 5187 C C . LYS A 1 663 ? 35.600 0.232 -55.191 1.00 62.47 663 LYS A C 1
ATOM 5189 O O . LYS A 1 663 ? 36.589 0.824 -54.772 1.00 62.47 663 LYS A O 1
ATOM 5194 N N . ALA A 1 664 ? 34.782 0.746 -56.109 1.00 60.19 664 ALA A N 1
ATOM 5195 C CA . ALA A 1 664 ? 34.995 2.046 -56.747 1.00 60.19 664 ALA A CA 1
ATOM 5196 C C . ALA A 1 664 ? 34.966 3.203 -55.730 1.00 60.19 664 ALA A C 1
ATOM 5198 O O . ALA A 1 664 ? 35.832 4.076 -55.770 1.00 60.19 664 ALA A O 1
ATOM 5199 N N . ILE A 1 665 ? 34.032 3.171 -54.768 1.00 57.25 665 ILE A N 1
ATOM 5200 C CA . ILE A 1 665 ? 33.975 4.130 -53.651 1.00 57.25 665 ILE A CA 1
ATOM 5201 C C . ILE A 1 665 ? 35.249 4.083 -52.813 1.00 57.25 665 ILE A C 1
ATOM 5203 O O . ILE A 1 665 ? 35.846 5.122 -52.535 1.00 57.25 665 ILE A O 1
ATOM 5207 N N . ASN A 1 666 ? 35.712 2.890 -52.446 1.00 55.97 666 ASN A N 1
ATOM 5208 C CA . ASN A 1 666 ? 36.928 2.748 -51.652 1.00 55.97 666 ASN A CA 1
ATOM 5209 C C . ASN A 1 666 ? 38.188 3.180 -52.417 1.00 55.97 666 ASN A C 1
ATOM 5211 O O . ASN A 1 666 ? 39.041 3.836 -51.826 1.00 55.97 666 ASN A O 1
ATOM 5215 N N . GLU A 1 667 ? 38.304 2.867 -53.709 1.00 59.12 667 GLU A N 1
ATOM 5216 C CA . GLU A 1 667 ? 39.439 3.290 -54.541 1.00 59.12 667 GLU A CA 1
ATOM 5217 C C . GLU A 1 667 ? 39.487 4.817 -54.708 1.00 59.12 667 GLU A C 1
ATOM 5219 O O . GLU A 1 667 ? 40.550 5.411 -54.524 1.00 59.12 667 GLU A O 1
ATOM 5224 N N . ALA A 1 668 ? 38.346 5.473 -54.949 1.00 55.56 668 ALA A N 1
ATOM 5225 C CA . ALA A 1 668 ? 38.262 6.934 -55.017 1.00 55.56 668 ALA A CA 1
ATOM 5226 C C . ALA A 1 668 ? 38.672 7.599 -53.688 1.00 55.56 668 ALA A C 1
ATOM 5228 O O . ALA A 1 668 ? 39.425 8.575 -53.674 1.00 55.56 668 ALA A O 1
ATOM 5229 N N . VAL A 1 669 ? 38.248 7.028 -52.555 1.00 51.28 669 VAL A N 1
ATOM 5230 C CA . VAL A 1 669 ? 38.645 7.499 -51.218 1.00 51.28 669 VAL A CA 1
ATOM 5231 C C . VAL A 1 669 ? 40.140 7.290 -50.972 1.00 51.28 669 VAL A C 1
ATOM 5233 O O . VAL A 1 669 ? 40.816 8.215 -50.524 1.00 51.28 669 VAL A O 1
ATOM 5236 N N . SER A 1 670 ? 40.689 6.116 -51.289 1.00 52.34 670 SER A N 1
ATOM 5237 C CA . SER A 1 670 ? 42.119 5.820 -51.117 1.00 52.34 670 SER A CA 1
ATOM 5238 C C . SER A 1 670 ? 43.017 6.703 -51.985 1.00 52.34 670 SER A C 1
ATOM 5240 O O . SER A 1 670 ? 44.068 7.136 -51.516 1.00 52.34 670 SER A O 1
ATOM 5242 N N . ASN A 1 671 ? 42.589 7.031 -53.205 1.00 49.88 671 ASN A N 1
ATOM 5243 C CA . ASN A 1 671 ? 43.326 7.910 -54.116 1.00 49.88 671 ASN A CA 1
ATOM 5244 C C . ASN A 1 671 ? 43.293 9.390 -53.694 1.00 49.88 671 ASN A C 1
ATOM 5246 O O . ASN A 1 671 ? 44.136 10.165 -54.141 1.00 49.88 671 ASN A O 1
ATOM 5250 N N . SER A 1 672 ? 42.362 9.784 -52.816 1.00 49.84 672 SER A N 1
ATOM 5251 C CA . SER A 1 672 ? 42.238 11.162 -52.318 1.00 49.84 672 SER A CA 1
ATOM 5252 C C . SER A 1 672 ? 43.129 11.499 -51.111 1.00 49.84 672 SER A C 1
ATOM 5254 O O . SER A 1 672 ? 43.343 12.677 -50.841 1.00 49.84 672 SER A O 1
ATOM 5256 N N . ALA A 1 673 ? 43.649 10.492 -50.392 1.00 50.03 673 ALA A N 1
ATOM 5257 C CA . ALA A 1 673 ? 44.625 10.585 -49.291 1.00 50.03 673 ALA A CA 1
ATOM 5258 C C . ALA A 1 673 ? 44.457 11.751 -48.278 1.00 50.03 673 ALA A C 1
ATOM 5260 O O . ALA A 1 673 ? 45.439 12.184 -47.670 1.00 50.03 673 ALA A O 1
ATOM 5261 N N . LEU A 1 674 ? 43.236 12.253 -48.053 1.00 53.66 674 LEU A N 1
ATOM 5262 C CA . LEU A 1 674 ? 42.979 13.268 -47.031 1.00 53.66 674 LEU A CA 1
ATOM 5263 C C . LEU A 1 674 ? 42.989 12.623 -45.642 1.00 53.66 674 LEU A C 1
ATOM 5265 O O . LEU A 1 674 ? 42.189 11.741 -45.332 1.00 53.66 674 LEU A O 1
ATOM 5269 N N . SER A 1 675 ? 43.879 13.093 -44.775 1.00 56.56 675 SER A N 1
ATOM 5270 C CA . SER A 1 675 ? 43.844 12.777 -43.348 1.00 56.56 675 SER A CA 1
ATOM 5271 C C . SER A 1 675 ? 42.624 13.409 -42.669 1.00 56.56 675 SER A C 1
ATOM 5273 O O . SER A 1 675 ? 42.094 14.429 -43.116 1.00 56.56 675 SER A O 1
ATOM 5275 N N . ASN A 1 676 ? 42.224 12.870 -41.512 1.00 58.38 676 ASN A N 1
ATOM 5276 C CA . ASN A 1 676 ? 41.173 13.477 -40.684 1.00 58.38 676 ASN A CA 1
ATOM 5277 C C . ASN A 1 676 ? 41.483 14.947 -40.340 1.00 58.38 676 ASN A C 1
ATOM 5279 O O . ASN A 1 676 ? 40.576 15.767 -40.275 1.00 58.38 676 ASN A O 1
ATOM 5283 N N . ALA A 1 677 ? 42.761 15.297 -40.155 1.00 59.47 677 ALA A N 1
ATOM 5284 C CA . ALA A 1 677 ? 43.175 16.675 -39.906 1.00 59.47 677 ALA A CA 1
ATOM 5285 C C . ALA A 1 677 ? 42.908 17.585 -41.117 1.00 59.47 677 ALA A C 1
ATOM 5287 O O . ALA A 1 677 ? 42.452 18.711 -40.947 1.00 59.47 677 ALA A O 1
ATOM 5288 N N . GLN A 1 678 ? 43.136 17.093 -42.338 1.00 61.97 678 GLN A N 1
ATOM 5289 C CA . GLN A 1 678 ? 42.834 17.837 -43.564 1.00 61.97 678 GLN A CA 1
ATOM 5290 C C . GLN A 1 678 ? 41.323 18.001 -43.770 1.00 61.97 678 GLN A C 1
ATOM 5292 O O . GLN A 1 678 ? 40.880 19.097 -44.093 1.00 61.97 678 GLN A O 1
ATOM 5297 N N . VAL A 1 679 ? 40.525 16.969 -43.480 1.00 65.25 679 VAL A N 1
ATOM 5298 C CA . VAL A 1 679 ? 39.052 17.060 -43.472 1.00 65.25 679 VAL A CA 1
ATOM 5299 C C . VAL A 1 679 ? 38.571 18.136 -42.493 1.00 65.25 679 VAL A C 1
ATOM 5301 O O . VAL A 1 679 ? 37.776 18.998 -42.859 1.00 65.25 679 VAL A O 1
ATOM 5304 N N . LEU A 1 680 ? 39.090 18.145 -41.263 1.00 67.75 680 LEU A N 1
ATOM 5305 C CA . LEU A 1 680 ? 38.726 19.148 -40.256 1.00 67.75 680 LEU A CA 1
ATOM 5306 C C . LEU A 1 680 ? 39.170 20.564 -40.645 1.00 67.75 680 LEU A C 1
ATOM 5308 O O . LEU A 1 680 ? 38.425 21.517 -40.423 1.00 67.75 680 LEU A O 1
ATOM 5312 N N . ASN A 1 681 ? 40.350 20.712 -41.250 1.00 71.81 681 ASN A N 1
ATOM 5313 C CA . ASN A 1 681 ? 40.839 22.004 -41.734 1.00 71.81 681 ASN A CA 1
ATOM 5314 C C . ASN A 1 681 ? 39.963 22.554 -42.863 1.00 71.81 681 ASN A C 1
ATOM 5316 O O . ASN A 1 681 ? 39.587 23.723 -42.824 1.00 71.81 681 ASN A O 1
ATOM 5320 N N . ASN A 1 682 ? 39.575 21.704 -43.812 1.00 68.56 682 ASN A N 1
ATOM 5321 C CA . ASN A 1 682 ? 38.659 22.060 -44.889 1.00 68.56 682 ASN A CA 1
ATOM 5322 C C . ASN A 1 682 ? 37.328 22.565 -44.315 1.00 68.56 682 ASN A C 1
ATOM 5324 O O . ASN A 1 682 ? 36.896 23.685 -44.594 1.00 68.56 682 ASN A O 1
ATOM 5328 N N . LEU A 1 683 ? 36.702 21.788 -43.432 1.00 74.12 683 LEU A N 1
ATOM 5329 C CA . LEU A 1 683 ? 35.439 22.185 -42.804 1.00 74.12 683 LEU A CA 1
ATOM 5330 C C . LEU A 1 683 ? 35.574 23.484 -42.003 1.00 74.12 683 LEU A C 1
ATOM 5332 O O . LEU A 1 683 ? 34.707 24.349 -42.091 1.00 74.12 683 LEU A O 1
ATOM 5336 N N . SER A 1 684 ? 36.686 23.665 -41.291 1.00 79.88 684 SER A N 1
ATOM 5337 C CA . SER A 1 684 ? 37.000 24.906 -40.578 1.00 79.88 684 SER A CA 1
ATOM 5338 C C . SER A 1 684 ? 37.041 26.112 -41.521 1.00 79.88 684 SER A C 1
ATOM 5340 O O . SER A 1 684 ? 36.417 27.134 -41.239 1.00 79.88 684 SER A O 1
ATOM 5342 N N . THR A 1 685 ? 37.690 25.993 -42.681 1.00 80.81 685 THR A N 1
ATOM 5343 C CA . THR A 1 685 ? 37.736 27.059 -43.693 1.00 80.81 685 THR A CA 1
ATOM 5344 C C . THR A 1 685 ? 36.349 27.407 -44.233 1.00 80.81 685 THR A C 1
ATOM 5346 O O . THR A 1 685 ? 36.018 28.589 -44.328 1.00 80.81 685 THR A O 1
ATOM 5349 N N . ILE A 1 686 ? 35.513 26.413 -44.548 1.00 77.75 686 ILE A N 1
ATOM 5350 C CA . ILE A 1 686 ? 34.133 26.654 -44.999 1.00 77.75 686 ILE A CA 1
ATOM 5351 C C . ILE A 1 686 ? 33.309 27.348 -43.913 1.00 77.75 686 ILE A C 1
ATOM 5353 O O . ILE A 1 686 ? 32.651 28.348 -44.196 1.00 77.75 686 ILE A O 1
ATOM 5357 N N . LEU A 1 687 ? 33.366 26.853 -42.674 1.00 80.19 687 LEU A N 1
ATOM 5358 C CA . LEU A 1 687 ? 32.573 27.388 -41.569 1.00 80.19 687 LEU A CA 1
ATOM 5359 C C . LEU A 1 687 ? 32.926 28.852 -41.260 1.00 80.19 687 LEU A C 1
ATOM 5361 O O . LEU A 1 687 ? 32.040 29.668 -41.009 1.00 80.19 687 LEU A O 1
ATOM 5365 N N . LYS A 1 688 ? 34.208 29.220 -41.362 1.00 85.50 688 LYS A N 1
ATOM 5366 C CA . LYS A 1 688 ? 34.641 30.622 -41.249 1.00 85.50 688 LYS A CA 1
ATOM 5367 C C . LYS A 1 688 ? 34.132 31.477 -42.406 1.00 85.50 688 LYS A C 1
ATOM 5369 O O . LYS A 1 688 ? 33.694 32.602 -42.186 1.00 85.50 688 LYS A O 1
ATOM 5374 N N . ASN A 1 689 ? 34.137 30.941 -43.627 1.00 80.56 689 ASN A N 1
ATOM 5375 C CA . ASN A 1 689 ? 33.636 31.653 -44.805 1.00 80.56 689 ASN A CA 1
ATOM 5376 C C . ASN A 1 689 ? 32.119 31.897 -44.760 1.00 80.56 689 ASN A C 1
ATOM 5378 O O . ASN A 1 689 ? 31.653 32.867 -45.352 1.00 80.56 689 ASN A O 1
ATOM 5382 N N . VAL A 1 690 ? 31.359 31.069 -44.034 1.00 79.31 690 VAL A N 1
ATOM 5383 C CA . VAL A 1 690 ? 29.923 31.299 -43.773 1.00 79.31 690 VAL A CA 1
ATOM 5384 C C . VAL A 1 690 ? 29.659 32.132 -42.508 1.00 79.31 690 VAL A C 1
ATOM 5386 O O . VAL A 1 690 ? 28.503 32.356 -42.156 1.00 79.31 690 VAL A O 1
ATOM 5389 N N . GLY A 1 691 ? 30.708 32.644 -41.850 1.00 80.31 691 GLY A N 1
ATOM 5390 C CA . GLY A 1 691 ? 30.613 33.667 -40.803 1.00 80.31 691 GLY A CA 1
ATOM 5391 C C . GLY A 1 691 ? 30.746 33.186 -39.354 1.00 80.31 691 GLY A C 1
ATOM 5392 O O . GLY A 1 691 ? 30.466 33.975 -38.452 1.00 80.31 691 GLY A O 1
ATOM 5393 N N . LEU A 1 692 ? 31.161 31.939 -39.097 1.00 86.94 692 LEU A N 1
ATOM 5394 C CA . LEU A 1 692 ? 31.394 31.454 -37.727 1.00 86.94 692 LEU A CA 1
ATOM 5395 C C . LEU A 1 692 ? 32.736 31.950 -37.163 1.00 86.94 692 LEU A C 1
ATOM 5397 O O . LEU A 1 692 ? 33.739 32.013 -37.878 1.00 86.94 692 LEU A O 1
ATOM 5401 N N . THR A 1 693 ? 32.771 32.236 -35.857 1.00 87.44 693 THR A N 1
ATOM 5402 C CA . THR A 1 693 ? 34.020 32.514 -35.122 1.00 87.44 693 THR A CA 1
ATOM 5403 C C . THR A 1 693 ? 34.825 31.241 -34.865 1.00 87.44 693 THR A C 1
ATOM 5405 O O . THR A 1 693 ? 34.285 30.137 -34.915 1.00 87.44 693 THR A O 1
ATOM 5408 N N . ASP A 1 694 ? 36.107 31.375 -34.518 1.00 80.62 694 ASP A N 1
ATOM 5409 C CA . ASP A 1 694 ? 36.972 30.230 -34.206 1.00 80.62 694 ASP A CA 1
ATOM 5410 C C . ASP A 1 694 ? 36.407 29.347 -33.076 1.00 80.62 694 ASP A C 1
ATOM 5412 O O . ASP A 1 694 ? 36.436 28.117 -33.182 1.00 80.62 694 ASP A O 1
ATOM 5416 N N . GLU A 1 695 ? 35.814 29.939 -32.033 1.00 81.31 695 GLU A N 1
ATOM 5417 C CA . GLU A 1 695 ? 35.136 29.191 -30.965 1.00 81.31 695 GLU A CA 1
ATOM 5418 C C . GLU A 1 695 ? 33.897 28.443 -31.473 1.00 81.31 695 GLU A C 1
ATOM 5420 O O . GLU A 1 695 ? 33.676 27.287 -31.107 1.00 81.31 695 GLU A O 1
ATOM 5425 N N . GLN A 1 696 ? 33.094 29.075 -32.334 1.00 79.88 696 GLN A N 1
ATOM 5426 C CA . GLN A 1 696 ? 31.899 28.455 -32.913 1.00 79.88 696 GLN A CA 1
ATOM 5427 C C . GLN A 1 696 ? 32.265 27.324 -33.877 1.00 79.88 696 GLN A C 1
ATOM 5429 O O . GLN A 1 696 ? 31.615 26.279 -33.865 1.00 79.88 696 GLN A O 1
ATOM 5434 N N . VAL A 1 697 ? 33.329 27.491 -34.665 1.00 78.31 697 VAL A N 1
ATOM 5435 C CA . VAL A 1 697 ? 33.881 26.444 -35.531 1.00 78.31 697 VAL A CA 1
ATOM 5436 C C . VAL A 1 697 ? 34.387 25.271 -34.698 1.00 78.31 697 VAL A C 1
ATOM 5438 O O . VAL A 1 697 ? 34.009 24.134 -34.964 1.00 78.31 697 VAL A O 1
ATOM 5441 N N . SER A 1 698 ? 35.174 25.528 -33.652 1.00 74.38 698 SER A N 1
ATOM 5442 C CA . SER A 1 698 ? 35.672 24.483 -32.748 1.00 74.38 698 SER A CA 1
ATOM 5443 C C . SER A 1 698 ? 34.530 23.706 -32.082 1.00 74.38 698 SER A C 1
ATOM 5445 O O . SER A 1 698 ? 34.542 22.477 -32.055 1.00 74.38 698 SER A O 1
ATOM 5447 N N . SER A 1 699 ? 33.489 24.407 -31.623 1.00 73.56 699 SER A N 1
ATOM 5448 C CA . SER A 1 699 ? 32.285 23.793 -31.053 1.00 73.56 699 SER A CA 1
ATOM 5449 C C . SER A 1 699 ? 31.504 22.961 -32.079 1.00 73.56 699 SER A C 1
ATOM 5451 O O . SER A 1 699 ? 31.114 21.830 -31.793 1.00 73.56 699 SER A O 1
ATOM 5453 N N . THR A 1 700 ? 31.336 23.464 -33.304 1.00 72.94 700 THR A N 1
ATOM 5454 C CA . THR A 1 700 ? 30.619 22.762 -34.386 1.00 72.94 700 THR A CA 1
ATOM 5455 C C . THR A 1 700 ? 31.358 21.498 -34.821 1.00 72.94 700 THR A C 1
ATOM 5457 O O . THR A 1 700 ? 30.740 20.460 -35.050 1.00 72.94 700 THR A O 1
ATOM 5460 N N . LEU A 1 701 ? 32.690 21.567 -34.882 1.00 68.88 701 LEU A N 1
ATOM 5461 C CA . LEU A 1 701 ? 33.546 20.445 -35.260 1.00 68.88 701 LEU A CA 1
ATOM 5462 C C . LEU A 1 701 ? 33.884 19.514 -34.083 1.00 68.88 701 LEU A C 1
ATOM 5464 O O . LEU A 1 701 ? 34.501 18.462 -34.283 1.00 68.88 701 LEU A O 1
ATOM 5468 N N . SER A 1 702 ? 33.471 19.865 -32.860 1.00 61.06 702 SER A N 1
ATOM 5469 C CA . SER A 1 702 ? 33.657 19.020 -31.682 1.00 61.06 702 SER A CA 1
ATOM 5470 C C . SER A 1 702 ? 32.906 17.695 -31.869 1.00 61.06 702 SER A C 1
ATOM 5472 O O . SER A 1 702 ? 31.699 17.665 -32.113 1.00 61.06 702 SER A O 1
ATOM 5474 N N . GLY A 1 703 ? 33.648 16.583 -31.819 1.00 55.59 703 GLY A N 1
ATOM 5475 C CA . GLY A 1 703 ? 33.127 15.233 -32.072 1.00 55.59 703 GLY A CA 1
ATOM 5476 C C . GLY A 1 703 ? 33.443 14.649 -33.455 1.00 55.59 703 GLY A C 1
ATOM 5477 O O . GLY A 1 703 ? 33.277 13.448 -33.634 1.00 55.59 703 GLY A O 1
ATOM 5478 N N . LEU A 1 704 ? 33.967 15.436 -34.407 1.00 56.25 704 LEU A N 1
ATOM 5479 C CA . LEU A 1 704 ? 34.437 14.936 -35.718 1.00 56.25 704 LEU A CA 1
ATOM 5480 C C . LEU A 1 704 ? 35.905 14.478 -35.709 1.00 56.25 704 LEU A C 1
ATOM 5482 O O . LEU A 1 704 ? 36.410 13.953 -36.702 1.00 56.25 704 LEU A O 1
ATOM 5486 N N . THR A 1 705 ? 36.608 14.664 -34.591 1.00 48.53 705 THR A N 1
ATOM 5487 C CA . THR A 1 705 ? 37.937 14.097 -34.351 1.00 48.53 705 THR A CA 1
ATOM 5488 C C . THR A 1 705 ? 37.795 12.583 -34.207 1.00 48.53 705 THR A C 1
ATOM 5490 O O . THR A 1 705 ? 37.258 12.112 -33.208 1.00 48.53 705 THR A O 1
ATOM 5493 N N . GLY A 1 706 ? 38.227 11.809 -35.203 1.00 44.69 706 GLY A N 1
ATOM 5494 C CA . GLY A 1 706 ? 38.133 10.348 -35.146 1.00 44.69 706 GLY A CA 1
ATOM 5495 C C . GLY A 1 706 ? 38.703 9.752 -33.846 1.00 44.69 706 GLY A C 1
ATOM 5496 O O . GLY A 1 706 ? 39.689 10.244 -33.306 1.00 44.69 706 GLY A O 1
ATOM 5497 N N . TYR A 1 707 ? 38.091 8.670 -33.361 1.00 38.72 707 TYR A N 1
ATOM 5498 C CA . TYR A 1 707 ? 38.580 7.876 -32.229 1.00 38.72 707 TYR A CA 1
ATOM 5499 C C . TYR A 1 707 ? 39.931 7.228 -32.589 1.00 38.72 707 TYR A C 1
ATOM 5501 O O . TYR A 1 707 ? 39.954 6.402 -33.500 1.00 38.72 707 TYR A O 1
ATOM 5509 N N . ALA A 1 708 ? 41.031 7.609 -31.927 1.00 32.97 708 ALA A N 1
ATOM 5510 C CA . ALA A 1 708 ? 42.390 7.147 -32.246 1.00 32.97 708 ALA A CA 1
ATOM 5511 C C . ALA A 1 708 ? 43.081 6.449 -31.057 1.00 32.97 708 ALA A C 1
ATOM 5513 O O . ALA A 1 708 ? 43.107 7.027 -29.969 1.00 32.97 708 ALA A O 1
ATOM 5514 N N . SER A 1 709 ? 43.658 5.252 -31.281 1.00 30.89 709 SER A N 1
ATOM 5515 C CA . SER A 1 709 ? 45.065 4.900 -30.954 1.00 30.89 709 SER A CA 1
ATOM 5516 C C . SER A 1 709 ? 45.367 3.389 -31.074 1.00 30.89 709 SER A C 1
ATOM 5518 O O . SER A 1 709 ? 44.775 2.575 -30.357 1.00 30.89 709 SER A O 1
ATOM 5520 N N . GLY A 1 710 ? 46.401 3.042 -31.851 1.00 44.84 710 GLY A N 1
ATOM 5521 C CA . GLY A 1 710 ? 47.043 1.721 -31.902 1.00 44.84 710 GLY A CA 1
ATOM 5522 C C . GLY A 1 710 ? 47.771 1.301 -30.613 1.00 44.84 710 GLY A C 1
ATOM 5523 O O . GLY A 1 710 ? 48.674 1.985 -30.128 1.00 44.84 710 GLY A O 1
ATOM 5524 N N . THR A 1 711 ? 47.397 0.138 -30.073 1.00 40.66 711 THR A N 1
ATOM 5525 C CA . THR A 1 711 ? 48.000 -0.483 -28.880 1.00 40.66 711 THR A CA 1
ATOM 5526 C C . THR A 1 711 ? 48.312 -1.962 -29.149 1.00 40.66 711 THR A C 1
ATOM 5528 O O . THR A 1 711 ? 47.441 -2.708 -29.581 1.00 40.66 711 THR A O 1
ATOM 5531 N N . ASP A 1 712 ? 49.558 -2.394 -28.896 1.00 43.44 712 ASP A N 1
ATOM 5532 C CA . ASP A 1 712 ? 50.017 -3.794 -29.066 1.00 43.44 712 ASP A CA 1
ATOM 5533 C C . ASP A 1 712 ? 49.284 -4.767 -28.111 1.00 43.44 712 ASP A C 1
ATOM 5535 O O . ASP A 1 712 ? 49.044 -5.934 -28.434 1.00 43.44 712 ASP A O 1
ATOM 5539 N N . TYR A 1 713 ? 48.911 -4.255 -26.931 1.00 51.22 713 TYR A N 1
ATOM 5540 C CA . TYR A 1 713 ? 48.062 -4.900 -25.931 1.00 51.22 713 TYR A CA 1
ATOM 5541 C C . TYR A 1 713 ? 47.150 -3.860 -25.281 1.00 51.22 713 TYR A C 1
ATOM 5543 O O . TYR A 1 713 ? 47.571 -2.727 -25.033 1.00 51.22 713 TYR A O 1
ATOM 5551 N N . VAL A 1 714 ? 45.920 -4.252 -24.959 1.00 49.91 714 VAL A N 1
ATOM 5552 C CA . VAL A 1 714 ? 44.884 -3.336 -24.461 1.00 49.91 714 VAL A CA 1
ATOM 5553 C C . VAL A 1 714 ? 45.148 -2.935 -23.000 1.00 49.91 714 VAL A C 1
ATOM 5555 O O . VAL A 1 714 ? 45.146 -3.805 -22.123 1.00 49.91 714 VAL A O 1
ATOM 5558 N N . PRO A 1 715 ? 45.352 -1.636 -22.692 1.00 42.28 715 PRO A N 1
ATOM 5559 C CA . PRO A 1 715 ? 45.739 -1.192 -21.349 1.00 42.28 715 PRO A CA 1
ATOM 5560 C C . PRO A 1 715 ? 44.559 -1.049 -20.366 1.00 42.28 715 PRO A C 1
ATOM 5562 O O . PRO A 1 715 ? 44.778 -1.055 -19.156 1.00 42.28 715 PRO A O 1
ATOM 5565 N N . LYS A 1 716 ? 43.318 -0.918 -20.861 1.00 47.72 716 LYS A N 1
ATOM 5566 C CA . LYS A 1 716 ? 42.068 -0.727 -20.093 1.00 47.72 716 LYS A CA 1
ATOM 5567 C C . LYS A 1 716 ? 40.878 -1.226 -20.929 1.00 47.72 716 LYS A C 1
ATOM 5569 O O . LYS A 1 716 ? 40.912 -1.084 -22.140 1.00 47.72 716 LYS A O 1
ATOM 5574 N N . SER A 1 717 ? 39.819 -1.759 -20.315 1.00 45.03 717 SER A N 1
ATOM 5575 C CA . SER A 1 717 ? 38.612 -2.163 -21.059 1.00 45.03 717 SER A CA 1
ATOM 5576 C C . SER A 1 717 ? 37.832 -0.954 -21.606 1.00 45.03 717 SER A C 1
ATOM 5578 O O . SER A 1 717 ? 37.614 0.025 -20.884 1.00 45.03 717 SER A O 1
ATOM 5580 N N . GLY A 1 718 ? 37.406 -1.011 -22.870 1.00 43.34 718 GLY A N 1
ATOM 5581 C CA . GLY A 1 718 ? 36.723 0.090 -23.565 1.00 43.34 718 GLY A CA 1
ATOM 5582 C C . GLY A 1 718 ? 36.518 -0.174 -25.064 1.00 43.34 718 GLY A C 1
ATOM 5583 O O . GLY A 1 718 ? 36.867 -1.243 -25.561 1.00 43.34 718 GLY A O 1
ATOM 5584 N N . MET A 1 719 ? 35.942 0.793 -25.792 1.00 41.56 719 MET A N 1
ATOM 5585 C CA . MET A 1 719 ? 35.834 0.725 -27.258 1.00 41.56 719 MET A CA 1
ATOM 5586 C C . MET A 1 719 ? 37.099 1.273 -27.917 1.00 41.56 719 MET A C 1
ATOM 5588 O O . MET A 1 719 ? 37.479 2.417 -27.668 1.00 41.56 719 MET A O 1
ATOM 5592 N N . TYR A 1 720 ? 37.708 0.469 -28.785 1.00 42.75 720 TYR A N 1
ATOM 5593 C CA . TYR A 1 720 ? 38.945 0.796 -29.489 1.00 42.75 720 TYR A CA 1
ATOM 5594 C C . TYR A 1 720 ? 38.755 0.649 -31.002 1.00 42.75 720 TYR A C 1
ATOM 5596 O O . TYR A 1 720 ? 38.054 -0.252 -31.466 1.00 42.75 720 TYR A O 1
ATOM 5604 N N . ARG A 1 721 ? 39.384 1.541 -31.773 1.00 42.91 721 ARG A N 1
ATOM 5605 C CA . ARG A 1 721 ? 39.450 1.459 -33.235 1.00 42.91 721 ARG A CA 1
ATOM 5606 C C . ARG A 1 721 ? 40.635 0.570 -33.624 1.00 42.91 721 ARG A C 1
ATOM 5608 O O . ARG A 1 721 ? 41.726 0.745 -33.098 1.00 42.91 721 ARG A O 1
ATOM 5615 N N . VAL A 1 722 ? 40.409 -0.374 -34.534 1.00 44.09 722 VAL A N 1
ATOM 5616 C CA . VAL A 1 722 ? 41.449 -1.212 -35.161 1.00 44.09 722 VAL A CA 1
ATOM 5617 C C . VAL A 1 722 ? 41.477 -0.918 -36.669 1.00 44.09 722 VAL A C 1
ATOM 5619 O O . VAL A 1 722 ? 40.469 -0.437 -37.192 1.00 44.09 722 VAL A O 1
ATOM 5622 N N . ASN A 1 723 ? 42.593 -1.178 -37.363 1.00 43.72 723 ASN A N 1
ATOM 5623 C CA . ASN A 1 723 ? 42.834 -0.900 -38.797 1.00 43.72 723 ASN A CA 1
ATOM 5624 C C . ASN A 1 723 ? 43.270 0.531 -39.163 1.00 43.72 723 ASN A C 1
ATOM 5626 O O . ASN A 1 723 ? 42.861 1.058 -40.200 1.00 43.72 723 ASN A O 1
ATOM 5630 N N . GLU A 1 724 ? 44.108 1.185 -38.357 1.00 43.16 724 GLU A N 1
ATOM 5631 C CA . GLU A 1 724 ? 44.571 2.556 -38.659 1.00 43.16 724 GLU A CA 1
ATOM 5632 C C . GLU A 1 724 ? 45.661 2.600 -39.751 1.00 43.16 724 GLU A C 1
ATOM 5634 O O . GLU A 1 724 ? 45.755 3.586 -40.479 1.00 43.16 724 GLU A O 1
ATOM 5639 N N . ASN A 1 725 ? 46.426 1.512 -39.928 1.00 40.47 725 ASN A N 1
ATOM 5640 C CA . ASN A 1 725 ? 47.522 1.404 -40.905 1.00 40.47 725 ASN A CA 1
ATOM 5641 C C . ASN A 1 725 ? 47.287 0.325 -41.992 1.00 40.47 725 ASN A C 1
ATOM 5643 O O . ASN A 1 725 ? 48.233 -0.131 -42.634 1.00 40.47 725 ASN A O 1
ATOM 5647 N N . GLY A 1 726 ? 46.038 -0.116 -42.191 1.00 43.84 726 GLY A N 1
ATOM 5648 C CA . GLY A 1 726 ? 45.658 -1.239 -43.069 1.00 43.84 726 GLY A CA 1
ATOM 5649 C C . GLY A 1 726 ? 44.841 -2.310 -42.331 1.00 43.84 726 GLY A C 1
ATOM 5650 O O . GLY A 1 726 ? 44.449 -2.089 -41.194 1.00 43.84 726 GLY A O 1
ATOM 5651 N N . MET A 1 727 ? 44.553 -3.464 -42.954 1.00 44.16 727 MET A N 1
ATOM 5652 C CA . MET A 1 727 ? 43.775 -4.556 -42.325 1.00 44.16 727 MET A CA 1
ATOM 5653 C C . MET A 1 727 ? 44.543 -5.224 -41.165 1.00 44.16 727 MET A C 1
ATOM 5655 O O . MET A 1 727 ? 45.271 -6.183 -41.374 1.00 44.16 727 MET A O 1
ATOM 5659 N N . GLU A 1 728 ? 44.393 -4.752 -39.938 1.00 43.19 728 GLU A N 1
ATOM 5660 C CA . GLU A 1 728 ? 44.799 -5.401 -38.684 1.00 43.19 728 GLU A CA 1
ATOM 5661 C C . GLU A 1 728 ? 43.723 -6.428 -38.244 1.00 43.19 728 GLU A C 1
ATOM 5663 O O . GLU A 1 728 ? 42.550 -6.327 -38.604 1.00 43.19 728 GLU A O 1
ATOM 5668 N N . SER A 1 729 ? 44.095 -7.479 -37.505 1.00 44.19 729 SER A N 1
ATOM 5669 C CA . SER A 1 729 ? 43.148 -8.525 -37.062 1.00 44.19 729 SER A CA 1
ATOM 5670 C C . SER A 1 729 ? 43.229 -8.732 -35.550 1.00 44.19 729 SER A C 1
ATOM 5672 O O . SER A 1 729 ? 44.318 -8.745 -34.981 1.00 44.19 729 SER A O 1
ATOM 5674 N N . VAL A 1 730 ? 42.088 -8.952 -34.888 1.00 43.75 730 VAL A N 1
ATOM 5675 C CA . VAL A 1 730 ? 42.003 -9.265 -33.448 1.00 43.75 730 VAL A CA 1
ATOM 5676 C C . VAL A 1 730 ? 41.630 -10.739 -33.273 1.00 43.75 730 VAL A C 1
ATOM 5678 O O . VAL A 1 730 ? 40.647 -11.194 -33.856 1.00 43.75 730 VAL A O 1
ATOM 5681 N N . LEU A 1 731 ? 42.374 -11.504 -32.463 1.00 35.84 731 LEU A N 1
ATOM 5682 C CA . LEU A 1 731 ? 41.952 -12.858 -32.075 1.00 35.84 731 LEU A CA 1
ATOM 5683 C C . LEU A 1 731 ? 41.037 -12.771 -30.847 1.00 35.84 731 LEU A C 1
ATOM 5685 O O . LEU A 1 731 ? 41.483 -12.910 -29.712 1.00 35.84 731 LEU A O 1
ATOM 5689 N N . SER A 1 732 ? 39.746 -12.566 -31.094 1.00 37.59 732 SER A N 1
ATOM 5690 C CA . SER A 1 732 ? 38.670 -12.732 -30.114 1.00 37.59 732 SER A CA 1
ATOM 5691 C C . SER A 1 732 ? 37.710 -13.813 -30.610 1.00 37.59 732 SER A C 1
ATOM 5693 O O . SER A 1 732 ? 37.440 -13.913 -31.804 1.00 37.59 732 SER A O 1
ATOM 5695 N N . LYS A 1 733 ? 37.158 -14.634 -29.708 1.00 29.08 733 LYS A N 1
ATOM 5696 C CA . LYS A 1 733 ? 36.198 -15.704 -30.055 1.00 29.08 733 LYS A CA 1
ATOM 5697 C C . LYS A 1 733 ? 34.814 -15.184 -30.519 1.00 29.08 733 LYS A C 1
ATOM 5699 O O . LYS A 1 733 ? 33.914 -15.996 -30.718 1.00 29.08 733 LYS A O 1
ATOM 5704 N N . LYS A 1 734 ? 34.619 -13.867 -30.687 1.00 32.34 734 LYS A N 1
ATOM 5705 C CA . LYS A 1 734 ? 33.389 -13.204 -31.171 1.00 32.34 734 LYS A CA 1
ATOM 5706 C C . LYS A 1 734 ? 33.765 -11.999 -32.057 1.00 32.34 734 LYS A C 1
ATOM 5708 O O . LYS A 1 734 ? 34.543 -11.160 -31.620 1.00 32.34 734 LYS A O 1
ATOM 5713 N N . TYR A 1 735 ? 33.247 -11.947 -33.287 1.00 26.94 735 TYR A N 1
ATOM 5714 C CA . TYR A 1 735 ? 33.678 -11.054 -34.382 1.00 26.94 735 TYR A CA 1
ATOM 5715 C C . TYR A 1 735 ? 32.933 -9.699 -34.471 1.00 26.94 735 TYR A C 1
ATOM 5717 O O . TYR A 1 735 ? 31.750 -9.636 -34.145 1.00 26.94 735 TYR A O 1
ATOM 5725 N N . GLY A 1 736 ? 33.613 -8.675 -35.028 1.00 29.62 736 GLY A N 1
ATOM 5726 C CA . GLY A 1 736 ? 33.085 -7.395 -35.550 1.00 29.62 736 GLY A CA 1
ATOM 5727 C C . GLY A 1 736 ? 34.186 -6.319 -35.710 1.00 29.62 736 GLY A C 1
ATOM 5728 O O . GLY A 1 736 ? 35.048 -6.199 -34.849 1.00 29.62 736 GLY A O 1
ATOM 5729 N N . THR A 1 737 ? 34.197 -5.522 -36.789 1.00 35.69 737 THR A N 1
ATOM 5730 C CA . THR A 1 737 ? 35.234 -4.501 -37.129 1.00 35.69 737 THR A CA 1
ATOM 5731 C C . THR A 1 737 ? 35.341 -3.304 -36.160 1.00 35.69 737 THR A C 1
ATOM 5733 O O . THR A 1 737 ? 36.197 -2.439 -36.328 1.00 35.69 737 THR A O 1
ATOM 5736 N N . LEU A 1 738 ? 34.510 -3.292 -35.117 1.00 34.56 738 LEU A N 1
ATOM 5737 C CA . LEU A 1 738 ? 34.643 -2.562 -33.857 1.00 34.56 738 LEU A CA 1
ATOM 5738 C C . LEU A 1 738 ? 34.391 -3.605 -32.760 1.00 34.56 738 LEU A C 1
ATOM 5740 O O . LEU A 1 738 ? 33.319 -4.205 -32.726 1.00 34.56 738 LEU A O 1
ATOM 5744 N N . THR A 1 739 ? 35.376 -3.884 -31.908 1.00 38.75 739 THR A N 1
ATOM 5745 C CA . THR A 1 739 ? 35.246 -4.896 -30.844 1.00 38.75 739 THR A CA 1
ATOM 5746 C C . THR A 1 739 ? 35.511 -4.240 -29.491 1.00 38.75 739 THR A C 1
ATOM 5748 O O . THR A 1 739 ? 36.462 -3.476 -29.341 1.00 38.75 739 THR A O 1
ATOM 5751 N N . PHE A 1 740 ? 34.675 -4.533 -28.492 1.00 40.16 740 PHE A N 1
ATOM 5752 C CA . PHE A 1 740 ? 34.961 -4.206 -27.096 1.00 40.16 740 PHE A CA 1
ATOM 5753 C C . PHE A 1 740 ? 36.096 -5.116 -26.615 1.00 40.16 740 PHE A C 1
ATOM 5755 O O . PHE A 1 740 ? 35.927 -6.337 -26.590 1.00 40.16 740 PHE A O 1
ATOM 5762 N N . LEU A 1 741 ? 37.255 -4.545 -26.285 1.00 46.41 741 LEU A N 1
ATOM 5763 C CA . LEU A 1 741 ? 38.435 -5.321 -25.897 1.00 46.41 741 LEU A CA 1
ATOM 5764 C C . LEU A 1 741 ? 38.669 -5.230 -24.389 1.00 46.41 741 LEU A C 1
ATOM 5766 O O . LEU A 1 741 ? 38.479 -4.170 -23.785 1.00 46.41 741 LEU A O 1
ATOM 5770 N N . ASN A 1 742 ? 39.078 -6.343 -23.782 1.00 44.03 742 ASN A N 1
ATOM 5771 C CA . ASN A 1 742 ? 39.404 -6.419 -22.362 1.00 44.03 742 ASN A CA 1
ATOM 5772 C C . ASN A 1 742 ? 40.889 -6.123 -22.132 1.00 44.03 742 ASN A C 1
ATOM 5774 O O . ASN A 1 742 ? 41.736 -6.367 -22.991 1.00 44.03 742 ASN A O 1
ATOM 5778 N N . GLN A 1 743 ? 41.216 -5.623 -20.939 1.00 49.22 743 GLN A N 1
ATOM 5779 C CA . GLN A 1 743 ? 42.603 -5.407 -20.525 1.00 49.22 743 GLN A CA 1
ATOM 5780 C C . GLN A 1 743 ? 43.439 -6.696 -20.695 1.00 49.22 743 GLN A C 1
ATOM 5782 O O . GLN A 1 743 ? 43.147 -7.708 -20.058 1.00 49.22 743 GLN A O 1
ATOM 5787 N N . GLY A 1 744 ? 44.485 -6.647 -21.532 1.00 43.38 744 GLY A N 1
ATOM 5788 C CA . GLY A 1 744 ? 45.374 -7.781 -21.837 1.00 43.38 744 GLY A CA 1
ATOM 5789 C C . GLY A 1 744 ? 45.174 -8.472 -23.199 1.00 43.38 744 GLY A C 1
ATOM 5790 O O . GLY A 1 744 ? 46.005 -9.307 -23.560 1.00 43.38 744 GLY A O 1
ATOM 5791 N N . ASP A 1 745 ? 44.141 -8.122 -23.974 1.00 46.16 745 ASP A N 1
ATOM 5792 C CA . ASP A 1 745 ? 43.909 -8.668 -25.325 1.00 46.16 745 ASP A CA 1
ATOM 5793 C C . ASP A 1 745 ? 44.990 -8.212 -26.336 1.00 46.16 745 ASP A C 1
ATOM 5795 O O . ASP A 1 745 ? 45.513 -7.099 -26.231 1.00 46.16 745 ASP A O 1
ATOM 5799 N N . LYS A 1 746 ? 45.330 -9.072 -27.319 1.00 45.84 746 LYS A N 1
ATOM 5800 C CA . LYS A 1 746 ? 46.408 -8.862 -28.315 1.00 45.84 746 LYS A CA 1
ATOM 5801 C C . LYS A 1 746 ? 45.870 -8.542 -29.718 1.00 45.84 746 LYS A C 1
ATOM 5803 O O . LYS A 1 746 ? 44.971 -9.230 -30.206 1.00 45.84 746 LYS A O 1
ATOM 5808 N N . VAL A 1 747 ? 46.482 -7.565 -30.391 1.00 48.22 747 VAL A N 1
ATOM 5809 C CA . VAL A 1 747 ? 46.122 -7.093 -31.745 1.00 48.22 747 VAL A CA 1
ATOM 5810 C C . VAL A 1 747 ? 47.239 -7.450 -32.747 1.00 48.22 747 VAL A C 1
ATOM 5812 O O . VAL A 1 747 ? 48.415 -7.293 -32.430 1.00 48.22 747 VAL A O 1
ATOM 5815 N N . PHE A 1 748 ? 46.909 -7.980 -33.937 1.00 47.59 748 PHE A N 1
ATOM 5816 C CA . PHE A 1 748 ? 47.890 -8.349 -34.980 1.00 47.59 748 PHE A CA 1
ATOM 5817 C C . PHE A 1 748 ? 48.059 -7.250 -36.038 1.00 47.59 748 PHE A C 1
ATOM 5819 O O . PHE A 1 748 ? 47.079 -6.655 -36.481 1.00 47.59 748 PHE A O 1
ATOM 5826 N N . THR A 1 749 ? 49.298 -7.034 -36.495 1.00 48.84 749 THR A N 1
ATOM 5827 C CA . THR A 1 749 ? 49.667 -5.964 -37.438 1.00 48.84 749 THR A CA 1
ATOM 5828 C C . THR A 1 749 ? 49.174 -6.206 -38.873 1.00 48.84 749 THR A C 1
ATOM 5830 O O . THR A 1 749 ? 49.041 -7.349 -39.319 1.00 48.84 749 THR A O 1
ATOM 5833 N N . ALA A 1 750 ? 48.970 -5.121 -39.633 1.00 46.25 750 ALA A N 1
ATOM 5834 C CA . ALA A 1 750 ? 48.470 -5.154 -41.013 1.00 46.25 750 ALA A CA 1
ATOM 5835 C C . ALA A 1 750 ? 49.313 -6.019 -41.970 1.00 46.25 750 ALA A C 1
ATOM 5837 O O . ALA A 1 750 ? 48.776 -6.705 -42.840 1.00 46.25 750 ALA A O 1
ATOM 5838 N N . ASP A 1 751 ? 50.632 -6.052 -41.772 1.00 45.97 751 ASP A N 1
ATOM 5839 C CA . ASP A 1 751 ? 51.561 -6.864 -42.566 1.00 45.97 751 ASP A CA 1
ATOM 5840 C C . ASP A 1 751 ? 51.373 -8.374 -42.359 1.00 45.97 751 ASP A C 1
ATOM 5842 O O . ASP A 1 751 ? 51.588 -9.164 -43.281 1.00 45.97 751 ASP A O 1
ATOM 5846 N N . PHE A 1 752 ? 50.970 -8.796 -41.159 1.00 43.97 752 PHE A N 1
ATOM 5847 C CA . PHE A 1 752 ? 50.701 -10.202 -40.860 1.00 43.97 752 PHE A CA 1
ATOM 5848 C C . PHE A 1 752 ? 49.377 -10.657 -41.490 1.00 43.97 752 PHE A C 1
ATOM 5850 O O . PHE A 1 752 ? 49.316 -11.724 -42.099 1.00 43.97 752 PHE A O 1
ATOM 5857 N N . THR A 1 753 ? 48.342 -9.816 -41.429 1.00 45.81 753 THR A N 1
ATOM 5858 C CA . THR A 1 753 ? 47.033 -10.063 -42.057 1.00 45.81 753 THR A CA 1
ATOM 5859 C C . THR A 1 753 ? 47.113 -10.051 -43.583 1.00 45.81 753 THR A C 1
ATOM 5861 O O . THR A 1 753 ? 46.514 -10.899 -44.242 1.00 45.81 753 THR A O 1
ATOM 5864 N N . LYS A 1 754 ? 47.899 -9.138 -44.165 1.00 41.88 754 LYS A N 1
ATOM 5865 C CA . LYS A 1 754 ? 48.132 -9.068 -45.612 1.00 41.88 754 LYS A CA 1
ATOM 5866 C C . LYS A 1 754 ? 48.787 -10.347 -46.142 1.00 41.88 754 LYS A C 1
ATOM 5868 O O . LYS A 1 754 ? 48.291 -10.922 -47.102 1.00 41.88 754 LYS A O 1
ATOM 5873 N N . ARG A 1 755 ? 49.790 -10.891 -45.438 1.00 42.75 755 ARG A N 1
ATOM 5874 C CA . ARG A 1 755 ? 50.385 -12.209 -45.757 1.00 42.75 755 ARG A CA 1
ATOM 5875 C C . ARG A 1 755 ? 49.390 -13.371 -45.659 1.00 42.75 755 ARG A C 1
ATOM 5877 O O . ARG A 1 755 ? 49.605 -14.405 -46.285 1.00 42.75 755 ARG A O 1
ATOM 5884 N N . LEU A 1 756 ? 48.326 -13.232 -44.870 1.00 41.28 756 LEU A N 1
ATOM 5885 C CA . LEU A 1 756 ? 47.264 -14.234 -44.748 1.00 41.28 756 LEU A CA 1
ATOM 5886 C C . LEU A 1 756 ? 46.328 -14.217 -45.970 1.00 41.28 756 LEU A C 1
ATOM 5888 O O . LEU A 1 756 ? 45.940 -15.273 -46.459 1.00 41.28 756 LEU A O 1
ATOM 5892 N N . ILE A 1 757 ? 46.010 -13.020 -46.474 1.00 37.25 757 ILE A N 1
ATOM 5893 C CA . ILE A 1 757 ? 45.137 -12.783 -47.636 1.00 37.25 757 ILE A CA 1
ATOM 5894 C C . ILE A 1 757 ? 45.878 -13.055 -48.953 1.00 37.25 757 ILE A C 1
ATOM 5896 O O . ILE A 1 757 ? 45.317 -13.677 -49.853 1.00 37.25 757 ILE A O 1
ATOM 5900 N N . ASP A 1 758 ? 47.162 -12.699 -49.033 1.00 38.66 758 ASP A N 1
ATOM 5901 C CA . ASP A 1 758 ? 48.020 -13.005 -50.183 1.00 38.66 758 ASP A CA 1
ATOM 5902 C C . ASP A 1 758 ? 48.220 -14.529 -50.349 1.00 38.66 758 ASP A C 1
ATOM 5904 O O . ASP A 1 758 ? 48.249 -15.035 -51.469 1.00 38.66 758 ASP A O 1
ATOM 5908 N N . ASN A 1 759 ? 48.255 -15.294 -49.246 1.00 35.84 759 ASN A N 1
ATOM 5909 C CA . ASN A 1 759 ? 48.269 -16.766 -49.272 1.00 35.84 759 ASN A CA 1
ATOM 5910 C C . ASN A 1 759 ? 46.911 -17.396 -49.663 1.00 35.84 759 ASN A C 1
ATOM 5912 O O . ASN A 1 759 ? 46.862 -18.599 -49.919 1.00 35.84 759 ASN A O 1
ATOM 5916 N N . ALA A 1 760 ? 45.825 -16.613 -49.722 1.00 33.69 760 ALA A N 1
ATOM 5917 C CA . ALA A 1 760 ? 44.480 -17.059 -50.102 1.00 33.69 760 ALA A CA 1
ATOM 5918 C C . ALA A 1 760 ? 44.122 -16.796 -51.585 1.00 33.69 760 ALA A C 1
ATOM 5920 O O . ALA A 1 760 ? 43.059 -17.220 -52.033 1.00 33.69 760 ALA A O 1
ATOM 5921 N N . GLY A 1 761 ? 45.004 -16.152 -52.366 1.00 29.94 761 GLY A N 1
ATOM 5922 C CA . GLY A 1 761 ? 44.938 -16.131 -53.837 1.00 29.94 761 GLY A CA 1
ATOM 5923 C C . GLY A 1 761 ? 43.900 -15.206 -54.499 1.00 29.94 761 GLY A C 1
ATOM 5924 O O . GLY A 1 761 ? 43.402 -15.544 -55.571 1.00 29.94 761 GLY A O 1
ATOM 5925 N N . ILE A 1 762 ? 43.568 -14.044 -53.922 1.00 32.59 762 ILE A N 1
ATOM 5926 C CA . ILE A 1 762 ? 42.647 -13.054 -54.528 1.00 32.59 762 ILE A CA 1
ATOM 5927 C C . ILE A 1 762 ? 43.436 -12.067 -55.419 1.00 32.59 762 ILE A C 1
ATOM 5929 O O . ILE A 1 762 ? 44.288 -11.334 -54.926 1.00 32.59 762 ILE A O 1
ATOM 5933 N N . ALA A 1 763 ? 43.167 -12.034 -56.732 1.00 29.05 763 ALA A N 1
ATOM 5934 C CA . ALA A 1 763 ? 43.881 -11.194 -57.709 1.00 29.05 763 ALA A CA 1
ATOM 5935 C C . ALA A 1 763 ? 43.357 -9.738 -57.777 1.00 29.05 763 ALA A C 1
ATOM 5937 O O . ALA A 1 763 ? 42.149 -9.501 -57.798 1.00 29.05 763 ALA A O 1
ATOM 5938 N N . THR A 1 764 ? 44.262 -8.756 -57.870 1.00 32.66 764 THR A N 1
ATOM 5939 C CA . THR A 1 764 ? 43.974 -7.309 -57.922 1.00 32.66 764 THR A CA 1
ATOM 5940 C C . THR A 1 764 ? 44.171 -6.721 -59.333 1.00 32.66 764 THR A C 1
ATOM 5942 O O . THR A 1 764 ? 45.290 -6.593 -59.817 1.00 32.66 764 THR A O 1
ATOM 5945 N N . GLN A 1 765 ? 43.079 -6.302 -59.986 1.00 34.66 765 GLN A N 1
ATOM 5946 C CA . GLN A 1 765 ? 43.083 -5.324 -61.091 1.00 34.66 765 GLN A CA 1
ATOM 5947 C C . GLN A 1 765 ? 42.295 -4.066 -60.665 1.00 34.66 765 GLN A C 1
ATOM 5949 O O . GLN A 1 765 ? 41.296 -4.178 -59.940 1.00 34.66 765 GLN A O 1
ATOM 5954 N N . SER A 1 766 ? 42.788 -2.889 -61.080 1.00 38.97 766 SER A N 1
ATOM 5955 C CA . SER A 1 766 ? 42.216 -1.542 -60.855 1.00 38.97 766 SER A CA 1
ATOM 5956 C C . SER A 1 766 ? 40.760 -1.462 -61.327 1.00 38.97 766 SER A C 1
ATOM 5958 O O . SER A 1 766 ? 40.465 -1.979 -62.402 1.00 38.97 766 SER A O 1
ATOM 5960 N N . SER A 1 767 ? 39.854 -0.841 -60.557 1.00 45.50 767 SER A N 1
ATOM 5961 C CA . SER A 1 767 ? 38.414 -0.811 -60.879 1.00 45.50 767 SER A CA 1
ATOM 5962 C C . SER A 1 767 ? 37.919 0.446 -61.602 1.00 45.50 767 SER A C 1
ATOM 5964 O O . SER A 1 767 ? 36.768 0.453 -62.026 1.00 45.50 767 SER A O 1
ATOM 5966 N N . GLN A 1 768 ? 38.754 1.478 -61.789 1.00 46.16 768 GLN A N 1
ATOM 5967 C CA . GLN A 1 768 ? 38.452 2.638 -62.648 1.00 46.16 768 GLN A CA 1
ATOM 5968 C C . GLN A 1 768 ? 39.057 2.494 -64.062 1.00 46.16 768 GLN A C 1
ATOM 5970 O O . GLN A 1 768 ? 40.132 1.892 -64.187 1.00 46.16 768 GLN A O 1
ATOM 5975 N N . PRO A 1 769 ? 38.433 3.074 -65.113 1.00 49.72 769 PRO A N 1
ATOM 5976 C CA . PRO A 1 769 ? 39.039 3.162 -66.442 1.00 49.72 769 PRO A CA 1
ATOM 5977 C C . PRO A 1 769 ? 40.357 3.953 -66.379 1.00 49.72 769 PRO A C 1
ATOM 5979 O O . PRO A 1 769 ? 40.406 5.058 -65.841 1.00 49.72 769 PRO A O 1
ATOM 5982 N N . GLN A 1 770 ? 41.451 3.404 -66.916 1.00 51.41 770 GLN A N 1
ATOM 5983 C CA . GLN A 1 770 ? 42.778 4.038 -66.869 1.00 51.41 770 GLN A CA 1
ATOM 5984 C C . GLN A 1 770 ? 42.970 5.059 -67.998 1.00 51.4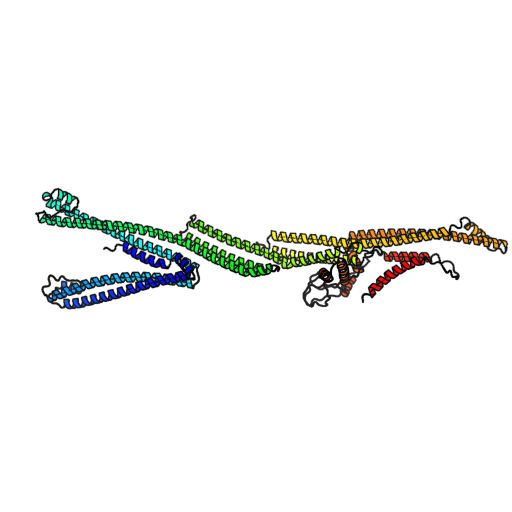1 770 GLN A C 1
ATOM 5986 O O . GLN A 1 770 ? 43.880 4.945 -68.822 1.00 51.41 770 GLN A O 1
ATOM 5991 N N . PHE A 1 771 ? 42.130 6.094 -68.026 1.00 44.00 771 PHE A N 1
ATOM 5992 C CA . PHE A 1 771 ? 42.137 7.092 -69.098 1.00 44.00 771 PHE A CA 1
ATOM 5993 C C . PHE A 1 771 ? 43.496 7.802 -69.277 1.00 44.00 771 PHE A C 1
ATOM 5995 O O . PHE A 1 771 ? 43.880 8.151 -70.392 1.00 44.00 771 PHE A O 1
ATOM 6002 N N . GLY A 1 772 ? 44.270 7.961 -68.196 1.00 41.31 772 GLY A N 1
ATOM 6003 C CA . GLY A 1 772 ? 45.624 8.524 -68.240 1.00 41.31 772 GLY A CA 1
ATOM 6004 C C . GLY A 1 772 ? 46.673 7.627 -68.915 1.00 41.31 772 GLY A C 1
ATOM 6005 O O . GLY A 1 772 ? 47.592 8.148 -69.545 1.00 41.31 772 GLY A O 1
ATOM 6006 N N . GLU A 1 773 ? 46.545 6.300 -68.827 1.00 42.62 773 GLU A N 1
ATOM 6007 C CA . GLU A 1 773 ? 47.430 5.355 -69.530 1.00 42.62 773 GLU A CA 1
ATOM 6008 C C . GLU A 1 773 ? 47.057 5.275 -71.019 1.00 42.62 773 GLU A C 1
ATOM 6010 O O . GLU A 1 773 ? 47.945 5.337 -71.865 1.00 42.62 773 GLU A O 1
ATOM 6015 N N . MET A 1 774 ? 45.761 5.307 -71.358 1.00 41.59 774 MET A N 1
ATOM 6016 C CA . MET A 1 774 ? 45.299 5.423 -72.752 1.00 41.59 774 MET A CA 1
ATOM 6017 C C . MET A 1 774 ? 45.752 6.738 -73.409 1.00 41.59 774 MET A C 1
ATOM 6019 O O . MET A 1 774 ? 46.180 6.746 -74.562 1.00 41.59 774 MET A O 1
ATOM 6023 N N . TYR A 1 775 ? 45.738 7.855 -72.670 1.00 39.66 775 TYR A N 1
ATOM 6024 C CA . TYR A 1 775 ? 46.297 9.128 -73.137 1.00 39.66 775 TYR A CA 1
ATOM 6025 C C . TYR A 1 775 ? 47.819 9.061 -73.344 1.00 39.66 775 TYR A C 1
ATOM 6027 O O . TYR A 1 775 ? 48.330 9.611 -74.318 1.00 39.66 775 TYR A O 1
ATOM 6035 N N . LYS A 1 776 ? 48.566 8.376 -72.467 1.00 43.12 776 LYS A N 1
ATOM 6036 C CA . LYS A 1 776 ? 50.010 8.153 -72.660 1.00 43.12 776 LYS A CA 1
ATOM 6037 C C . LYS A 1 776 ? 50.297 7.284 -73.879 1.00 43.12 776 LYS A C 1
ATOM 6039 O O . LYS A 1 776 ? 51.208 7.612 -74.635 1.00 43.12 776 LYS A O 1
ATOM 6044 N N . GLU A 1 777 ? 49.540 6.211 -74.092 1.00 41.66 777 GLU A N 1
ATOM 6045 C CA . GLU A 1 777 ? 49.666 5.374 -75.289 1.00 41.66 777 GLU A CA 1
ATOM 6046 C C . GLU A 1 777 ? 49.339 6.159 -76.562 1.00 41.66 777 GLU A C 1
ATOM 6048 O O . GLU A 1 777 ? 50.088 6.076 -77.534 1.00 41.66 777 GLU A O 1
ATOM 6053 N N . LEU A 1 778 ? 48.312 7.014 -76.528 1.00 40.78 778 LEU A N 1
ATOM 6054 C CA . LEU A 1 778 ? 48.003 7.956 -77.603 1.00 40.78 778 LEU A CA 1
ATOM 6055 C C . LEU A 1 778 ? 49.165 8.926 -77.853 1.00 40.78 778 LEU A C 1
ATOM 6057 O O . LEU A 1 778 ? 49.589 9.097 -78.993 1.00 40.78 778 LEU A O 1
ATOM 6061 N N . MET A 1 779 ? 49.705 9.563 -76.814 1.00 42.25 779 MET A N 1
ATOM 6062 C CA . MET A 1 779 ? 50.827 10.497 -76.958 1.00 42.25 779 MET A CA 1
ATOM 6063 C C . MET A 1 779 ? 52.087 9.790 -77.468 1.00 42.25 779 MET A C 1
ATOM 6065 O O . MET A 1 779 ? 52.805 10.353 -78.293 1.00 42.25 779 MET A O 1
ATOM 6069 N N . ASN A 1 780 ? 52.325 8.539 -77.070 1.00 43.81 780 ASN A N 1
ATOM 6070 C CA . ASN A 1 780 ? 53.397 7.704 -77.612 1.00 43.81 780 ASN A CA 1
ATOM 6071 C C . ASN A 1 780 ? 53.157 7.339 -79.085 1.00 43.81 780 ASN A C 1
ATOM 6073 O O . ASN A 1 780 ? 54.087 7.427 -79.887 1.00 43.81 780 ASN A O 1
ATOM 6077 N N . ALA A 1 781 ? 51.927 7.001 -79.478 1.00 39.03 781 ALA A N 1
ATOM 6078 C CA . ALA A 1 781 ? 51.561 6.739 -80.872 1.00 39.03 781 ALA A CA 1
ATOM 6079 C C . ALA A 1 781 ? 51.701 8.000 -81.748 1.00 39.03 781 ALA A C 1
ATOM 6081 O O . ALA A 1 781 ? 52.273 7.948 -82.839 1.00 39.03 781 ALA A O 1
ATOM 6082 N N . ILE A 1 782 ? 51.283 9.162 -81.237 1.00 40.84 782 ILE A N 1
ATOM 6083 C CA . ILE A 1 782 ? 51.463 10.476 -81.874 1.00 40.84 782 ILE A CA 1
ATOM 6084 C C . ILE A 1 782 ? 52.957 10.810 -82.030 1.00 40.84 782 ILE A C 1
ATOM 6086 O O . ILE A 1 782 ? 53.376 11.296 -83.081 1.00 40.84 782 ILE A O 1
ATOM 6090 N N . THR A 1 783 ? 53.777 10.529 -81.014 1.00 41.41 783 THR A N 1
ATOM 6091 C CA . THR A 1 783 ? 55.226 10.799 -81.045 1.00 41.41 783 THR A CA 1
ATOM 6092 C C . THR A 1 783 ? 55.954 9.871 -82.022 1.00 41.41 783 THR A C 1
ATOM 6094 O O . THR A 1 783 ? 56.816 10.326 -82.771 1.00 41.41 783 THR A O 1
ATOM 6097 N N . ASN A 1 784 ? 55.557 8.597 -82.101 1.00 37.31 784 ASN A N 1
ATOM 6098 C CA . ASN A 1 784 ? 56.113 7.640 -83.062 1.00 37.31 784 ASN A CA 1
ATOM 6099 C C . ASN A 1 784 ? 55.761 7.978 -84.519 1.00 37.31 784 ASN A C 1
ATOM 6101 O O . ASN A 1 784 ? 56.590 7.772 -85.403 1.00 37.31 784 ASN A O 1
ATOM 6105 N N . THR A 1 785 ? 54.584 8.552 -84.782 1.00 37.56 785 THR A N 1
ATOM 6106 C CA . THR A 1 785 ? 54.175 8.915 -86.153 1.00 37.56 785 THR A CA 1
ATOM 6107 C C . THR A 1 785 ? 54.927 10.149 -86.675 1.00 37.56 785 THR A C 1
ATOM 6109 O O . THR A 1 785 ? 55.290 10.194 -87.846 1.00 37.56 785 THR A O 1
ATOM 6112 N N . ASN A 1 786 ? 55.274 11.108 -85.803 1.00 37.91 786 ASN A N 1
ATOM 6113 C CA . ASN A 1 786 ? 56.147 12.236 -86.168 1.00 37.91 786 ASN A CA 1
ATOM 6114 C C . ASN A 1 786 ? 57.588 11.801 -86.513 1.00 37.91 786 ASN A C 1
ATOM 6116 O O . ASN A 1 786 ? 58.250 12.478 -87.295 1.00 37.91 786 ASN A O 1
ATOM 6120 N N . ASN A 1 787 ? 58.068 10.676 -85.967 1.00 33.75 787 ASN A N 1
ATOM 6121 C CA . ASN A 1 787 ? 59.406 10.141 -86.253 1.00 33.75 787 ASN A CA 1
ATOM 6122 C C . ASN A 1 787 ? 59.466 9.250 -87.506 1.00 33.75 787 ASN A C 1
ATOM 6124 O O . ASN A 1 787 ? 60.532 9.120 -88.101 1.00 33.75 787 ASN A O 1
ATOM 6128 N N . GLN A 1 788 ? 58.351 8.660 -87.952 1.00 32.38 788 GLN A N 1
ATOM 6129 C CA . GLN A 1 788 ? 58.347 7.802 -89.147 1.00 32.38 788 GLN A CA 1
ATOM 6130 C C . GLN A 1 788 ? 58.342 8.565 -90.482 1.00 32.38 788 GLN A C 1
ATOM 6132 O O . GLN A 1 788 ? 58.605 7.960 -91.516 1.00 32.38 788 GLN A O 1
ATOM 6137 N N . SER A 1 789 ? 58.143 9.888 -90.474 1.00 37.16 789 SER A N 1
ATOM 6138 C CA . SER A 1 789 ? 58.282 10.725 -91.678 1.00 37.16 789 SER A CA 1
ATOM 6139 C C . SER A 1 789 ? 59.728 11.173 -91.967 1.00 37.16 789 SER A C 1
ATOM 6141 O O . SER A 1 789 ? 59.946 11.900 -92.933 1.00 37.16 789 SER A O 1
ATOM 6143 N N . TYR A 1 790 ? 60.719 10.766 -91.158 1.00 31.45 790 TYR A N 1
ATOM 6144 C CA . TYR A 1 790 ? 62.097 11.283 -91.250 1.00 31.45 790 TYR A CA 1
ATOM 6145 C C . TYR A 1 790 ? 63.210 10.231 -91.398 1.00 31.45 790 TYR A C 1
ATOM 6147 O O . TYR A 1 790 ? 64.366 10.608 -91.582 1.00 31.45 790 TYR A O 1
ATOM 6155 N N . GLU A 1 791 ? 62.915 8.927 -91.402 1.00 28.53 791 GLU A N 1
ATOM 6156 C CA . GLU A 1 791 ? 63.948 7.886 -91.546 1.00 28.53 791 GLU A CA 1
ATOM 6157 C C . GLU A 1 791 ? 63.844 7.103 -92.862 1.00 28.53 791 GLU A C 1
ATOM 6159 O O . GLU A 1 791 ? 63.553 5.913 -92.883 1.00 28.53 791 GLU A O 1
ATOM 6164 N N . HIS A 1 792 ? 64.158 7.768 -93.978 1.00 27.55 792 HIS A N 1
ATOM 6165 C CA . HIS A 1 792 ? 64.942 7.146 -95.055 1.00 27.55 792 HIS A CA 1
ATOM 6166 C C . HIS A 1 792 ? 65.585 8.202 -95.974 1.00 2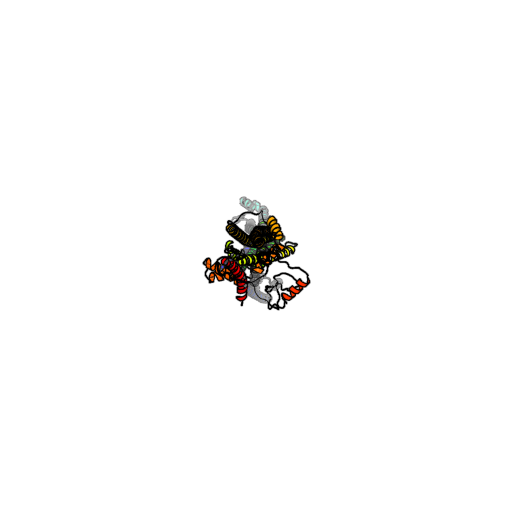7.55 792 HIS A C 1
ATOM 6168 O O . HIS A 1 792 ? 65.051 8.540 -97.022 1.00 27.55 792 HIS A O 1
ATOM 6174 N N . SER A 1 793 ? 66.763 8.706 -95.582 1.00 22.89 793 SER A N 1
ATOM 6175 C CA . SER A 1 793 ? 67.954 8.893 -96.442 1.00 22.89 793 SER A CA 1
ATOM 6176 C C . SER A 1 793 ? 68.960 9.830 -95.759 1.00 22.89 793 SER A C 1
ATOM 6178 O O . SER A 1 793 ? 68.707 11.008 -95.538 1.00 22.89 793 SER A O 1
ATOM 6180 N N . THR A 1 794 ? 70.134 9.299 -95.430 1.00 28.23 794 THR A N 1
ATOM 6181 C CA . THR A 1 794 ? 71.283 10.005 -94.842 1.00 28.23 794 THR A CA 1
ATOM 6182 C C . THR A 1 794 ? 71.828 11.139 -95.729 1.00 28.23 794 THR A C 1
ATOM 6184 O O . THR A 1 794 ? 72.049 10.892 -96.913 1.00 28.23 794 THR A O 1
ATOM 6187 N N . VAL A 1 795 ? 72.162 12.308 -95.144 1.00 22.02 795 VAL A N 1
ATOM 6188 C CA . VAL A 1 795 ? 73.508 12.961 -95.102 1.00 22.02 795 VAL A CA 1
ATOM 6189 C C . VAL A 1 795 ? 73.414 14.469 -94.730 1.00 22.02 795 VAL A C 1
ATOM 6191 O O . VAL A 1 795 ? 72.895 15.274 -95.486 1.00 22.02 795 VAL A O 1
ATOM 6194 N N . TYR A 1 796 ? 73.995 14.800 -93.563 1.00 22.59 796 TYR A N 1
ATOM 6195 C CA . TYR A 1 796 ? 74.633 16.048 -93.073 1.00 22.59 796 TYR A CA 1
ATOM 6196 C C . TYR A 1 796 ? 74.016 17.463 -93.233 1.00 22.59 796 TYR A C 1
ATOM 6198 O O . TYR A 1 796 ? 73.990 18.033 -94.314 1.00 22.59 796 TYR A O 1
ATOM 6206 N N . ASN A 1 797 ? 73.773 18.066 -92.052 1.00 24.45 797 ASN A N 1
ATOM 6207 C CA . ASN A 1 797 ? 73.926 19.471 -91.622 1.00 24.45 797 ASN A CA 1
ATOM 6208 C C . ASN A 1 797 ? 73.561 20.607 -92.596 1.00 24.45 797 ASN A C 1
ATOM 6210 O O . ASN A 1 797 ? 74.315 20.872 -93.522 1.00 24.45 797 ASN A O 1
ATOM 6214 N N . ILE A 1 798 ? 72.579 21.432 -92.205 1.00 21.75 798 ILE A N 1
ATOM 6215 C CA . ILE A 1 798 ? 72.736 22.882 -91.963 1.00 21.75 798 ILE A CA 1
ATOM 6216 C C . ILE A 1 798 ? 71.531 23.404 -91.157 1.00 21.75 798 ILE A C 1
ATOM 6218 O O . ILE A 1 798 ? 70.389 23.004 -91.349 1.00 21.75 798 ILE A O 1
ATOM 6222 N N . VAL A 1 799 ? 71.866 24.284 -90.216 1.00 33.59 799 VAL A N 1
ATOM 6223 C CA . VAL A 1 799 ? 71.026 25.101 -89.334 1.00 33.59 799 VAL A CA 1
ATOM 6224 C C . VAL A 1 799 ? 69.887 25.804 -90.079 1.00 33.59 799 VAL A C 1
ATOM 6226 O O . VAL A 1 799 ? 70.142 26.460 -91.085 1.00 33.59 799 VAL A O 1
ATOM 6229 N N . VAL A 1 800 ? 68.683 25.806 -89.497 1.00 23.62 800 VAL A N 1
ATOM 6230 C CA . VAL A 1 800 ? 67.705 26.881 -89.719 1.00 23.62 800 VAL A CA 1
ATOM 6231 C C . VAL A 1 800 ? 67.204 27.375 -88.366 1.00 23.62 800 VAL A C 1
ATOM 6233 O O . VAL A 1 800 ? 66.561 26.660 -87.602 1.00 23.62 800 VAL A O 1
ATOM 6236 N N . ASN A 1 801 ? 67.597 28.609 -88.074 1.00 27.19 801 ASN A N 1
ATOM 6237 C CA . ASN A 1 801 ? 67.055 29.451 -87.025 1.00 27.19 801 ASN A CA 1
ATOM 6238 C C . ASN A 1 801 ? 65.718 30.038 -87.510 1.00 27.19 801 ASN A C 1
ATOM 6240 O O . ASN A 1 801 ? 65.573 30.310 -88.698 1.00 27.19 801 ASN A O 1
ATOM 6244 N N . GLU A 1 802 ? 64.841 30.319 -86.544 1.00 32.12 802 GLU A N 1
ATOM 6245 C CA . GLU A 1 802 ? 63.678 31.223 -86.612 1.00 32.12 802 GLU A CA 1
ATOM 6246 C C . GLU A 1 802 ? 62.374 30.693 -87.239 1.00 32.12 802 GLU A C 1
ATOM 6248 O O . GLU A 1 802 ? 62.096 30.870 -88.417 1.00 32.12 802 GLU A O 1
ATOM 6253 N N . ALA A 1 803 ? 61.504 30.163 -86.369 1.00 26.36 803 ALA A N 1
ATOM 6254 C CA . ALA A 1 803 ? 60.086 30.537 -86.313 1.00 26.36 803 ALA A CA 1
ATOM 6255 C C . ALA A 1 803 ? 59.512 30.167 -84.929 1.00 26.36 803 ALA A C 1
ATOM 6257 O O . ALA A 1 803 ? 59.116 29.036 -84.646 1.00 26.36 803 ALA A O 1
ATOM 6258 N N . THR A 1 804 ? 59.526 31.144 -84.028 1.00 41.72 804 THR A N 1
ATOM 6259 C CA . THR A 1 804 ? 58.729 31.191 -82.799 1.00 41.72 804 THR A CA 1
ATOM 6260 C C . THR A 1 804 ? 57.238 31.132 -83.140 1.00 41.72 804 THR A C 1
ATOM 6262 O O . THR A 1 804 ? 56.757 32.074 -83.754 1.00 41.72 804 THR A O 1
ATOM 6265 N N . ASP A 1 805 ? 56.549 30.035 -82.782 1.00 38.25 805 ASP A N 1
ATOM 6266 C CA . ASP A 1 805 ? 55.206 30.054 -82.143 1.00 38.25 805 ASP A CA 1
ATOM 6267 C C . ASP A 1 805 ? 54.531 28.671 -81.960 1.00 38.25 805 ASP A C 1
ATOM 6269 O O . ASP A 1 805 ? 53.553 28.557 -81.224 1.00 38.25 805 ASP A O 1
ATOM 6273 N N . ALA A 1 806 ? 55.084 27.568 -82.478 1.00 32.38 806 ALA A N 1
ATOM 6274 C CA . ALA A 1 806 ? 54.545 26.217 -82.212 1.00 32.38 806 ALA A CA 1
ATOM 6275 C C . ALA A 1 806 ? 54.925 25.632 -80.828 1.00 32.38 806 ALA A C 1
ATOM 6277 O O . ALA A 1 806 ? 54.216 24.779 -80.287 1.00 32.38 806 ALA A O 1
ATOM 6278 N N . ASN A 1 807 ? 56.003 26.122 -80.206 1.00 34.16 807 ASN A N 1
ATOM 6279 C CA . ASN A 1 807 ? 56.453 25.638 -78.894 1.00 34.16 807 ASN A CA 1
ATOM 6280 C C . ASN A 1 807 ? 55.608 26.162 -77.722 1.00 34.16 807 ASN A C 1
ATOM 6282 O O . ASN A 1 807 ? 55.657 25.581 -76.644 1.00 34.16 807 ASN A O 1
ATOM 6286 N N . ALA A 1 808 ? 54.780 27.197 -77.906 1.00 34.84 808 ALA A N 1
ATOM 6287 C CA . ALA A 1 808 ? 53.978 27.756 -76.816 1.00 34.84 808 ALA A CA 1
ATOM 6288 C C . ALA A 1 808 ? 52.842 26.818 -76.359 1.00 34.84 808 ALA A C 1
ATOM 6290 O O . ALA A 1 808 ? 52.533 26.759 -75.172 1.00 34.84 808 ALA A O 1
ATOM 6291 N N . VAL A 1 809 ? 52.245 26.032 -77.263 1.00 36.19 809 VAL A N 1
ATOM 6292 C CA . VAL A 1 809 ? 51.151 25.098 -76.924 1.00 36.19 809 VAL A CA 1
ATOM 6293 C C . VAL A 1 809 ? 51.697 23.777 -76.372 1.00 36.19 809 VAL A C 1
ATOM 6295 O O . VAL A 1 809 ? 51.167 23.255 -75.388 1.00 36.19 809 VAL A O 1
ATOM 6298 N N . GLY A 1 810 ? 52.806 23.287 -76.939 1.00 35.53 810 GLY A N 1
ATOM 6299 C CA . GLY A 1 810 ? 53.557 22.142 -76.418 1.00 35.53 810 GLY A CA 1
ATOM 6300 C C . GLY A 1 810 ? 54.110 22.406 -75.017 1.00 35.53 810 GLY A C 1
ATOM 6301 O O . GLY A 1 810 ? 53.881 21.601 -74.118 1.00 35.53 810 GLY A O 1
ATOM 6302 N N . ASP A 1 811 ? 54.710 23.576 -74.780 1.00 35.56 811 ASP A N 1
ATOM 6303 C CA . ASP A 1 811 ? 55.223 23.953 -73.459 1.00 35.56 811 ASP A CA 1
ATOM 6304 C C . ASP A 1 811 ? 54.118 24.190 -72.431 1.00 35.56 811 ASP A C 1
ATOM 6306 O O . ASP A 1 811 ? 54.363 23.982 -71.250 1.00 35.56 811 ASP A O 1
ATOM 6310 N N . ILE A 1 812 ? 52.901 24.597 -72.810 1.00 36.81 812 ILE A N 1
ATOM 6311 C CA . ILE A 1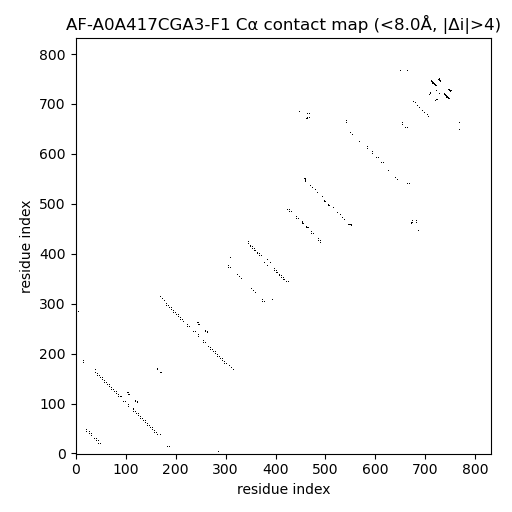 812 ? 51.781 24.735 -71.859 1.00 36.81 812 ILE A CA 1
ATOM 6312 C C . ILE A 1 812 ? 51.240 23.362 -71.441 1.00 36.81 812 ILE A C 1
ATOM 6314 O O . ILE A 1 812 ? 50.909 23.176 -70.270 1.00 36.81 812 ILE A O 1
ATOM 6318 N N . VAL A 1 813 ? 51.160 22.395 -72.359 1.00 39.03 813 VAL A N 1
ATOM 6319 C CA . VAL A 1 813 ? 50.686 21.030 -72.066 1.00 39.03 813 VAL A CA 1
ATOM 6320 C C . VAL A 1 813 ? 51.762 20.224 -71.341 1.00 39.03 813 VAL A C 1
ATOM 6322 O O . VAL A 1 813 ? 51.458 19.596 -70.330 1.00 39.03 813 VAL A O 1
ATOM 6325 N N . VAL A 1 814 ? 53.028 20.333 -71.750 1.00 37.62 814 VAL A N 1
ATOM 6326 C CA . VAL A 1 814 ? 54.167 19.750 -71.030 1.00 37.62 814 VAL A CA 1
ATOM 6327 C C . VAL A 1 814 ? 54.345 20.430 -69.676 1.00 37.62 814 VAL A C 1
ATOM 6329 O O . VAL A 1 814 ? 54.452 19.715 -68.697 1.00 37.62 814 VAL A O 1
ATOM 6332 N N . LYS A 1 815 ? 54.234 21.762 -69.525 1.00 38.09 815 LYS A N 1
ATOM 6333 C CA . LYS A 1 815 ? 54.208 22.402 -68.188 1.00 38.09 815 LYS A CA 1
ATOM 6334 C C . LYS A 1 815 ? 52.993 22.001 -67.354 1.00 38.09 815 LYS A C 1
ATOM 6336 O O . LYS A 1 815 ? 53.097 22.052 -66.136 1.00 38.09 815 LYS A O 1
ATOM 6341 N N . LYS A 1 816 ? 51.860 21.611 -67.953 1.00 40.94 816 LYS A N 1
ATOM 6342 C CA . LYS A 1 816 ? 50.682 21.091 -67.230 1.00 40.94 816 LYS A CA 1
ATOM 6343 C C . LYS A 1 816 ? 50.845 19.633 -66.809 1.00 40.94 816 LYS A C 1
ATOM 6345 O O . LYS A 1 816 ? 50.444 19.315 -65.699 1.00 40.94 816 LYS A O 1
ATOM 6350 N N . ILE A 1 817 ? 51.475 18.786 -67.622 1.00 37.97 817 ILE A N 1
ATOM 6351 C CA . ILE A 1 817 ? 51.849 17.402 -67.274 1.00 37.97 817 ILE A CA 1
ATOM 6352 C C . ILE A 1 817 ? 52.983 17.407 -66.244 1.00 37.97 817 ILE A C 1
ATOM 6354 O O . ILE A 1 817 ? 52.924 16.715 -65.238 1.00 37.97 817 ILE A O 1
ATOM 6358 N N . ASP A 1 818 ? 53.966 18.278 -66.420 1.00 36.16 818 ASP A N 1
ATOM 6359 C CA . ASP A 1 818 ? 55.080 18.477 -65.502 1.00 36.16 818 ASP A CA 1
ATOM 6360 C C . ASP A 1 818 ? 54.602 19.187 -64.216 1.00 36.16 818 ASP A C 1
ATOM 6362 O O . ASP A 1 818 ? 55.155 18.958 -63.149 1.00 36.16 818 ASP A O 1
ATOM 6366 N N . ALA A 1 819 ? 53.514 19.976 -64.253 1.00 37.31 819 ALA A N 1
ATOM 6367 C CA . ALA A 1 819 ? 52.790 20.446 -63.063 1.00 37.31 819 ALA A CA 1
ATOM 6368 C C . ALA A 1 819 ? 51.897 19.363 -62.436 1.00 37.31 819 ALA A C 1
ATOM 6370 O O . ALA A 1 819 ? 51.760 19.361 -61.219 1.00 37.31 819 ALA A O 1
ATOM 6371 N N . TYR A 1 820 ? 51.333 18.438 -63.214 1.00 37.00 820 TYR A N 1
ATOM 6372 C CA . TYR A 1 820 ? 50.578 17.266 -62.753 1.00 37.00 820 TYR A CA 1
ATOM 6373 C C . TYR A 1 820 ? 51.502 16.276 -62.021 1.00 37.00 820 TYR A C 1
ATOM 6375 O O . TYR A 1 820 ? 51.188 15.834 -60.917 1.00 37.00 820 TYR A O 1
ATOM 6383 N N . GLU A 1 821 ? 52.707 16.033 -62.547 1.00 34.84 821 GLU A N 1
ATOM 6384 C CA . GLU A 1 821 ? 53.755 15.243 -61.894 1.00 34.84 821 GLU A CA 1
ATOM 6385 C C . GLU A 1 821 ? 54.445 16.010 -60.755 1.00 34.84 821 GLU A C 1
ATOM 6387 O O . GLU A 1 821 ? 54.635 15.452 -59.674 1.00 34.84 821 GLU A O 1
ATOM 6392 N N . LYS A 1 822 ? 54.747 17.312 -60.907 1.00 35.09 822 LYS A N 1
ATOM 6393 C CA . LYS A 1 822 ? 55.308 18.127 -59.809 1.00 35.09 822 LYS A CA 1
ATOM 6394 C C . LYS A 1 822 ? 54.317 18.362 -58.680 1.00 35.09 822 LYS A C 1
ATOM 6396 O O . LYS A 1 822 ? 54.788 18.480 -57.561 1.00 35.09 822 LYS A O 1
ATOM 6401 N N . LYS A 1 823 ? 53.004 18.446 -58.908 1.00 37.31 823 LYS A N 1
ATOM 6402 C CA . LYS A 1 823 ? 51.998 18.558 -57.835 1.00 37.31 823 LYS A CA 1
ATOM 6403 C C . LYS A 1 823 ? 51.871 17.222 -57.093 1.00 37.31 823 LYS A C 1
ATOM 6405 O O . LYS A 1 823 ? 52.039 17.214 -55.880 1.00 37.31 823 LYS A O 1
ATOM 6410 N N . ARG A 1 824 ? 51.840 16.089 -57.818 1.00 34.34 824 ARG A N 1
ATOM 6411 C CA . ARG A 1 824 ? 52.016 14.736 -57.239 1.00 34.34 824 ARG A CA 1
ATOM 6412 C C . ARG A 1 824 ? 53.276 14.608 -56.377 1.00 34.34 824 ARG A C 1
ATOM 6414 O O . ARG A 1 824 ? 53.223 14.004 -55.318 1.00 34.34 824 ARG A O 1
ATOM 6421 N N . VAL A 1 825 ? 54.416 15.155 -56.806 1.00 34.59 825 VAL A N 1
ATOM 6422 C CA . VAL A 1 825 ? 55.700 15.032 -56.081 1.00 34.59 825 VAL A CA 1
ATOM 6423 C C . VAL A 1 825 ? 55.873 16.087 -54.972 1.00 34.59 825 VAL A C 1
ATOM 6425 O O . VAL A 1 825 ? 56.556 15.817 -53.984 1.00 34.59 825 VAL A O 1
ATOM 6428 N N . ARG A 1 826 ? 55.274 17.280 -55.095 1.00 31.52 826 ARG A N 1
ATOM 6429 C CA . ARG A 1 826 ? 55.346 18.358 -54.088 1.00 31.52 826 ARG A CA 1
ATOM 6430 C C . ARG A 1 826 ? 54.409 18.083 -52.915 1.00 31.52 826 ARG A C 1
ATOM 6432 O O . ARG A 1 826 ? 54.861 18.231 -51.786 1.00 31.52 826 ARG A O 1
ATOM 6439 N N . ASP A 1 827 ? 53.212 17.559 -53.174 1.00 37.34 827 ASP A N 1
ATOM 6440 C CA . ASP A 1 827 ? 52.254 17.161 -52.133 1.00 37.34 827 ASP A CA 1
ATOM 6441 C C . ASP A 1 827 ? 52.745 15.915 -51.360 1.00 37.34 827 ASP A C 1
ATOM 6443 O O . ASP A 1 827 ? 52.479 15.771 -50.170 1.00 37.34 827 ASP A O 1
ATOM 6447 N N . PHE A 1 828 ? 53.596 15.081 -51.978 1.00 31.30 828 PHE A N 1
ATOM 6448 C CA . PHE A 1 828 ? 54.338 14.006 -51.296 1.00 31.30 828 PHE A CA 1
ATOM 6449 C C . PHE A 1 828 ? 55.578 14.483 -50.508 1.00 31.30 828 PHE A C 1
ATOM 6451 O O . PHE A 1 828 ? 56.058 13.757 -49.639 1.00 31.30 828 PHE A O 1
ATOM 6458 N N . LYS A 1 829 ? 56.131 15.676 -50.788 1.00 31.50 829 LYS A N 1
ATOM 6459 C CA . LYS A 1 829 ? 57.309 16.236 -50.084 1.00 31.50 829 LYS A CA 1
ATOM 6460 C C . LYS A 1 829 ? 56.971 17.304 -49.039 1.00 31.50 829 LYS A C 1
ATOM 6462 O O . LYS A 1 829 ? 57.823 17.572 -48.198 1.00 31.50 829 LYS A O 1
ATOM 6467 N N . SER A 1 830 ? 55.772 17.890 -49.057 1.00 31.19 830 SER A N 1
ATOM 6468 C CA . SER A 1 830 ? 55.279 18.803 -48.009 1.00 31.19 830 SER A CA 1
ATOM 6469 C C . SER A 1 830 ? 54.622 18.087 -46.821 1.00 31.19 830 SER A C 1
ATOM 6471 O O . SER A 1 830 ? 54.165 18.749 -45.897 1.00 31.19 830 SER A O 1
ATOM 6473 N N . LEU A 1 831 ? 54.599 16.750 -46.829 1.00 31.06 831 LEU A N 1
ATOM 6474 C CA . LEU A 1 831 ? 54.203 15.890 -45.708 1.00 31.06 831 LEU A CA 1
ATOM 6475 C C . LEU A 1 831 ? 55.436 15.280 -45.018 1.00 31.06 831 LEU A C 1
ATOM 6477 O O . LEU A 1 831 ? 55.565 14.061 -44.886 1.00 31.06 831 LEU A O 1
ATOM 6481 N N . ARG A 1 832 ? 56.357 16.145 -44.580 1.00 30.92 832 ARG A N 1
ATOM 6482 C CA . ARG A 1 832 ? 57.340 15.816 -43.547 1.00 30.92 832 ARG A CA 1
ATOM 6483 C C . ARG A 1 832 ? 57.319 16.862 -42.451 1.00 30.92 832 ARG A C 1
ATOM 6485 O O . ARG A 1 832 ? 57.273 18.058 -42.814 1.00 30.92 832 ARG A O 1
#

Mean predicted aligned error: 19.29 Å

Radius of gyration: 69.48 Å; Cα contacts (8 Å, |Δi|>4): 649; chains: 1; bounding box: 160×58×219 Å

pLDDT: mean 72.09, std 20.22, range [21.75, 98.31]

Nearest PDB structures (foldseek):
  8glv-assembly1_Dp  TM=2.126E-01  e=8.449E-01  Chlamydomonas reinhardtii
  7n6g-assembly1_1T  TM=1.536E-01  e=3.011E+00  Chlamydomonas reinhardtii

Secondary structure (DSSP, 8-state):
----HHHHHHHHHHHHHHHHTTT-HHHHHHHHHHHTS-HHHHHHHHHHHHHHHHHHHHHHHHHHHHHHHHHHHHHHHHHHHHHHHHHTSSS--HHHHHHHHTT-----TT---HHHHHHHHHHHHHHHHHHHHHHHHHHHHHHHHHHHHHHHHHHHHHHHHHHHHHH--HHHHHHHHHHHHHHHHHHHHHHHHHHHHHHHHHHHHHHHHHHHHHHHHHHHHHHHHHHHGGGS-HHHHHHHHTT-----TT---HHHHHHHHHHHHHHHHHHHHHHHHHHHHHHHHHHHHHHHHHHHHHHHHHHHHHHHHHHHHHHHHHHHHHHHHHHHHHHHHHHHHHHHTTPPP-HHHHHHHHHHHHHHHHHHHHHHHHHHHHHHHHHHTTSS-TTSHHHHHHHHHHHHHHHHHHHHHHHHHHHHHHHHHHHHIIIIIHHHHHHHHHHHHHHHHHHHS-HHHHB-TTT-PBPHHHHHHHHHHHHHHHHHHHHHHHHHHHHHHHHHHHHT-SSS-SSS-HHHHHHHHHHHHHHHHHHHHHHHHHHHHHHHHHHHHHHHHHHHHHHHHHHHHHHHHHHHHHHHHHHTT----SSHHHHHHHHHHHTT---HHHHHHHHHHHHHHHHHHHHHHHHHHHHHHHHHHHHHHHHHHHHHHHHHHHHHHHHH-HHHHHHHHHHHHHHH---HHHHHHHHHHHHHHTT--HHHHHHHHTT-S------SB-SSSEEE---SSS--EE--SS--SSEEE-TT-BEE-HHHHHHHHHTTT-----SS--HHHHHHHHHHHHHHHHHHTS-S-----------TTTHHHHHHHHHHHHHHHHHHHHHTTS--

Sequence (832 aa):
MANMPTETAEQALERLQNGFNGLNATQSRLSAVQTGGSTQKAIADAATASYESAQVVTEKAQSNLDTATAKADKATTAVNRKKKALLKSKGLTNEQKKAIKSGKTIDTSKITNKTTKKRAEEYNSAVKNKKKADSKKKTAQTKFNTANKNSSSLKTDAEAAIVGYQEGNELSYMDSLTDQNVTQTKQAANINNKAWEETKKNLNAQEKAKKQADDKVSKKAKAIKKKFGSKLSDNQKKKLAAGKEINVDKIKDKSLKKALTAYNKYVTTAAETEQKLNIVTDAESTAAANAAESQTEAAKATVEAIQSKFDNAKTYYEGLLGYQEKYNAMEEANIDLYNAHGNYERSSDYEIKISNTESLKNIAQNKVDELEKRFQEGVDNGTIVEGSQEWINMKSEIVEAKKAVTDYDTSIENLKQQQIGVYYEEQFDRAIEKIDQFKDRIDTLNGIISDDMKIDKNTGLLTEWGATSVMLNRNQFSANQEEMRKLLEKENDVKKRYANGEDMSSEFGEKTYDEYIKDIQSKYNSLISSNSSLQNDMLSLIKNQAQAELDVLNKVISKRKEALSEKEKYYDYDKTLKDKTKDIQILERQAAALQGSTNAEDKARLAKIQEQLSDAREDLSDTMTDHAFSMQSDALDKLSSDMSDDFDKWSNDISSNVEKMSKAINEAVSNSALSNAQVLNNLSTILKNVGLTDEQVSSTLSGLTGYASGTDYVPKSGMYRVNENGMESVLSKKYGTLTFLNQGDKVFTADFTKRLIDNAGIATQSSQPQFGEMYKELMNAITNTNNQSYEHSTVYNIVVNEATDANAVGDIVVKKIDAYEKKRVRDFKSLR